Protein 7X5A (pdb70)

Solvent-accessible surface area: 47357 Å² total; per-residue (Å²): 46,16,0,39,0,107,11,60,0,20,37,77,83,83,48,70,1,5,0,9,6,78,2,16,0,24,34,0,19,2,2,80,38,0,17,180,128,23,54,84,80,49,89,92,11,59,2,30,0,30,24,20,11,101,97,99,29,17,62,4,7,0,0,26,75,33,83,13,5,47,0,0,68,39,0,36,166,23,85,31,7,25,23,148,51,0,12,31,1,6,32,48,12,104,6,58,70,3,17,142,9,3,125,57,87,47,34,81,48,3,60,177,9,108,66,10,37,121,72,21,0,27,46,4,8,15,24,2,95,34,170,70,30,65,169,145,50,42,8,0,34,0,108,9,59,0,18,44,73,96,74,49,57,1,5,0,12,4,76,0,14,0,22,42,0,14,1,2,77,31,2,18,188,153,28,54,68,82,51,82,99,11,57,2,25,0,33,20,22,10,100,108,89,28,18,48,4,3,0,0,27,71,56,95,21,4,60,8,0,68,44,0,36,164,24,115,28,12,28,21,130,36,0,11,28,0,7,30,44,34,99,10,69,57,1,18,145,13,1,80,71,69,55,28,75,22,1,55,163,8,107,74,9,30,132,57,18,0,63,66,1,15,11,29,1,97,75,98,39,144,108,181,44,9,0,34,0,112,10,61,1,21,35,69,96,88,43,68,1,1,0,11,4,72,3,15,0,21,35,0,14,2,2,79,20,1,13,177,141,21,50,73,77,49,77,98,18,54,0,24,0,34,21,19,11,106,109,102,25,20,51,3,7,0,0,28,58,54,100,12,2,42,0,0,64,23,0,36,134,15,107,23,10,28,22,132,46,0,12,29,3,7,32,42,35,86,7,86,40,0,9,142,8,2,110,64,81,54,42,48,50,0,64,154,7,107,70,10,37,137,70,20,0,24,41,4,5,9,21,1,98,138,104,25,163,78,126,46,11,0,32,0,105,12,50,0,20,36,77,80,82,52,54,2,5,0,19,5,74,1,14,0,24,44,0,12,2,2,65,22,0,12,174,108,22,63,84,74,45,86,100,11,56,1,30,0,33,21,20,11,108,82,93,25,17,49,4,9,0,0,31,69,47,90,3,5,37,1,0,56,26,0,35,131,18,76,31,13,28,22,150,32,0,14,30,0,6,35,44,21,76,5,76,70,2,19,140,8,0,56,77,94,42,33,68,38,2,44,154,8,109,72,10,35,124,63,24,0,47,60,2,13,19,15,2,69,80,116,20,154,86,75,186,44,12,0,37,0,109,10,58,0,21,34,81,81,85,49,55,2,6,0,12,6,69,2,13,0,25,44,0,42,1,1,84,24,0,19,198,119,19,48,79,82,50,92,94,19,52,1,26,0,31,22,20,11,116,88,95,21,15,51,4,11,0,0,28,54,48,110,3,5,28,5,0,62,34,1,32,178,30,96,42,16,23,32,178,28,0,12,30,0,6,32,41,19,83,2,85,71,3,19,117,0,0,78,58,95,44,42,85,34,3,42,169,12,109,75,12,32,144,67,30,0,67,48,2,9,28,24,3,77,84,105,25,170,62,165,45,8,0,35,0,110,11,59,0,19,39,71,105,64,54,66,1,5,0,10,4,72,2,14,0,22,35,0,16,2,3,90,21,0,27,188,134,21,47,80,85,50,89,93,20,51,1,26,0,35,22,20,11,107,88,98,24,19,53,4,4,0,0,30,45,57,80,10,5,35,9,0,71,37,0,34,146,23,116,35,10,30,25,133,33,0,13,33,0,7,36,40,32,83,5,71,82,2,20,155,18,2,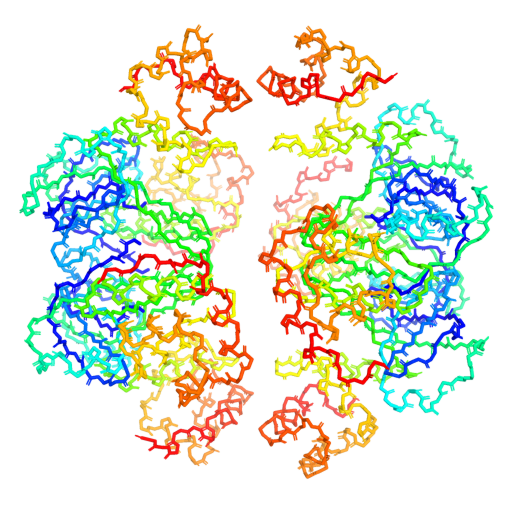91,56,72,58,44,76,26,0,44,173,9,110,76,10,33,153,137,22,0,50,69,2,0,10,21,5,76,93,140,67,154,88,125,41,14,0,31,0,109,13,49,0,19,33,76,82,82,46,62,1,2,0,17,6,74,2,13,0,23,37,0,39,1,2,61,42,0,19,169,159,18,47,75,81,47,84,97,20,52,1,24,0,33,23,19,12,90,84,100,26,19,52,3,7,0,0,24,77,60,80,19,6,57,3,0,76,41,1,36,133,25,71,55,12,27,16,130,33,0,13,33,0,6,32,46,15,96,7,67,84,6,10,117,1,3,97,65,87,38,36,69,42,6,62,169,10,110,71,8,36,159,80,23,0,57,70,3,4,12,8,4,71,91,120,15,158,79,132,43,11,0,34,0,109,12,52,0,21,37,75,91,80,50,53,2,7,0,11,5,79,1,15,0,22,43,0,38,1,2,79,19,2,20,174,134,23,48,75,78,47,85,100,20,50,2,28,0,31,22,25,13,114,85,81,18,19,54,4,13,0,0,23,73,56,106,8,3,44,3,0,57,36,0,37,132,14,106,62,16,29,41,167,26,0,17,30,1,6,35,41,24,79,13,73,63,4,12,148,11,1,113,77,79,40,55,69,38,3,42,165,7,110,74,11,36,144,96,35,0,60,30,4,9,24,25,2,77,66,101,19,179,93,148

Nearest PDB structures (foldseek):
  7x7q-assembly1_B  TM=9.804E-01  e=1.282E-24  Pseudomonas aeruginosa PAO1
  7x7q-assembly1_D  TM=9.799E-01  e=8.910E-24  Pseudomonas aeruginosa PAO1
  7x7q-assembly1_H  TM=9.785E-01  e=3.527E-23  Pseudomonas aeruginosa PAO1
  1d8l-assembly1_A  TM=9.593E-01  e=1.462E-18  Escherichia coli
  1hjp-assembly1_A  TM=9.570E-01  e=2.733E-18  Escherichia coli

Secondary structure (DSSP, 8-state):
-EEEEEEEEEEEETTEEEEEETTEEEEEE--HHHHTT---TTSEEEE--EEEE-SS-EEEE--SSHHHHHHHHHHHTSSS--HHHHHHHHHHS-HHHHHHHHHHT-HHHHHHSTT--HHHHHHHHHHHHTTT-SS--/-EEEEEEEEEEEETTEEEEEETTEEEEEE--HHHHHT---TTSEEEE--EEEE-SS-EEEE--SSHHHHHHHHHHHTSSS--HHHHHHHHHHS-HHHHHHHHHHT-SHHHHTSTT--HHHHHHHHHHHSSTTS--/-EEEEEEEEEEEETTEEEEEETTEEEEEE--HHHHTT---TTSEEEE--EEEE-SS-EEEE--SSHHHHHHHHHHHTSSS--HHHHHHHHHHS-HHHHHHHHHHT-HHHHHHSTT--SHHHHHHHHHHTTSS---/-EEEEEEEEEEEETTEEEEEETTEEEEEE--HHHHTT--STTSEEEE--EEEE-SS-EEEE--SSHHHHHHHHHHHHSTT--HHHHHHHHHHS-HHHHHHHHHHT-SHHHHTSTT--HHHHHHHHHHHHHH-----/-EEEEEEEEEEEETTEEEEEETTEEEEEE--HHHHTT---TTSEEEE--EEEE-SS-EEEE--SSHHHHHHHHHHHTSSS--HHHHHHHHHHS-HHHHHHHHHHT-HHHHHHSTT--SHHHHHHHHHHHHHSS--/-EEEEEEEEEEEETTEEEEEETTEEEEEE--HHHHTT---TTSEEEE--EEEEETTEEEEE--SSHHHHHHHHHHHTSSS--HHHHHHHHHHS-HHHHHHHHHHT--HHHHHSTT--HHHHHHHHHHTSS-SPP-/-EEEEEEEEEEEETTEEEEEETTEEEEEE--HHHHHT---TTSEEEE--EEEE-SS-EEEE--SSHHHHHHHHHHHTSSS--HHHHHHHHHHS-HHHHHHHHHHT-HHHHHHSTT--HHHHHHHHHHHTTTSS--/-EEEEEEEEEEEETTEEEEEETTEEEEEE--HHHHTT---TTSEEEE--EEEEETTEEEEE--SSHHHHHHHHHHHTSSS--HHHHHHHHHHS-HHHHHHHHHHT-SHHHHTSTT--HHHHHHHHHHHHHH-S--

Sequence (1083 aa):
MIGRLRGTLAEKQPPHLILDVNGVGYEVEVPMTTLYRLPSVGEPVTLHTHLVVREDAHLLYGFAEKRERELFRELIRLNGVGPKLALALMSGLEVDELVRCVQAQDTSTLVKIPGVGKKTAERLLVELKDRFKAWENMIGRLRGTLAEKQPPHLILDVNGVGYEVEVPMTTLYRLPSVGEPVTLHTHLVVREDAHLLYGFAEKRERELFRELIRLNGVGPKLALALMSGLEVDELVRCVQAQDTSTLVKIPGVGKKTAERLLVELKDRFKAWMIGRLRGTLAEKQPPHLILDVNGVGYEVEVPMTTLYRLPSVGEPVTLHTHLVVREDAHLLYGFAEKRERELFRELIRLNGVGPKLALALMSGLEVDELVRCVQAQDTSTLVKIPGVGKKTAERLLVELKDRFKAWMIGRLRGTLAEKQPPHLILDVNGVGYEVEVPMTTLYRLPSVGEPVTLHTHLVVREDAHLLYGFAEKRERELFRELIRLNGVGPKLALALMSGLEVDELVRCVQAQDTSTLVKIPGVGKKTAERLLVELKDRFKAWEMIGRLRGTLAEKQPPHLILDVNGVGYEVEVPMTTLYRLPSVGEPVTLHTHLVVREDAHLLYGFAEKRERELFRELIRLNGVGPKLALALMSGLEVDELVRCVQAQDTSTLVKIPGVGKKTAERLLVELKDRFKAWMIGRLRGTLAEKQPPHLILDVNGVGYEVEVPMTTLYRLPSVGEPVTLHTHLVVREDAHLLYGFAEKRERELFRELIRLNGVGPKLALALMSGLEVDELVRCVQAQDTSTLVKIPGVGKKTAERLLVELKDRFKAWMIGRLRGTLAEKQPPHLILDVNGVGYEVEVPMTTLYRLPSVGEPVTLHTHLVVREDAHLLYGFAEKRERELFRELIRLNGVGPKLALALMSGLEVDELVRCVQAQDTSTLVKIPGVGKKTAERLLVELKDRFKAWMIGRLRGTLAEKQPPHLILDVNGVGYEVEVPMTTLYRLPSVGEPVTLHTHLVVREDAHLLYGFAEKRERELFRELIRLNGVGPKLALALMSGLEVDELVRCVQAQDTSTLVKIPGVGKKTAERLLVELKDRFKAW

Organism: Pseudomonas aeruginosa (strain ATCC 15692 / DSM 22644 / CIP 104116 / JCM 14847 / LMG 12228 / 1C / PRS 101 / PAO1) (NCBI:txid208964)

Radius of gyration: 32.68 Å; Cα contacts (8 Å, |Δi|>4): 2064; chains: 8; bounding box: 80×72×72 Å

Structure (mmCIF, N/CA/C/O backbone):
data_7X5A
#
_entry.id   7X5A
#
_cell.length_a   1.00
_cell.length_b   1.00
_cell.length_c   1.00
_cell.angle_alpha   90.00
_cell.angle_beta   90.00
_cell.angle_gamma   90.00
#
_symmetry.space_group_name_H-M   'P 1'
#
loop_
_entity.id
_entity.type
_entity.pdbx_description
1 polymer 'DNA (26-MER)'
2 polymer 'DNA (26-MER)'
3 polymer 'DNA (26-MER)'
4 polymer 'DNA (26-MER)'
5 polymer 'Holliday junction ATP-dependent DNA helicase RuvA'
#
loop_
_atom_site.group_PDB
_atom_site.id
_atom_site.type_symbol
_atom_site.label_atom_id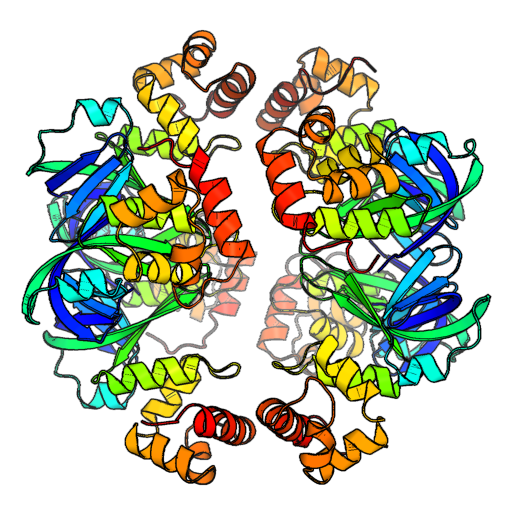
_atom_site.label_alt_id
_atom_site.label_comp_id
_atom_site.label_asym_id
_atom_site.label_entity_id
_atom_site.label_seq_id
_atom_site.pdbx_PDB_ins_code
_atom_site.Cartn_x
_atom_site.Cartn_y
_atom_site.Cartn_z
_atom_site.occupancy
_atom_site.B_iso_or_equiv
_atom_site.auth_seq_id
_atom_site.auth_comp_id
_atom_site.auth_asym_id
_atom_site.auth_atom_id
_atom_site.pdbx_PDB_model_num
ATOM 2133 N N . MET E 5 1 ? 219.509 201.435 206.703 1.00 27.70 1 MET A N 1
ATOM 2134 C CA . MET E 5 1 ? 220.449 200.410 206.166 1.00 27.70 1 MET A CA 1
ATOM 2135 C C . MET E 5 1 ? 221.833 201.012 205.953 1.00 27.70 1 MET A C 1
ATOM 2136 O O . MET E 5 1 ? 222.814 200.548 206.529 1.00 27.70 1 MET A O 1
ATOM 2141 N N . ILE E 5 2 ? 221.905 202.046 205.121 1.00 27.11 2 ILE A N 1
ATOM 2142 C CA . ILE E 5 2 ? 223.155 202.750 204.857 1.00 27.11 2 ILE A CA 1
ATOM 2143 C C . ILE E 5 2 ? 223.237 203.934 205.809 1.00 27.11 2 ILE A C 1
ATOM 2144 O O . ILE E 5 2 ? 222.368 204.813 205.796 1.00 27.11 2 ILE A O 1
ATOM 2149 N N . GLY E 5 3 ? 224.281 203.960 206.635 1.00 26.42 3 GLY A N 1
ATOM 2150 C CA . GLY E 5 3 ? 224.424 204.996 207.639 1.00 26.42 3 GLY A CA 1
ATOM 2151 C C . GLY E 5 3 ? 225.666 205.845 207.476 1.00 26.42 3 GLY A C 1
ATOM 2152 O O . GLY E 5 3 ? 225.867 206.801 208.230 1.00 26.42 3 GLY A O 1
ATOM 2153 N N . ARG E 5 4 ? 226.510 205.514 206.502 1.00 25.76 4 ARG A N 1
ATOM 2154 C CA . ARG E 5 4 ? 227.729 206.276 206.275 1.00 25.76 4 ARG A CA 1
ATOM 2155 C C . ARG E 5 4 ? 228.336 205.857 204.946 1.00 25.76 4 ARG A C 1
ATOM 2156 O O . ARG E 5 4 ? 228.348 204.671 204.613 1.00 25.76 4 ARG A O 1
ATOM 2164 N N . LEU E 5 5 ? 228.833 206.838 204.197 1.00 25.25 5 LEU A N 1
ATOM 2165 C CA . LEU E 5 5 ? 229.536 206.605 202.943 1.00 25.25 5 LEU A CA 1
ATOM 2166 C C . LEU E 5 5 ? 230.916 207.238 203.029 1.00 25.25 5 LEU A C 1
ATOM 2167 O O . LEU E 5 5 ? 231.041 208.413 203.389 1.00 25.25 5 LEU A O 1
ATOM 2172 N N . ARG E 5 6 ? 231.945 206.462 202.698 1.00 25.31 6 ARG A N 1
ATOM 2173 C CA . ARG E 5 6 ? 233.332 206.922 202.732 1.00 25.31 6 ARG A CA 1
ATOM 2174 C C . ARG E 5 6 ? 233.953 206.632 201.370 1.00 25.31 6 ARG A C 1
ATOM 2175 O O . ARG E 5 6 ? 234.304 205.487 201.072 1.00 25.31 6 ARG A O 1
ATOM 2183 N N . GLY E 5 7 ? 234.084 207.662 200.551 1.00 28.44 7 GLY A N 1
ATOM 2184 C CA . GLY E 5 7 ? 234.659 207.534 199.224 1.00 28.44 7 GLY A CA 1
ATOM 2185 C C . GLY E 5 7 ? 235.303 208.832 198.804 1.00 28.44 7 GLY A C 1
ATOM 2186 O O . GLY E 5 7 ? 235.701 209.643 199.646 1.00 28.44 7 GLY A O 1
ATOM 2187 N N . THR E 5 8 ? 235.407 209.034 197.494 1.00 30.98 8 THR A N 1
ATOM 2188 C CA . THR E 5 8 ? 235.989 210.238 196.922 1.00 30.98 8 THR A CA 1
ATOM 2189 C C . THR E 5 8 ? 234.917 211.029 196.187 1.00 30.98 8 THR A C 1
ATOM 2190 O O . THR E 5 8 ? 234.101 210.459 195.456 1.00 30.98 8 THR A O 1
ATOM 2194 N N . LEU E 5 9 ? 234.922 212.344 196.386 1.00 33.58 9 LEU A N 1
ATOM 2195 C CA . LEU E 5 9 ? 233.958 213.213 195.725 1.00 33.58 9 LEU A CA 1
ATOM 2196 C C . LEU E 5 9 ? 234.229 213.229 194.225 1.00 33.58 9 LEU A C 1
ATOM 2197 O O . LEU E 5 9 ? 235.317 213.620 193.788 1.00 33.58 9 LEU A O 1
ATOM 2202 N N . ALA E 5 10 ? 233.244 212.803 193.436 1.00 32.32 10 ALA A N 1
ATOM 2203 C CA . ALA E 5 10 ? 233.388 212.714 191.988 1.00 32.32 10 ALA A CA 1
ATOM 2204 C C . ALA E 5 10 ? 232.785 213.903 191.254 1.00 32.32 10 ALA A C 1
ATOM 2205 O O . ALA E 5 10 ? 233.446 214.491 190.394 1.00 32.32 10 ALA A O 1
ATOM 2207 N N . GLU E 5 11 ? 231.544 214.268 191.568 1.00 34.33 11 GLU A N 1
ATOM 2208 C CA . GLU E 5 11 ? 230.903 215.434 190.978 1.00 34.33 11 GLU A CA 1
ATOM 2209 C C . GLU E 5 11 ? 230.259 216.262 192.079 1.00 34.33 11 GLU A C 1
ATOM 2210 O O . GLU E 5 11 ? 229.804 215.729 193.094 1.00 34.33 11 GLU A O 1
ATOM 2216 N N . LYS E 5 12 ? 230.229 217.577 191.865 1.00 37.68 12 LYS A N 1
ATOM 2217 C CA . LYS E 5 12 ? 229.695 218.539 192.830 1.00 37.68 12 LYS A CA 1
ATOM 2218 C C . LYS E 5 12 ? 228.642 219.377 192.110 1.00 37.68 12 LYS A C 1
ATOM 2219 O O . LYS E 5 12 ? 228.952 220.419 191.527 1.00 37.68 12 LYS A O 1
ATOM 2225 N N . GLN E 5 13 ? 227.393 218.912 192.148 1.00 40.48 13 GLN A N 1
ATOM 2226 C CA . GLN E 5 13 ? 226.257 219.602 191.540 1.00 40.48 13 GLN A CA 1
ATOM 2227 C C . GLN E 5 13 ? 225.255 219.892 192.650 1.00 40.48 13 GLN A C 1
ATOM 2228 O O . GLN E 5 13 ? 224.401 219.047 192.960 1.00 40.48 13 GLN A O 1
ATOM 2234 N N . PRO E 5 14 ? 225.315 221.067 193.273 1.00 39.26 14 PRO A N 1
ATOM 2235 C CA . PRO E 5 14 ? 224.459 221.315 194.428 1.00 39.26 14 PRO A CA 1
ATOM 2236 C C . PRO E 5 14 ? 222.998 221.263 194.032 1.00 39.26 14 PRO A C 1
ATOM 2237 O O . PRO E 5 14 ? 222.630 221.627 192.900 1.00 39.26 14 PRO A O 1
ATOM 2241 N N . PRO E 5 15 ? 222.117 220.811 194.941 1.00 36.56 15 PRO A N 1
ATOM 2242 C CA . PRO E 5 15 ? 222.425 220.357 196.301 1.00 36.56 15 PRO A CA 1
ATOM 2243 C C . PRO E 5 15 ? 222.848 218.891 196.363 1.00 36.56 15 PRO A C 1
ATOM 2244 O O . PRO E 5 15 ? 223.000 218.343 197.454 1.00 36.56 15 PRO A O 1
ATOM 2248 N N . HIS E 5 16 ? 223.039 218.271 195.203 1.00 33.28 16 HIS A N 1
ATOM 2249 C CA . HIS E 5 16 ? 223.336 216.851 195.111 1.00 33.28 16 HIS A CA 1
ATOM 2250 C C . HIS E 5 16 ? 224.838 216.617 194.988 1.00 33.28 16 HIS A C 1
ATOM 2251 O O . HIS E 5 16 ? 225.618 217.523 194.690 1.00 33.28 16 HIS A O 1
ATOM 2258 N N . LEU E 5 17 ? 225.233 215.368 195.223 1.00 32.70 17 LEU A N 1
ATOM 2259 C CA . LEU E 5 17 ? 226.624 214.951 195.140 1.00 32.70 17 LEU A CA 1
ATOM 2260 C C . LEU E 5 17 ? 226.691 213.567 194.515 1.00 32.70 17 LEU A C 1
ATOM 2261 O O . LEU E 5 17 ? 225.705 212.827 194.486 1.00 32.70 17 LEU A O 1
ATOM 2266 N N . ILE E 5 18 ? 227.873 213.224 194.015 1.00 29.10 18 ILE A N 1
ATOM 2267 C CA . ILE E 5 18 ? 228.181 211.876 193.554 1.00 29.10 18 ILE A CA 1
ATOM 2268 C C . ILE E 5 18 ? 229.395 211.415 194.345 1.00 29.10 18 ILE A C 1
ATOM 2269 O O . ILE E 5 18 ? 230.528 211.812 194.044 1.00 29.10 18 ILE A O 1
ATOM 2274 N N . LEU E 5 19 ? 229.163 210.581 195.354 1.00 27.58 19 LEU A N 1
ATOM 2275 C CA . LEU E 5 19 ? 230.218 210.102 196.243 1.00 27.58 19 LEU A CA 1
ATOM 2276 C C . LEU E 5 19 ? 230.667 208.739 195.729 1.00 27.58 19 LEU A C 1
ATOM 2277 O O . LEU E 5 19 ? 229.996 207.728 195.949 1.00 27.58 19 LEU A O 1
ATOM 2282 N N . ASP E 5 20 ? 231.807 208.715 195.044 1.00 28.56 20 ASP A N 1
ATOM 2283 C CA . ASP E 5 20 ? 232.297 207.494 194.411 1.00 28.56 20 ASP A CA 1
ATOM 2284 C C . ASP E 5 20 ? 232.851 206.553 195.474 1.00 28.56 20 ASP A C 1
ATOM 2285 O O . ASP E 5 20 ? 233.857 206.859 196.121 1.00 28.56 20 ASP A O 1
ATOM 2290 N N . VAL E 5 21 ? 232.198 205.405 195.651 1.00 26.34 21 VAL A N 1
ATOM 2291 C CA . VAL E 5 21 ? 232.633 204.406 196.620 1.00 26.34 21 VAL A CA 1
ATOM 2292 C C . VAL E 5 21 ? 233.057 203.144 195.881 1.00 26.34 21 VAL A C 1
ATOM 2293 O O . VAL E 5 21 ? 232.230 202.272 195.594 1.00 26.34 21 VAL A O 1
ATOM 2297 N N . ASN E 5 22 ? 234.349 203.038 195.576 1.00 29.84 22 ASN A N 1
ATOM 2298 C CA . ASN E 5 22 ? 234.904 201.856 194.917 1.00 29.84 22 ASN A CA 1
ATOM 2299 C C . ASN E 5 22 ? 234.163 201.545 193.618 1.00 29.84 22 ASN A C 1
ATOM 2300 O O . ASN E 5 22 ? 233.848 200.391 193.322 1.00 29.84 22 ASN A O 1
ATOM 2305 N N . GLY E 5 23 ? 233.881 202.584 192.837 1.00 26.74 23 GLY A N 1
ATOM 2306 C CA . GLY E 5 23 ? 233.250 202.409 191.544 1.00 26.74 23 GLY A CA 1
ATOM 2307 C C . GLY E 5 23 ? 231.788 202.801 191.526 1.00 26.74 23 GLY A C 1
ATOM 2308 O O . GLY E 5 23 ? 231.312 203.393 190.554 1.00 26.74 23 GLY A O 1
ATOM 2309 N N . VAL E 5 24 ? 231.065 202.478 192.593 1.00 25.73 24 VAL A N 1
ATOM 2310 C CA . VAL E 5 24 ? 229.644 202.796 192.677 1.00 25.73 24 VAL A CA 1
ATOM 2311 C C . VAL E 5 24 ? 229.493 204.233 193.157 1.00 25.73 24 VAL A C 1
ATOM 2312 O O . VAL E 5 24 ? 229.830 204.556 194.301 1.00 25.73 24 VAL A O 1
ATOM 2316 N N . GLY E 5 25 ? 228.986 205.099 192.281 1.00 25.91 25 GLY A N 1
ATOM 2317 C CA . GLY E 5 25 ? 228.728 206.480 192.640 1.00 25.91 25 GLY A CA 1
ATOM 2318 C C . GLY E 5 25 ? 227.329 206.625 193.202 1.00 25.91 25 GLY A C 1
ATOM 2319 O O . GLY E 5 25 ? 226.355 206.178 192.591 1.00 25.91 25 GLY A O 1
ATOM 2320 N N . TYR E 5 26 ? 227.234 207.251 194.370 1.00 25.87 26 TYR A N 1
ATOM 2321 C CA . TYR E 5 26 ? 225.971 207.398 195.080 1.00 25.87 26 TYR A CA 1
ATOM 2322 C C . TYR E 5 26 ? 225.472 208.830 194.953 1.00 25.87 26 TYR A C 1
ATOM 2323 O O . TYR E 5 26 ? 226.211 209.778 195.235 1.00 25.87 26 TYR A O 1
ATOM 2332 N N . GLU E 5 27 ? 224.218 208.981 194.534 1.00 29.99 27 GLU A N 1
ATOM 2333 C CA . GLU E 5 27 ? 223.583 210.292 194.458 1.00 29.99 27 GLU A CA 1
ATOM 2334 C C . GLU E 5 27 ? 223.133 210.688 195.858 1.00 29.99 27 GLU A C 1
ATOM 2335 O O . GLU E 5 27 ? 222.152 210.147 196.379 1.00 29.99 27 GLU A O 1
ATOM 2341 N N . VAL E 5 28 ? 223.845 211.631 196.468 1.00 29.96 28 VAL A N 1
ATOM 2342 C CA . VAL E 5 28 ? 223.600 212.051 197.841 1.00 29.96 28 VAL A CA 1
ATOM 2343 C C . VAL E 5 28 ? 223.243 213.530 197.834 1.00 29.96 28 VAL A C 1
ATOM 2344 O O . VAL E 5 28 ? 223.962 214.344 197.243 1.00 29.96 28 VAL A O 1
ATOM 2348 N N . GLU E 5 29 ? 222.137 213.872 198.486 1.00 35.46 29 GLU A N 1
ATOM 2349 C CA . GLU E 5 29 ? 221.701 215.254 198.630 1.00 35.46 29 GLU A CA 1
ATOM 2350 C C . GLU E 5 29 ? 222.174 215.785 199.975 1.00 35.46 29 GLU A C 1
ATOM 2351 O O . GLU E 5 29 ? 221.979 215.134 201.007 1.00 35.46 29 GLU A O 1
ATOM 2357 N N . VAL E 5 30 ? 222.787 216.964 199.963 1.00 35.49 30 VAL A N 1
ATOM 2358 C CA . VAL E 5 30 ? 223.406 217.523 201.162 1.00 35.49 30 VAL A CA 1
ATOM 2359 C C . VAL E 5 30 ? 222.863 218.925 201.417 1.00 35.49 30 VAL A C 1
ATOM 2360 O O . VAL E 5 30 ? 222.478 219.619 200.465 1.00 35.49 30 VAL A O 1
ATOM 2364 N N . PRO E 5 31 ? 222.809 219.384 202.666 1.00 39.45 31 PRO A N 1
ATOM 2365 C CA . PRO E 5 31 ? 222.455 220.784 202.923 1.00 39.45 31 PRO A CA 1
ATOM 2366 C C . PRO E 5 31 ? 223.577 221.719 202.496 1.00 39.45 31 PRO A C 1
ATOM 2367 O O . PRO E 5 31 ? 224.719 221.315 202.271 1.00 39.45 31 PRO A O 1
ATOM 2371 N N . MET E 5 32 ? 223.230 223.003 202.384 1.00 45.37 32 MET A N 1
ATOM 2372 C CA . MET E 5 32 ? 224.218 223.997 201.978 1.00 45.37 32 MET A CA 1
ATOM 2373 C C . MET E 5 32 ? 225.334 224.116 203.010 1.00 45.37 32 MET A C 1
ATOM 2374 O O . MET E 5 32 ? 226.491 224.371 202.655 1.00 45.37 32 MET A O 1
ATOM 2379 N N . THR E 5 33 ? 225.007 223.934 204.291 1.00 45.69 33 THR A N 1
ATOM 2380 C CA . THR E 5 33 ? 226.041 223.950 205.320 1.00 45.69 33 THR A CA 1
ATOM 2381 C C . THR E 5 33 ? 227.054 222.837 205.090 1.00 45.69 33 THR A C 1
ATOM 2382 O O . THR E 5 33 ? 228.265 223.051 205.223 1.00 45.69 33 THR A O 1
ATOM 2386 N N . THR E 5 34 ? 226.577 221.639 204.747 1.00 39.49 34 THR A N 1
ATOM 2387 C CA . THR E 5 34 ? 227.490 220.552 204.410 1.00 39.49 34 THR A CA 1
ATOM 2388 C C . THR E 5 34 ? 228.285 220.875 203.152 1.00 39.49 34 THR A C 1
ATOM 2389 O O . THR E 5 34 ? 229.487 220.594 203.081 1.00 39.49 34 THR A O 1
ATOM 2393 N N . LEU E 5 35 ? 227.634 221.471 202.150 1.00 39.67 35 LEU A N 1
ATOM 2394 C CA . LEU E 5 35 ? 228.332 221.818 200.916 1.00 39.67 35 LEU A CA 1
ATOM 2395 C C . LEU E 5 35 ? 229.473 222.790 201.175 1.00 39.67 35 LEU A C 1
ATOM 2396 O O . LEU E 5 35 ? 230.527 222.694 200.536 1.00 39.67 35 LEU A O 1
ATOM 2401 N N . TYR E 5 36 ? 229.286 223.730 202.102 1.00 47.13 36 TYR A N 1
ATOM 2402 C CA . TYR E 5 36 ? 230.321 224.713 202.389 1.00 47.13 36 TYR A CA 1
ATOM 2403 C C . TYR E 5 36 ? 231.561 224.097 203.023 1.00 47.13 36 TYR A C 1
ATOM 2404 O O . TYR E 5 36 ? 232.591 224.775 203.104 1.00 47.13 36 TYR A O 1
ATOM 2413 N N . ARG E 5 37 ? 231.494 222.841 203.466 1.00 44.28 37 ARG A N 1
ATOM 2414 C CA . ARG E 5 37 ? 232.616 222.187 204.123 1.00 44.28 37 ARG A CA 1
ATOM 2415 C C . ARG E 5 37 ? 233.256 221.087 203.289 1.00 44.28 37 ARG A C 1
ATOM 2416 O O . ARG E 5 37 ? 234.314 220.580 203.677 1.00 44.28 37 ARG A O 1
ATOM 2424 N N . LEU E 5 38 ? 232.655 220.701 202.166 1.00 36.88 38 LEU A N 1
ATOM 2425 C CA . LEU E 5 38 ? 233.217 219.628 201.365 1.00 36.88 38 LEU A CA 1
ATOM 2426 C C . LEU E 5 38 ? 234.531 220.075 200.723 1.00 36.88 38 LEU A C 1
ATOM 2427 O O . LEU E 5 38 ? 234.713 221.258 200.425 1.00 36.88 38 LEU A O 1
ATOM 2432 N N . PRO E 5 39 ? 235.464 219.154 200.502 1.00 37.28 39 PRO A N 1
ATOM 2433 C CA . PRO E 5 39 ? 236.696 219.494 199.785 1.00 37.28 39 PRO A CA 1
ATOM 2434 C C . PRO E 5 39 ? 236.437 219.585 198.284 1.00 37.28 39 PRO A C 1
ATOM 2435 O O . PRO E 5 39 ? 235.306 219.489 197.812 1.00 37.28 39 PRO A O 1
ATOM 2439 N N . SER E 5 40 ? 237.519 219.774 197.534 1.00 40.74 40 SER A N 1
ATOM 2440 C CA . SER E 5 40 ? 237.420 219.842 196.086 1.00 40.74 40 SER A CA 1
ATOM 2441 C C . SER E 5 40 ? 237.097 218.468 195.507 1.00 40.74 40 SER A C 1
ATOM 2442 O O . SER E 5 40 ? 237.282 217.430 196.149 1.00 40.74 40 SER A O 1
ATOM 2445 N N . VAL E 5 41 ? 236.601 218.473 194.267 1.00 37.25 41 VAL A N 1
ATOM 2446 C CA . VAL E 5 41 ? 236.239 217.226 193.605 1.00 37.25 41 VAL A CA 1
ATOM 2447 C C . VAL E 5 41 ? 237.470 216.342 193.482 1.00 37.25 41 VAL A C 1
ATOM 2448 O O . VAL E 5 41 ? 238.562 216.811 193.137 1.00 37.25 41 VAL A O 1
ATOM 2452 N N . GLY E 5 42 ? 237.297 215.053 193.767 1.00 36.76 42 GLY A N 1
ATOM 2453 C CA . GLY E 5 42 ? 238.375 214.090 193.721 1.00 36.76 42 GLY A CA 1
ATOM 2454 C C . GLY E 5 42 ? 238.998 213.778 195.065 1.00 36.76 42 GLY A C 1
ATOM 2455 O O . GLY E 5 42 ? 239.726 212.783 195.174 1.00 36.76 42 GLY A O 1
ATOM 2456 N N . GLU E 5 43 ? 238.737 214.595 196.089 1.00 37.25 43 GLU A N 1
ATOM 2457 C CA . GLU E 5 43 ? 239.289 214.362 197.413 1.00 37.25 43 GLU A CA 1
ATOM 2458 C C . GLU E 5 43 ? 238.387 213.427 198.213 1.00 37.25 43 GLU A C 1
ATOM 2459 O O . GLU E 5 43 ? 237.176 213.370 197.978 1.00 37.25 43 GLU A O 1
ATOM 2465 N N . PRO E 5 44 ? 238.944 212.681 199.166 1.00 32.69 44 PRO A N 1
ATOM 2466 C CA . PRO E 5 44 ? 238.108 211.786 199.975 1.00 32.69 44 PRO A CA 1
ATOM 2467 C C . PRO E 5 44 ? 237.133 212.564 200.845 1.00 32.69 44 PRO A C 1
ATOM 2468 O O . PRO E 5 44 ? 237.449 213.641 201.355 1.00 32.69 44 PRO A O 1
ATOM 2472 N N . VAL E 5 45 ? 235.934 212.004 201.010 1.00 30.89 45 VAL A N 1
ATOM 2473 C CA . VAL E 5 45 ? 234.907 212.585 201.862 1.00 30.89 45 VAL A CA 1
ATOM 2474 C C . VAL E 5 45 ? 234.226 211.468 202.640 1.00 30.89 45 VAL A C 1
ATOM 2475 O O . VAL E 5 45 ? 234.236 210.302 202.242 1.00 30.89 45 VAL A O 1
ATOM 2479 N N . THR E 5 46 ? 233.626 211.846 203.767 1.00 28.03 46 THR A N 1
ATOM 2480 C CA . THR E 5 46 ? 232.878 210.923 204.613 1.00 28.03 46 THR A CA 1
ATOM 2481 C C . THR E 5 46 ? 231.579 211.596 205.022 1.00 28.03 46 THR A C 1
ATOM 2482 O O . THR E 5 46 ? 231.598 212.605 205.735 1.00 28.03 46 THR A O 1
ATOM 2486 N N . LEU E 5 47 ? 230.457 211.040 204.575 1.00 28.79 47 LEU A N 1
ATOM 2487 C CA . LEU E 5 47 ? 229.136 211.578 204.860 1.00 28.79 47 LEU A CA 1
ATOM 2488 C C . LEU E 5 47 ? 228.344 210.573 205.681 1.00 28.79 47 LEU A C 1
ATOM 2489 O O . LEU E 5 47 ? 228.435 209.363 205.455 1.00 28.79 47 LEU A O 1
ATOM 2494 N N . HIS E 5 48 ? 227.568 211.082 206.635 1.00 29.77 48 HIS A N 1
ATOM 2495 C CA . HIS E 5 48 ? 226.697 210.258 207.471 1.00 29.77 48 HIS A CA 1
ATOM 2496 C C . HIS E 5 48 ? 225.315 210.285 206.829 1.00 29.77 48 HIS A C 1
ATOM 2497 O O . HIS E 5 48 ? 224.468 211.114 207.162 1.00 29.77 48 HIS A O 1
ATOM 2504 N N . THR E 5 49 ? 225.092 209.365 205.898 1.00 27.93 49 THR A N 1
ATOM 2505 C CA . THR E 5 49 ? 223.897 209.398 205.073 1.00 27.93 49 THR A CA 1
ATOM 2506 C C . THR E 5 49 ? 222.703 208.793 205.805 1.00 27.93 49 THR A C 1
ATOM 2507 O O . THR E 5 49 ? 222.841 207.993 206.733 1.00 27.93 49 THR A O 1
ATOM 2511 N N . HIS E 5 50 ? 221.512 209.200 205.368 1.00 32.84 50 HIS A N 1
ATOM 2512 C CA . HIS E 5 50 ? 220.253 208.633 205.834 1.00 32.84 50 HIS A CA 1
ATOM 2513 C C . HIS E 5 50 ? 219.445 208.229 204.612 1.00 32.84 50 HIS A C 1
ATOM 2514 O O . HIS E 5 50 ? 219.116 209.077 203.777 1.00 32.84 50 HIS A O 1
ATOM 2521 N N . LEU E 5 51 ? 219.128 206.942 204.508 1.00 31.34 51 LEU A N 1
ATOM 2522 C CA . LEU E 5 51 ? 218.453 206.402 203.335 1.00 31.34 51 LEU A CA 1
ATOM 2523 C C . LEU E 5 51 ? 216.945 206.500 203.531 1.00 31.34 51 LEU A C 1
ATOM 2524 O O . LEU E 5 51 ? 216.402 205.947 204.493 1.00 31.34 51 LEU A O 1
ATOM 2529 N N . VAL E 5 52 ? 216.276 207.197 202.619 1.00 35.76 52 VAL A N 1
ATOM 2530 C CA . VAL E 5 52 ? 214.824 207.330 202.630 1.00 35.76 52 VAL A CA 1
ATOM 2531 C C . VAL E 5 52 ? 214.265 206.406 201.558 1.00 35.76 52 VAL A C 1
ATOM 2532 O O . VAL E 5 52 ? 214.508 206.611 200.363 1.00 35.76 52 VAL A O 1
ATOM 2536 N N . VAL E 5 53 ? 213.515 205.394 201.982 1.00 38.72 53 VAL A N 1
ATOM 2537 C CA . VAL E 5 53 ? 212.957 204.388 201.087 1.00 38.72 53 VAL A CA 1
ATOM 2538 C C . VAL E 5 53 ? 211.489 204.713 200.858 1.00 38.72 53 VAL A C 1
ATOM 2539 O O . VAL E 5 53 ? 210.740 204.944 201.815 1.00 38.72 53 VAL A O 1
ATOM 2543 N N . ARG E 5 54 ? 211.083 204.733 199.593 1.00 46.67 54 ARG A N 1
ATOM 2544 C CA . ARG E 5 54 ? 209.711 205.006 199.195 1.00 46.67 54 ARG A CA 1
ATOM 2545 C C . ARG E 5 54 ? 209.201 203.835 198.366 1.00 46.67 54 ARG A C 1
ATOM 2546 O O . ARG E 5 54 ? 209.899 202.837 198.164 1.00 46.67 54 ARG A O 1
ATOM 2554 N N . GLU E 5 55 ? 207.968 203.962 197.880 1.00 55.99 55 GLU A N 1
ATOM 2555 C CA . GLU E 5 55 ? 207.408 202.964 196.981 1.00 55.99 55 GLU A CA 1
ATOM 2556 C C . GLU E 5 55 ? 207.880 203.143 195.544 1.00 55.99 55 GLU A C 1
ATOM 2557 O O . GLU E 5 55 ? 207.650 202.252 194.719 1.00 55.99 55 GLU A O 1
ATOM 2563 N N . ASP E 5 56 ? 208.541 204.259 195.229 1.00 49.21 56 ASP A N 1
ATOM 2564 C CA . ASP E 5 56 ? 208.966 204.532 193.865 1.00 49.21 56 ASP A CA 1
ATOM 2565 C C . ASP E 5 56 ? 210.371 205.108 193.756 1.00 49.21 56 ASP A C 1
ATOM 2566 O O . ASP E 5 56 ? 210.769 205.490 192.651 1.00 49.21 56 ASP A O 1
ATOM 2571 N N . ALA E 5 57 ? 211.132 205.190 194.845 1.00 42.69 57 ALA A N 1
ATOM 2572 C CA . ALA E 5 57 ? 212.475 205.747 194.767 1.00 42.69 57 ALA A CA 1
ATOM 2573 C C . ALA E 5 57 ? 213.209 205.511 196.078 1.00 42.69 57 ALA A C 1
ATOM 2574 O O . ALA E 5 57 ? 212.604 205.502 197.152 1.00 42.69 57 ALA A O 1
ATOM 2576 N N . HIS E 5 58 ? 214.522 205.321 195.969 1.00 35.74 58 HIS A N 1
ATOM 2577 C CA . HIS E 5 58 ? 215.424 205.275 197.112 1.00 35.74 58 HIS A CA 1
ATOM 2578 C C . HIS E 5 58 ? 216.301 206.518 197.080 1.00 35.74 58 HIS A C 1
ATOM 2579 O O . HIS E 5 58 ? 216.906 206.826 196.048 1.00 35.74 58 HIS A O 1
ATOM 2586 N N . LEU E 5 59 ? 216.370 207.226 198.205 1.00 34.02 59 LEU A N 1
ATOM 2587 C CA . LEU E 5 59 ? 217.051 208.510 198.278 1.00 34.02 59 LEU A CA 1
ATOM 2588 C C . LEU E 5 59 ? 218.039 208.510 199.433 1.00 34.02 59 LEU A C 1
ATOM 2589 O O . LEU E 5 59 ? 217.776 207.924 200.487 1.00 34.02 59 LEU A O 1
ATOM 2594 N N . LEU E 5 60 ? 219.172 209.176 199.228 1.00 29.10 60 LEU A N 1
ATOM 2595 C CA . LEU E 5 60 ? 220.213 209.311 200.236 1.00 29.10 60 LEU A CA 1
ATOM 2596 C C . LEU E 5 60 ? 220.389 210.780 200.589 1.00 29.10 60 LEU A C 1
ATOM 2597 O O . LEU E 5 60 ? 220.338 211.648 199.713 1.00 29.10 60 LEU A O 1
ATOM 2602 N N . TYR E 5 61 ? 220.598 211.054 201.876 1.00 33.12 61 TYR A N 1
ATOM 2603 C CA . TYR E 5 61 ? 220.800 212.411 202.375 1.00 33.12 61 TYR A CA 1
ATOM 2604 C C . TYR E 5 61 ? 222.038 212.410 203.260 1.00 33.12 61 TYR A C 1
ATOM 2605 O O . TYR E 5 61 ? 222.016 211.847 204.359 1.00 33.12 61 TYR A O 1
ATOM 2614 N N . GLY E 5 62 ? 223.105 213.048 202.792 1.00 31.40 62 GLY A N 1
ATOM 2615 C CA . GLY E 5 62 ? 224.380 213.039 203.480 1.00 31.40 62 GLY A CA 1
ATOM 2616 C C . GLY E 5 62 ? 224.584 214.267 204.346 1.00 31.40 62 GLY A C 1
ATOM 2617 O O . GLY E 5 62 ? 224.104 215.354 204.034 1.00 31.40 62 GLY A O 1
ATOM 2618 N N . PHE E 5 63 ? 225.306 214.077 205.449 1.00 34.03 63 PHE A N 1
ATOM 2619 C CA . PHE E 5 63 ? 225.617 215.153 206.376 1.00 34.03 63 PHE A CA 1
ATOM 2620 C C . PHE E 5 63 ? 227.044 214.986 206.874 1.00 34.03 63 PHE A C 1
ATOM 2621 O O . PHE E 5 63 ? 227.551 213.868 206.991 1.00 34.03 63 PHE A O 1
ATOM 2629 N N . ALA E 5 64 ? 227.689 216.117 207.168 1.00 38.54 64 ALA A N 1
ATOM 2630 C CA . ALA E 5 64 ? 229.078 216.089 207.608 1.00 38.54 64 ALA A CA 1
ATOM 2631 C C . ALA E 5 64 ? 229.226 215.623 209.049 1.00 38.54 64 ALA A C 1
ATOM 2632 O O . ALA E 5 64 ? 230.325 215.222 209.445 1.00 38.54 64 ALA A O 1
ATOM 2634 N N . GLU E 5 65 ? 228.155 215.666 209.840 1.00 41.40 65 GLU A N 1
ATOM 2635 C CA . GLU E 5 65 ? 228.203 215.288 211.244 1.00 41.40 65 GLU A CA 1
ATOM 2636 C C . GLU E 5 65 ? 227.060 214.333 211.558 1.00 41.40 65 GLU A C 1
ATOM 2637 O O . GLU E 5 65 ? 225.983 214.410 210.962 1.00 41.40 65 GLU A O 1
ATOM 2643 N N . LYS E 5 66 ? 227.309 213.428 212.507 1.00 38.54 66 LYS A N 1
ATOM 2644 C CA . LYS E 5 66 ? 226.284 212.467 212.902 1.00 38.54 66 LYS A CA 1
ATOM 2645 C C . LYS E 5 66 ? 225.101 213.151 213.575 1.00 38.54 66 LYS A C 1
ATOM 2646 O O . LYS E 5 66 ? 223.951 212.742 213.372 1.00 38.54 66 LYS A O 1
ATOM 2652 N N . ARG E 5 67 ? 225.361 214.180 214.384 1.00 49.37 67 ARG A N 1
ATOM 2653 C CA . ARG E 5 67 ? 224.271 214.910 215.021 1.00 49.37 67 ARG A CA 1
ATOM 2654 C C . ARG E 5 67 ? 223.341 215.517 213.979 1.00 49.37 67 ARG A C 1
ATOM 2655 O O . ARG E 5 67 ? 222.120 215.555 214.170 1.00 49.37 67 ARG A O 1
ATOM 2663 N N . GLU E 5 68 ? 223.902 215.996 212.867 1.00 43.36 68 GLU A N 1
ATOM 2664 C CA . GLU E 5 68 ? 223.070 216.538 211.799 1.00 43.36 68 GLU A CA 1
ATOM 2665 C C . GLU E 5 68 ? 222.146 215.470 211.229 1.00 43.36 68 GLU A C 1
ATOM 2666 O O . GLU E 5 68 ? 220.964 215.730 210.982 1.00 43.36 68 GLU A O 1
ATOM 2672 N N . ARG E 5 69 ? 222.668 214.261 211.010 1.00 36.20 69 ARG A N 1
ATOM 2673 C CA . ARG E 5 69 ? 221.837 213.183 210.485 1.00 36.20 69 ARG A CA 1
ATOM 2674 C C . ARG E 5 69 ? 220.750 212.793 211.479 1.00 36.20 69 ARG A C 1
ATOM 2675 O O . ARG E 5 69 ? 219.604 212.536 211.088 1.00 36.20 69 ARG A O 1
ATOM 2683 N N . GLU E 5 70 ? 221.089 212.738 212.769 1.00 42.57 70 GLU A N 1
ATOM 2684 C CA . GLU E 5 70 ? 220.083 212.432 213.781 1.00 42.57 70 GLU A CA 1
ATOM 2685 C C . GLU E 5 70 ? 218.976 213.479 213.776 1.00 42.57 70 GLU A C 1
ATOM 2686 O O . GLU E 5 70 ? 217.784 213.146 213.811 1.00 42.57 70 GLU A O 1
ATOM 2692 N N . LEU E 5 71 ? 219.358 214.757 213.726 1.00 49.80 71 LEU A N 1
ATOM 2693 C CA . LEU E 5 71 ? 218.367 215.826 213.698 1.00 49.80 71 LEU A CA 1
ATOM 2694 C C . LEU E 5 71 ? 217.504 215.735 212.448 1.00 49.80 71 LEU A C 1
ATOM 2695 O O . LEU E 5 71 ? 216.290 215.954 212.507 1.00 49.80 71 LEU A O 1
ATOM 2700 N N . PHE E 5 72 ? 218.114 215.422 211.304 1.00 41.38 72 PHE A N 1
ATOM 2701 C CA . PHE E 5 72 ? 217.344 215.270 210.076 1.00 41.38 72 PHE A CA 1
ATOM 2702 C C . PHE E 5 72 ? 216.329 214.143 210.204 1.00 41.38 72 PHE A C 1
ATOM 2703 O O . PHE E 5 72 ? 215.183 214.278 209.761 1.00 41.38 72 PHE A O 1
ATOM 2711 N N . ARG E 5 73 ? 216.736 213.017 210.793 1.00 43.13 73 ARG A N 1
ATOM 2712 C CA . ARG E 5 73 ? 215.807 211.906 210.969 1.00 43.13 73 ARG A CA 1
ATOM 2713 C C . ARG E 5 73 ? 214.642 212.308 211.865 1.00 43.13 73 ARG A C 1
ATOM 2714 O O . ARG E 5 73 ? 213.474 212.066 211.534 1.00 43.13 73 ARG A O 1
ATOM 2722 N N . GLU E 5 74 ? 214.939 212.943 213.003 1.00 51.87 74 GLU A N 1
ATOM 2723 C CA . GLU E 5 74 ? 213.858 213.367 213.889 1.00 51.87 74 GLU A CA 1
ATOM 2724 C C . GLU E 5 74 ? 212.944 214.379 213.210 1.00 51.87 74 GLU A C 1
ATOM 2725 O O . GLU E 5 74 ? 211.730 214.366 213.441 1.00 51.87 74 GLU A O 1
ATOM 2731 N N . LEU E 5 75 ? 213.501 215.258 212.374 1.00 51.09 75 LEU A N 1
ATOM 2732 C CA . LEU E 5 75 ? 212.679 216.261 211.706 1.00 51.09 75 LEU A CA 1
ATOM 2733 C C . LEU E 5 75 ? 211.771 215.628 210.660 1.00 51.09 75 LEU A C 1
ATOM 2734 O O . LEU E 5 75 ? 210.581 215.951 210.589 1.00 51.09 75 LEU A O 1
ATOM 2739 N N . ILE E 5 76 ? 212.311 214.726 209.836 1.00 45.95 76 ILE A N 1
ATOM 2740 C CA . ILE E 5 76 ? 211.488 214.096 208.812 1.00 45.95 76 ILE A CA 1
ATOM 2741 C C . ILE E 5 76 ? 210.489 213.123 209.421 1.00 45.95 76 ILE A C 1
ATOM 2742 O O . ILE E 5 76 ? 209.488 212.787 208.777 1.00 45.95 76 ILE A O 1
ATOM 2747 N N . ARG E 5 77 ? 210.729 212.658 210.649 1.00 53.29 77 ARG A N 1
ATOM 2748 C CA . ARG E 5 77 ? 209.737 211.830 211.323 1.00 53.29 77 ARG A CA 1
ATOM 2749 C C . ARG E 5 77 ? 208.464 212.596 211.654 1.00 53.29 77 ARG A C 1
ATOM 2750 O O . ARG E 5 77 ? 207.456 211.969 211.995 1.00 53.29 77 ARG A O 1
ATOM 2758 N N . LEU E 5 78 ? 208.483 213.923 211.563 1.00 56.76 78 LEU A N 1
ATOM 2759 C CA . LEU E 5 78 ? 207.310 214.722 211.877 1.00 56.76 78 LEU A CA 1
ATOM 2760 C C . LEU E 5 78 ? 206.248 214.574 210.790 1.00 56.76 78 LEU A C 1
ATOM 2761 O O . LEU E 5 78 ? 206.528 214.186 209.652 1.00 56.76 78 LEU A O 1
ATOM 2766 N N . ASN E 5 79 ? 205.006 214.894 211.161 1.00 63.71 79 ASN A N 1
ATOM 2767 C CA . ASN E 5 79 ? 203.881 214.684 210.255 1.00 63.71 79 ASN A CA 1
ATOM 2768 C C . ASN E 5 79 ? 203.922 215.645 209.072 1.00 63.71 79 ASN A C 1
ATOM 2769 O O . ASN E 5 79 ? 203.676 215.240 207.930 1.00 63.71 79 ASN A O 1
ATOM 2774 N N . GLY E 5 80 ? 204.225 216.916 209.321 1.00 62.67 80 GLY A N 1
ATOM 2775 C CA . GLY E 5 80 ? 204.158 217.921 208.278 1.00 62.67 80 GLY A CA 1
ATOM 2776 C C . GLY E 5 80 ? 205.489 218.250 207.635 1.00 62.67 80 GLY A C 1
ATOM 2777 O O . GLY E 5 80 ? 205.539 219.004 206.659 1.00 62.67 80 GLY A O 1
ATOM 2778 N N . VAL E 5 81 ? 206.574 217.693 208.165 1.00 55.12 81 VAL A N 1
ATOM 2779 C CA . VAL E 5 81 ? 207.923 217.984 207.692 1.00 55.12 81 VAL A CA 1
ATOM 2780 C C . VAL E 5 81 ? 208.410 216.814 206.851 1.00 55.12 81 VAL A C 1
ATOM 2781 O O . VAL E 5 81 ? 208.341 215.656 207.282 1.00 55.12 81 VAL A O 1
ATOM 2785 N N . GLY E 5 82 ? 208.899 217.115 205.651 1.00 50.74 82 GLY A N 1
ATOM 2786 C CA . GLY E 5 82 ? 209.464 216.115 204.779 1.00 50.74 82 GLY A CA 1
ATOM 2787 C C . GLY E 5 82 ? 210.957 216.307 204.612 1.00 50.74 82 GLY A C 1
ATOM 2788 O O . GLY E 5 82 ? 211.562 217.196 205.219 1.00 50.74 82 GLY A O 1
ATOM 2789 N N . PRO E 5 83 ? 211.584 215.469 203.784 1.00 45.97 83 PRO A N 1
ATOM 2790 C CA . PRO E 5 83 ? 213.044 215.575 203.623 1.00 45.97 83 PRO A CA 1
ATOM 2791 C C . PRO E 5 83 ? 213.509 216.945 203.165 1.00 45.97 83 PRO A C 1
ATOM 2792 O O . PRO E 5 83 ? 214.528 217.444 203.658 1.00 45.97 83 PRO A O 1
ATOM 2796 N N . LYS E 5 84 ? 212.784 217.582 202.244 1.00 53.04 84 LYS A N 1
ATOM 2797 C CA . LYS E 5 84 ? 213.260 218.845 201.689 1.00 53.04 84 LYS A CA 1
ATOM 2798 C C . LYS E 5 84 ? 213.025 220.002 202.653 1.00 53.04 84 LYS A C 1
ATOM 2799 O O . LYS E 5 84 ? 213.857 220.912 202.749 1.00 53.04 84 LYS A O 1
ATOM 2805 N N . LEU E 5 85 ? 211.908 219.988 203.382 1.00 54.26 85 LEU A N 1
ATOM 2806 C CA . LEU E 5 85 ? 211.704 220.997 204.416 1.00 54.26 85 LEU A CA 1
ATOM 2807 C C . LEU E 5 85 ? 212.766 220.882 205.502 1.00 54.26 85 LEU A C 1
ATOM 2808 O O . LEU E 5 85 ? 213.299 221.894 205.973 1.00 54.26 85 LEU A O 1
ATOM 2813 N N . ALA E 5 86 ? 213.091 219.653 205.907 1.00 47.47 86 ALA A N 1
ATOM 2814 C CA . ALA E 5 86 ? 214.154 219.457 206.885 1.00 47.47 86 ALA A CA 1
ATOM 2815 C C . ALA E 5 86 ? 215.493 219.935 206.340 1.00 47.47 86 ALA A C 1
ATOM 2816 O O . ALA E 5 86 ? 216.282 220.552 207.064 1.00 47.47 86 ALA A O 1
ATOM 2818 N N . LEU E 5 87 ? 215.771 219.655 205.065 1.00 42.86 87 LEU A N 1
ATOM 2819 C CA . LEU E 5 87 ? 217.017 220.118 204.466 1.00 42.86 87 LEU A CA 1
ATOM 2820 C C . LEU E 5 87 ? 217.090 221.639 204.466 1.00 42.86 87 LEU A C 1
ATOM 2821 O O . LEU E 5 87 ? 218.143 222.217 204.753 1.00 42.86 87 LEU A O 1
ATOM 2826 N N . ALA E 5 88 ? 215.979 222.303 204.143 1.00 49.74 88 ALA A N 1
ATOM 2827 C CA . ALA E 5 88 ? 215.951 223.761 204.192 1.00 49.74 88 ALA A CA 1
ATOM 2828 C C . ALA E 5 88 ? 216.181 224.264 205.611 1.00 49.74 88 ALA A C 1
ATOM 2829 O O . ALA E 5 88 ? 216.901 225.248 205.821 1.00 49.74 88 ALA A O 1
ATOM 2831 N N . LEU E 5 89 ? 215.575 223.603 206.599 1.00 53.59 89 LEU A N 1
ATOM 2832 C CA . LEU E 5 89 ? 215.777 224.004 207.987 1.00 53.59 89 LEU A CA 1
ATOM 2833 C C . LEU E 5 89 ? 217.243 223.893 208.384 1.00 53.59 89 LEU A C 1
ATOM 2834 O O . LEU E 5 89 ? 217.793 224.799 209.021 1.00 53.59 89 LEU A O 1
ATOM 2839 N N . MET E 5 90 ? 217.892 222.787 208.016 1.00 45.93 90 MET A N 1
ATOM 2840 C CA . MET E 5 90 ? 219.289 222.596 208.392 1.00 45.93 90 MET A CA 1
ATOM 2841 C C . MET E 5 90 ? 220.219 223.507 207.601 1.00 45.93 90 MET A C 1
ATOM 2842 O O . MET E 5 90 ? 221.294 223.868 208.093 1.00 45.93 90 MET A O 1
ATOM 2847 N N . SER E 5 91 ? 219.835 223.883 206.380 1.00 47.14 91 SER A N 1
ATOM 2848 C CA . SER E 5 91 ? 220.658 224.800 205.600 1.00 47.14 91 SER A CA 1
ATOM 2849 C C . SER E 5 91 ? 220.548 226.223 206.131 1.00 47.14 91 SER A C 1
ATOM 2850 O O . SER E 5 91 ? 221.542 226.958 206.165 1.00 47.14 91 SER A O 1
ATOM 2853 N N . GLY E 5 92 ? 219.349 226.627 206.552 1.00 53.27 92 GLY A N 1
ATOM 2854 C CA . GLY E 5 92 ? 219.160 227.990 207.017 1.00 53.27 92 GLY A CA 1
ATOM 2855 C C . GLY E 5 92 ? 219.951 228.303 208.273 1.00 53.27 92 GLY A C 1
ATOM 2856 O O . GLY E 5 92 ? 220.519 229.391 208.403 1.00 53.27 92 GLY A O 1
ATOM 2857 N N . LEU E 5 93 ? 220.000 227.361 209.212 1.00 59.57 93 LEU A N 1
ATOM 2858 C CA . LEU E 5 93 ? 220.649 227.599 210.493 1.00 59.57 93 LEU A CA 1
ATOM 2859 C C . LEU E 5 93 ? 221.188 226.287 211.048 1.00 59.57 93 LEU A C 1
ATOM 2860 O O . LEU E 5 93 ? 220.778 225.198 210.639 1.00 59.57 93 LEU A O 1
ATOM 2865 N N . GLU E 5 94 ? 222.120 226.413 211.989 1.00 63.05 94 GLU A N 1
ATOM 2866 C CA . GLU E 5 94 ? 222.847 225.278 212.534 1.00 63.05 94 GLU A CA 1
ATOM 2867 C C . GLU E 5 94 ? 221.987 224.507 213.536 1.00 63.05 94 GLU A C 1
ATOM 2868 O O . GLU E 5 94 ? 220.917 224.953 213.958 1.00 63.05 94 GLU A O 1
ATOM 2874 N N . VAL E 5 95 ? 222.478 223.324 213.915 1.00 57.80 95 VAL A N 1
ATOM 2875 C CA . VAL E 5 95 ? 221.769 222.494 214.885 1.00 57.80 95 VAL A CA 1
ATOM 2876 C C . VAL E 5 95 ? 221.662 223.212 216.224 1.00 57.80 95 VAL A C 1
ATOM 2877 O O . VAL E 5 95 ? 220.602 223.213 216.863 1.00 57.80 95 VAL A O 1
ATOM 2881 N N . ASP E 5 96 ? 222.759 223.824 216.676 1.00 63.68 96 ASP A N 1
ATOM 2882 C CA . ASP E 5 96 ? 222.721 224.564 217.933 1.00 63.68 96 ASP A CA 1
ATOM 2883 C C . ASP E 5 96 ? 221.715 225.704 217.860 1.00 63.68 96 ASP A C 1
ATOM 2884 O O . ASP E 5 96 ? 220.941 225.925 218.799 1.00 63.68 96 ASP A O 1
ATOM 2889 N N . GLU E 5 97 ? 221.703 226.433 216.743 1.00 63.57 97 GLU A N 1
ATOM 2890 C CA . GLU E 5 97 ? 220.724 227.500 216.569 1.00 63.57 97 GLU A CA 1
ATOM 2891 C C . GLU E 5 97 ? 219.306 226.944 216.558 1.00 63.57 97 GLU A C 1
ATOM 2892 O O . GLU E 5 97 ? 218.391 227.550 217.126 1.00 63.57 97 GLU A O 1
ATOM 2898 N N . LEU E 5 98 ? 219.102 225.793 215.913 1.00 62.19 98 LEU A N 1
ATOM 2899 C CA . LEU E 5 98 ? 217.767 225.206 215.860 1.00 62.19 98 LEU A CA 1
ATOM 2900 C C . LEU E 5 98 ? 217.276 224.836 217.254 1.00 62.19 98 LEU A C 1
ATOM 2901 O O . LEU E 5 98 ? 216.128 225.121 217.614 1.00 62.19 98 LEU A O 1
ATOM 2906 N N . VAL E 5 99 ? 218.131 224.198 218.056 1.00 65.71 99 VAL A N 1
ATOM 2907 C CA . VAL E 5 99 ? 217.713 223.806 219.398 1.00 65.71 99 VAL A CA 1
ATOM 2908 C C . VAL E 5 99 ? 217.501 225.036 220.273 1.00 65.71 99 VAL A C 1
ATOM 2909 O O . VAL E 5 99 ? 216.588 225.070 221.106 1.00 65.71 99 VAL A O 1
ATOM 2913 N N . ARG E 5 100 ? 218.335 226.066 220.102 1.00 68.76 100 ARG A N 1
ATOM 2914 C CA . ARG E 5 100 ? 218.137 227.298 220.859 1.00 68.76 100 ARG A CA 1
ATOM 2915 C C . ARG E 5 100 ? 216.803 227.944 220.509 1.00 68.76 100 ARG A C 1
ATOM 2916 O O . ARG E 5 100 ? 216.095 228.446 221.390 1.00 68.76 100 ARG A O 1
ATOM 2924 N N . CYS E 5 101 ? 216.445 227.948 219.224 1.00 70.36 101 CYS A N 1
ATOM 2925 C CA . CYS E 5 101 ? 215.150 228.484 218.820 1.00 70.36 101 CYS A CA 1
ATOM 2926 C C . CYS E 5 101 ? 214.011 227.650 219.391 1.00 70.36 101 CYS A C 1
ATOM 2927 O O . CYS E 5 101 ? 212.997 228.194 219.844 1.00 70.36 101 CYS A O 1
ATOM 2930 N N . VAL E 5 102 ? 214.159 226.324 219.375 1.00 69.75 102 VAL A N 1
ATOM 2931 C CA . VAL E 5 102 ? 213.102 225.450 219.878 1.00 69.75 102 VAL A CA 1
ATOM 2932 C C . VAL E 5 102 ? 212.877 225.692 221.365 1.00 69.75 102 VAL A C 1
ATOM 2933 O O . VAL E 5 102 ? 211.737 225.829 221.825 1.00 69.75 102 VAL A O 1
ATOM 2937 N N . GLN E 5 103 ? 213.959 225.747 222.141 1.00 71.58 103 GLN A N 1
ATOM 2938 C CA . GLN E 5 103 ? 213.841 225.962 223.578 1.00 71.58 103 GLN A CA 1
ATOM 2939 C C . GLN E 5 103 ? 213.493 227.402 223.932 1.00 71.58 103 GLN A C 1
ATOM 2940 O O . GLN E 5 103 ? 213.060 227.655 225.062 1.00 71.58 103 GLN A O 1
ATOM 2946 N N . ALA E 5 104 ? 213.666 228.343 223.005 1.00 72.04 104 ALA A N 1
ATOM 2947 C CA . ALA E 5 104 ? 213.298 229.734 223.228 1.00 72.04 104 ALA A CA 1
ATOM 2948 C C . ALA E 5 104 ? 211.919 230.080 222.683 1.00 72.04 104 ALA A C 1
ATOM 2949 O O . ALA E 5 104 ? 211.370 231.123 223.052 1.00 72.04 104 ALA A O 1
ATOM 2951 N N . GLN E 5 105 ? 211.350 229.238 221.820 1.00 73.14 105 GLN A N 1
ATOM 2952 C CA . GLN E 5 105 ? 210.013 229.453 221.267 1.00 73.14 105 GLN A CA 1
ATOM 2953 C C . GLN E 5 105 ? 209.934 230.791 220.528 1.00 73.14 105 GLN A C 1
ATOM 2954 O O . GLN E 5 105 ? 209.153 231.680 220.871 1.00 73.14 105 GLN A O 1
ATOM 2960 N N . ASP E 5 106 ? 210.767 230.918 219.497 1.00 73.28 106 ASP A N 1
ATOM 2961 C CA . ASP E 5 106 ? 210.812 232.109 218.653 1.00 73.28 106 ASP A CA 1
ATOM 2962 C C . ASP E 5 106 ? 210.591 231.682 217.208 1.00 73.28 106 ASP A C 1
ATOM 2963 O O . ASP E 5 106 ? 211.481 231.091 216.588 1.00 73.28 106 ASP A O 1
ATOM 2968 N N . THR E 5 107 ? 209.407 231.981 216.674 1.00 72.21 107 THR A N 1
ATOM 2969 C CA . THR E 5 107 ? 209.083 231.643 215.295 1.00 72.21 107 THR A CA 1
ATOM 2970 C C . THR E 5 107 ? 209.670 232.626 214.291 1.00 72.21 107 THR A C 1
ATOM 2971 O O . THR E 5 107 ? 209.671 232.331 213.090 1.00 72.21 107 THR A O 1
ATOM 2975 N N . SER E 5 108 ? 210.163 233.780 214.746 1.00 72.38 108 SER A N 1
ATOM 2976 C CA . SER E 5 108 ? 210.710 234.766 213.819 1.00 72.38 108 SER A CA 1
ATOM 2977 C C . SER E 5 108 ? 211.914 234.210 213.071 1.00 72.38 108 SER A C 1
ATOM 2978 O O . SER E 5 108 ? 212.058 234.424 211.862 1.00 72.38 108 SER A O 1
ATOM 2981 N N . THR E 5 109 ? 212.799 233.502 213.776 1.00 68.78 109 THR A N 1
ATOM 2982 C CA . THR E 5 109 ? 213.958 232.912 213.115 1.00 68.78 109 THR A CA 1
ATOM 2983 C C . THR E 5 109 ? 213.540 231.821 212.137 1.00 68.78 109 THR A C 1
ATOM 2984 O O . THR E 5 109 ? 214.084 231.730 211.030 1.00 68.78 109 THR A O 1
ATOM 2988 N N . LEU E 5 110 ? 212.577 230.983 212.526 1.00 67.21 110 LEU A N 1
ATOM 2989 C CA . LEU E 5 110 ? 212.167 229.880 211.662 1.00 67.21 110 LEU A CA 1
ATOM 2990 C C . LEU E 5 110 ? 211.500 230.386 210.388 1.00 67.21 110 LEU A C 1
ATOM 2991 O O . LEU E 5 110 ? 211.783 229.885 209.294 1.00 67.21 110 LEU A O 1
ATOM 2996 N N . VAL E 5 111 ? 210.611 231.377 210.504 1.00 69.38 111 VAL A N 1
ATOM 2997 C CA . VAL E 5 111 ? 209.928 231.884 209.319 1.00 69.38 111 VAL A CA 1
ATOM 2998 C C . VAL E 5 111 ? 210.901 232.541 208.351 1.00 69.38 111 VAL A C 1
ATOM 2999 O O . VAL E 5 111 ? 210.603 232.648 207.156 1.00 69.38 111 VAL A O 1
ATOM 3003 N N . LYS E 5 112 ? 212.063 232.987 208.834 1.00 66.98 112 LYS A N 1
ATOM 3004 C CA . LYS E 5 112 ? 213.056 233.569 207.938 1.00 66.98 112 LYS A CA 1
ATOM 3005 C C . LYS E 5 112 ? 213.578 232.544 206.941 1.00 66.98 112 LYS A C 1
ATOM 3006 O O . LYS E 5 112 ? 213.963 232.908 205.824 1.00 66.98 112 LYS A O 1
ATOM 3012 N N . ILE E 5 113 ? 213.602 231.273 207.318 1.00 63.40 113 ILE A N 1
ATOM 3013 C CA . ILE E 5 113 ? 214.102 230.229 206.417 1.00 63.40 113 ILE A CA 1
ATOM 3014 C C . ILE E 5 113 ? 213.161 230.108 205.222 1.00 63.40 113 ILE A C 1
ATOM 3015 O O . ILE E 5 113 ? 211.933 230.065 205.410 1.00 63.40 113 ILE A O 1
ATOM 3020 N N . PRO E 5 114 ? 213.668 230.054 203.990 1.00 66.41 114 PRO A N 1
ATOM 3021 C CA . PRO E 5 114 ? 212.772 229.863 202.842 1.00 66.41 114 PRO A CA 1
ATOM 3022 C C . PRO E 5 114 ? 211.994 228.560 202.961 1.00 66.41 114 PRO A C 1
ATOM 3023 O O . PRO E 5 114 ? 212.524 227.538 203.402 1.00 66.41 114 PRO A O 1
ATOM 3027 N N . GLY E 5 115 ? 210.724 228.605 202.560 1.00 70.25 115 GLY A N 1
ATOM 3028 C CA . GLY E 5 115 ? 209.870 227.439 202.582 1.00 70.25 115 GLY A CA 1
ATOM 3029 C C . GLY E 5 115 ? 209.204 227.155 203.911 1.00 70.25 115 GLY A C 1
ATOM 3030 O O . GLY E 5 115 ? 208.420 226.202 203.999 1.00 70.25 115 GLY A O 1
ATOM 3031 N N . VAL E 5 116 ? 209.487 227.943 204.945 1.00 68.01 116 VAL A N 1
ATOM 3032 C CA . VAL E 5 116 ? 208.923 227.746 206.276 1.00 68.01 116 VAL A CA 1
ATOM 3033 C C . VAL E 5 116 ? 208.012 228.927 206.580 1.00 68.01 116 VAL A C 1
ATOM 3034 O O . VAL E 5 116 ? 208.451 230.083 206.550 1.00 68.01 116 VAL A O 1
ATOM 3038 N N . GLY E 5 117 ? 206.745 228.635 206.874 1.00 72.35 117 GLY A N 1
ATOM 3039 C CA . GLY E 5 117 ? 205.778 229.648 207.230 1.00 72.35 117 GLY A CA 1
ATOM 3040 C C . GLY E 5 117 ? 205.465 229.649 208.716 1.00 72.35 117 GLY A C 1
ATOM 3041 O O . GLY E 5 117 ? 206.123 228.997 209.528 1.00 72.35 117 GLY A O 1
ATOM 3042 N N . LYS E 5 118 ? 204.427 230.409 209.069 1.00 74.30 118 LYS A N 1
ATOM 3043 C CA . LYS E 5 118 ? 204.035 230.518 210.470 1.00 74.30 118 LYS A CA 1
ATOM 3044 C C . LYS E 5 118 ? 203.492 229.192 210.991 1.00 74.30 118 LYS A C 1
ATOM 3045 O O . LYS E 5 118 ? 203.864 228.743 212.081 1.00 74.30 118 LYS A O 1
ATOM 3051 N N . LYS E 5 119 ? 202.608 228.551 210.223 1.00 75.33 119 LYS A N 1
ATOM 3052 C CA . LYS E 5 119 ? 202.033 227.282 210.659 1.00 75.33 119 LYS A CA 1
ATOM 3053 C C . LYS E 5 119 ? 203.106 226.209 210.793 1.00 75.33 119 LYS A C 1
ATOM 3054 O O . LYS E 5 119 ? 203.113 225.441 211.764 1.00 75.33 119 LYS A O 1
ATOM 3060 N N . THR E 5 120 ? 204.019 226.136 209.822 1.00 71.85 120 THR A N 1
ATOM 3061 C CA . THR E 5 120 ? 205.097 225.157 209.897 1.00 71.85 120 THR A CA 1
ATOM 3062 C C . THR E 5 120 ? 205.980 225.412 211.110 1.00 71.85 120 THR A C 1
ATOM 3063 O O . THR E 5 120 ? 206.381 224.472 211.806 1.00 71.85 120 THR A O 1
ATOM 3067 N N . ALA E 5 121 ? 206.296 226.681 211.379 1.00 69.94 121 ALA A N 1
ATOM 3068 C CA . ALA E 5 121 ? 207.111 227.005 212.544 1.00 69.94 121 ALA A CA 1
ATOM 3069 C C . ALA E 5 121 ? 206.406 226.605 213.834 1.00 69.94 121 ALA A C 1
ATOM 3070 O O . ALA E 5 121 ? 207.031 226.045 214.741 1.00 69.94 121 ALA A O 1
ATOM 3072 N N . GLU E 5 122 ? 205.104 226.885 213.936 1.00 73.74 122 GLU A N 1
ATOM 3073 C CA . GLU E 5 122 ? 204.365 226.506 215.136 1.00 73.74 122 GLU A CA 1
ATOM 3074 C C . GLU E 5 122 ? 204.357 224.995 215.321 1.00 73.74 122 GLU A C 1
ATOM 3075 O O . GLU E 5 122 ? 204.558 224.496 216.436 1.00 73.74 122 GLU A O 1
ATOM 3081 N N . ARG E 5 123 ? 204.124 224.248 214.240 1.00 72.00 123 ARG A N 1
ATOM 3082 C CA . ARG E 5 123 ? 204.118 222.793 214.345 1.00 72.00 123 ARG A CA 1
ATOM 3083 C C . ARG E 5 123 ? 205.485 222.270 214.764 1.00 72.00 123 ARG A C 1
ATOM 3084 O O . ARG E 5 123 ? 205.584 221.371 215.608 1.00 72.00 123 ARG A O 1
ATOM 3092 N N . LEU E 5 124 ? 206.554 222.821 214.184 1.00 65.12 124 LEU A N 1
ATOM 3093 C CA . LEU E 5 124 ? 207.900 222.399 214.555 1.00 65.12 124 LEU A CA 1
ATOM 3094 C C . LEU E 5 124 ? 208.165 222.668 216.029 1.00 65.12 124 LEU A C 1
ATOM 3095 O O . LEU E 5 124 ? 208.657 221.796 216.757 1.00 65.12 124 LEU A O 1
ATOM 3100 N N . LEU E 5 125 ? 207.833 223.877 216.491 1.00 70.34 125 LEU A N 1
ATOM 3101 C CA . LEU E 5 125 ? 208.058 224.214 217.891 1.00 70.34 125 LEU A CA 1
ATOM 3102 C C . LEU E 5 125 ? 207.285 223.278 218.805 1.00 70.34 125 LEU A C 1
ATOM 3103 O O . LEU E 5 125 ? 207.831 222.780 219.792 1.00 70.34 125 LEU A O 1
ATOM 3108 N N . VAL E 5 126 ? 206.017 223.016 218.491 1.00 72.89 126 VAL A N 1
ATOM 3109 C CA . VAL E 5 126 ? 205.219 222.136 219.340 1.00 72.89 126 VAL A CA 1
ATOM 3110 C C . VAL E 5 126 ? 205.834 220.743 219.382 1.00 72.89 126 VAL A C 1
ATOM 3111 O O . VAL E 5 126 ? 206.067 220.177 220.458 1.00 72.89 126 VAL A O 1
ATOM 3115 N N . GLU E 5 127 ? 206.134 220.180 218.209 1.00 70.45 127 GLU A N 1
ATOM 3116 C CA . GLU E 5 127 ? 206.528 218.778 218.148 1.00 70.45 127 GLU A CA 1
ATOM 3117 C C . GLU E 5 127 ? 207.950 218.560 218.648 1.00 70.45 127 GLU A C 1
ATOM 3118 O O . GLU E 5 127 ? 208.323 217.421 218.955 1.00 70.45 127 GLU A O 1
ATOM 3124 N N . LEU E 5 128 ? 208.757 219.618 218.743 1.00 69.40 128 LEU A N 1
ATOM 3125 C CA . LEU E 5 128 ? 210.084 219.476 219.332 1.00 69.40 128 LEU A CA 1
ATOM 3126 C C . LEU E 5 128 ? 210.078 219.796 220.827 1.00 69.40 128 LEU A C 1
ATOM 3127 O O . LEU E 5 128 ? 210.704 219.086 221.623 1.00 69.40 128 LEU A O 1
ATOM 3132 N N . LYS E 5 129 ? 209.366 220.852 221.230 1.00 76.46 129 LYS A N 1
ATOM 3133 C CA . LYS E 5 129 ? 209.193 221.137 222.647 1.00 76.46 129 LYS A CA 1
ATOM 3134 C C . LYS E 5 129 ? 208.443 220.020 223.352 1.00 76.46 129 LYS A C 1
ATOM 3135 O O . LYS E 5 129 ? 208.483 219.943 224.585 1.00 76.46 129 LYS A O 1
ATOM 3141 N N . ASP E 5 130 ? 207.775 219.143 222.602 1.00 78.81 130 ASP A N 1
ATOM 3142 C CA . ASP E 5 130 ? 207.185 217.955 223.200 1.00 78.81 130 ASP A CA 1
ATOM 3143 C C . ASP E 5 130 ? 208.283 216.949 223.527 1.00 78.81 130 ASP A C 1
ATOM 3144 O O . ASP E 5 130 ? 208.264 215.811 223.045 1.00 78.81 130 ASP A O 1
ATOM 3149 N N . ARG E 5 131 ? 209.244 217.371 224.349 1.00 83.44 131 ARG A N 1
ATOM 3150 C CA . ARG E 5 131 ? 210.312 216.510 224.850 1.00 83.44 131 ARG A CA 1
ATOM 3151 C C . ARG E 5 131 ? 211.075 215.837 223.704 1.00 83.44 131 ARG A C 1
ATOM 3152 O O . ARG E 5 131 ? 211.050 214.616 223.540 1.00 83.44 131 ARG A O 1
ATOM 3160 N N . PHE E 5 132 ? 211.760 216.661 222.902 1.00 75.01 132 PHE A N 1
ATOM 3161 C CA . PHE E 5 132 ? 212.734 216.145 221.952 1.00 75.01 132 PHE A CA 1
ATOM 3162 C C . PHE E 5 132 ? 214.084 216.843 222.018 1.00 75.01 132 PHE A C 1
ATOM 3163 O O . PHE E 5 132 ? 215.047 216.325 221.442 1.00 75.01 132 PHE A O 1
ATOM 3171 N N . LYS E 5 133 ? 214.191 217.986 222.697 1.00 71.62 133 LYS A N 1
ATOM 3172 C CA . LYS E 5 133 ? 215.436 218.739 222.791 1.00 71.62 133 LYS A CA 1
ATOM 3173 C C . LYS E 5 133 ? 215.901 218.867 224.239 1.00 71.62 133 LYS A C 1
ATOM 3174 O O . LYS E 5 133 ? 216.572 219.836 224.602 1.00 71.62 133 LYS A O 1
ATOM 3180 N N . ALA E 5 134 ? 215.556 217.888 225.078 1.00 84.25 134 ALA A N 1
ATOM 3181 C CA . ALA E 5 134 ? 215.994 217.926 226.470 1.00 84.25 134 ALA A CA 1
ATOM 3182 C C . ALA E 5 134 ? 217.514 217.901 226.565 1.00 84.25 134 ALA A C 1
ATOM 3183 O O . ALA E 5 134 ? 218.105 218.623 227.376 1.00 84.25 134 ALA A O 1
ATOM 3185 N N . TRP E 5 135 ? 218.160 217.077 225.746 1.00 85.13 135 TRP A N 1
ATOM 3186 C CA . TRP E 5 135 ? 219.611 216.981 225.695 1.00 85.13 135 TRP A CA 1
ATOM 3187 C C . TRP E 5 135 ? 220.115 217.590 224.394 1.00 85.13 135 TRP A C 1
ATOM 3188 O O . TRP E 5 135 ? 219.590 217.296 223.315 1.00 85.13 135 TRP A O 1
ATOM 3199 N N . GLU E 5 136 ? 221.129 218.443 224.501 1.00 80.23 136 GLU A N 1
ATOM 3200 C CA . GLU E 5 136 ? 221.694 219.078 223.319 1.00 80.23 136 GLU A CA 1
ATOM 3201 C C . GLU E 5 136 ? 222.283 218.028 222.384 1.00 80.23 136 GLU A C 1
ATOM 3202 O O . GLU E 5 136 ? 222.925 217.070 222.823 1.00 80.23 136 GLU A O 1
ATOM 3208 N N . ASN E 5 137 ? 222.056 218.212 221.087 1.00 63.69 137 ASN A N 1
ATOM 3209 C CA . ASN E 5 137 ? 222.556 217.279 220.084 1.00 63.69 137 ASN A CA 1
ATOM 3210 C C . ASN E 5 137 ? 224.021 217.560 219.767 1.00 63.69 137 ASN A C 1
ATOM 3211 O O . ASN E 5 137 ? 224.831 216.639 219.665 1.00 63.69 137 ASN A O 1
ATOM 3216 N N . MET F 5 1 ? 218.515 194.386 188.206 1.00 29.47 1 MET B N 1
ATOM 3217 C CA . MET F 5 1 ? 219.604 195.367 188.480 1.00 29.47 1 MET B CA 1
ATOM 3218 C C . MET F 5 1 ? 220.941 194.655 188.646 1.00 29.47 1 MET B C 1
ATOM 3219 O O . MET F 5 1 ? 221.953 195.081 188.093 1.00 29.47 1 MET B O 1
ATOM 3224 N N . ILE F 5 2 ? 220.937 193.568 189.411 1.00 28.50 2 ILE B N 1
ATOM 3225 C CA . ILE F 5 2 ? 222.123 192.748 189.627 1.00 28.50 2 ILE B CA 1
ATOM 3226 C C . ILE F 5 2 ? 222.039 191.561 188.678 1.00 28.50 2 ILE B C 1
ATOM 3227 O O . ILE F 5 2 ? 221.124 190.736 188.784 1.00 28.50 2 ILE B O 1
ATOM 3232 N N . GLY F 5 3 ? 222.991 191.474 187.753 1.00 28.62 3 GLY B N 1
ATOM 3233 C CA . GLY F 5 3 ? 222.954 190.450 186.729 1.00 28.62 3 GLY B CA 1
ATOM 3234 C C . GLY F 5 3 ? 224.052 189.415 186.848 1.00 28.62 3 GLY B C 1
ATOM 3235 O O . GLY F 5 3 ? 224.067 188.436 186.098 1.00 28.62 3 GLY B O 1
ATOM 3236 N N . ARG F 5 4 ? 224.978 189.615 187.782 1.00 28.73 4 ARG B N 1
ATOM 3237 C CA . ARG F 5 4 ? 226.074 188.675 187.967 1.00 28.73 4 ARG B CA 1
ATOM 3238 C C . ARG F 5 4 ? 226.809 189.017 189.252 1.00 28.73 4 ARG B C 1
ATOM 3239 O O . ARG F 5 4 ? 226.973 190.193 189.582 1.00 28.73 4 ARG B O 1
ATOM 3247 N N . LEU F 5 5 ? 227.245 187.982 189.968 1.00 26.10 5 LEU B N 1
ATOM 3248 C CA . LEU F 5 5 ? 228.049 188.135 191.172 1.00 26.10 5 LEU B CA 1
ATOM 3249 C C . LEU F 5 5 ? 229.320 187.319 191.009 1.00 26.10 5 LEU B C 1
ATOM 3250 O O . LEU F 5 5 ? 229.262 186.142 190.642 1.00 26.10 5 LEU B O 1
ATOM 3255 N N . ARG F 5 6 ? 230.464 187.944 191.285 1.00 27.36 6 ARG B N 1
ATOM 3256 C CA . ARG F 5 6 ? 231.776 187.315 191.128 1.00 27.36 6 ARG B CA 1
ATOM 3257 C C . ARG F 5 6 ? 232.529 187.471 192.446 1.00 27.36 6 ARG B C 1
ATOM 3258 O O . ARG F 5 6 ? 233.198 188.482 192.675 1.00 27.36 6 ARG B O 1
ATOM 3266 N N . GLY F 5 7 ? 232.417 186.465 193.309 1.00 28.30 7 GLY B N 1
ATOM 3267 C CA . GLY F 5 7 ? 233.100 186.478 194.587 1.00 28.30 7 GLY B CA 1
ATOM 3268 C C . GLY F 5 7 ? 233.640 185.115 194.963 1.00 28.30 7 GLY B C 1
ATOM 3269 O O . GLY F 5 7 ? 233.892 184.280 194.089 1.00 28.30 7 GLY B O 1
ATOM 3270 N N . THR F 5 8 ? 233.822 184.877 196.258 1.00 30.27 8 THR B N 1
ATOM 3271 C CA . THR F 5 8 ? 234.318 183.607 196.767 1.00 30.27 8 THR B CA 1
ATOM 3272 C C . THR F 5 8 ? 233.239 182.930 197.599 1.00 30.27 8 THR B C 1
ATOM 3273 O O . THR F 5 8 ? 232.569 183.576 198.410 1.00 30.27 8 THR B O 1
ATOM 3277 N N . LEU F 5 9 ? 233.078 181.626 197.393 1.00 33.05 9 LEU B N 1
ATOM 3278 C CA . LEU F 5 9 ? 232.085 180.849 198.126 1.00 33.05 9 LEU B CA 1
ATOM 3279 C C . LEU F 5 9 ? 232.417 180.880 199.612 1.00 33.05 9 LEU B C 1
ATOM 3280 O O . LEU F 5 9 ? 233.427 180.314 200.043 1.00 33.05 9 LEU B O 1
ATOM 3285 N N . ALA F 5 10 ? 231.569 181.538 200.401 1.00 31.38 10 ALA B N 1
ATOM 3286 C CA . ALA F 5 10 ? 231.787 181.651 201.837 1.00 31.38 10 ALA B CA 1
ATOM 3287 C C . ALA F 5 10 ? 231.136 180.502 202.600 1.00 31.38 10 ALA B C 1
ATOM 3288 O O . ALA F 5 10 ? 231.814 179.780 203.336 1.00 31.38 10 ALA B O 1
ATOM 3290 N N . GLU F 5 11 ? 229.827 180.327 202.439 1.00 34.66 11 GLU B N 1
ATOM 3291 C CA . GLU F 5 11 ? 229.095 179.253 203.093 1.00 34.66 11 GLU B CA 1
ATOM 3292 C C . GLU F 5 11 ? 228.183 178.584 202.079 1.00 34.66 11 GLU B C 1
ATOM 3293 O O . GLU F 5 11 ? 227.505 179.261 201.302 1.00 34.66 11 GLU B O 1
ATOM 3299 N N . LYS F 5 12 ? 228.165 177.253 202.095 1.00 38.25 12 LYS B N 1
ATOM 3300 C CA . LYS F 5 12 ? 227.370 176.453 201.166 1.00 38.25 12 LYS B CA 1
ATOM 3301 C C . LYS F 5 12 ? 226.372 175.633 201.977 1.00 38.25 12 LYS B C 1
ATOM 3302 O O . LYS F 5 12 ? 226.665 174.512 202.399 1.00 38.25 12 LYS B O 1
ATOM 3308 N N . GLN F 5 13 ? 225.189 176.202 202.192 1.00 40.74 13 GLN B N 1
ATOM 3309 C CA . GLN F 5 13 ? 224.082 175.511 202.852 1.00 40.74 13 GLN B CA 1
ATOM 3310 C C . GLN F 5 13 ? 222.965 175.344 201.833 1.00 40.74 13 GLN B C 1
ATOM 3311 O O . GLN F 5 13 ? 222.197 176.293 201.592 1.00 40.74 13 GLN B O 1
ATOM 3317 N N . PRO F 5 14 ? 222.824 174.175 201.210 1.00 40.51 14 PRO B N 1
ATOM 3318 C CA . PRO F 5 14 ? 221.855 174.048 200.128 1.00 40.51 14 PRO B CA 1
ATOM 3319 C C . PRO F 5 14 ? 220.449 174.282 200.639 1.00 40.51 14 PRO B C 1
ATOM 3320 O O . PRO F 5 14 ? 220.128 173.957 201.798 1.00 40.51 14 PRO B O 1
ATOM 3324 N N . PRO F 5 15 ? 219.563 174.849 199.803 1.00 37.51 15 PRO B N 1
ATOM 3325 C CA . PRO F 5 15 ? 219.812 175.277 198.421 1.00 37.51 15 PRO B CA 1
ATOM 3326 C C . PRO F 5 15 ? 220.391 176.687 198.313 1.00 37.51 15 PRO B C 1
ATOM 3327 O O . PRO F 5 15 ? 220.384 177.263 197.227 1.00 37.51 15 PRO B O 1
ATOM 3331 N N . HIS F 5 16 ? 220.885 177.230 199.422 1.00 34.45 16 HIS B N 1
ATOM 3332 C CA . HIS F 5 16 ? 221.329 178.614 199.484 1.00 34.45 16 HIS B CA 1
ATOM 3333 C C . HIS F 5 16 ? 222.852 178.705 199.497 1.00 34.45 16 HIS B C 1
ATOM 3334 O O . HIS F 5 16 ? 223.563 177.740 199.784 1.00 34.45 16 HIS B O 1
ATOM 3341 N N . LEU F 5 17 ? 223.346 179.902 199.181 1.00 31.91 17 LEU B N 1
ATOM 3342 C CA . LEU F 5 17 ? 224.771 180.196 199.141 1.00 31.91 17 LEU B CA 1
ATOM 3343 C C . LEU F 5 17 ? 225.034 181.500 199.878 1.00 31.91 17 LEU B C 1
ATOM 3344 O O . LEU F 5 17 ? 224.110 182.217 200.267 1.00 31.91 17 LEU B O 1
ATOM 3349 N N . ILE F 5 18 ? 226.317 181.799 200.071 1.00 28.01 18 ILE B N 1
ATOM 3350 C CA . ILE F 5 18 ? 226.771 183.103 200.545 1.00 28.01 18 ILE B CA 1
ATOM 3351 C C . ILE F 5 18 ? 228.038 183.431 199.767 1.00 28.01 18 ILE B C 1
ATOM 3352 O O . ILE F 5 18 ? 229.079 182.799 199.981 1.00 28.01 18 ILE B O 1
ATOM 3357 N N . LEU F 5 19 ? 227.958 184.409 198.868 1.00 27.56 19 LEU B N 1
ATOM 3358 C CA . LEU F 5 19 ? 229.103 184.848 198.081 1.00 27.56 19 LEU B CA 1
ATOM 3359 C C . LEU F 5 19 ? 229.681 186.107 198.713 1.00 27.56 19 LEU B C 1
ATOM 3360 O O . LEU F 5 19 ? 229.006 187.139 198.779 1.00 27.56 19 LEU B O 1
ATOM 3365 N N . ASP F 5 20 ? 230.932 186.023 199.165 1.00 27.02 20 ASP B N 1
ATOM 3366 C CA . ASP F 5 20 ? 231.609 187.158 199.790 1.00 27.02 20 ASP B CA 1
ATOM 3367 C C . ASP F 5 20 ? 232.179 188.042 198.685 1.00 27.02 20 ASP B C 1
ATOM 3368 O O . ASP F 5 20 ? 233.351 187.961 198.310 1.00 27.02 20 ASP B O 1
ATOM 3373 N N . VAL F 5 21 ? 231.317 188.907 198.153 1.00 26.41 21 VAL B N 1
ATOM 3374 C CA . VAL F 5 21 ? 231.696 189.822 197.076 1.00 26.41 21 VAL B CA 1
ATOM 3375 C C . VAL F 5 21 ? 232.286 191.059 197.747 1.00 26.41 21 VAL B C 1
ATOM 3376 O O . VAL F 5 21 ? 231.587 192.024 198.056 1.00 26.41 21 VAL B O 1
ATOM 3380 N N . ASN F 5 22 ? 233.599 191.026 197.972 1.00 29.31 22 ASN B N 1
ATOM 3381 C CA . ASN F 5 22 ? 234.322 192.147 198.572 1.00 29.31 22 ASN B CA 1
ATOM 3382 C C . ASN F 5 22 ? 233.736 192.521 199.933 1.00 29.31 22 ASN B C 1
ATOM 3383 O O . ASN F 5 22 ? 233.595 193.698 200.270 1.00 29.31 22 ASN B O 1
ATOM 3388 N N . GLY F 5 23 ? 233.391 191.507 200.724 1.00 24.36 23 GLY B N 1
ATOM 3389 C CA . GLY F 5 23 ? 232.926 191.728 202.079 1.00 24.36 23 GLY B CA 1
ATOM 3390 C C . GLY F 5 23 ? 231.443 191.489 202.266 1.00 24.36 23 GLY B C 1
ATOM 3391 O O . GLY F 5 23 ? 231.026 190.923 203.281 1.00 24.36 23 GLY B O 1
ATOM 3392 N N . VAL F 5 24 ? 230.635 191.909 201.298 1.00 23.99 24 VAL B N 1
ATOM 3393 C CA . VAL F 5 24 ? 229.187 191.760 201.394 1.00 23.99 24 VAL B CA 1
ATOM 3394 C C . VAL F 5 24 ? 228.816 190.339 200.994 1.00 23.99 24 VAL B C 1
ATOM 3395 O O . VAL F 5 24 ? 229.087 189.908 199.868 1.00 23.99 24 VAL B O 1
ATOM 3399 N N . GLY F 5 25 ? 228.194 189.608 201.916 1.00 24.12 25 GLY B N 1
ATOM 3400 C CA . GLY F 5 25 ? 227.777 188.247 201.650 1.00 24.12 25 GLY B CA 1
ATOM 3401 C C . GLY F 5 25 ? 226.365 188.172 201.113 1.00 24.12 25 GLY B C 1
ATOM 3402 O O . GLY F 5 25 ? 225.400 188.368 201.857 1.00 24.12 25 GLY B O 1
ATOM 3403 N N . TYR F 5 26 ? 226.229 187.891 199.821 1.00 24.59 26 TYR B N 1
ATOM 3404 C CA . TYR F 5 26 ? 224.925 187.814 199.180 1.00 24.59 26 TYR B CA 1
ATOM 3405 C C . TYR F 5 26 ? 224.367 186.404 199.313 1.00 24.59 26 TYR B C 1
ATOM 3406 O O . TYR F 5 26 ? 225.014 185.433 198.910 1.00 24.59 26 TYR B O 1
ATOM 3415 N N . GLU F 5 27 ? 223.165 186.296 199.874 1.00 28.77 27 GLU B N 1
ATOM 3416 C CA . GLU F 5 27 ? 222.485 185.014 200.015 1.00 28.77 27 GLU B CA 1
ATOM 3417 C C . GLU F 5 27 ? 221.788 184.696 198.698 1.00 28.77 27 GLU B C 1
ATOM 3418 O O . GLU F 5 27 ? 220.819 185.363 198.322 1.00 28.77 27 GLU B O 1
ATOM 3424 N N . VAL F 5 28 ? 222.279 183.674 198.002 1.00 29.35 28 VAL B N 1
ATOM 3425 C CA . VAL F 5 28 ? 221.806 183.313 196.672 1.00 29.35 28 VAL B CA 1
ATOM 3426 C C . VAL F 5 28 ? 221.254 181.897 196.726 1.00 29.35 28 VAL B C 1
ATOM 3427 O O . VAL F 5 28 ? 221.912 180.988 197.245 1.00 29.35 28 VAL B O 1
ATOM 3431 N N . GLU F 5 29 ? 220.050 181.713 196.193 1.00 35.06 29 GLU B N 1
ATOM 3432 C CA . GLU F 5 29 ? 219.424 180.402 196.094 1.00 35.06 29 GLU B CA 1
ATOM 3433 C C . GLU F 5 29 ? 219.667 179.842 194.700 1.00 35.06 29 GLU B C 1
ATOM 3434 O O . GLU F 5 29 ? 219.478 180.546 193.703 1.00 35.06 29 GLU B O 1
ATOM 3440 N N . VAL F 5 30 ? 220.082 178.581 194.634 1.00 35.42 30 VAL B N 1
ATOM 3441 C CA . VAL F 5 30 ? 220.485 177.972 193.368 1.00 35.42 30 VAL B CA 1
ATOM 3442 C C . VAL F 5 30 ? 219.804 176.616 193.241 1.00 35.42 30 VAL B C 1
ATOM 3443 O O . VAL F 5 30 ? 219.409 176.005 194.247 1.00 35.42 30 VAL B O 1
ATOM 3447 N N . PRO F 5 31 ? 219.650 176.116 192.017 1.00 40.16 31 PRO B N 1
ATOM 3448 C CA . PRO F 5 31 ? 219.117 174.761 191.836 1.00 40.16 31 PRO B CA 1
ATOM 3449 C C . PRO F 5 31 ? 220.138 173.708 192.245 1.00 40.16 31 PRO B C 1
ATOM 3450 O O . PRO F 5 31 ? 221.317 173.987 192.466 1.00 40.16 31 PRO B O 1
ATOM 3454 N N . MET F 5 32 ? 219.656 172.468 192.346 1.00 45.64 32 MET B N 1
ATOM 3455 C CA . MET F 5 32 ? 220.540 171.360 192.691 1.00 45.64 32 MET B CA 1
ATOM 3456 C C . MET F 5 32 ? 221.615 171.164 191.629 1.00 45.64 32 MET B C 1
ATOM 3457 O O . MET F 5 32 ? 222.769 170.851 191.951 1.00 45.64 32 MET B O 1
ATOM 3462 N N . THR F 5 33 ? 221.254 171.342 190.356 1.00 46.79 33 THR B N 1
ATOM 3463 C CA . THR F 5 33 ? 222.229 171.182 189.283 1.00 46.79 33 THR B CA 1
ATOM 3464 C C . THR F 5 33 ? 223.377 172.171 189.435 1.00 46.79 33 THR B C 1
ATOM 3465 O O . THR F 5 33 ? 224.545 171.812 189.248 1.00 46.79 33 THR B O 1
ATOM 3469 N N . THR F 5 34 ? 223.064 173.423 189.773 1.00 40.08 34 THR B N 1
ATOM 3470 C CA . THR F 5 34 ? 224.116 174.407 190.000 1.00 40.08 34 THR B CA 1
ATOM 3471 C C . THR F 5 34 ? 224.997 174.007 191.176 1.00 40.08 34 THR B C 1
ATOM 3472 O O . THR F 5 34 ? 226.225 174.131 191.109 1.00 40.08 34 THR B O 1
ATOM 3476 N N . LEU F 5 35 ? 224.390 173.514 192.259 1.00 40.58 35 LEU B N 1
ATOM 3477 C CA . LEU F 5 35 ? 225.169 173.103 193.422 1.00 40.58 35 LEU B CA 1
ATOM 3478 C C . LEU F 5 35 ? 226.129 171.975 193.074 1.00 40.58 35 LEU B C 1
ATOM 3479 O O . LEU F 5 35 ? 227.279 171.965 193.529 1.00 40.58 35 LEU B O 1
ATOM 3484 N N . TYR F 5 36 ? 225.678 171.014 192.267 1.00 46.59 36 TYR B N 1
ATOM 3485 C CA . TYR F 5 36 ? 226.515 169.866 191.942 1.00 46.59 36 TYR B CA 1
ATOM 3486 C C . TYR F 5 36 ? 227.771 170.246 191.169 1.00 46.59 36 TYR B C 1
ATOM 3487 O O . TYR F 5 36 ? 228.696 169.431 191.092 1.00 46.59 36 TYR B O 1
ATOM 3496 N N . ARG F 5 37 ? 227.829 171.450 190.600 1.00 46.15 37 ARG B N 1
ATOM 3497 C CA . ARG F 5 37 ? 228.997 171.914 189.865 1.00 46.15 37 ARG B CA 1
ATOM 3498 C C . ARG F 5 37 ? 229.793 172.971 190.618 1.00 46.15 37 ARG B C 1
ATOM 3499 O O . ARG F 5 37 ? 230.797 173.461 190.091 1.00 46.15 37 ARG B O 1
ATOM 3507 N N . LEU F 5 38 ? 229.377 173.336 191.830 1.00 37.54 38 LEU B N 1
ATOM 3508 C CA . LEU F 5 38 ? 230.063 174.381 192.570 1.00 37.54 38 LEU B CA 1
ATOM 3509 C C . LEU F 5 38 ? 231.387 173.869 193.137 1.00 37.54 38 LEU B C 1
ATOM 3510 O O . LEU F 5 38 ? 231.525 172.678 193.427 1.00 37.54 38 LEU B O 1
ATOM 3515 N N . PRO F 5 39 ? 232.381 174.752 193.308 1.00 36.50 39 PRO B N 1
ATOM 3516 C CA . PRO F 5 39 ? 233.620 174.334 193.977 1.00 36.50 39 PRO B CA 1
ATOM 3517 C C . PRO F 5 39 ? 233.441 174.208 195.481 1.00 36.50 39 PRO B C 1
ATOM 3518 O O . PRO F 5 39 ? 232.325 174.339 195.995 1.00 36.50 39 PRO B O 1
ATOM 3522 N N . SER F 5 40 ? 234.533 173.952 196.194 1.00 38.60 40 SER B N 1
ATOM 3523 C CA . SER F 5 40 ? 234.490 173.892 197.645 1.00 38.60 40 SER B CA 1
ATOM 3524 C C . SER F 5 40 ? 234.426 175.301 198.231 1.00 38.60 40 SER B C 1
ATOM 3525 O O . SER F 5 40 ? 234.654 176.303 197.548 1.00 38.60 40 SER B O 1
ATOM 3528 N N . VAL F 5 41 ? 234.106 175.369 199.523 1.00 35.96 41 VAL B N 1
ATOM 3529 C CA . VAL F 5 41 ? 234.007 176.654 200.204 1.00 35.96 41 VAL B CA 1
ATOM 3530 C C . VAL F 5 41 ? 235.366 177.338 200.189 1.00 35.96 41 VAL B C 1
ATOM 3531 O O . VAL F 5 41 ? 236.401 176.708 200.444 1.00 35.96 41 VAL B O 1
ATOM 3535 N N . GLY F 5 42 ? 235.370 178.635 199.888 1.00 36.24 42 GLY B N 1
ATOM 3536 C CA . GLY F 5 42 ? 236.583 179.420 199.839 1.00 36.24 42 GLY B CA 1
ATOM 3537 C C . GLY F 5 42 ? 237.148 179.634 198.451 1.00 36.24 42 GLY B C 1
ATOM 3538 O O . GLY F 5 42 ? 238.119 180.387 198.309 1.00 36.24 42 GLY B O 1
ATOM 3539 N N . GLU F 5 43 ? 236.569 178.991 197.417 1.00 37.22 43 GLU B N 1
ATOM 3540 C CA . GLU F 5 43 ? 237.070 179.160 196.062 1.00 37.22 43 GLU B CA 1
ATOM 3541 C C . GLU F 5 43 ? 236.220 180.171 195.297 1.00 37.22 43 GLU B C 1
ATOM 3542 O O . GLU F 5 43 ? 235.021 180.308 195.559 1.00 37.22 43 GLU B O 1
ATOM 3548 N N . PRO F 5 44 ? 236.812 180.892 194.344 1.00 32.86 44 PRO B N 1
ATOM 3549 C CA . PRO F 5 44 ? 236.032 181.870 193.577 1.00 32.86 44 PRO B CA 1
ATOM 3550 C C . PRO F 5 44 ? 234.956 181.200 192.738 1.00 32.86 44 PRO B C 1
ATOM 3551 O O . PRO F 5 44 ? 235.154 180.111 192.194 1.00 32.86 44 PRO B O 1
ATOM 3555 N N . VAL F 5 45 ? 233.806 181.867 192.637 1.00 31.05 45 VAL B N 1
ATOM 3556 C CA . VAL F 5 45 ? 232.697 181.402 191.817 1.00 31.05 45 VAL B CA 1
ATOM 3557 C C . VAL F 5 45 ? 232.061 182.601 191.129 1.00 31.05 45 VAL B C 1
ATOM 3558 O O . VAL F 5 45 ? 232.130 183.734 191.609 1.00 31.05 45 VAL B O 1
ATOM 3562 N N . THR F 5 46 ? 231.433 182.333 189.986 1.00 30.18 46 THR B N 1
ATOM 3563 C CA . THR F 5 46 ? 230.713 183.345 189.223 1.00 30.18 46 THR B CA 1
ATOM 3564 C C . THR F 5 46 ? 229.300 182.842 188.976 1.00 30.18 46 THR B C 1
ATOM 3565 O O . THR F 5 46 ? 229.115 181.760 188.408 1.00 30.18 46 THR B O 1
ATOM 3569 N N . LEU F 5 47 ? 228.311 183.623 189.398 1.00 29.95 47 LEU B N 1
ATOM 3570 C CA . LEU F 5 47 ? 226.907 183.280 189.237 1.00 29.95 47 LEU B CA 1
ATOM 3571 C C . LEU F 5 47 ? 226.206 184.369 188.439 1.00 29.95 47 LEU B C 1
ATOM 3572 O O . LEU F 5 47 ? 226.444 185.560 188.656 1.00 29.95 47 LEU B O 1
ATOM 3577 N N . HIS F 5 48 ? 225.343 183.953 187.517 1.00 31.17 48 HIS B N 1
ATOM 3578 C CA . HIS F 5 48 ? 224.519 184.871 186.733 1.00 31.17 48 HIS B CA 1
ATOM 3579 C C . HIS F 5 48 ? 223.180 184.981 187.453 1.00 31.17 48 HIS B C 1
ATOM 3580 O O . HIS F 5 48 ? 222.243 184.230 187.184 1.00 31.17 48 HIS B O 1
ATOM 3587 N N . THR F 5 49 ? 223.097 185.931 188.378 1.00 28.34 49 THR B N 1
ATOM 3588 C CA . THR F 5 49 ? 221.969 186.002 189.290 1.00 28.34 49 THR B CA 1
ATOM 3589 C C . THR F 5 49 ? 220.803 186.771 188.675 1.00 28.34 49 THR B C 1
ATOM 3590 O O . THR F 5 49 ? 220.962 187.565 187.744 1.00 28.34 49 THR B O 1
ATOM 3594 N N . HIS F 5 50 ? 219.614 186.513 189.215 1.00 32.01 50 HIS B N 1
ATOM 3595 C CA . HIS F 5 50 ? 218.401 187.240 188.870 1.00 32.01 50 HIS B CA 1
ATOM 3596 C C . HIS F 5 50 ? 217.755 187.720 190.160 1.00 32.01 50 HIS B C 1
ATOM 3597 O O . HIS F 5 50 ? 217.524 186.923 191.074 1.00 32.01 50 HIS B O 1
ATOM 3604 N N . LEU F 5 51 ? 217.463 189.015 190.232 1.00 31.19 51 LEU B N 1
ATOM 3605 C CA . LEU F 5 51 ? 216.955 189.640 191.447 1.00 31.19 51 LEU B CA 1
ATOM 3606 C C . LEU F 5 51 ? 215.436 189.725 191.370 1.00 31.19 51 LEU B C 1
ATOM 3607 O O . LEU F 5 51 ? 214.890 190.327 190.440 1.00 31.19 51 LEU B O 1
ATOM 3612 N N . VAL F 5 52 ? 214.763 189.126 192.348 1.00 35.18 52 VAL B N 1
ATOM 3613 C CA . VAL F 5 52 ? 213.309 189.160 192.455 1.00 35.18 52 VAL B CA 1
ATOM 3614 C C . VAL F 5 52 ? 212.954 190.121 193.580 1.00 35.18 52 VAL B C 1
ATOM 3615 O O . VAL F 5 52 ? 213.351 189.912 194.733 1.00 35.18 52 VAL B O 1
ATOM 3619 N N . VAL F 5 53 ? 212.207 191.169 193.248 1.00 38.77 53 VAL B N 1
ATOM 3620 C CA . VAL F 5 53 ? 211.851 192.224 194.190 1.00 38.77 53 VAL B CA 1
ATOM 3621 C C . VAL F 5 53 ? 210.358 192.131 194.464 1.00 38.77 53 VAL B C 1
ATOM 3622 O O . VAL F 5 53 ? 209.545 192.148 193.531 1.00 38.77 53 VAL B O 1
ATOM 3626 N N . ARG F 5 54 ? 209.999 192.029 195.737 1.00 43.99 54 ARG B N 1
ATOM 3627 C CA . ARG F 5 54 ? 208.615 192.031 196.187 1.00 43.99 54 ARG B CA 1
ATOM 3628 C C . ARG F 5 54 ? 208.395 193.214 197.123 1.00 43.99 54 ARG B C 1
ATOM 3629 O O . ARG F 5 54 ? 209.292 194.028 197.357 1.00 43.99 54 ARG B O 1
ATOM 3637 N N . GLU F 5 55 ? 207.181 193.305 197.664 1.00 50.87 55 GLU B N 1
ATOM 3638 C CA . GLU F 5 55 ? 206.853 194.370 198.601 1.00 50.87 55 GLU B CA 1
ATOM 3639 C C . GLU F 5 55 ? 207.447 194.147 199.986 1.00 50.87 55 GLU B C 1
ATOM 3640 O O . GLU F 5 55 ? 207.429 195.075 200.802 1.00 50.87 55 GLU B O 1
ATOM 3646 N N . ASP F 5 56 ? 207.967 192.949 200.273 1.00 47.84 56 ASP B N 1
ATOM 3647 C CA . ASP F 5 56 ? 208.486 192.660 201.604 1.00 47.84 56 ASP B CA 1
ATOM 3648 C C . ASP F 5 56 ? 209.773 191.842 201.589 1.00 47.84 56 ASP B C 1
ATOM 3649 O O . ASP F 5 56 ? 210.155 191.311 202.639 1.00 47.84 56 ASP B O 1
ATOM 3654 N N . ALA F 5 57 ? 210.454 191.716 200.452 1.00 41.52 57 ALA B N 1
ATOM 3655 C CA . ALA F 5 57 ? 211.687 190.943 200.418 1.00 41.52 57 ALA B CA 1
ATOM 3656 C C . ALA F 5 57 ? 212.389 191.139 199.083 1.00 41.52 57 ALA B C 1
ATOM 3657 O O . ALA F 5 57 ? 211.745 191.306 198.044 1.00 41.52 57 ALA B O 1
ATOM 3659 N N . HIS F 5 58 ? 213.719 191.116 199.132 1.00 37.04 58 HIS B N 1
ATOM 3660 C CA . HIS F 5 58 ? 214.565 191.060 197.947 1.00 37.04 58 HIS B CA 1
ATOM 3661 C C . HIS F 5 58 ? 215.262 189.708 197.921 1.00 37.04 58 HIS B C 1
ATOM 3662 O O . HIS F 5 58 ? 215.892 189.313 198.908 1.00 37.04 58 HIS B O 1
ATOM 3669 N N . LEU F 5 59 ? 215.150 189.004 196.799 1.00 33.64 59 LEU B N 1
ATOM 3670 C CA . LEU F 5 59 ? 215.680 187.656 196.666 1.00 33.64 59 LEU B CA 1
ATOM 3671 C C . LEU F 5 59 ? 216.618 187.576 195.471 1.00 33.64 59 LEU B C 1
ATOM 3672 O O . LEU F 5 59 ? 216.401 188.224 194.443 1.00 33.64 59 LEU B O 1
ATOM 3677 N N . LEU F 5 60 ? 217.666 186.769 195.618 1.00 28.68 60 LEU B N 1
ATOM 3678 C CA . LEU F 5 60 ? 218.661 186.552 194.577 1.00 28.68 60 LEU B CA 1
ATOM 3679 C C . LEU F 5 60 ? 218.662 185.081 194.194 1.00 28.68 60 LEU B C 1
ATOM 3680 O O . LEU F 5 60 ? 218.665 184.209 195.069 1.00 28.68 60 LEU B O 1
ATOM 3685 N N . TYR F 5 61 ? 218.659 184.809 192.891 1.00 32.19 61 TYR B N 1
ATOM 3686 C CA . TYR F 5 61 ? 218.679 183.446 192.366 1.00 32.19 61 TYR B CA 1
ATOM 3687 C C . TYR F 5 61 ? 219.835 183.335 191.384 1.00 32.19 61 TYR B C 1
ATOM 3688 O O . TYR F 5 61 ? 219.819 183.976 190.329 1.00 32.19 61 TYR B O 1
ATOM 3697 N N . GLY F 5 62 ? 220.829 182.515 191.723 1.00 31.60 62 GLY B N 1
ATOM 3698 C CA . GLY F 5 62 ? 222.024 182.380 190.923 1.00 31.60 62 GLY B CA 1
ATOM 3699 C C . GLY F 5 62 ? 222.014 181.133 190.060 1.00 31.60 62 GLY B C 1
ATOM 3700 O O . GLY F 5 62 ? 221.347 180.147 190.361 1.00 31.60 62 GLY B O 1
ATOM 3701 N N . PHE F 5 63 ? 222.771 181.194 188.966 1.00 34.59 63 PHE B N 1
ATOM 3702 C CA . PHE F 5 63 ? 222.885 180.082 188.036 1.00 34.59 63 PHE B CA 1
ATOM 3703 C C . PHE F 5 63 ? 224.296 180.041 187.472 1.00 34.59 63 PHE B C 1
ATOM 3704 O O . PHE F 5 63 ? 224.978 181.065 187.386 1.00 34.59 63 PHE B O 1
ATOM 3712 N N . ALA F 5 64 ? 224.729 178.838 187.093 1.00 39.37 64 ALA B N 1
ATOM 3713 C CA . ALA F 5 64 ? 226.075 178.675 186.553 1.00 39.37 64 ALA B CA 1
ATOM 3714 C C . ALA F 5 64 ? 226.201 179.308 185.173 1.00 39.37 64 ALA B C 1
ATOM 3715 O O . ALA F 5 64 ? 227.248 179.875 184.840 1.00 39.37 64 ALA B O 1
ATOM 3717 N N . GLU F 5 65 ? 225.151 179.224 184.359 1.00 42.88 65 GLU B N 1
ATOM 3718 C CA . GLU F 5 65 ? 225.175 179.711 182.989 1.00 42.88 65 GLU B CA 1
ATOM 3719 C C . GLU F 5 65 ? 224.091 180.762 182.783 1.00 42.88 65 GLU B C 1
ATOM 3720 O O . GLU F 5 65 ? 223.080 180.795 183.489 1.00 42.88 65 GLU B O 1
ATOM 3726 N N . LYS F 5 66 ? 224.321 181.629 181.793 1.00 42.05 66 LYS B N 1
ATOM 3727 C CA . LYS F 5 66 ? 223.373 182.701 181.508 1.00 42.05 66 LYS B CA 1
ATOM 3728 C C . LYS F 5 66 ? 222.081 182.169 180.901 1.00 42.05 66 LYS B C 1
ATOM 3729 O O . LYS F 5 66 ? 221.003 182.716 181.165 1.00 42.05 66 LYS B O 1
ATOM 3735 N N . ARG F 5 67 ? 222.165 181.117 180.084 1.00 49.53 67 ARG B N 1
ATOM 3736 C CA . ARG F 5 67 ? 220.957 180.538 179.507 1.00 49.53 67 ARG B CA 1
ATOM 3737 C C . ARG F 5 67 ? 220.023 180.034 180.597 1.00 49.53 67 ARG B C 1
ATOM 3738 O O . ARG F 5 67 ? 218.796 180.140 180.476 1.00 49.53 67 ARG B O 1
ATOM 3746 N N . GLU F 5 68 ? 220.586 179.480 181.672 1.00 45.01 68 GLU B N 1
ATOM 3747 C CA . GLU F 5 68 ? 219.765 179.047 182.796 1.00 45.01 68 GLU B CA 1
ATOM 3748 C C . GLU F 5 68 ? 219.035 180.227 183.424 1.00 45.01 68 GLU B C 1
ATOM 3749 O O . GLU F 5 68 ? 217.853 180.124 183.768 1.00 45.01 68 GLU B O 1
ATOM 3755 N N . ARG F 5 69 ? 219.724 181.359 183.580 1.00 37.08 69 ARG B N 1
ATOM 3756 C CA . ARG F 5 69 ? 219.081 182.547 184.132 1.00 37.08 69 ARG B CA 1
ATOM 3757 C C . ARG F 5 69 ? 217.961 183.039 183.223 1.00 37.08 69 ARG B C 1
ATOM 3758 O O . ARG F 5 69 ? 216.883 183.417 183.699 1.00 37.08 69 ARG B O 1
ATOM 3766 N N . GLU F 5 70 ? 218.201 183.049 181.910 1.00 42.58 70 GLU B N 1
ATOM 3767 C CA . GLU F 5 70 ? 217.158 183.464 180.979 1.00 42.58 70 GLU B CA 1
ATOM 3768 C C . GLU F 5 70 ? 215.944 182.549 181.077 1.00 42.58 70 GLU B C 1
ATOM 3769 O O . GLU F 5 70 ? 214.800 183.021 181.132 1.00 42.58 70 GLU B O 1
ATOM 3775 N N . LEU F 5 71 ? 216.177 181.234 181.107 1.00 48.43 71 LEU B N 1
ATOM 3776 C CA . LEU F 5 71 ? 215.072 180.291 181.223 1.00 48.43 71 LEU B CA 1
ATOM 3777 C C . LEU F 5 71 ? 214.315 180.498 182.526 1.00 48.43 71 LEU B C 1
ATOM 3778 O O . LEU F 5 71 ? 213.083 180.430 182.551 1.00 48.43 71 LEU B O 1
ATOM 3783 N N . PHE F 5 72 ? 215.035 180.745 183.622 1.00 40.44 72 PHE B N 1
ATOM 3784 C CA . PHE F 5 72 ? 214.374 181.001 184.896 1.00 40.44 72 PHE B CA 1
ATOM 3785 C C . PHE F 5 72 ? 213.496 182.241 184.816 1.00 40.44 72 PHE B C 1
ATOM 3786 O O . PHE F 5 72 ? 212.375 182.253 185.338 1.00 40.44 72 PHE B O 1
ATOM 3794 N N . ARG F 5 73 ? 213.996 183.303 184.180 1.00 43.01 73 ARG B N 1
ATOM 3795 C CA . ARG F 5 73 ? 213.205 184.524 184.063 1.00 43.01 73 ARG B CA 1
ATOM 3796 C C . ARG F 5 73 ? 211.933 184.275 183.261 1.00 43.01 73 ARG B C 1
ATOM 3797 O O . ARG F 5 73 ? 210.835 184.665 183.680 1.00 43.01 73 ARG B O 1
ATOM 3805 N N . GLU F 5 74 ? 212.055 183.609 182.108 1.00 50.03 74 GLU B N 1
ATOM 3806 C CA . GLU F 5 74 ? 210.855 183.318 181.326 1.00 50.03 74 GLU B CA 1
ATOM 3807 C C . GLU F 5 74 ? 209.900 182.402 182.081 1.00 50.03 74 GLU B C 1
ATOM 3808 O O . GLU F 5 74 ? 208.679 182.552 181.961 1.00 50.03 74 GLU B O 1
ATOM 3814 N N . LEU F 5 75 ? 210.427 181.456 182.859 1.00 49.86 75 LEU B N 1
ATOM 3815 C CA . LEU F 5 75 ? 209.564 180.549 183.608 1.00 49.86 75 LEU B CA 1
ATOM 3816 C C . LEU F 5 75 ? 208.778 181.300 184.674 1.00 49.86 75 LEU B C 1
ATOM 3817 O O . LEU F 5 75 ? 207.554 181.157 184.771 1.00 49.86 75 LEU B O 1
ATOM 3822 N N . ILE F 5 76 ? 209.463 182.112 185.483 1.00 45.20 76 ILE B N 1
ATOM 3823 C CA . ILE F 5 76 ? 208.775 182.866 186.526 1.00 45.20 76 ILE B CA 1
ATOM 3824 C C . ILE F 5 76 ? 207.882 183.955 185.958 1.00 45.20 76 ILE B C 1
ATOM 3825 O O . ILE F 5 76 ? 206.991 184.440 186.664 1.00 45.20 76 ILE B O 1
ATOM 3830 N N . ARG F 5 77 ? 208.094 184.355 184.702 1.00 55.48 77 ARG B N 1
ATOM 3831 C CA . ARG F 5 77 ? 207.188 185.309 184.076 1.00 55.48 77 ARG B CA 1
ATOM 3832 C C . ARG F 5 77 ? 205.786 184.739 183.899 1.00 55.48 77 ARG B C 1
ATOM 3833 O O . ARG F 5 77 ? 204.837 185.508 183.718 1.00 55.48 77 ARG B O 1
ATOM 3841 N N . LEU F 5 78 ? 205.634 183.418 183.951 1.00 58.60 78 LEU B N 1
ATOM 3842 C CA . LEU F 5 78 ? 204.331 182.801 183.763 1.00 58.60 78 LEU B CA 1
ATOM 3843 C C . LEU F 5 78 ? 203.421 183.088 184.956 1.00 58.60 78 LEU B C 1
ATOM 3844 O O . LEU F 5 78 ? 203.870 183.452 186.046 1.00 58.60 78 LEU B O 1
ATOM 3849 N N . ASN F 5 79 ? 202.117 182.918 184.731 1.00 69.38 79 ASN B N 1
ATOM 3850 C CA . ASN F 5 79 ? 201.112 183.268 185.726 1.00 69.38 79 ASN B CA 1
ATOM 3851 C C . ASN F 5 79 ? 200.944 182.215 186.813 1.00 69.38 79 ASN B C 1
ATOM 3852 O O . ASN F 5 79 ? 200.343 182.515 187.850 1.00 69.38 79 ASN B O 1
ATOM 3857 N N . GLY F 5 80 ? 201.450 181.001 186.608 1.00 64.97 80 GLY B N 1
ATOM 3858 C CA . GLY F 5 80 ? 201.307 179.946 187.594 1.00 64.97 80 GLY B CA 1
ATOM 3859 C C . GLY F 5 80 ? 202.629 179.422 188.114 1.00 64.97 80 GLY B C 1
ATOM 3860 O O . GLY F 5 80 ? 202.655 178.503 188.938 1.00 64.97 80 GLY B O 1
ATOM 3861 N N . VAL F 5 81 ? 203.733 179.996 187.644 1.00 55.59 81 VAL B N 1
ATOM 3862 C CA . VAL F 5 81 ? 205.077 179.546 187.989 1.00 55.59 81 VAL B CA 1
ATOM 3863 C C . VAL F 5 81 ? 205.748 180.618 188.834 1.00 55.59 81 VAL B C 1
ATOM 3864 O O . VAL F 5 81 ? 205.764 181.796 188.457 1.00 55.59 81 VAL B O 1
ATOM 3868 N N . GLY F 5 82 ? 206.299 180.208 189.974 1.00 51.84 82 GLY B N 1
ATOM 3869 C CA . GLY F 5 82 ? 207.040 181.099 190.833 1.00 51.84 82 GLY B CA 1
ATOM 3870 C C . GLY F 5 82 ? 208.492 180.681 190.941 1.00 51.84 82 GLY B C 1
ATOM 3871 O O . GLY F 5 82 ? 208.924 179.696 190.336 1.00 51.84 82 GLY B O 1
ATOM 3872 N N . PRO F 5 83 ? 209.280 181.432 191.714 1.00 44.68 83 PRO B N 1
ATOM 3873 C CA . PRO F 5 83 ? 210.707 181.088 191.835 1.00 44.68 83 PRO B CA 1
ATOM 3874 C C . PRO F 5 83 ? 210.952 179.684 192.362 1.00 44.68 83 PRO B C 1
ATOM 3875 O O . PRO F 5 83 ? 211.873 179.007 191.891 1.00 44.68 83 PRO B O 1
ATOM 3879 N N . LYS F 5 84 ? 210.148 179.219 193.320 1.00 51.41 84 LYS B N 1
ATOM 3880 C CA . LYS F 5 84 ? 210.347 177.878 193.862 1.00 51.41 84 LYS B CA 1
ATOM 3881 C C . LYS F 5 84 ? 210.024 176.812 192.822 1.00 51.41 84 LYS B C 1
ATOM 3882 O O . LYS F 5 84 ? 210.782 175.852 192.643 1.00 51.41 84 LYS B O 1
ATOM 3888 N N . LEU F 5 85 ? 208.897 176.966 192.126 1.00 55.07 85 LEU B N 1
ATOM 3889 C CA . LEU F 5 85 ? 208.515 175.986 191.116 1.00 55.07 85 LEU B CA 1
ATOM 3890 C C . LEU F 5 85 ? 209.496 175.995 189.950 1.00 55.07 85 LEU B C 1
ATOM 3891 O O . LEU F 5 85 ? 209.855 174.936 189.421 1.00 55.07 85 LEU B O 1
ATOM 3896 N N . ALA F 5 86 ? 209.949 177.183 189.540 1.00 48.19 86 ALA B N 1
ATOM 3897 C CA . ALA F 5 86 ? 210.952 177.265 188.484 1.00 48.19 86 ALA B CA 1
ATOM 3898 C C . ALA F 5 86 ? 212.256 176.605 188.913 1.00 48.19 86 ALA B C 1
ATOM 3899 O O . ALA F 5 86 ? 212.886 175.888 188.126 1.00 48.19 86 ALA B O 1
ATOM 3901 N N . LEU F 5 87 ? 212.681 176.838 190.156 1.00 42.69 87 LEU B N 1
ATOM 3902 C CA . LEU F 5 87 ? 213.899 176.203 190.647 1.00 42.69 87 LEU B CA 1
ATOM 3903 C C . LEU F 5 87 ? 213.752 174.689 190.668 1.00 42.69 87 LEU B C 1
ATOM 3904 O O . LEU F 5 87 ? 214.693 173.963 190.335 1.00 42.69 87 LEU B O 1
ATOM 3909 N N . ALA F 5 88 ? 212.578 174.193 191.064 1.00 50.59 88 ALA B N 1
ATOM 3910 C CA . ALA F 5 88 ? 212.335 172.755 191.015 1.00 50.59 88 ALA B CA 1
ATOM 3911 C C . ALA F 5 88 ? 212.427 172.235 189.587 1.00 50.59 88 ALA B C 1
ATOM 3912 O O . ALA F 5 88 ? 213.008 171.171 189.340 1.00 50.59 88 ALA B O 1
ATOM 3914 N N . LEU F 5 89 ? 211.858 172.973 188.632 1.00 55.31 89 LEU B N 1
ATOM 3915 C CA . LEU F 5 89 ? 211.916 172.552 187.236 1.00 55.31 89 LEU B CA 1
ATOM 3916 C C . LEU F 5 89 ? 213.356 172.462 186.751 1.00 55.31 89 LEU B C 1
ATOM 3917 O O . LEU F 5 89 ? 213.745 171.490 186.094 1.00 55.31 89 LEU B O 1
ATOM 3922 N N . MET F 5 90 ? 214.166 173.475 187.064 1.00 47.38 90 MET B N 1
ATOM 3923 C CA . MET F 5 90 ? 215.549 173.479 186.599 1.00 47.38 90 MET B CA 1
ATOM 3924 C C . MET F 5 90 ? 216.424 172.493 187.363 1.00 47.38 90 MET B C 1
ATOM 3925 O O . MET F 5 90 ? 217.460 172.072 186.840 1.00 47.38 90 MET B O 1
ATOM 3930 N N . SER F 5 91 ? 216.041 172.124 188.586 1.00 48.33 91 SER B N 1
ATOM 3931 C CA . SER F 5 91 ? 216.768 171.079 189.297 1.00 48.33 91 SER B CA 1
ATOM 3932 C C . SER F 5 91 ? 216.448 169.705 188.723 1.00 48.33 91 SER B C 1
ATOM 3933 O O . SER F 5 91 ? 217.344 168.872 188.551 1.00 48.33 91 SER B O 1
ATOM 3936 N N . GLY F 5 92 ? 215.173 169.453 188.420 1.00 55.92 92 GLY B N 1
ATOM 3937 C CA . GLY F 5 92 ? 214.802 168.169 187.849 1.00 55.92 92 GLY B CA 1
ATOM 3938 C C . GLY F 5 92 ? 215.373 167.958 186.461 1.00 55.92 92 GLY B C 1
ATOM 3939 O O . GLY F 5 92 ? 215.839 166.863 186.132 1.00 55.92 92 GLY B O 1
ATOM 3940 N N . LEU F 5 93 ? 215.347 168.997 185.629 1.00 61.14 93 LEU B N 1
ATOM 3941 C CA . LEU F 5 93 ? 215.814 168.913 184.254 1.00 61.14 93 LEU B CA 1
ATOM 3942 C C . LEU F 5 93 ? 216.699 170.108 183.935 1.00 61.14 93 LEU B C 1
ATOM 3943 O O . LEU F 5 93 ? 216.555 171.183 184.522 1.00 61.14 93 LEU B O 1
ATOM 3948 N N . GLU F 5 94 ? 217.618 169.908 182.994 1.00 62.85 94 GLU B N 1
ATOM 3949 C CA . GLU F 5 94 ? 218.430 170.999 182.486 1.00 62.85 94 GLU B CA 1
ATOM 3950 C C . GLU F 5 94 ? 217.687 171.706 181.353 1.00 62.85 94 GLU B C 1
ATOM 3951 O O . GLU F 5 94 ? 216.553 171.363 181.007 1.00 62.85 94 GLU B O 1
ATOM 3957 N N . VAL F 5 95 ? 218.334 172.712 180.764 1.00 57.99 95 VAL B N 1
ATOM 3958 C CA . VAL F 5 95 ? 217.674 173.517 179.738 1.00 57.99 95 VAL B CA 1
ATOM 3959 C C . VAL F 5 95 ? 217.321 172.662 178.528 1.00 57.99 95 VAL B C 1
ATOM 3960 O O . VAL F 5 95 ? 216.209 172.749 177.991 1.00 57.99 95 VAL B O 1
ATOM 3964 N N . ASP F 5 96 ? 218.258 171.824 178.078 1.00 64.76 96 ASP B N 1
ATOM 3965 C CA . ASP F 5 96 ? 218.046 171.066 176.848 1.00 64.76 96 ASP B CA 1
ATOM 3966 C C . ASP F 5 96 ? 216.861 170.116 176.980 1.00 64.76 96 ASP B C 1
ATOM 3967 O O . ASP F 5 96 ? 215.992 170.063 176.102 1.00 64.76 96 ASP B O 1
ATOM 3972 N N . GLU F 5 97 ? 216.811 169.352 178.072 1.00 66.98 97 GLU B N 1
ATOM 3973 C CA . GLU F 5 97 ? 215.706 168.418 178.262 1.00 66.98 97 GLU B CA 1
ATOM 3974 C C . GLU F 5 97 ? 214.380 169.154 178.394 1.00 66.98 97 GLU B C 1
ATOM 3975 O O . GLU F 5 97 ? 213.364 168.719 177.843 1.00 66.98 97 GLU B O 1
ATOM 3981 N N . LEU F 5 98 ? 214.368 170.272 179.123 1.00 63.09 98 LEU B N 1
ATOM 3982 C CA . LEU F 5 98 ? 213.129 171.023 179.295 1.00 63.09 98 LEU B CA 1
ATOM 3983 C C . LEU F 5 98 ? 212.610 171.533 177.956 1.00 63.09 98 LEU B C 1
ATOM 3984 O O . LEU F 5 98 ? 211.417 171.408 177.650 1.00 63.09 98 LEU B O 1
ATOM 3989 N N . VAL F 5 99 ? 213.496 172.099 177.134 1.00 67.49 99 VAL B N 1
ATOM 3990 C CA . VAL F 5 99 ? 213.048 172.626 175.849 1.00 67.49 99 VAL B CA 1
ATOM 3991 C C . VAL F 5 99 ? 212.624 171.494 174.922 1.00 67.49 99 VAL B C 1
ATOM 3992 O O . VAL F 5 99 ? 211.647 171.631 174.177 1.00 67.49 99 VAL B O 1
ATOM 3996 N N . ARG F 5 100 ? 213.332 170.361 174.948 1.00 71.99 100 ARG B N 1
ATOM 3997 C CA . ARG F 5 100 ? 212.929 169.237 174.109 1.00 71.99 100 ARG B CA 1
ATOM 3998 C C . ARG F 5 100 ? 211.554 168.722 174.514 1.00 71.99 100 ARG B C 1
ATOM 3999 O O . ARG F 5 100 ? 210.725 168.400 173.655 1.00 71.99 100 ARG B O 1
ATOM 4007 N N . CYS F 5 101 ? 211.294 168.636 175.820 1.00 72.64 101 CYS B N 1
ATOM 4008 C CA . CYS F 5 101 ? 209.976 168.217 176.283 1.00 72.64 101 CYS B CA 1
ATOM 4009 C C . CYS F 5 101 ? 208.907 169.220 175.872 1.00 72.64 101 CYS B C 1
ATOM 4010 O O . CYS F 5 101 ? 207.798 168.831 175.488 1.00 72.64 101 CYS B O 1
ATOM 4013 N N . VAL F 5 102 ? 209.219 170.516 175.946 1.00 71.57 102 VAL B N 1
ATOM 4014 C CA . VAL F 5 102 ? 208.252 171.529 175.534 1.00 71.57 102 VAL B CA 1
ATOM 4015 C C . VAL F 5 102 ? 207.920 171.375 174.056 1.00 71.57 102 VAL B C 1
ATOM 4016 O O . VAL F 5 102 ? 206.749 171.422 173.659 1.00 71.57 102 VAL B O 1
ATOM 4020 N N . GLN F 5 103 ? 208.942 171.191 173.215 1.00 74.07 103 GLN B N 1
ATOM 4021 C CA . GLN F 5 103 ? 208.691 170.976 171.793 1.00 74.07 103 GLN B CA 1
ATOM 4022 C C . GLN F 5 103 ? 207.928 169.678 171.560 1.00 74.07 103 GLN B C 1
ATOM 4023 O O . GLN F 5 103 ? 207.019 169.628 170.724 1.00 74.07 103 GLN B O 1
ATOM 4029 N N . ALA F 5 104 ? 208.283 168.619 172.287 1.00 74.38 104 ALA B N 1
ATOM 4030 C CA . ALA F 5 104 ? 207.602 167.338 172.152 1.00 74.38 104 ALA B CA 1
ATOM 4031 C C . ALA F 5 104 ? 206.245 167.312 172.842 1.00 74.38 104 ALA B C 1
ATOM 4032 O O . ALA F 5 104 ? 205.508 166.334 172.681 1.00 74.38 104 ALA B O 1
ATOM 4034 N N . GLN F 5 105 ? 205.899 168.353 173.600 1.00 74.02 105 GLN B N 1
ATOM 4035 C CA . GLN F 5 105 ? 204.620 168.418 174.305 1.00 74.02 105 GLN B CA 1
ATOM 4036 C C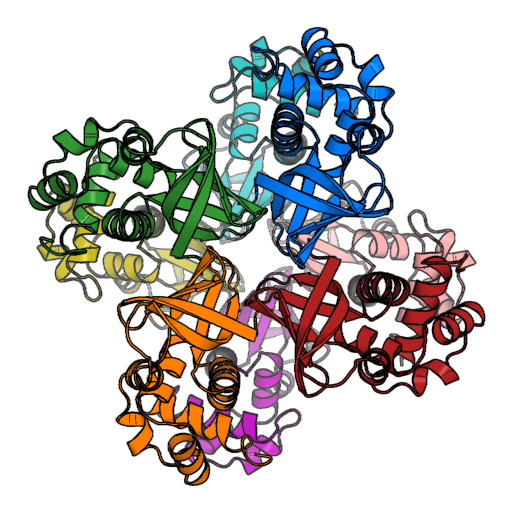 . GLN F 5 105 ? 204.452 167.217 175.235 1.00 74.02 105 GLN B C 1
ATOM 4037 O O . GLN F 5 105 ? 203.405 166.566 175.269 1.00 74.02 105 GLN B O 1
ATOM 4043 N N . ASP F 5 106 ? 205.502 166.927 175.998 1.00 75.38 106 ASP B N 1
ATOM 4044 C CA . ASP F 5 106 ? 205.497 165.816 176.938 1.00 75.38 106 ASP B CA 1
ATOM 4045 C C . ASP F 5 106 ? 204.989 166.290 178.294 1.00 75.38 106 ASP B C 1
ATOM 4046 O O . ASP F 5 106 ? 205.389 167.354 178.777 1.00 75.38 106 ASP B O 1
ATOM 4051 N N . THR F 5 107 ? 204.109 165.498 178.901 1.00 74.66 107 THR B N 1
ATOM 4052 C CA . THR F 5 107 ? 203.514 165.814 180.194 1.00 74.66 107 THR B CA 1
ATOM 4053 C C . THR F 5 107 ? 204.015 164.922 181.318 1.00 74.66 107 THR B C 1
ATOM 4054 O O . THR F 5 107 ? 204.315 165.421 182.407 1.00 74.66 107 THR B O 1
ATOM 4058 N N . SER F 5 108 ? 204.122 163.613 181.079 1.00 74.95 108 SER B N 1
ATOM 4059 C CA . SER F 5 108 ? 204.545 162.700 182.135 1.00 74.95 108 SER B CA 1
ATOM 4060 C C . SER F 5 108 ? 205.926 163.059 182.663 1.00 74.95 108 SER B C 1
ATOM 4061 O O . SER F 5 108 ? 206.186 162.918 183.863 1.00 74.95 108 SER B O 1
ATOM 4064 N N . THR F 5 109 ? 206.822 163.525 181.790 1.00 72.59 109 THR B N 1
ATOM 4065 C CA . THR F 5 109 ? 208.146 163.932 182.245 1.00 72.59 109 THR B CA 1
ATOM 4066 C C . THR F 5 109 ? 208.067 165.100 183.219 1.00 72.59 109 THR B C 1
ATOM 4067 O O . THR F 5 109 ? 208.797 165.124 184.216 1.00 72.59 109 THR B O 1
ATOM 4071 N N . LEU F 5 110 ? 207.195 166.073 182.950 1.00 69.66 110 LEU B N 1
ATOM 4072 C CA . LEU F 5 110 ? 207.033 167.201 183.860 1.00 69.66 110 LEU B CA 1
ATOM 4073 C C . LEU F 5 110 ? 206.341 166.795 185.154 1.00 69.66 110 LEU B C 1
ATOM 4074 O O . LEU F 5 110 ? 206.648 167.351 186.214 1.00 69.66 110 LEU B O 1
ATOM 4079 N N . VAL F 5 111 ? 205.412 165.838 185.094 1.00 71.91 111 VAL B N 1
ATOM 4080 C CA . VAL F 5 111 ? 204.727 165.414 186.313 1.00 71.91 111 VAL B CA 1
ATOM 4081 C C . VAL F 5 111 ? 205.703 164.763 187.286 1.00 71.91 111 VAL B C 1
ATOM 4082 O O . VAL F 5 111 ? 205.571 164.923 188.505 1.00 71.91 111 VAL B O 1
ATOM 4086 N N . LYS F 5 112 ? 206.692 164.023 186.778 1.00 71.51 112 LYS B N 1
ATOM 4087 C CA . LYS F 5 112 ? 207.653 163.372 187.662 1.00 71.51 112 LYS B CA 1
ATOM 4088 C C . LYS F 5 112 ? 208.444 164.372 188.494 1.00 71.51 112 LYS B C 1
ATOM 4089 O O . LYS F 5 112 ? 208.959 164.007 189.556 1.00 71.51 112 LYS B O 1
ATOM 4095 N N . ILE F 5 113 ? 208.554 165.615 188.043 1.00 64.52 113 ILE B N 1
ATOM 4096 C CA . ILE F 5 113 ? 209.284 166.626 188.816 1.00 64.52 113 ILE B CA 1
ATOM 4097 C C . ILE F 5 113 ? 208.505 166.932 190.091 1.00 64.52 113 ILE B C 1
ATOM 4098 O O . ILE F 5 113 ? 207.301 167.235 190.017 1.00 64.52 113 ILE B O 1
ATOM 4103 N N . PRO F 5 114 ? 209.124 166.869 191.271 1.00 66.74 114 PRO B N 1
ATOM 4104 C CA . PRO F 5 114 ? 208.374 167.158 192.500 1.00 66.74 114 PRO B CA 1
ATOM 4105 C C . PRO F 5 114 ? 207.816 168.573 192.486 1.00 66.74 114 PRO B C 1
ATOM 4106 O O . PRO F 5 114 ? 208.464 169.514 192.025 1.00 66.74 114 PRO B O 1
ATOM 4110 N N . GLY F 5 115 ? 206.596 168.715 193.003 1.00 70.11 115 GLY B N 1
ATOM 4111 C CA . GLY F 5 115 ? 205.914 169.989 193.029 1.00 70.11 115 GLY B CA 1
ATOM 4112 C C . GLY F 5 115 ? 205.178 170.345 191.755 1.00 70.11 115 GLY B C 1
ATOM 4113 O O . GLY F 5 115 ? 204.519 171.391 191.713 1.00 70.11 115 GLY B O 1
ATOM 4114 N N . VAL F 5 116 ? 205.266 169.513 190.720 1.00 68.35 116 VAL B N 1
ATOM 4115 C CA . VAL F 5 116 ? 204.633 169.767 189.430 1.00 68.35 116 VAL B CA 1
ATOM 4116 C C . VAL F 5 116 ? 203.644 168.640 189.165 1.00 68.35 116 VAL B C 1
ATOM 4117 O O . VAL F 5 116 ? 204.009 167.459 189.221 1.00 68.35 116 VAL B O 1
ATOM 4121 N N . GLY F 5 117 ? 202.392 169.003 188.882 1.00 73.02 117 GLY B N 1
ATOM 4122 C CA . GLY F 5 117 ? 201.348 168.052 188.605 1.00 73.02 117 GLY B CA 1
ATOM 4123 C C . GLY F 5 117 ? 200.807 168.164 187.194 1.00 73.02 117 GLY B C 1
ATOM 4124 O O . GLY F 5 117 ? 201.440 168.729 186.293 1.00 73.02 117 GLY B O 1
ATOM 4125 N N . LYS F 5 118 ? 199.604 167.620 187.002 1.00 77.40 118 LYS B N 1
ATOM 4126 C CA . LYS F 5 118 ? 199.007 167.588 185.670 1.00 77.40 118 LYS B CA 1
ATOM 4127 C C . LYS F 5 118 ? 198.689 168.994 185.174 1.00 77.40 118 LYS B C 1
ATOM 4128 O O . LYS F 5 118 ? 199.071 169.372 184.060 1.00 77.40 118 LYS B O 1
ATOM 4134 N N . LYS F 5 119 ? 197.989 169.788 185.989 1.00 75.98 119 LYS B N 1
ATOM 4135 C CA . LYS F 5 119 ? 197.643 171.143 185.570 1.00 75.98 119 LYS B CA 1
ATOM 4136 C C . LYS F 5 119 ? 198.886 172.003 185.390 1.00 75.98 119 LYS B C 1
ATOM 4137 O O . LYS F 5 119 ? 198.962 172.802 184.450 1.00 75.98 119 LYS B O 1
ATOM 4143 N N . THR F 5 120 ? 199.863 171.871 186.287 1.00 71.39 120 THR B N 1
ATOM 4144 C CA . THR F 5 120 ? 201.098 172.632 186.135 1.00 71.39 120 THR B CA 1
ATOM 4145 C C . THR F 5 120 ? 201.801 172.275 184.831 1.00 71.39 120 THR B C 1
ATOM 4146 O O . THR F 5 120 ? 202.261 173.161 184.100 1.00 71.39 120 THR B O 1
ATOM 4150 N N . ALA F 5 121 ? 201.882 170.981 184.515 1.00 71.44 121 ALA B N 1
ATOM 4151 C CA . ALA F 5 121 ? 202.517 170.559 183.272 1.00 71.44 121 ALA B CA 1
ATOM 4152 C C . ALA F 5 121 ? 201.770 171.109 182.064 1.00 71.44 121 ALA B C 1
ATOM 4153 O O . ALA F 5 121 ? 202.383 171.599 181.108 1.00 71.44 121 ALA B O 1
ATOM 4155 N N . GLU F 5 122 ? 200.438 171.033 182.089 1.00 74.73 122 GLU B N 1
ATOM 4156 C CA . GLU F 5 122 ? 199.652 171.537 180.967 1.00 74.73 122 GLU B CA 1
ATOM 4157 C C . GLU F 5 122 ? 199.846 173.038 180.793 1.00 74.73 122 GLU B C 1
ATOM 4158 O O . GLU F 5 122 ? 199.968 173.532 179.665 1.00 74.73 122 GLU B O 1
ATOM 4164 N N . ARG F 5 123 ? 199.875 173.781 181.902 1.00 72.88 123 ARG B N 1
ATOM 4165 C CA . ARG F 5 123 ? 200.092 175.221 181.830 1.00 72.88 123 ARG B CA 1
ATOM 4166 C C . ARG F 5 123 ? 201.469 175.543 181.263 1.00 72.88 123 ARG B C 1
ATOM 4167 O O . ARG F 5 123 ? 201.603 176.433 180.415 1.00 72.88 123 ARG B O 1
ATOM 4175 N N . LEU F 5 124 ? 202.504 174.825 181.708 1.00 68.00 124 LEU B N 1
ATOM 4176 C CA . LEU F 5 124 ? 203.834 175.038 181.143 1.00 68.00 124 LEU B CA 1
ATOM 4177 C C . LEU F 5 124 ? 203.840 174.771 179.645 1.00 68.00 124 LEU B C 1
ATOM 4178 O O . LEU F 5 124 ? 204.391 175.558 178.867 1.00 68.00 124 LEU B O 1
ATOM 4183 N N . LEU F 5 125 ? 203.237 173.661 179.220 1.00 71.70 125 LEU B N 1
ATOM 4184 C CA . LEU F 5 125 ? 203.251 173.324 177.801 1.00 71.70 125 LEU B CA 1
ATOM 4185 C C . LEU F 5 125 ? 202.531 174.384 176.978 1.00 71.70 125 LEU B C 1
ATOM 4186 O O . LEU F 5 125 ? 203.037 174.834 175.943 1.00 71.70 125 LEU B O 1
ATOM 4191 N N . VAL F 5 126 ? 201.351 174.814 177.432 1.00 73.78 126 VAL B N 1
ATOM 4192 C CA . VAL F 5 126 ? 200.591 175.785 176.652 1.00 73.78 126 VAL B CA 1
ATOM 4193 C C . VAL F 5 126 ? 201.298 177.136 176.629 1.00 73.78 126 VAL B C 1
ATOM 4194 O O . VAL F 5 126 ? 201.283 177.829 175.605 1.00 73.78 126 VAL B O 1
ATOM 4198 N N . GLU F 5 127 ? 201.925 177.538 177.736 1.00 71.34 127 GLU B N 1
ATOM 4199 C CA . GLU F 5 127 ? 202.605 178.824 177.799 1.00 71.34 127 GLU B CA 1
ATOM 4200 C C . GLU F 5 127 ? 203.960 178.826 177.104 1.00 71.34 127 GLU B C 1
ATOM 4201 O O . GLU F 5 127 ? 204.455 179.905 176.760 1.00 71.34 127 GLU B O 1
ATOM 4207 N N . LEU F 5 128 ? 204.571 177.660 176.887 1.00 69.68 128 LEU B N 1
ATOM 4208 C CA . LEU F 5 128 ? 205.890 177.588 176.277 1.00 69.68 128 LEU B CA 1
ATOM 4209 C C . LEU F 5 128 ? 205.879 177.022 174.864 1.00 69.68 128 LEU B C 1
ATOM 4210 O O . LEU F 5 128 ? 206.941 176.966 174.234 1.00 69.68 128 LEU B O 1
ATOM 4215 N N . LYS F 5 129 ? 204.722 176.600 174.349 1.00 75.53 129 LYS B N 1
ATOM 4216 C CA . LYS F 5 129 ? 204.670 176.122 172.972 1.00 75.53 129 LYS B CA 1
ATOM 4217 C C . LYS F 5 129 ? 205.126 177.201 171.996 1.00 75.53 129 LYS B C 1
ATOM 4218 O O . LYS F 5 129 ? 205.912 176.929 171.081 1.00 75.53 129 LYS B O 1
ATOM 4224 N N . ASP F 5 130 ? 204.645 178.434 172.176 1.00 76.86 130 ASP B N 1
ATOM 4225 C CA . ASP F 5 130 ? 205.030 179.511 171.271 1.00 76.86 130 ASP B CA 1
ATOM 4226 C C . ASP F 5 130 ? 206.478 179.938 171.479 1.00 76.86 130 ASP B C 1
ATOM 4227 O O . ASP F 5 130 ? 207.147 180.337 170.519 1.00 76.86 130 ASP B O 1
ATOM 4232 N N . ARG F 5 131 ? 206.974 179.874 172.712 1.00 72.65 131 ARG B N 1
ATOM 4233 C CA . ARG F 5 131 ? 208.334 180.295 173.005 1.00 72.65 131 ARG B CA 1
ATOM 4234 C C . ARG F 5 131 ? 209.325 179.206 172.596 1.00 72.65 131 ARG B C 1
ATOM 4235 O O . ARG F 5 131 ? 208.953 178.079 172.258 1.00 72.65 131 ARG B O 1
ATOM 4243 N N . PHE F 5 132 ? 210.610 179.558 172.621 1.00 71.81 132 PHE B N 1
ATOM 4244 C CA . PHE F 5 132 ? 211.741 178.700 172.280 1.00 71.81 132 PHE B CA 1
ATOM 4245 C C . PHE F 5 132 ? 211.875 178.469 170.781 1.00 71.81 132 PHE B C 1
ATOM 4246 O O . PHE F 5 132 ? 212.844 177.827 170.355 1.00 71.81 132 PHE B O 1
ATOM 4254 N N . LYS F 5 133 ? 210.944 178.963 169.962 1.00 78.57 133 LYS B N 1
ATOM 4255 C CA . LYS F 5 133 ? 211.087 178.815 168.517 1.00 78.57 133 LYS B CA 1
ATOM 4256 C C . LYS F 5 133 ? 212.308 179.569 168.007 1.00 78.57 133 LYS B C 1
ATOM 4257 O O . LYS F 5 133 ? 213.067 179.048 167.181 1.00 78.57 133 LYS B O 1
ATOM 4263 N N . ALA F 5 134 ? 212.515 180.798 168.486 1.00 77.10 134 ALA B N 1
ATOM 4264 C CA . ALA F 5 134 ? 213.680 181.566 168.062 1.00 77.10 134 ALA B CA 1
ATOM 4265 C C . ALA F 5 134 ? 214.974 180.905 168.521 1.00 77.10 134 ALA B C 1
ATOM 4266 O O . ALA F 5 134 ? 215.931 180.798 167.745 1.00 77.10 134 ALA B O 1
ATOM 4268 N N . TRP F 5 135 ? 215.019 180.453 169.770 1.00 72.71 135 TRP B N 1
ATOM 4269 C CA . TRP F 5 135 ? 216.209 179.814 170.321 1.00 72.71 135 TRP B CA 1
ATOM 4270 C C . TRP F 5 135 ? 217.437 180.701 170.147 1.00 72.71 135 TRP B C 1
ATOM 4271 O O . TRP F 5 135 ? 218.511 180.401 170.670 1.00 72.71 135 TRP B O 1
ATOM 4282 N N . MET G 5 1 ? 218.535 188.464 200.870 1.00 28.61 1 MET C N 1
ATOM 4283 C CA . MET G 5 1 ? 219.519 188.906 199.841 1.00 28.61 1 MET C CA 1
ATOM 4284 C C . MET G 5 1 ? 220.911 189.033 200.450 1.00 28.61 1 MET C C 1
ATOM 4285 O O . MET G 5 1 ? 221.871 188.450 199.949 1.00 28.61 1 MET C O 1
ATOM 4290 N N . ILE G 5 2 ? 221.011 189.799 201.531 1.00 27.58 2 ILE C N 1
ATOM 4291 C CA . ILE G 5 2 ? 222.261 189.983 202.259 1.00 27.58 2 ILE C CA 1
ATOM 4292 C C . ILE G 5 2 ? 222.247 189.033 203.448 1.00 27.58 2 ILE C C 1
ATOM 4293 O O . ILE G 5 2 ? 221.332 189.079 204.278 1.00 27.58 2 ILE C O 1
ATOM 4298 N N . GLY G 5 3 ? 223.259 188.172 203.531 1.00 26.95 3 GLY C N 1
ATOM 4299 C CA . GLY G 5 3 ? 223.297 187.150 204.558 1.00 26.95 3 GLY C CA 1
ATOM 4300 C C . GLY G 5 3 ? 224.507 187.228 205.464 1.00 26.95 3 GLY C C 1
ATOM 4301 O O . GLY G 5 3 ? 224.591 186.492 206.451 1.00 26.95 3 GLY C O 1
ATOM 4302 N N . ARG G 5 4 ? 225.452 188.109 205.148 1.00 26.08 4 ARG C N 1
ATOM 4303 C CA . ARG G 5 4 ? 226.654 188.242 205.957 1.00 26.08 4 ARG C CA 1
ATOM 4304 C C . ARG G 5 4 ? 227.381 189.519 205.565 1.00 26.08 4 ARG C C 1
ATOM 4305 O O . ARG G 5 4 ? 227.411 189.885 204.389 1.00 26.08 4 ARG C O 1
ATOM 4313 N N . LEU G 5 5 ? 227.962 190.187 206.559 1.00 24.73 5 LEU C N 1
ATOM 4314 C CA . LEU G 5 5 ? 228.760 191.388 206.347 1.00 24.73 5 LEU C CA 1
ATOM 4315 C C . LEU G 5 5 ? 230.113 191.185 207.008 1.00 24.73 5 LEU C C 1
ATOM 4316 O O . LEU G 5 5 ? 230.181 190.890 208.205 1.00 24.73 5 LEU C O 1
ATOM 4321 N N . ARG G 5 6 ? 231.183 191.345 206.235 1.00 25.58 6 ARG C N 1
ATOM 4322 C CA . ARG G 5 6 ? 232.552 191.185 206.720 1.00 25.58 6 ARG C CA 1
ATOM 4323 C C . ARG G 5 6 ? 233.287 192.498 206.472 1.00 25.58 6 ARG C C 1
ATOM 4324 O O . ARG G 5 6 ? 233.820 192.730 205.385 1.00 25.58 6 ARG C O 1
ATOM 4332 N N . GLY G 5 7 ? 233.313 193.356 207.488 1.00 27.41 7 GLY C N 1
ATOM 4333 C CA . GLY G 5 7 ? 233.996 194.630 207.388 1.00 27.41 7 GLY C CA 1
ATOM 4334 C C . GLY G 5 7 ? 234.705 195.003 208.672 1.00 27.41 7 GLY C C 1
ATOM 4335 O O . GLY G 5 7 ? 235.133 194.126 209.428 1.00 27.41 7 GLY C O 1
ATOM 4336 N N . THR G 5 8 ? 234.837 196.301 208.928 1.00 29.97 8 THR C N 1
ATOM 4337 C CA . THR G 5 8 ? 235.461 196.812 210.139 1.00 29.97 8 THR C CA 1
ATOM 4338 C C . THR G 5 8 ? 234.452 197.648 210.912 1.00 29.97 8 THR C C 1
ATOM 4339 O O . THR G 5 8 ? 233.699 198.429 210.323 1.00 29.97 8 THR C O 1
ATOM 4343 N N . LEU G 5 9 ? 234.442 197.480 212.231 1.00 32.55 9 LEU C N 1
ATOM 4344 C CA . LEU G 5 9 ? 233.513 198.210 213.087 1.00 32.55 9 LEU C CA 1
ATOM 4345 C C . LEU G 5 9 ? 233.863 199.692 213.057 1.00 32.55 9 LEU C C 1
ATOM 4346 O O . LEU G 5 9 ? 234.906 200.102 213.576 1.00 32.55 9 LEU C O 1
ATOM 4351 N N . ALA G 5 10 ? 232.992 200.500 212.449 1.00 30.79 10 ALA C N 1
ATOM 4352 C CA . ALA G 5 10 ? 233.271 201.925 212.312 1.00 30.79 10 ALA C CA 1
ATOM 4353 C C . ALA G 5 10 ? 232.953 202.687 213.592 1.00 30.79 10 ALA C C 1
ATOM 4354 O O . ALA G 5 10 ? 233.775 203.480 214.065 1.00 30.79 10 ALA C O 1
ATOM 4356 N N . GLU G 5 11 ? 231.771 202.468 214.161 1.00 35.24 11 GLU C N 1
ATOM 4357 C CA . GLU G 5 11 ? 231.395 203.113 215.411 1.00 35.24 11 GLU C CA 1
ATOM 4358 C C . GLU G 5 11 ? 230.401 202.220 216.135 1.00 35.24 11 GLU C C 1
ATOM 4359 O O . GLU G 5 11 ? 229.785 201.333 215.538 1.00 35.24 11 GLU C O 1
ATOM 4365 N N . LYS G 5 12 ? 230.252 202.470 217.435 1.00 38.37 12 LYS C N 1
ATOM 4366 C CA . LYS G 5 12 ? 229.468 201.605 218.316 1.00 38.37 12 LYS C CA 1
ATOM 4367 C C . LYS G 5 12 ? 228.495 202.477 219.104 1.00 38.37 12 LYS C C 1
ATOM 4368 O O . LYS G 5 12 ? 228.876 203.102 220.098 1.00 38.37 12 LYS C O 1
ATOM 4374 N N . GLN G 5 13 ? 227.245 202.520 218.653 1.00 40.48 13 GLN C N 1
ATOM 4375 C CA . GLN G 5 13 ? 226.163 203.192 219.374 1.00 40.48 13 GLN C CA 1
ATOM 4376 C C . GLN G 5 13 ? 225.052 202.182 219.619 1.00 40.48 13 GLN C C 1
ATOM 4377 O O . GLN G 5 13 ? 224.173 202.004 218.757 1.00 40.48 13 GLN C O 1
ATOM 4383 N N . PRO G 5 14 ? 225.041 201.499 220.761 1.00 39.61 14 PRO C N 1
ATOM 4384 C CA . PRO G 5 14 ? 224.059 200.432 220.977 1.00 39.61 14 PRO C CA 1
ATOM 4385 C C . PRO G 5 14 ? 222.641 200.953 220.836 1.00 39.61 14 PRO C C 1
ATOM 4386 O O . PRO G 5 14 ? 222.356 202.102 221.206 1.00 39.61 14 PRO C O 1
ATOM 4390 N N . PRO G 5 15 ? 221.713 200.140 220.303 1.00 37.22 15 PRO C N 1
ATOM 4391 C CA . PRO G 5 15 ? 221.912 198.774 219.809 1.00 37.22 15 PRO C CA 1
ATOM 4392 C C . PRO G 5 15 ? 222.312 198.718 218.335 1.00 37.22 15 PRO C C 1
ATOM 4393 O O . PRO G 5 15 ? 222.095 197.696 217.686 1.00 37.22 15 PRO C O 1
ATOM 4397 N N . HIS G 5 16 ? 222.896 199.798 217.822 1.00 33.19 16 HIS C N 1
ATOM 4398 C CA . HIS G 5 16 ? 223.204 199.928 216.406 1.00 33.19 16 HIS C CA 1
ATOM 4399 C C . HIS G 5 16 ? 224.709 200.002 216.190 1.00 33.19 16 HIS C C 1
ATOM 4400 O O . HIS G 5 16 ? 225.458 200.459 217.057 1.00 33.19 16 HIS C O 1
ATOM 4407 N N . LEU G 5 17 ? 225.139 199.547 215.014 1.00 32.85 17 LEU C N 1
ATOM 4408 C CA . LEU G 5 17 ? 226.540 199.579 214.620 1.00 32.85 17 LEU C CA 1
ATOM 4409 C C . LEU G 5 17 ? 226.645 200.074 213.186 1.00 32.85 17 LEU C C 1
ATOM 4410 O O . LEU G 5 17 ? 225.703 199.963 212.399 1.00 32.85 17 LEU C O 1
ATOM 4415 N N . ILE G 5 18 ? 227.809 200.625 212.856 1.00 28.42 18 ILE C N 1
ATOM 4416 C CA . ILE G 5 18 ? 228.179 200.936 211.480 1.00 28.42 18 ILE C CA 1
ATOM 4417 C C . ILE G 5 18 ? 229.304 199.988 211.094 1.00 28.42 18 ILE C C 1
ATOM 4418 O O . ILE G 5 18 ? 230.389 200.027 211.687 1.00 28.42 18 ILE C O 1
ATOM 4423 N N . LEU G 5 19 ? 229.048 199.138 210.107 1.00 27.34 19 LEU C N 1
ATOM 4424 C CA . LEU G 5 19 ? 230.011 198.145 209.643 1.00 27.34 19 LEU C CA 1
ATOM 4425 C C . LEU G 5 19 ? 230.552 198.621 208.300 1.00 27.34 19 LEU C C 1
ATOM 4426 O O . LEU G 5 19 ? 229.896 198.467 207.266 1.00 27.34 19 LEU C O 1
ATOM 4431 N N . ASP G 5 20 ? 231.751 199.199 208.319 1.00 26.21 20 ASP C N 1
ATOM 4432 C CA . ASP G 5 20 ? 232.349 199.753 207.112 1.00 26.21 20 ASP C CA 1
ATOM 4433 C C . ASP G 5 20 ? 232.848 198.642 206.198 1.00 26.21 20 ASP C C 1
ATOM 4434 O O . ASP G 5 20 ? 233.979 198.168 206.346 1.00 26.21 20 ASP C O 1
ATOM 4439 N N . VAL G 5 21 ? 232.013 198.223 205.253 1.00 25.67 21 VAL C N 1
ATOM 4440 C CA . VAL G 5 21 ? 232.367 197.176 204.298 1.00 25.67 21 VAL C CA 1
ATOM 4441 C C . VAL G 5 21 ? 232.849 197.889 203.039 1.00 25.67 21 VAL C C 1
ATOM 4442 O O . VAL G 5 21 ? 232.077 198.176 202.124 1.00 25.67 21 VAL C O 1
ATOM 4446 N N . ASN G 5 22 ? 234.150 198.173 202.992 1.00 30.36 22 ASN C N 1
ATOM 4447 C CA . ASN G 5 22 ? 234.780 198.811 201.838 1.00 30.36 22 ASN C CA 1
ATOM 4448 C C . ASN G 5 22 ? 234.078 200.125 201.488 1.00 30.36 22 ASN C C 1
ATOM 4449 O O . ASN G 5 22 ? 233.532 200.303 200.397 1.00 30.36 22 ASN C O 1
ATOM 4454 N N . GLY G 5 23 ? 234.104 201.044 202.435 1.00 24.66 23 GLY C N 1
ATOM 4455 C CA . GLY G 5 23 ? 233.527 202.371 202.240 1.00 24.66 23 GLY C CA 1
ATOM 4456 C C . GLY G 5 23 ? 232.083 202.518 202.666 1.00 24.66 23 GLY C C 1
ATOM 4457 O O . GLY G 5 23 ? 231.733 203.476 203.353 1.00 24.66 23 GLY C O 1
ATOM 4458 N N . VAL G 5 24 ? 231.234 201.577 202.267 1.00 24.59 24 VAL C N 1
ATOM 4459 C CA . VAL G 5 24 ? 229.813 201.640 202.593 1.00 24.59 24 VAL C CA 1
ATOM 4460 C C . VAL G 5 24 ? 229.618 201.160 204.025 1.00 24.59 24 VAL C C 1
ATOM 4461 O O . VAL G 5 24 ? 229.951 200.019 204.360 1.00 24.59 24 VAL C O 1
ATOM 4465 N N . GLY G 5 25 ? 229.075 202.033 204.873 1.00 24.08 25 GLY C N 1
ATOM 4466 C CA . GLY G 5 25 ? 228.783 201.695 206.246 1.00 24.08 25 GLY C CA 1
ATOM 4467 C C . GLY G 5 25 ? 227.334 201.282 206.394 1.00 24.08 25 GLY C C 1
ATOM 4468 O O . GLY G 5 25 ? 226.425 202.021 206.011 1.00 24.08 25 GLY C O 1
ATOM 4469 N N . TYR G 5 26 ? 227.124 200.094 206.952 1.00 24.46 26 TYR C N 1
ATOM 4470 C CA . TYR G 5 26 ? 225.796 199.515 207.089 1.00 24.46 26 TYR C CA 1
ATOM 4471 C C . TYR G 5 26 ? 225.307 199.673 208.521 1.00 24.46 26 TYR C C 1
ATOM 4472 O O . TYR G 5 26 ? 226.039 199.373 209.469 1.00 24.46 26 TYR C O 1
ATOM 4481 N N . GLU G 5 27 ? 224.070 200.140 208.672 1.00 28.35 27 GLU C N 1
ATOM 4482 C CA . GLU G 5 27 ? 223.439 200.284 209.982 1.00 28.35 27 GLU C CA 1
ATOM 4483 C C . GLU G 5 27 ? 222.798 198.951 210.343 1.00 28.35 27 GLU C C 1
ATOM 4484 O O . GLU G 5 27 ? 221.764 198.575 209.788 1.00 28.35 27 GLU C O 1
ATOM 4490 N N . VAL G 5 28 ? 223.415 198.234 211.279 1.00 29.18 28 VAL C N 1
ATOM 4491 C CA . VAL G 5 28 ? 222.941 196.929 211.722 1.00 29.18 28 VAL C CA 1
ATOM 4492 C C . VAL G 5 28 ? 222.545 197.031 213.187 1.00 29.18 28 VAL C C 1
ATOM 4493 O O . VAL G 5 28 ? 223.311 197.537 214.014 1.00 29.18 28 VAL C O 1
ATOM 4497 N N . GLU G 5 29 ? 221.344 196.556 213.504 1.00 36.15 29 GLU C N 1
ATOM 4498 C CA . GLU G 5 29 ? 220.867 196.482 214.877 1.00 36.15 29 GLU C CA 1
ATOM 4499 C C . GLU G 5 29 ? 221.132 195.082 215.410 1.00 36.15 29 GLU C C 1
ATOM 4500 O O . GLU G 5 29 ? 220.737 194.091 214.786 1.00 36.15 29 GLU C O 1
ATOM 4506 N N . VAL G 5 30 ? 221.796 195.003 216.559 1.00 35.91 30 VAL C N 1
ATOM 4507 C CA . VAL G 5 30 ? 222.278 193.729 217.083 1.00 35.91 30 VAL C CA 1
ATOM 4508 C C . VAL G 5 30 ? 221.759 193.523 218.502 1.00 35.91 30 VAL C C 1
ATOM 4509 O O . VAL G 5 30 ? 221.492 194.505 219.210 1.00 35.91 30 VAL C O 1
ATOM 4513 N N . PRO G 5 31 ? 221.597 192.283 218.960 1.00 40.42 31 PRO C N 1
ATOM 4514 C CA . PRO G 5 31 ? 221.203 192.060 220.355 1.00 40.42 31 PRO C CA 1
ATOM 4515 C C . PRO G 5 31 ? 222.330 192.402 221.317 1.00 40.42 31 PRO C C 1
ATOM 4516 O O . PRO G 5 31 ? 223.503 192.489 220.947 1.00 40.42 31 PRO C O 1
ATOM 4520 N N . MET G 5 32 ? 221.950 192.597 222.583 1.00 48.26 32 MET C N 1
ATOM 4521 C CA . MET G 5 32 ? 222.936 192.926 223.607 1.00 48.26 32 MET C CA 1
ATOM 4522 C C . MET G 5 32 ? 223.978 191.825 223.754 1.00 48.26 32 MET C C 1
ATOM 4523 O O . MET G 5 32 ? 225.147 192.109 224.044 1.00 48.26 32 MET C O 1
ATOM 4528 N N . THR G 5 33 ? 223.579 190.565 223.562 1.00 47.99 33 THR C N 1
ATOM 4529 C CA . THR G 5 33 ? 224.546 189.474 223.621 1.00 47.99 33 THR C CA 1
ATOM 4530 C C . THR G 5 33 ? 225.608 189.632 222.542 1.00 47.99 33 THR C C 1
ATOM 4531 O O . THR G 5 33 ? 226.798 189.409 222.794 1.00 47.99 33 THR C O 1
ATOM 4535 N N . THR G 5 34 ? 225.198 190.015 221.331 1.00 39.99 34 THR C N 1
ATOM 4536 C CA . THR G 5 34 ? 226.169 190.280 220.276 1.00 39.99 34 THR C CA 1
ATOM 4537 C C . THR G 5 34 ? 227.059 191.462 220.637 1.00 39.99 34 THR C C 1
ATOM 4538 O O . THR G 5 34 ? 228.275 191.417 220.420 1.00 39.99 34 THR C O 1
ATOM 4542 N N . LEU G 5 35 ? 226.475 192.520 221.205 1.00 40.36 35 LEU C N 1
ATOM 4543 C CA . LEU G 5 35 ? 227.265 193.691 221.575 1.00 40.36 35 LEU C CA 1
ATOM 4544 C C . LEU G 5 35 ? 228.344 193.329 222.584 1.00 40.36 35 LEU C C 1
ATOM 4545 O O . LEU G 5 35 ? 229.482 193.800 222.485 1.00 40.36 35 LEU C O 1
ATOM 4550 N N . TYR G 5 36 ? 228.005 192.493 223.565 1.00 47.78 36 TYR C N 1
ATOM 4551 C CA . TYR G 5 36 ? 228.972 192.087 224.579 1.00 47.78 36 TYR C CA 1
ATOM 4552 C C . TYR G 5 36 ? 230.099 191.230 224.016 1.00 47.78 36 TYR C C 1
ATOM 4553 O O . TYR G 5 36 ? 231.001 190.858 224.776 1.00 47.78 36 TYR C O 1
ATOM 4562 N N . ARG G 5 37 ? 230.077 190.911 222.719 1.00 44.68 37 ARG C N 1
ATOM 4563 C CA . ARG G 5 37 ? 231.115 190.109 222.091 1.00 44.68 37 ARG C CA 1
ATOM 4564 C C . ARG G 5 37 ? 231.895 190.845 221.011 1.00 44.68 37 ARG C C 1
ATOM 4565 O O . ARG G 5 37 ? 232.965 190.367 220.619 1.00 44.68 37 ARG C O 1
ATOM 4573 N N . LEU G 5 38 ? 231.404 191.981 220.522 1.00 36.86 38 LEU C N 1
ATOM 4574 C CA . LEU G 5 38 ? 232.066 192.658 219.421 1.00 36.86 38 LEU C CA 1
ATOM 4575 C C . LEU G 5 38 ? 233.429 193.193 219.861 1.00 36.86 38 LEU C C 1
ATOM 4576 O O . LEU G 5 38 ? 233.631 193.510 221.036 1.00 36.86 38 LEU C O 1
ATOM 4581 N N . PRO G 5 39 ? 234.390 193.305 218.931 1.00 36.60 39 PRO C N 1
ATOM 4582 C CA . PRO G 5 39 ? 235.685 193.897 219.292 1.00 36.60 39 PRO C CA 1
ATOM 4583 C C . PRO G 5 39 ? 235.594 195.404 219.462 1.00 36.60 39 PRO C C 1
ATOM 4584 O O . PRO G 5 39 ? 234.504 195.980 219.385 1.00 36.60 39 PRO C O 1
ATOM 4588 N N . SER G 5 40 ? 236.731 196.051 219.696 1.00 37.90 40 SER C N 1
ATOM 4589 C CA . SER G 5 40 ? 236.756 197.499 219.804 1.00 37.90 40 SER C CA 1
ATOM 4590 C C . SER G 5 40 ? 236.557 198.138 218.433 1.00 37.90 40 SER C C 1
ATOM 4591 O O . SER G 5 40 ? 236.713 197.499 217.389 1.00 37.90 40 SER C O 1
ATOM 4594 N N . VAL G 5 41 ? 236.203 199.422 218.446 1.00 36.57 41 VAL C N 1
ATOM 4595 C CA . VAL G 5 41 ? 235.962 200.146 217.205 1.00 36.57 41 VAL C CA 1
ATOM 4596 C C . VAL G 5 41 ? 237.249 200.203 216.395 1.00 36.57 41 VAL C C 1
ATOM 4597 O O . VAL G 5 41 ? 238.323 200.519 216.924 1.00 36.57 41 VAL C O 1
ATOM 4601 N N . GLY G 5 42 ? 237.146 199.895 215.104 1.00 35.80 42 GLY C N 1
ATOM 4602 C CA . GLY G 5 42 ? 238.286 199.896 214.213 1.00 35.80 42 GLY C CA 1
ATOM 4603 C C . GLY G 5 42 ? 238.874 198.533 213.923 1.00 35.80 42 GLY C C 1
ATOM 4604 O O . GLY G 5 42 ? 239.878 198.454 213.205 1.00 35.80 42 GLY C O 1
ATOM 4605 N N . GLU G 5 43 ? 238.285 197.458 214.454 1.00 37.62 43 GLU C N 1
ATOM 4606 C CA . GLU G 5 43 ? 238.774 196.109 214.228 1.00 37.62 43 GLU C CA 1
ATOM 4607 C C . GLU G 5 43 ? 237.787 195.319 213.373 1.00 37.62 43 GLU C C 1
ATOM 4608 O O . GLU G 5 43 ? 236.581 195.587 213.401 1.00 37.62 43 GLU C O 1
ATOM 4614 N N . PRO G 5 44 ? 238.261 194.342 212.602 1.00 34.22 44 PRO C N 1
ATOM 4615 C CA . PRO G 5 44 ? 237.347 193.578 211.747 1.00 34.22 44 PRO C CA 1
ATOM 4616 C C . PRO G 5 44 ? 236.338 192.790 212.567 1.00 34.22 44 PRO C C 1
ATOM 4617 O O . PRO G 5 44 ? 236.628 192.317 213.668 1.00 34.22 44 PRO C O 1
ATOM 4621 N N . VAL G 5 45 ? 235.137 192.653 212.013 1.00 30.44 45 VAL C N 1
ATOM 4622 C CA . VAL G 5 45 ? 234.072 191.882 212.645 1.00 30.44 45 VAL C CA 1
ATOM 4623 C C . VAL G 5 45 ? 233.159 191.345 211.554 1.00 30.44 45 VAL C C 1
ATOM 4624 O O . VAL G 5 45 ? 232.867 192.036 210.575 1.00 30.44 45 VAL C O 1
ATOM 4628 N N . THR G 5 46 ? 232.712 190.105 211.727 1.00 27.86 46 THR C N 1
ATOM 4629 C CA . THR G 5 46 ? 231.816 189.444 210.789 1.00 27.86 46 THR C CA 1
ATOM 4630 C C . THR G 5 46 ? 230.468 189.218 211.459 1.00 27.86 46 THR C C 1
ATOM 4631 O O . THR G 5 46 ? 230.402 188.644 212.551 1.00 27.86 46 THR C O 1
ATOM 4635 N N . LEU G 5 47 ? 229.402 189.669 210.805 1.00 29.31 47 LEU C N 1
ATOM 4636 C CA . LEU G 5 47 ? 228.044 189.522 211.306 1.00 29.31 47 LEU C CA 1
ATOM 4637 C C . LEU G 5 47 ? 227.192 188.806 210.270 1.00 29.31 47 LEU C C 1
ATOM 4638 O O . LEU G 5 47 ? 227.296 189.080 209.071 1.00 29.31 47 LEU C O 1
ATOM 4643 N N . HIS G 5 48 ? 226.351 187.888 210.740 1.00 30.93 48 HIS C N 1
ATOM 4644 C CA . HIS G 5 48 ? 225.403 187.173 209.888 1.00 30.93 48 HIS C CA 1
ATOM 4645 C C . HIS G 5 48 ? 224.086 187.937 209.955 1.00 30.93 48 HIS C C 1
ATOM 4646 O O . HIS G 5 48 ? 223.270 187.731 210.853 1.00 30.93 48 HIS C O 1
ATOM 4653 N N . THR G 5 49 ? 223.884 188.828 208.992 1.00 27.80 49 THR C N 1
ATOM 4654 C CA . THR G 5 49 ? 222.776 189.768 209.031 1.00 27.80 49 THR C CA 1
ATOM 4655 C C . THR G 5 49 ? 221.548 189.209 208.323 1.00 27.80 49 THR C C 1
ATOM 4656 O O . THR G 5 49 ? 221.649 188.376 207.419 1.00 27.80 49 THR C O 1
ATOM 4660 N N . HIS G 5 50 ? 220.381 189.679 208.755 1.00 31.18 50 HIS C N 1
ATOM 4661 C CA . HIS G 5 50 ? 219.107 189.377 208.116 1.00 31.18 50 HIS C CA 1
ATOM 4662 C C . HIS G 5 50 ? 218.492 190.688 207.654 1.00 31.18 50 HIS C C 1
ATOM 4663 O O . HIS G 5 50 ? 218.315 191.610 208.457 1.00 31.18 50 HIS C O 1
ATOM 4670 N N . LEU G 5 51 ? 218.166 190.771 206.368 1.00 30.34 51 LEU C N 1
ATOM 4671 C CA . LEU G 5 51 ? 217.657 192.000 205.775 1.00 30.34 51 LEU C CA 1
ATOM 4672 C C . LEU G 5 51 ? 216.135 192.006 205.850 1.00 30.34 51 LEU C C 1
ATOM 4673 O O . LEU G 5 51 ? 215.475 191.151 205.248 1.00 30.34 51 LEU C O 1
ATOM 4678 N N . VAL G 5 52 ? 215.584 192.968 206.582 1.00 33.80 52 VAL C N 1
ATOM 4679 C CA . VAL G 5 52 ? 214.142 193.153 206.695 1.00 33.80 52 VAL C CA 1
ATOM 4680 C C . VAL G 5 52 ? 213.743 194.272 205.745 1.00 33.80 52 VAL C C 1
ATOM 4681 O O . VAL G 5 52 ? 214.260 195.392 205.841 1.00 33.80 52 VAL C O 1
ATOM 4685 N N . VAL G 5 53 ? 212.826 193.975 204.831 1.00 37.38 53 VAL C N 1
ATOM 4686 C CA . VAL G 5 53 ? 212.392 194.914 203.803 1.00 37.38 53 VAL C CA 1
ATOM 4687 C C . VAL G 5 53 ? 210.926 195.239 204.048 1.00 37.38 53 VAL C C 1
ATOM 4688 O O . VAL G 5 53 ? 210.086 194.335 204.129 1.00 37.38 53 VAL C O 1
ATOM 4692 N N . ARG G 5 54 ? 210.623 196.525 204.166 1.00 42.31 54 ARG C N 1
ATOM 4693 C CA . ARG G 5 54 ? 209.264 197.025 204.301 1.00 42.31 54 ARG C CA 1
ATOM 4694 C C . ARG G 5 54 ? 208.952 197.945 203.125 1.00 42.31 54 ARG C C 1
ATOM 4695 O O . ARG G 5 54 ? 209.781 198.162 202.238 1.00 42.31 54 ARG C O 1
ATOM 4703 N N . GLU G 5 55 ? 207.738 198.492 203.125 1.00 53.80 55 GLU C N 1
ATOM 4704 C CA . GLU G 5 55 ? 207.328 199.421 202.082 1.00 53.80 55 GLU C CA 1
ATOM 4705 C C . GLU G 5 55 ? 207.927 200.809 202.261 1.00 53.80 55 GLU C C 1
ATOM 4706 O O . GLU G 5 55 ? 207.851 201.621 201.333 1.00 53.80 55 GLU C O 1
ATOM 4712 N N . ASP G 5 56 ? 208.528 201.100 203.419 1.00 47.26 56 ASP C N 1
ATOM 4713 C CA . ASP G 5 56 ? 209.054 202.429 203.700 1.00 47.26 56 ASP C CA 1
ATOM 4714 C C . ASP G 5 56 ? 210.408 202.402 204.400 1.00 47.26 56 ASP C C 1
ATOM 4715 O O . ASP G 5 56 ? 210.847 203.442 204.904 1.00 47.26 56 ASP C O 1
ATOM 4720 N N . ALA G 5 57 ? 211.083 201.255 204.452 1.00 39.78 57 ALA C N 1
ATOM 4721 C CA . ALA G 5 57 ? 212.378 201.191 205.113 1.00 39.78 57 ALA C CA 1
ATOM 4722 C C . ALA G 5 57 ? 213.041 199.854 204.821 1.00 39.78 57 ALA C C 1
ATOM 4723 O O . ALA G 5 57 ? 212.368 198.836 204.643 1.00 39.78 57 ALA C O 1
ATOM 4725 N N . HIS G 5 58 ? 214.372 199.876 204.776 1.00 34.36 58 HIS C N 1
ATOM 4726 C CA . HIS G 5 58 ? 215.195 198.678 204.667 1.00 34.36 58 HIS C CA 1
ATOM 4727 C C . HIS G 5 58 ? 216.077 198.605 205.903 1.00 34.36 58 HIS C C 1
ATOM 4728 O O . HIS G 5 58 ? 216.865 199.521 206.159 1.00 34.36 58 HIS C O 1
ATOM 4735 N N . LEU G 5 59 ? 215.948 197.522 206.664 1.00 32.80 59 LEU C N 1
ATOM 4736 C CA . LEU G 5 59 ? 216.624 197.375 207.944 1.00 32.80 59 LEU C CA 1
ATOM 4737 C C . LEU G 5 59 ? 217.480 196.117 207.944 1.00 32.80 59 LEU C C 1
ATOM 4738 O O . LEU G 5 59 ? 217.112 195.103 207.345 1.00 32.80 59 LEU C O 1
ATOM 4743 N N . LEU G 5 60 ? 218.622 196.194 208.622 1.00 28.57 60 LEU C N 1
ATOM 4744 C CA . LEU G 5 60 ? 219.548 195.080 208.758 1.00 28.57 60 LEU C CA 1
ATOM 4745 C C . LEU G 5 60 ? 219.672 194.706 210.227 1.00 28.57 60 LEU C C 1
ATOM 4746 O O . LEU G 5 60 ? 219.738 195.582 211.095 1.00 28.57 60 LEU C O 1
ATOM 4751 N N . TYR G 5 61 ? 219.705 193.403 210.501 1.00 32.51 61 TYR C N 1
ATOM 4752 C CA . TYR G 5 61 ? 219.822 192.884 211.861 1.00 32.51 61 TYR C CA 1
ATOM 4753 C C . TYR G 5 61 ? 220.964 191.879 211.888 1.00 32.51 61 TYR C C 1
ATOM 4754 O O . TYR G 5 61 ? 220.841 190.781 211.338 1.00 32.51 61 TYR C O 1
ATOM 4763 N N . GLY G 5 62 ? 222.066 192.250 212.532 1.00 32.15 62 GLY C N 1
ATOM 4764 C CA . GLY G 5 62 ? 223.262 191.431 212.560 1.00 32.15 62 GLY C CA 1
ATOM 4765 C C . GLY G 5 62 ? 223.352 190.575 213.809 1.00 32.15 62 GLY C C 1
ATOM 4766 O O . GLY G 5 62 ? 222.829 190.927 214.863 1.00 32.15 62 GLY C O 1
ATOM 4767 N N . PHE G 5 63 ? 224.024 189.433 213.673 1.00 35.20 63 PHE C N 1
ATOM 4768 C CA . PHE G 5 63 ? 224.237 188.515 214.781 1.00 35.20 63 PHE C CA 1
ATOM 4769 C C . PHE G 5 63 ? 225.633 187.921 214.678 1.00 35.20 63 PHE C C 1
ATOM 4770 O O . PHE G 5 63 ? 226.211 187.839 213.591 1.00 35.20 63 PHE C O 1
ATOM 4778 N N . ALA G 5 64 ? 226.171 187.508 215.825 1.00 38.43 64 ALA C N 1
ATOM 4779 C CA . ALA G 5 64 ? 227.518 186.954 215.868 1.00 38.43 64 ALA C CA 1
ATOM 4780 C C . ALA G 5 64 ? 227.582 185.513 215.379 1.00 38.43 64 ALA C C 1
ATOM 4781 O O . ALA G 5 64 ? 228.675 185.032 215.063 1.00 38.43 64 ALA C O 1
ATOM 4783 N N . GLU G 5 65 ? 226.449 184.818 215.310 1.00 41.30 65 GLU C N 1
ATOM 4784 C CA . GLU G 5 65 ? 226.410 183.424 214.898 1.00 41.30 65 GLU C CA 1
ATOM 4785 C C . GLU G 5 65 ? 225.260 183.209 213.924 1.00 41.30 65 GLU C C 1
ATOM 4786 O O . GLU G 5 65 ? 224.282 183.959 213.907 1.00 41.30 65 GLU C O 1
ATOM 4792 N N . LYS G 5 66 ? 225.393 182.164 213.104 1.00 40.13 66 LYS C N 1
ATOM 4793 C CA . LYS G 5 66 ? 224.359 181.864 212.119 1.00 40.13 66 LYS C CA 1
ATOM 4794 C C . LYS G 5 66 ? 223.098 181.324 212.782 1.00 40.13 66 LYS C C 1
ATOM 4795 O O . LYS G 5 66 ? 221.982 181.633 212.348 1.00 40.13 66 LYS C O 1
ATOM 4801 N N . ARG G 5 67 ? 223.253 180.508 213.827 1.00 47.67 67 ARG C N 1
ATOM 4802 C CA . ARG G 5 67 ? 222.082 179.981 214.519 1.00 47.67 67 ARG C CA 1
ATOM 4803 C C . ARG G 5 67 ? 221.238 181.103 215.105 1.00 47.67 67 ARG C C 1
ATOM 4804 O O . ARG G 5 67 ? 220.006 181.008 215.124 1.00 47.67 67 ARG C O 1
ATOM 4812 N N . GLU G 5 68 ? 221.878 182.171 215.583 1.00 43.55 68 GLU C N 1
ATOM 4813 C CA . GLU G 5 68 ? 221.128 183.320 216.077 1.00 43.55 68 GLU C CA 1
ATOM 4814 C C . GLU G 5 68 ? 220.302 183.955 214.966 1.00 43.55 68 GLU C C 1
ATOM 4815 O O . GLU G 5 68 ? 219.141 184.319 215.178 1.00 43.55 68 GLU C O 1
ATOM 4821 N N . ARG G 5 69 ? 220.883 184.095 213.772 1.00 37.18 69 ARG C N 1
ATOM 4822 C CA . ARG G 5 69 ? 220.134 184.648 212.647 1.00 37.18 69 ARG C CA 1
ATOM 4823 C C . ARG G 5 69 ? 218.962 183.751 212.269 1.00 37.18 69 ARG C C 1
ATOM 4824 O O . ARG G 5 69 ? 217.862 184.241 211.981 1.00 37.18 69 ARG C O 1
ATOM 4832 N N . GLU G 5 70 ? 219.180 182.435 212.255 1.00 43.89 70 GLU C N 1
ATOM 4833 C CA . GLU G 5 70 ? 218.096 181.511 211.940 1.00 43.89 70 GLU C CA 1
ATOM 4834 C C . GLU G 5 70 ? 216.972 181.628 212.961 1.00 43.89 70 GLU C C 1
ATOM 4835 O O . GLU G 5 70 ? 215.789 181.678 212.602 1.00 43.89 70 GLU C O 1
ATOM 4841 N N . LEU G 5 71 ? 217.327 181.682 214.247 1.00 48.75 71 LEU C N 1
ATOM 4842 C CA . LEU G 5 71 ? 216.316 181.824 215.288 1.00 48.75 71 LEU C CA 1
ATOM 4843 C C . LEU G 5 71 ? 215.572 183.144 215.150 1.00 48.75 71 LEU C C 1
ATOM 4844 O O . LEU G 5 71 ? 214.357 183.203 215.360 1.00 48.75 71 LEU C O 1
ATOM 4849 N N . PHE G 5 72 ? 216.285 184.219 214.810 1.00 40.42 72 PHE C N 1
ATOM 4850 C CA . PHE G 5 72 ? 215.628 185.506 214.614 1.00 40.42 72 PHE C CA 1
ATOM 4851 C C . PHE G 5 72 ? 214.627 185.440 213.471 1.00 40.42 72 PHE C C 1
ATOM 4852 O O . PHE G 5 72 ? 213.514 185.967 213.579 1.00 40.42 72 PHE C O 1
ATOM 4860 N N . ARG G 5 73 ? 215.010 184.805 212.361 1.00 44.09 73 ARG C N 1
ATOM 4861 C CA . ARG G 5 73 ? 214.084 184.680 211.240 1.00 44.09 73 ARG C CA 1
ATOM 4862 C C . ARG G 5 73 ? 212.859 183.864 211.637 1.00 44.09 73 ARG C C 1
ATOM 4863 O O . ARG G 5 73 ? 211.722 184.235 211.314 1.00 44.09 73 ARG C O 1
ATOM 4871 N N . GLU G 5 74 ? 213.070 182.757 212.356 1.00 51.55 74 GLU C N 1
ATOM 4872 C CA . GLU G 5 74 ? 211.940 181.965 212.832 1.00 51.55 74 GLU C CA 1
ATOM 4873 C C . GLU G 5 74 ? 211.022 182.801 213.714 1.00 51.55 74 GLU C C 1
ATOM 4874 O O . GLU G 5 74 ? 209.795 182.756 213.568 1.00 51.55 74 GLU C O 1
ATOM 4880 N N . LEU G 5 75 ? 211.601 183.571 214.636 1.00 50.03 75 LEU C N 1
ATOM 4881 C CA . LEU G 5 75 ? 210.798 184.356 215.565 1.00 50.03 75 LEU C CA 1
ATOM 4882 C C . LEU G 5 75 ? 209.994 185.426 214.839 1.00 50.03 75 LEU C C 1
ATOM 4883 O O . LEU G 5 75 ? 208.814 185.633 215.142 1.00 50.03 75 LEU C O 1
ATOM 4888 N N . ILE G 5 76 ? 210.612 186.120 213.878 1.00 44.87 76 ILE C N 1
ATOM 4889 C CA . ILE G 5 76 ? 209.907 187.197 213.185 1.00 44.87 76 ILE C CA 1
ATOM 4890 C C . ILE G 5 76 ? 208.914 186.683 212.158 1.00 44.87 76 ILE C C 1
ATOM 4891 O O . ILE G 5 76 ? 207.999 187.424 211.778 1.00 44.87 76 ILE C O 1
ATOM 4896 N N . ARG G 5 77 ? 209.057 185.438 211.694 1.00 53.10 77 ARG C N 1
ATOM 4897 C CA . ARG G 5 77 ? 208.033 184.881 210.818 1.00 53.10 77 ARG C CA 1
ATOM 4898 C C . ARG G 5 77 ? 206.692 184.741 211.527 1.00 53.10 77 ARG C C 1
ATOM 4899 O O . ARG G 5 77 ? 205.663 184.603 210.858 1.00 53.10 77 ARG C O 1
ATOM 4907 N N . LEU G 5 78 ? 206.678 184.778 212.857 1.00 57.67 78 LEU C N 1
ATOM 4908 C CA . LEU G 5 78 ? 205.430 184.713 213.598 1.00 57.67 78 LEU C CA 1
ATOM 4909 C C . LEU G 5 78 ? 204.603 185.974 213.364 1.00 57.67 78 LEU C C 1
ATOM 4910 O O . LEU G 5 78 ? 205.130 187.061 213.112 1.00 57.67 78 LEU C O 1
ATOM 4915 N N . ASN G 5 79 ? 203.284 185.816 213.450 1.00 69.10 79 ASN C N 1
ATOM 4916 C CA . ASN G 5 79 ? 202.356 186.899 213.157 1.00 69.10 79 ASN C CA 1
ATOM 4917 C C . ASN G 5 79 ? 202.221 187.892 214.305 1.00 69.10 79 ASN C C 1
ATOM 4918 O O . ASN G 5 79 ? 201.754 189.014 214.083 1.00 69.10 79 ASN C O 1
ATOM 4923 N N . GLY G 5 80 ? 202.633 187.522 215.515 1.00 63.84 80 GLY C N 1
ATOM 4924 C CA . GLY G 5 80 ? 202.514 188.408 216.656 1.00 63.84 80 GLY C CA 1
ATOM 4925 C C . GLY G 5 80 ? 203.843 188.945 217.146 1.00 63.84 80 GLY C C 1
ATOM 4926 O O . GLY G 5 80 ? 203.885 189.745 218.085 1.00 63.84 80 GLY C O 1
ATOM 4927 N N . VAL G 5 81 ? 204.935 188.517 216.518 1.00 55.35 81 VAL C N 1
ATOM 4928 C CA . VAL G 5 81 ? 206.286 188.884 216.925 1.00 55.35 81 VAL C CA 1
ATOM 4929 C C . VAL G 5 81 ? 206.931 189.682 215.803 1.00 55.35 81 VAL C C 1
ATOM 4930 O O . VAL G 5 81 ? 206.899 189.266 214.638 1.00 55.35 81 VAL C O 1
ATOM 4934 N N . GLY G 5 82 ? 207.511 190.827 216.153 1.00 51.73 82 GLY C N 1
ATOM 4935 C CA . GLY G 5 82 ? 208.230 191.645 215.206 1.00 51.73 82 GLY C CA 1
ATOM 4936 C C . GLY G 5 82 ? 209.717 191.644 215.489 1.00 51.73 82 GLY C C 1
ATOM 4937 O O . GLY G 5 82 ? 210.197 190.970 216.405 1.00 51.73 82 GLY C O 1
ATOM 4938 N N . PRO G 5 83 ? 210.483 192.401 214.699 1.00 45.20 83 PRO C N 1
ATOM 4939 C CA . PRO G 5 83 ? 211.939 192.427 214.918 1.00 45.20 83 PRO C CA 1
ATOM 4940 C C . PRO G 5 83 ? 212.333 192.876 216.314 1.00 45.20 83 PRO C C 1
ATOM 4941 O O . PRO G 5 83 ? 213.289 192.337 216.885 1.00 45.20 83 PRO C O 1
ATOM 4945 N N . LYS G 5 84 ? 211.620 193.847 216.887 1.00 49.78 84 LYS C N 1
ATOM 4946 C CA . LYS G 5 84 ? 211.984 194.340 218.212 1.00 49.78 84 LYS C CA 1
ATOM 4947 C C . LYS G 5 84 ? 211.737 193.286 219.284 1.00 49.78 84 LYS C C 1
ATOM 4948 O O . LYS G 5 84 ? 212.570 193.095 220.177 1.00 49.78 84 LYS C O 1
ATOM 4954 N N . LEU G 5 85 ? 210.597 192.595 219.217 1.00 53.93 85 LEU C N 1
ATOM 4955 C CA . LEU G 5 85 ? 210.318 191.549 220.196 1.00 53.93 85 LEU C CA 1
ATOM 4956 C C . LEU G 5 85 ? 211.320 190.409 220.082 1.00 53.93 85 LEU C C 1
ATOM 4957 O O . LEU G 5 85 ? 211.785 189.877 221.097 1.00 53.93 85 LEU C O 1
ATOM 4962 N N . ALA G 5 86 ? 211.662 190.013 218.854 1.00 46.48 86 ALA C N 1
ATOM 4963 C CA . ALA G 5 86 ? 212.655 188.960 218.670 1.00 46.48 86 ALA C CA 1
ATOM 4964 C C . ALA G 5 86 ? 214.015 189.390 219.203 1.00 46.48 86 ALA C C 1
ATOM 4965 O O . ALA G 5 86 ? 214.724 188.596 219.834 1.00 46.48 86 ALA C O 1
ATOM 4967 N N . LEU G 5 87 ? 214.400 190.643 218.954 1.00 43.30 87 LEU C N 1
ATOM 4968 C CA . LEU G 5 87 ? 215.668 191.142 219.474 1.00 43.30 87 LEU C CA 1
ATOM 4969 C C . LEU G 5 87 ? 215.673 191.143 220.996 1.00 43.30 87 LEU C C 1
ATOM 4970 O O . LEU G 5 87 ? 216.678 190.785 221.619 1.00 43.30 87 LEU C O 1
ATOM 4975 N N . ALA G 5 88 ? 214.562 191.549 221.613 1.00 51.06 88 ALA C N 1
ATOM 4976 C CA . ALA G 5 88 ? 214.476 191.518 223.070 1.00 51.06 88 ALA C CA 1
ATOM 4977 C C . ALA G 5 88 ? 214.576 190.092 223.596 1.00 51.06 88 ALA C C 1
ATOM 4978 O O . ALA G 5 88 ? 215.270 189.833 224.588 1.00 51.06 88 ALA C O 1
ATOM 4980 N N . LEU G 5 89 ? 213.893 189.152 222.940 1.00 53.55 89 LEU C N 1
ATOM 4981 C CA . LEU G 5 89 ? 213.959 187.755 223.357 1.00 53.55 89 LEU C CA 1
ATOM 4982 C C . LEU G 5 89 ? 215.385 187.230 223.277 1.00 53.55 89 LEU C C 1
ATOM 4983 O O . LEU G 5 89 ? 215.862 186.547 224.191 1.00 53.55 89 LEU C O 1
ATOM 4988 N N . MET G 5 90 ? 216.085 187.543 222.185 1.00 45.12 90 MET C N 1
ATOM 4989 C CA . MET G 5 90 ? 217.439 187.039 222.001 1.00 45.12 90 MET C CA 1
ATOM 4990 C C . MET G 5 90 ? 218.446 187.746 222.899 1.00 45.12 90 MET C C 1
ATOM 4991 O O . MET G 5 90 ? 219.481 187.159 223.230 1.00 45.12 90 MET C O 1
ATOM 4996 N N . SER G 5 91 ? 218.170 188.989 223.295 1.00 47.82 91 SER C N 1
ATOM 4997 C CA . SER G 5 91 ? 219.032 189.674 224.248 1.00 47.82 91 SER C CA 1
ATOM 4998 C C . SER G 5 91 ? 218.843 189.138 225.660 1.00 47.82 91 SER C C 1
ATOM 4999 O O . SER G 5 91 ? 219.825 188.976 226.394 1.00 47.82 91 SER C O 1
ATOM 5002 N N . GLY G 5 92 ? 217.603 188.861 226.053 1.00 55.51 92 GLY C N 1
ATOM 5003 C CA . GLY G 5 92 ? 217.330 188.319 227.369 1.00 55.51 92 GLY C CA 1
ATOM 5004 C C . GLY G 5 92 ? 217.860 186.913 227.557 1.00 55.51 92 GLY C C 1
ATOM 5005 O O . GLY G 5 92 ? 218.385 186.580 228.623 1.00 55.51 92 GLY C O 1
ATOM 5006 N N . LEU G 5 93 ? 217.728 186.076 226.528 1.00 58.52 93 LEU C N 1
ATOM 5007 C CA . LEU G 5 93 ? 218.160 184.688 226.588 1.00 58.52 93 LEU C CA 1
ATOM 5008 C C . LEU G 5 93 ? 218.966 184.337 225.347 1.00 58.52 93 LEU C C 1
ATOM 5009 O O . LEU G 5 93 ? 218.737 184.878 224.262 1.00 58.52 93 LEU C O 1
ATOM 5014 N N . GLU G 5 94 ? 219.911 183.418 225.520 1.00 58.71 94 GLU C N 1
ATOM 5015 C CA . GLU G 5 94 ? 220.633 182.847 224.397 1.00 58.71 94 GLU C CA 1
ATOM 5016 C C . GLU G 5 94 ? 219.786 181.766 223.729 1.00 58.71 94 GLU C C 1
ATOM 5017 O O . GLU G 5 94 ? 218.687 181.430 224.177 1.00 58.71 94 GLU C O 1
ATOM 5023 N N . VAL G 5 95 ? 220.313 181.217 222.634 1.00 56.31 95 VAL C N 1
ATOM 5024 C CA . VAL G 5 95 ? 219.555 180.239 221.859 1.00 56.31 95 VAL C CA 1
ATOM 5025 C C . VAL G 5 95 ? 219.311 178.974 222.675 1.00 56.31 95 VAL C C 1
ATOM 5026 O O . VAL G 5 95 ? 218.206 178.420 222.668 1.00 56.31 95 VAL C O 1
ATOM 5030 N N . ASP G 5 96 ? 220.335 178.495 223.385 1.00 63.05 96 ASP C N 1
ATOM 5031 C CA . ASP G 5 96 ? 220.232 177.195 224.045 1.00 63.05 96 ASP C CA 1
ATOM 5032 C C . ASP G 5 96 ? 219.144 177.194 225.114 1.00 63.05 96 ASP C C 1
ATOM 5033 O O . ASP G 5 96 ? 218.249 176.339 225.108 1.00 63.05 96 ASP C O 1
ATOM 5038 N N . GLU G 5 97 ? 219.196 178.153 226.041 1.00 63.48 97 GLU C N 1
ATOM 5039 C CA . GLU G 5 97 ? 218.202 178.172 227.107 1.00 63.48 97 GLU C CA 1
ATOM 5040 C C . GLU G 5 97 ? 216.843 178.658 226.622 1.00 63.48 97 GLU C C 1
ATOM 5041 O O . GLU G 5 97 ? 215.828 178.278 227.207 1.00 63.48 97 GLU C O 1
ATOM 5047 N N . LEU G 5 98 ? 216.790 179.461 225.558 1.00 60.73 98 LEU C N 1
ATOM 5048 C CA . LEU G 5 98 ? 215.498 179.771 224.952 1.00 60.73 98 LEU C CA 1
ATOM 5049 C C . LEU G 5 98 ? 214.845 178.508 224.402 1.00 60.73 98 LEU C C 1
ATOM 5050 O O . LEU G 5 98 ? 213.640 178.290 224.582 1.00 60.73 98 LEU C O 1
ATOM 5055 N N . VAL G 5 99 ? 215.630 177.660 223.733 1.00 66.54 99 VAL C N 1
ATOM 5056 C CA . VAL G 5 99 ? 215.109 176.392 223.232 1.00 66.54 99 VAL C CA 1
ATOM 5057 C C . VAL G 5 99 ? 214.663 175.512 224.390 1.00 66.54 99 VAL C C 1
ATOM 5058 O O . VAL G 5 99 ? 213.600 174.881 224.339 1.00 66.54 99 VAL C O 1
ATOM 5062 N N . ARG G 5 100 ? 215.471 175.451 225.449 1.00 67.71 100 ARG C N 1
ATOM 5063 C CA . ARG G 5 100 ? 215.093 174.662 226.617 1.00 67.71 100 ARG C CA 1
ATOM 5064 C C . ARG G 5 100 ? 213.776 175.158 227.203 1.00 67.71 100 ARG C C 1
ATOM 5065 O O . ARG G 5 100 ? 212.902 174.358 227.556 1.00 67.71 100 ARG C O 1
ATOM 5073 N N . CYS G 5 101 ? 213.617 176.479 227.312 1.00 69.32 101 CYS C N 1
ATOM 5074 C CA . CYS G 5 101 ? 212.390 177.044 227.860 1.00 69.32 101 CYS C CA 1
ATOM 5075 C C . CYS G 5 101 ? 211.188 176.717 226.985 1.00 69.32 101 CYS C C 1
ATOM 5076 O O . CYS G 5 101 ? 210.125 176.342 227.494 1.00 69.32 101 CYS C O 1
ATOM 5079 N N . VAL G 5 102 ? 211.332 176.857 225.666 1.00 68.46 102 VAL C N 1
ATOM 5080 C CA . VAL G 5 102 ? 210.214 176.563 224.772 1.00 68.46 102 VAL C CA 1
ATOM 5081 C C . VAL G 5 102 ? 209.833 175.092 224.866 1.00 68.46 102 VAL C C 1
ATOM 5082 O O . VAL G 5 102 ? 208.647 174.744 224.910 1.00 68.46 102 VAL C O 1
ATOM 5086 N N . GLN G 5 103 ? 210.829 174.204 224.896 1.00 72.49 103 GLN C N 1
ATOM 5087 C CA . GLN G 5 103 ? 210.558 172.780 225.043 1.00 72.49 103 GLN C CA 1
ATOM 5088 C C . GLN G 5 103 ? 210.017 172.422 226.420 1.00 72.49 103 GLN C C 1
ATOM 5089 O O . GLN G 5 103 ? 209.373 171.377 226.560 1.00 72.49 103 GLN C O 1
ATOM 5095 N N . ALA G 5 104 ? 210.260 173.254 227.434 1.00 71.16 104 ALA C N 1
ATOM 5096 C CA . ALA G 5 104 ? 209.781 172.998 228.785 1.00 71.16 104 ALA C CA 1
ATOM 5097 C C . ALA G 5 104 ? 208.449 173.670 229.089 1.00 71.16 104 ALA C C 1
ATOM 5098 O O . ALA G 5 104 ? 207.905 173.459 230.179 1.00 71.16 104 ALA C O 1
ATOM 5100 N N . GLN G 5 105 ? 207.909 174.461 228.163 1.00 71.52 105 GLN C N 1
ATOM 5101 C CA . GLN G 5 105 ? 206.634 175.148 228.364 1.00 71.52 105 GLN C CA 1
ATOM 5102 C C . GLN G 5 105 ? 206.645 175.947 229.666 1.00 71.52 105 GLN C C 1
ATOM 5103 O O . GLN G 5 105 ? 205.731 175.859 230.489 1.00 71.52 105 GLN C O 1
ATOM 5109 N N . ASP G 5 106 ? 207.697 176.739 229.846 1.00 71.53 106 ASP C N 1
ATOM 5110 C CA . ASP G 5 106 ? 207.904 177.530 231.058 1.00 71.53 106 ASP C CA 1
ATOM 5111 C C . ASP G 5 106 ? 207.779 179.007 230.687 1.00 71.53 106 ASP C C 1
ATOM 5112 O O . ASP G 5 106 ? 208.758 179.654 230.313 1.00 71.53 106 ASP C O 1
ATOM 5117 N N . THR G 5 107 ? 206.559 179.538 230.796 1.00 69.13 107 THR C N 1
ATOM 5118 C CA . THR G 5 107 ? 206.328 180.949 230.506 1.00 69.13 107 THR C CA 1
ATOM 5119 C C . THR G 5 107 ? 207.013 181.867 231.509 1.00 69.13 107 THR C C 1
ATOM 5120 O O . THR G 5 107 ? 207.234 183.046 231.204 1.00 69.13 107 THR C O 1
ATOM 5124 N N . SER G 5 108 ? 207.347 181.356 232.696 1.00 69.79 108 SER C N 1
ATOM 5125 C CA . SER G 5 108 ? 207.914 182.210 233.734 1.00 69.79 108 SER C CA 1
ATOM 5126 C C . SER G 5 108 ? 209.192 182.883 233.253 1.00 69.79 108 SER C C 1
ATOM 5127 O O . SER G 5 108 ? 209.346 184.102 233.386 1.00 69.79 108 SER C O 1
ATOM 5130 N N . THR G 5 109 ? 210.109 182.111 232.666 1.00 67.79 109 THR C N 1
ATOM 5131 C CA . THR G 5 109 ? 211.358 182.692 232.186 1.00 67.79 109 THR C CA 1
ATOM 5132 C C . THR G 5 109 ? 211.113 183.707 231.077 1.00 67.79 109 THR C C 1
ATOM 5133 O O . THR G 5 109 ? 211.782 184.745 231.033 1.00 67.79 109 THR C O 1
ATOM 5137 N N . LEU G 5 110 ? 210.168 183.429 230.175 1.00 65.25 110 LEU C N 1
ATOM 5138 C CA . LEU G 5 110 ? 209.886 184.371 229.098 1.00 65.25 110 LEU C CA 1
ATOM 5139 C C . LEU G 5 110 ? 209.340 185.688 229.632 1.00 65.25 110 LEU C C 1
ATOM 5140 O O . LEU G 5 110 ? 209.643 186.751 229.078 1.00 65.25 110 LEU C O 1
ATOM 5145 N N . VAL G 5 111 ? 208.534 185.646 230.696 1.00 67.74 111 VAL C N 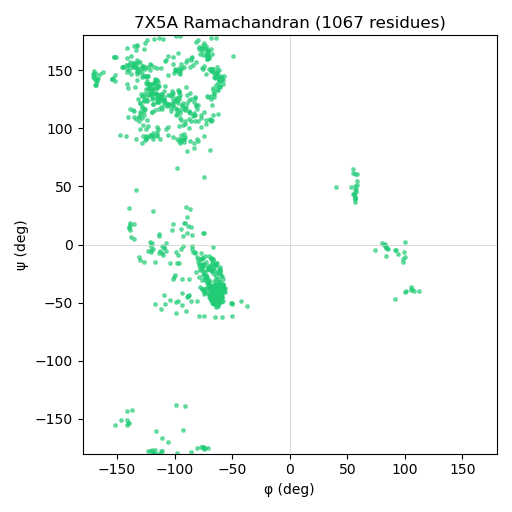1
ATOM 5146 C CA . VAL G 5 111 ? 207.939 186.881 231.200 1.00 67.74 111 VAL C CA 1
ATOM 5147 C C . VAL G 5 111 ? 209.006 187.838 231.723 1.00 67.74 111 VAL C C 1
ATOM 5148 O O . VAL G 5 111 ? 208.874 189.059 231.572 1.00 67.74 111 VAL C O 1
ATOM 5152 N N . LYS G 5 112 ? 210.072 187.321 232.339 1.00 67.58 112 LYS C N 1
ATOM 5153 C CA . LYS G 5 112 ? 211.106 188.201 232.877 1.00 67.58 112 LYS C CA 1
ATOM 5154 C C . LYS G 5 112 ? 211.768 189.048 231.799 1.00 67.58 112 LYS C C 1
ATOM 5155 O O . LYS G 5 112 ? 212.353 190.089 232.119 1.00 67.58 112 LYS C O 1
ATOM 5161 N N . ILE G 5 113 ? 211.696 188.635 230.538 1.00 61.78 113 ILE C N 1
ATOM 5162 C CA . ILE G 5 113 ? 212.319 189.378 229.446 1.00 61.78 113 ILE C CA 1
ATOM 5163 C C . ILE G 5 113 ? 211.570 190.692 229.259 1.00 61.78 113 ILE C C 1
ATOM 5164 O O . ILE G 5 113 ? 210.344 190.678 229.076 1.00 61.78 113 ILE C O 1
ATOM 5169 N N . PRO G 5 114 ? 212.243 191.844 229.296 1.00 63.57 114 PRO C N 1
ATOM 5170 C CA . PRO G 5 114 ? 211.529 193.109 229.086 1.00 63.57 114 PRO C CA 1
ATOM 5171 C C . PRO G 5 114 ? 210.885 193.155 227.710 1.00 63.57 114 PRO C C 1
ATOM 5172 O O . PRO G 5 114 ? 211.450 192.683 226.721 1.00 63.57 114 PRO C O 1
ATOM 5176 N N . GLY G 5 115 ? 209.687 193.733 227.653 1.00 65.58 115 GLY C N 1
ATOM 5177 C CA . GLY G 5 115 ? 208.913 193.785 226.437 1.00 65.58 115 GLY C CA 1
ATOM 5178 C C . GLY G 5 115 ? 208.097 192.542 226.159 1.00 65.58 115 GLY C C 1
ATOM 5179 O O . GLY G 5 115 ? 207.256 192.560 225.253 1.00 65.58 115 GLY C O 1
ATOM 5180 N N . VAL G 5 116 ? 208.315 191.470 226.914 1.00 64.64 116 VAL C N 1
ATOM 5181 C CA . VAL G 5 116 ? 207.591 190.215 226.749 1.00 64.64 116 VAL C CA 1
ATOM 5182 C C . VAL G 5 116 ? 206.671 190.055 227.947 1.00 64.64 116 VAL C C 1
ATOM 5183 O O . VAL G 5 116 ? 207.133 190.012 229.094 1.00 64.64 116 VAL C O 1
ATOM 5187 N N . GLY G 5 117 ? 205.373 189.969 227.682 1.00 70.72 117 GLY C N 1
ATOM 5188 C CA . GLY G 5 117 ? 204.404 189.793 228.741 1.00 70.72 117 GLY C CA 1
ATOM 5189 C C . GLY G 5 117 ? 203.983 188.348 228.873 1.00 70.72 117 GLY C C 1
ATOM 5190 O O . GLY G 5 117 ? 204.817 187.442 228.795 1.00 70.72 117 GLY C O 1
ATOM 5191 N N . LYS G 5 118 ? 202.686 188.118 229.073 1.00 72.82 118 LYS C N 1
ATOM 5192 C CA . LYS G 5 118 ? 202.144 186.769 229.197 1.00 72.82 118 LYS C CA 1
ATOM 5193 C C . LYS G 5 118 ? 201.527 186.303 227.882 1.00 72.82 118 LYS C C 1
ATOM 5194 O O . LYS G 5 118 ? 201.989 185.322 227.289 1.00 72.82 118 LYS C O 1
ATOM 5200 N N . LYS G 5 119 ? 200.535 187.043 227.376 1.00 73.62 119 LYS C N 1
ATOM 5201 C CA . LYS G 5 119 ? 199.812 186.614 226.181 1.00 73.62 119 LYS C CA 1
ATOM 5202 C C . LYS G 5 119 ? 200.781 186.263 225.062 1.00 73.62 119 LYS C C 1
ATOM 5203 O O . LYS G 5 119 ? 200.697 185.184 224.458 1.00 73.62 119 LYS C O 1
ATOM 5209 N N . THR G 5 120 ? 201.722 187.164 224.790 1.00 69.93 120 THR C N 1
ATOM 5210 C CA . THR G 5 120 ? 202.749 186.868 223.806 1.00 69.93 120 THR C CA 1
ATOM 5211 C C . THR G 5 120 ? 203.586 185.673 224.236 1.00 69.93 120 THR C C 1
ATOM 5212 O O . THR G 5 120 ? 204.087 184.938 223.385 1.00 69.93 120 THR C O 1
ATOM 5216 N N . ALA G 5 121 ? 203.736 185.449 225.544 1.00 67.99 121 ALA C N 1
ATOM 5217 C CA . ALA G 5 121 ? 204.540 184.322 226.007 1.00 67.99 121 ALA C CA 1
ATOM 5218 C C . ALA G 5 121 ? 203.931 182.991 225.579 1.00 67.99 121 ALA C C 1
ATOM 5219 O O . ALA G 5 121 ? 204.602 182.165 224.942 1.00 67.99 121 ALA C O 1
ATOM 5221 N N . GLU G 5 122 ? 202.649 182.762 225.897 1.00 70.87 122 GLU C N 1
ATOM 5222 C CA . GLU G 5 122 ? 202.059 181.489 225.480 1.00 70.87 122 GLU C CA 1
ATOM 5223 C C . GLU G 5 122 ? 201.800 181.448 223.978 1.00 70.87 122 GLU C C 1
ATOM 5224 O O . GLU G 5 122 ? 201.795 180.360 223.392 1.00 70.87 122 GLU C O 1
ATOM 5230 N N . ARG G 5 123 ? 201.597 182.597 223.327 1.00 70.41 123 ARG C N 1
ATOM 5231 C CA . ARG G 5 123 ? 201.545 182.581 221.868 1.00 70.41 123 ARG C CA 1
ATOM 5232 C C . ARG G 5 123 ? 202.860 182.080 221.281 1.00 70.41 123 ARG C C 1
ATOM 5233 O O . ARG G 5 123 ? 202.865 181.248 220.364 1.00 70.41 123 ARG C O 1
ATOM 5241 N N . LEU G 5 124 ? 203.987 182.570 221.806 1.00 63.61 124 LEU C N 1
ATOM 5242 C CA . LEU G 5 124 ? 205.294 182.111 221.351 1.00 63.61 124 LEU C CA 1
ATOM 5243 C C . LEU G 5 124 ? 205.476 180.626 221.622 1.00 63.61 124 LEU C C 1
ATOM 5244 O O . LEU G 5 124 ? 205.976 179.887 220.767 1.00 63.61 124 LEU C O 1
ATOM 5249 N N . LEU G 5 125 ? 205.082 180.171 222.813 1.00 67.94 125 LEU C N 1
ATOM 5250 C CA . LEU G 5 125 ? 205.212 178.751 223.128 1.00 67.94 125 LEU C CA 1
ATOM 5251 C C . LEU G 5 125 ? 204.401 177.897 222.160 1.00 67.94 125 LEU C C 1
ATOM 5252 O O . LEU G 5 125 ? 204.892 176.881 221.652 1.00 67.94 125 LEU C O 1
ATOM 5257 N N . VAL G 5 126 ? 203.160 178.300 221.884 1.00 71.40 126 VAL C N 1
ATOM 5258 C CA . VAL G 5 126 ? 202.308 177.532 220.981 1.00 71.40 126 VAL C CA 1
ATOM 5259 C C . VAL G 5 126 ? 202.907 177.503 219.582 1.00 71.40 126 VAL C C 1
ATOM 5260 O O . VAL G 5 126 ? 202.955 176.454 218.929 1.00 71.40 126 VAL C O 1
ATOM 5264 N N . GLU G 5 127 ? 203.372 178.655 219.098 1.00 69.59 127 GLU C N 1
ATOM 5265 C CA . GLU G 5 127 ? 203.879 178.733 217.735 1.00 69.59 127 GLU C CA 1
ATOM 5266 C C . GLU G 5 127 ? 205.274 178.139 217.586 1.00 69.59 127 GLU C C 1
ATOM 5267 O O . GLU G 5 127 ? 205.720 177.929 216.453 1.00 69.59 127 GLU C O 1
ATOM 5273 N N . LEU G 5 128 ? 205.970 177.863 218.690 1.00 67.36 128 LEU C N 1
ATOM 5274 C CA . LEU G 5 128 ? 207.291 177.248 218.635 1.00 67.36 128 LEU C CA 1
ATOM 5275 C C . LEU G 5 128 ? 207.323 175.838 219.214 1.00 67.36 128 LEU C C 1
ATOM 5276 O O . LEU G 5 128 ? 208.410 175.269 219.355 1.00 67.36 128 LEU C O 1
ATOM 5281 N N . LYS G 5 129 ? 206.170 175.260 219.565 1.00 73.39 129 LYS C N 1
ATOM 5282 C CA . LYS G 5 129 ? 206.165 173.867 220.008 1.00 73.39 129 LYS C CA 1
ATOM 5283 C C . LYS G 5 129 ? 206.912 172.964 219.032 1.00 73.39 129 LYS C C 1
ATOM 5284 O O . LYS G 5 129 ? 207.787 172.187 219.432 1.00 73.39 129 LYS C O 1
ATOM 5290 N N . ASP G 5 130 ? 206.584 173.053 217.745 1.00 75.66 130 ASP C N 1
ATOM 5291 C CA . ASP G 5 130 ? 207.102 172.136 216.731 1.00 75.66 130 ASP C CA 1
ATOM 5292 C C . ASP G 5 130 ? 207.592 172.904 215.511 1.00 75.66 130 ASP C C 1
ATOM 5293 O O . ASP G 5 130 ? 207.286 172.566 214.365 1.00 75.66 130 ASP C O 1
ATOM 5298 N N . ARG G 5 131 ? 208.373 173.956 215.746 1.00 72.43 131 ARG C N 1
ATOM 5299 C CA . ARG G 5 131 ? 208.953 174.755 214.673 1.00 72.43 131 ARG C CA 1
ATOM 5300 C C . ARG G 5 131 ? 210.414 174.422 214.409 1.00 72.43 131 ARG C C 1
ATOM 5301 O O . ARG G 5 131 ? 210.881 174.560 213.274 1.00 72.43 131 ARG C O 1
ATOM 5309 N N . PHE G 5 132 ? 211.148 173.987 215.430 1.00 73.65 132 PHE C N 1
ATOM 5310 C CA . PHE G 5 132 ? 212.572 173.706 215.326 1.00 73.65 132 PHE C CA 1
ATOM 5311 C C . PHE G 5 132 ? 212.902 172.459 216.140 1.00 73.65 132 PHE C C 1
ATOM 5312 O O . PHE G 5 132 ? 212.083 171.962 216.920 1.00 73.65 132 PHE C O 1
ATOM 5320 N N . LYS G 5 133 ? 214.118 171.952 215.953 1.00 76.73 133 LYS C N 1
ATOM 5321 C CA . LYS G 5 133 ? 214.564 170.712 216.564 1.00 76.73 133 LYS C CA 1
ATOM 5322 C C . LYS G 5 133 ? 215.372 171.012 217.827 1.00 76.73 133 LYS C C 1
ATOM 5323 O O . LYS G 5 133 ? 215.564 172.169 218.212 1.00 76.73 133 LYS C O 1
ATOM 5329 N N . ALA G 5 134 ? 215.857 169.955 218.483 1.00 77.14 134 ALA C N 1
ATOM 5330 C CA . ALA G 5 134 ? 216.627 170.135 219.709 1.00 77.14 134 ALA C CA 1
ATOM 5331 C C . ALA G 5 134 ? 217.878 170.971 219.473 1.00 77.14 134 ALA C C 1
ATOM 5332 O O . ALA G 5 134 ? 218.361 171.634 220.398 1.00 77.14 134 ALA C O 1
ATOM 5334 N N . TRP G 5 135 ? 218.415 170.954 218.257 1.00 69.99 135 TRP C N 1
ATOM 5335 C CA . TRP G 5 135 ? 219.606 171.729 217.925 1.00 69.99 135 TRP C CA 1
ATOM 5336 C C . TRP G 5 135 ? 220.766 171.360 218.844 1.00 69.99 135 TRP C C 1
ATOM 5337 O O . TRP G 5 135 ? 221.065 172.074 219.801 1.00 69.99 135 TRP C O 1
ATOM 5348 N N . MET H 5 1 ? 219.474 207.194 193.902 1.00 30.69 1 MET D N 1
ATOM 5349 C CA . MET H 5 1 ? 220.497 206.753 194.892 1.00 30.69 1 MET D CA 1
ATOM 5350 C C . MET H 5 1 ? 221.807 206.409 194.193 1.00 30.69 1 MET D C 1
ATOM 5351 O O . MET H 5 1 ? 222.886 206.670 194.720 1.00 30.69 1 MET D O 1
ATOM 5356 N N . ILE H 5 2 ? 221.703 205.820 193.005 1.00 29.60 2 ILE D N 1
ATOM 5357 C CA . ILE H 5 2 ? 222.857 205.463 192.188 1.00 29.60 2 ILE D CA 1
ATOM 5358 C C . ILE H 5 2 ? 222.877 206.401 190.991 1.00 29.60 2 ILE D C 1
ATOM 5359 O O . ILE H 5 2 ? 221.900 206.474 190.235 1.00 29.60 2 ILE D O 1
ATOM 5364 N N . GLY H 5 3 ? 223.985 207.118 190.818 1.00 29.17 3 GLY D N 1
ATOM 5365 C CA . GLY H 5 3 ? 224.089 208.103 189.761 1.00 29.17 3 GLY D CA 1
ATOM 5366 C C . GLY H 5 3 ? 225.253 207.876 188.821 1.00 29.17 3 GLY D C 1
ATOM 5367 O O . GLY H 5 3 ? 225.392 208.586 187.820 1.00 29.17 3 GLY D O 1
ATOM 5368 N N . ARG H 5 4 ? 226.100 206.897 189.125 1.00 28.64 4 ARG D N 1
ATOM 5369 C CA . ARG H 5 4 ? 227.241 206.602 188.272 1.00 28.64 4 ARG D CA 1
ATOM 5370 C C . ARG H 5 4 ? 227.764 205.214 188.605 1.00 28.64 4 ARG D C 1
ATOM 5371 O O . ARG H 5 4 ? 227.681 204.764 189.750 1.00 28.64 4 ARG D O 1
ATOM 5379 N N . LEU H 5 5 ? 228.303 204.545 187.589 1.00 27.83 5 LEU D N 1
ATOM 5380 C CA . LEU H 5 5 ? 228.911 203.226 187.748 1.00 27.83 5 LEU D CA 1
ATOM 5381 C C . LEU H 5 5 ? 230.213 203.216 186.962 1.00 27.83 5 LEU D C 1
ATOM 5382 O O . LEU H 5 5 ? 230.197 203.336 185.733 1.00 27.83 5 LEU D O 1
ATOM 5387 N N . ARG H 5 6 ? 231.331 203.074 187.665 1.00 27.71 6 ARG D N 1
ATOM 5388 C CA . ARG H 5 6 ? 232.657 203.017 187.057 1.00 27.71 6 ARG D CA 1
ATOM 5389 C C . ARG H 5 6 ? 233.225 201.628 187.325 1.00 27.71 6 ARG D C 1
ATOM 5390 O O . ARG H 5 6 ? 233.717 201.349 188.421 1.00 27.71 6 ARG D O 1
ATOM 5398 N N . GLY H 5 7 ? 233.157 200.765 186.325 1.00 29.77 7 GLY D N 1
ATOM 5399 C CA . GLY H 5 7 ? 233.635 199.399 186.445 1.00 29.77 7 GLY D CA 1
ATOM 5400 C C . GLY H 5 7 ? 234.190 198.910 185.129 1.00 29.77 7 GLY D C 1
ATOM 5401 O O . GLY H 5 7 ? 234.689 199.698 184.320 1.00 29.77 7 GLY D O 1
ATOM 5402 N N . THR H 5 8 ? 234.102 197.601 184.914 1.00 33.40 8 THR D N 1
ATOM 5403 C CA . THR H 5 8 ? 234.603 196.956 183.709 1.00 33.40 8 THR D CA 1
ATOM 5404 C C . THR H 5 8 ? 233.443 196.295 182.981 1.00 33.40 8 THR D C 1
ATOM 5405 O O . THR H 5 8 ? 232.614 195.625 183.606 1.00 33.40 8 THR D O 1
ATOM 5409 N N . LEU H 5 9 ? 233.385 196.485 181.666 1.00 33.81 9 LEU D N 1
ATOM 5410 C CA . LEU H 5 9 ? 232.333 195.885 180.853 1.00 33.81 9 LEU D CA 1
ATOM 5411 C C . LEU H 5 9 ? 232.538 194.377 180.806 1.00 33.81 9 LEU D C 1
ATOM 5412 O O . LEU H 5 9 ? 233.454 193.888 180.137 1.00 33.81 9 LEU D O 1
ATOM 5417 N N . ALA H 5 10 ? 231.689 193.635 181.515 1.00 33.37 10 ALA D N 1
ATOM 5418 C CA . ALA H 5 10 ? 231.817 192.185 181.595 1.00 33.37 10 ALA D CA 1
ATOM 5419 C C . ALA H 5 10 ? 231.070 191.484 180.465 1.00 33.37 10 ALA D C 1
ATOM 5420 O O . ALA H 5 10 ? 231.599 190.551 179.855 1.00 33.37 10 ALA D O 1
ATOM 5422 N N . GLU H 5 11 ? 229.844 191.916 180.183 1.00 37.28 11 GLU D N 1
ATOM 5423 C CA . GLU H 5 11 ? 229.047 191.348 179.107 1.00 37.28 11 GLU D CA 1
ATOM 5424 C C . GLU H 5 11 ? 228.408 192.479 178.317 1.00 37.28 11 GLU D C 1
ATOM 5425 O O . GLU H 5 11 ? 228.188 193.577 178.833 1.00 37.28 11 GLU D O 1
ATOM 5431 N N . LYS H 5 12 ? 228.111 192.198 177.049 1.00 40.26 12 LYS D N 1
ATOM 5432 C CA . LYS H 5 12 ? 227.528 193.205 176.161 1.00 40.26 12 LYS D CA 1
ATOM 5433 C C . LYS H 5 12 ? 226.603 192.483 175.180 1.00 40.26 12 LYS D C 1
ATOM 5434 O O . LYS H 5 12 ? 227.044 191.996 174.136 1.00 40.26 12 LYS D O 1
ATOM 5440 N N . GLN H 5 13 ? 225.321 192.420 175.532 1.00 42.69 13 GLN D N 1
ATOM 5441 C CA . GLN H 5 13 ? 224.280 191.955 174.621 1.00 42.69 13 GLN D CA 1
ATOM 5442 C C . GLN H 5 13 ? 223.229 193.057 174.576 1.00 42.69 13 GLN D C 1
ATOM 5443 O O . GLN H 5 13 ? 222.618 193.367 175.620 1.00 42.69 13 GLN D O 1
ATOM 5449 N N . PRO H 5 14 ? 222.999 193.696 173.430 1.00 42.67 14 PRO D N 1
ATOM 5450 C CA . PRO H 5 14 ? 222.106 194.849 173.416 1.00 42.67 14 PRO D CA 1
ATOM 5451 C C . PRO H 5 14 ? 220.708 194.453 173.845 1.00 42.67 14 PRO D C 1
ATOM 5452 O O . PRO H 5 14 ? 220.277 193.304 173.634 1.00 42.67 14 PRO D O 1
ATOM 5456 N N . PRO H 5 15 ? 219.953 195.380 174.459 1.00 38.72 15 PRO D N 1
ATOM 5457 C CA . PRO H 5 15 ? 220.351 196.744 174.825 1.00 38.72 15 PRO D CA 1
ATOM 5458 C C . PRO H 5 15 ? 220.976 196.840 176.216 1.00 38.72 15 PRO D C 1
ATOM 5459 O O . PRO H 5 15 ? 221.191 197.947 176.709 1.00 38.72 15 PRO D O 1
ATOM 5463 N N . HIS H 5 16 ? 221.263 195.700 176.834 1.00 35.61 16 HIS D N 1
ATOM 5464 C CA . HIS H 5 16 ? 221.732 195.649 178.210 1.00 35.61 16 HIS D CA 1
ATOM 5465 C C . HIS H 5 16 ? 223.242 195.447 178.272 1.00 35.61 16 HIS D C 1
ATOM 5466 O O . HIS H 5 16 ? 223.880 195.018 177.309 1.00 35.61 16 HIS D O 1
ATOM 5473 N N . LEU H 5 17 ? 223.805 195.764 179.437 1.00 34.00 17 LEU D N 1
ATOM 5474 C CA . LEU H 5 17 ? 225.219 195.567 179.717 1.00 34.00 17 LEU D CA 1
ATOM 5475 C C . LEU H 5 17 ? 225.363 194.943 181.096 1.00 34.00 17 LEU D C 1
ATOM 5476 O O . LEU H 5 17 ? 224.398 194.833 181.856 1.00 34.00 17 LEU D O 1
ATOM 5481 N N . ILE H 5 18 ? 226.586 194.527 181.415 1.00 30.67 18 ILE D N 1
ATOM 5482 C CA . ILE H 5 18 ? 226.943 194.050 182.746 1.00 30.67 18 ILE D CA 1
ATOM 5483 C C . ILE H 5 18 ? 228.256 194.724 183.121 1.00 30.67 18 ILE D C 1
ATOM 5484 O O . ILE H 5 18 ? 229.309 194.389 182.566 1.00 30.67 18 ILE D O 1
ATOM 5489 N N . LEU H 5 19 ? 228.198 195.671 184.055 1.00 30.01 19 LEU D N 1
ATOM 5490 C CA . LEU H 5 19 ? 229.380 196.374 184.540 1.00 30.01 19 LEU D CA 1
ATOM 5491 C C . LEU H 5 19 ? 229.861 195.685 185.812 1.00 30.01 19 LEU D C 1
ATOM 5492 O O . LEU H 5 19 ? 229.175 195.715 186.838 1.00 30.01 19 LEU D O 1
ATOM 5497 N N . ASP H 5 20 ? 231.038 195.071 185.743 1.00 28.69 20 ASP D N 1
ATOM 5498 C CA . ASP H 5 20 ? 231.625 194.387 186.894 1.00 28.69 20 ASP D CA 1
ATOM 5499 C C . ASP H 5 20 ? 232.270 195.434 187.791 1.00 28.69 20 ASP D C 1
ATOM 5500 O O . ASP H 5 20 ? 233.450 195.760 187.658 1.00 28.69 20 ASP D O 1
ATOM 5505 N N . VAL H 5 21 ? 231.482 195.969 188.721 1.00 27.00 21 VAL D N 1
ATOM 5506 C CA . VAL H 5 21 ? 231.964 196.978 189.666 1.00 27.00 21 VAL D CA 1
ATOM 5507 C C . VAL H 5 21 ? 232.413 196.222 190.913 1.00 27.00 21 VAL D C 1
ATOM 5508 O O . VAL H 5 21 ? 231.639 195.986 191.841 1.00 27.00 21 VAL D O 1
ATOM 5512 N N . ASN H 5 22 ? 233.690 195.844 190.934 1.00 30.00 22 ASN D N 1
ATOM 5513 C CA . ASN H 5 22 ? 234.288 195.154 192.077 1.00 30.00 22 ASN D CA 1
ATOM 5514 C C . ASN H 5 22 ? 233.538 193.862 192.400 1.00 30.00 22 ASN D C 1
ATOM 5515 O O . ASN H 5 22 ? 233.236 193.569 193.558 1.00 30.00 22 ASN D O 1
ATOM 5520 N N . GLY H 5 23 ? 233.235 193.082 191.367 1.00 25.94 23 GLY D N 1
ATOM 5521 C CA . GLY H 5 23 ? 232.617 191.785 191.558 1.00 25.94 23 GLY D CA 1
ATOM 5522 C C . GLY H 5 23 ? 231.125 191.778 191.302 1.00 25.94 23 GLY D C 1
ATOM 5523 O O . GLY H 5 23 ? 230.597 190.827 190.719 1.00 25.94 23 GLY D O 1
ATOM 5524 N N . VAL H 5 24 ? 230.434 192.829 191.730 1.00 25.10 24 VAL D N 1
ATOM 5525 C CA . VAL H 5 24 ? 228.990 192.919 191.542 1.00 25.10 24 VAL D CA 1
ATOM 5526 C C . VAL H 5 24 ? 228.717 193.390 190.120 1.00 25.10 24 VAL D C 1
ATOM 5527 O O . VAL H 5 24 ? 229.087 194.507 189.743 1.00 25.10 24 VAL D O 1
ATOM 5531 N N . GLY H 5 25 ? 228.069 192.539 189.330 1.00 26.30 25 GLY D N 1
ATOM 5532 C CA . GLY H 5 25 ? 227.749 192.875 187.958 1.00 26.30 25 GLY D CA 1
ATOM 5533 C C . GLY H 5 25 ? 226.389 193.525 187.829 1.00 26.30 25 GLY D C 1
ATOM 5534 O O . GLY H 5 25 ? 225.360 192.847 187.904 1.00 26.30 25 GLY D O 1
ATOM 5535 N N . TYR H 5 26 ? 226.370 194.840 187.636 1.00 25.95 26 TYR D N 1
ATOM 5536 C CA . TYR H 5 26 ? 225.118 195.570 187.503 1.00 25.95 26 TYR D CA 1
ATOM 5537 C C . TYR H 5 26 ? 224.611 195.468 186.072 1.00 25.95 26 TYR D C 1
ATOM 5538 O O . TYR H 5 26 ? 225.338 195.777 185.124 1.00 25.95 26 TYR D O 1
ATOM 5547 N N . GLU H 5 27 ? 223.362 195.039 185.918 1.00 30.60 27 GLU D N 1
ATOM 5548 C CA . GLU H 5 27 ? 222.741 194.913 184.604 1.00 30.60 27 GLU D CA 1
ATOM 5549 C C . GLU H 5 27 ? 222.110 196.254 184.250 1.00 30.60 27 GLU D C 1
ATOM 5550 O O . GLU H 5 27 ? 221.161 196.695 184.906 1.00 30.60 27 GLU D O 1
ATOM 5556 N N . VAL H 5 28 ? 222.636 196.899 183.212 1.00 31.01 28 VAL D N 1
ATOM 5557 C CA . VAL H 5 28 ? 222.284 198.268 182.859 1.00 31.01 28 VAL D CA 1
ATOM 5558 C C . VAL H 5 28 ? 221.771 198.283 181.427 1.00 31.01 28 VAL D C 1
ATOM 5559 O O . VAL H 5 28 ? 222.384 197.682 180.538 1.00 31.01 28 VAL D O 1
ATOM 5563 N N . GLU H 5 29 ? 220.652 198.968 181.208 1.00 36.59 29 GLU D N 1
ATOM 5564 C CA . GLU H 5 29 ? 220.082 199.145 179.879 1.00 36.59 29 GLU D CA 1
ATOM 5565 C C . GLU H 5 29 ? 220.535 200.485 179.315 1.00 36.59 29 GLU D C 1
ATOM 5566 O O . GLU H 5 29 ? 220.437 201.512 179.993 1.00 36.59 29 GLU D O 1
ATOM 5572 N N . VAL H 5 30 ? 221.020 200.471 178.078 1.00 37.36 30 VAL D N 1
ATOM 5573 C CA . VAL H 5 30 ? 221.592 201.665 177.461 1.00 37.36 30 VAL D CA 1
ATOM 5574 C C . VAL H 5 30 ? 220.931 201.910 176.108 1.00 37.36 30 VAL D C 1
ATOM 5575 O O . VAL H 5 30 ? 220.440 200.959 175.482 1.00 37.36 30 VAL D O 1
ATOM 5579 N N . PRO H 5 31 ? 220.890 203.148 175.619 1.00 41.73 31 PRO D N 1
ATOM 5580 C CA . PRO H 5 31 ? 220.371 203.391 174.268 1.00 41.73 31 PRO D CA 1
ATOM 5581 C C . PRO H 5 31 ? 221.369 202.952 173.206 1.00 41.73 31 PRO D C 1
ATOM 5582 O O . PRO H 5 31 ? 222.505 202.568 173.489 1.00 41.73 31 PRO D O 1
ATOM 5586 N N . MET H 5 32 ? 220.917 203.017 171.952 1.00 48.75 32 MET D N 1
ATOM 5587 C CA . MET H 5 32 ? 221.785 202.655 170.835 1.00 48.75 32 MET D CA 1
ATOM 5588 C C . MET H 5 32 ? 222.987 203.587 170.754 1.00 48.75 32 MET D C 1
ATOM 5589 O O . MET H 5 32 ? 224.110 203.148 170.470 1.00 48.75 32 MET D O 1
ATOM 5594 N N . THR H 5 33 ? 222.769 204.882 170.994 1.00 48.56 33 THR D N 1
ATOM 5595 C CA . THR H 5 33 ? 223.861 205.846 170.913 1.00 48.56 33 THR D CA 1
ATOM 5596 C C . THR H 5 33 ? 224.956 205.517 171.918 1.00 48.56 33 THR D C 1
ATOM 5597 O O . THR H 5 33 ? 226.147 205.578 171.593 1.00 48.56 33 THR D O 1
ATOM 5601 N N . THR H 5 34 ? 224.572 205.167 173.146 1.00 41.68 34 THR D N 1
ATOM 5602 C CA . THR H 5 34 ? 225.563 204.762 174.137 1.00 41.68 34 THR D CA 1
ATOM 5603 C C . THR H 5 34 ? 226.290 203.498 173.699 1.00 41.68 34 THR D C 1
ATOM 5604 O O . THR H 5 34 ? 227.512 203.396 173.848 1.00 41.68 34 THR D O 1
ATOM 5608 N N . LEU H 5 35 ? 225.557 202.526 173.147 1.00 42.34 35 LEU D N 1
ATOM 5609 C CA . LEU H 5 35 ? 226.189 201.287 172.708 1.00 42.34 35 LEU D CA 1
ATOM 5610 C C . LEU H 5 35 ? 227.212 201.541 171.611 1.00 42.34 35 LEU D C 1
ATOM 5611 O O . LEU H 5 35 ? 228.235 200.851 171.545 1.00 42.34 35 LEU D O 1
ATOM 5616 N N . TYR H 5 36 ? 226.960 202.520 170.747 1.00 50.37 36 TYR D N 1
ATOM 5617 C CA . TYR H 5 36 ? 227.899 202.861 169.687 1.00 50.37 36 TYR D CA 1
ATOM 5618 C C . TYR H 5 36 ? 229.117 203.623 170.198 1.00 50.37 36 TYR D C 1
ATOM 5619 O O . TYR H 5 36 ? 229.898 204.130 169.384 1.00 50.37 36 TYR D O 1
ATOM 5628 N N . ARG H 5 37 ? 229.298 203.714 171.516 1.00 46.63 37 ARG D N 1
ATOM 5629 C CA . ARG H 5 37 ? 230.443 204.396 172.106 1.00 46.63 37 ARG D CA 1
ATOM 5630 C C . ARG H 5 37 ? 231.218 203.552 173.106 1.00 46.63 37 ARG D C 1
ATOM 5631 O O . ARG H 5 37 ? 232.349 203.924 173.442 1.00 46.63 37 ARG D O 1
ATOM 5639 N N . LEU H 5 38 ? 230.664 202.445 173.593 1.00 39.38 38 LEU D N 1
ATOM 5640 C CA . LEU H 5 38 ? 231.361 201.641 174.582 1.00 39.38 38 LEU D CA 1
ATOM 5641 C C . LEU H 5 38 ? 232.526 200.890 173.936 1.00 39.38 38 LEU D C 1
ATOM 5642 O O . LEU H 5 38 ? 232.451 200.495 172.770 1.00 39.38 38 LEU D O 1
ATOM 5647 N N . PRO H 5 39 ? 233.621 200.677 174.677 1.00 39.50 39 PRO D N 1
ATOM 5648 C CA . PRO H 5 39 ? 234.706 199.839 174.146 1.00 39.50 39 PRO D CA 1
ATOM 5649 C C . PRO H 5 39 ? 234.322 198.370 174.090 1.00 39.50 39 PRO D C 1
ATOM 5650 O O . PRO H 5 39 ? 233.178 198.008 174.379 1.00 39.50 39 PRO D O 1
ATOM 5654 N N . SER H 5 40 ? 235.272 197.516 173.718 1.00 41.05 40 SER D N 1
ATOM 5655 C CA . SER H 5 40 ? 235.022 196.085 173.699 1.00 41.05 40 SER D CA 1
ATOM 5656 C C . SER H 5 40 ? 234.908 195.551 175.127 1.00 41.05 40 SER D C 1
ATOM 5657 O O . SER H 5 40 ? 235.264 196.217 176.104 1.00 41.05 40 SER D O 1
ATOM 5660 N N . VAL H 5 41 ? 234.398 194.323 175.239 1.00 37.58 41 VAL D N 1
ATOM 5661 C CA . VAL H 5 41 ? 234.213 193.714 176.549 1.00 37.58 41 VAL D CA 1
ATOM 5662 C C . VAL H 5 41 ? 235.555 193.613 177.262 1.00 37.58 41 VAL D C 1
ATOM 5663 O O . VAL H 5 41 ? 236.600 193.386 176.638 1.00 37.58 41 VAL D O 1
ATOM 5667 N N . GLY H 5 42 ? 235.527 193.782 178.582 1.00 37.79 42 GLY D N 1
ATOM 5668 C CA . GLY H 5 42 ? 236.722 193.721 179.393 1.00 37.79 42 GLY D CA 1
ATOM 5669 C C . GLY H 5 42 ? 237.422 195.045 179.611 1.00 37.79 42 GLY D C 1
ATOM 5670 O O . GLY H 5 42 ? 238.396 195.091 180.373 1.00 37.79 42 GLY D O 1
ATOM 5671 N N . GLU H 5 43 ? 236.963 196.121 178.973 1.00 39.09 43 GLU D N 1
ATOM 5672 C CA . GLU H 5 43 ? 237.591 197.423 179.145 1.00 39.09 43 GLU D CA 1
ATOM 5673 C C . GLU H 5 43 ? 236.805 198.272 180.136 1.00 39.09 43 GLU D C 1
ATOM 5674 O O . GLU H 5 43 ? 235.581 198.133 180.237 1.00 39.09 43 GLU D O 1
ATOM 5680 N N . PRO H 5 44 ? 237.467 199.155 180.882 1.00 33.80 44 PRO D N 1
ATOM 5681 C CA . PRO H 5 44 ? 236.738 199.990 181.845 1.00 33.80 44 PRO D CA 1
ATOM 5682 C C . PRO H 5 44 ? 235.764 200.928 181.150 1.00 33.80 44 PRO D C 1
ATOM 5683 O O . PRO H 5 44 ? 236.034 201.443 180.063 1.00 33.80 44 PRO D O 1
ATOM 5687 N N . VAL H 5 45 ? 234.616 201.146 181.796 1.00 31.46 45 VAL D N 1
ATOM 5688 C CA . VAL H 5 45 ? 233.600 202.067 181.305 1.00 31.46 45 VAL D CA 1
ATOM 5689 C C . VAL H 5 45 ? 233.057 202.868 182.480 1.00 31.46 45 VAL D C 1
ATOM 5690 O O . VAL H 5 45 ? 233.219 202.499 183.645 1.00 31.46 45 VAL D O 1
ATOM 5694 N N . THR H 5 46 ? 232.406 203.984 182.156 1.00 30.26 46 THR D N 1
ATOM 5695 C CA . THR H 5 46 ? 231.773 204.840 183.153 1.00 30.26 46 THR D CA 1
ATOM 5696 C C . THR H 5 46 ? 230.435 205.301 182.602 1.00 30.26 46 THR D C 1
ATOM 5697 O O . THR H 5 46 ? 230.390 206.008 181.591 1.00 30.26 46 THR D O 1
ATOM 5701 N N . LEU H 5 47 ? 229.352 204.904 183.264 1.00 31.70 47 LEU D N 1
ATOM 5702 C CA . LEU H 5 47 ? 228.000 205.249 182.853 1.00 31.70 47 LEU D CA 1
ATOM 5703 C C . LEU H 5 47 ? 227.335 206.085 183.934 1.00 31.70 47 LEU D C 1
ATOM 5704 O O . LEU H 5 47 ? 227.483 205.806 185.127 1.00 31.70 47 LEU D O 1
ATOM 5709 N N . HIS H 5 48 ? 226.602 207.111 183.510 1.00 32.61 48 HIS D N 1
ATOM 5710 C CA . HIS H 5 48 ? 225.822 207.954 184.415 1.00 32.61 48 HIS D CA 1
ATOM 5711 C C . HIS H 5 48 ? 224.425 207.349 184.483 1.00 32.61 48 HIS D C 1
ATOM 5712 O O . HIS H 5 48 ? 223.542 207.680 183.692 1.00 32.61 48 HIS D O 1
ATOM 5719 N N . THR H 5 49 ? 224.230 206.452 185.444 1.00 30.39 49 THR D N 1
ATOM 5720 C CA . THR H 5 49 ? 223.024 205.645 185.488 1.00 30.39 49 THR D CA 1
ATOM 5721 C C . THR H 5 49 ? 221.893 206.376 186.205 1.00 30.39 49 THR D C 1
ATOM 5722 O O . THR H 5 49 ? 222.105 207.328 186.959 1.00 30.39 49 THR D O 1
ATOM 5726 N N . HIS H 5 50 ? 220.673 205.910 185.948 1.00 33.97 50 HIS D N 1
ATOM 5727 C CA . HIS H 5 50 ? 219.476 206.379 186.636 1.00 33.97 50 HIS D CA 1
ATOM 5728 C C . HIS H 5 50 ? 218.711 205.161 187.128 1.00 33.97 50 HIS D C 1
ATOM 5729 O O . HIS H 5 50 ? 218.336 204.298 186.328 1.00 33.97 50 HIS D O 1
ATOM 5736 N N . LEU H 5 51 ? 218.480 205.092 188.436 1.00 32.25 51 LEU D N 1
ATOM 5737 C CA . LEU H 5 51 ? 217.837 203.938 189.050 1.00 32.25 51 LEU D CA 1
ATOM 5738 C C . LEU H 5 51 ? 216.331 204.163 189.093 1.00 32.25 51 LEU D C 1
ATOM 5739 O O . LEU H 5 51 ? 215.855 205.096 189.750 1.00 32.25 51 LEU D O 1
ATOM 5744 N N . VAL H 5 52 ? 215.587 203.308 188.399 1.00 36.32 52 VAL D N 1
ATOM 5745 C CA . VAL H 5 52 ? 214.130 203.352 188.385 1.00 36.32 52 VAL D CA 1
ATOM 5746 C C . VAL H 5 52 ? 213.624 202.270 189.328 1.00 36.32 52 VAL D C 1
ATOM 5747 O O . VAL H 5 52 ? 213.920 201.084 189.140 1.00 36.32 52 VAL D O 1
ATOM 5751 N N . VAL H 5 53 ? 212.861 202.674 190.338 1.00 39.05 53 VAL D N 1
ATOM 5752 C CA . VAL H 5 53 ? 212.364 201.771 191.370 1.00 39.05 53 VAL D CA 1
ATOM 5753 C C . VAL H 5 53 ? 210.853 201.678 191.230 1.00 39.05 53 VAL D C 1
ATOM 5754 O O . VAL H 5 53 ? 210.156 202.701 191.239 1.00 39.05 53 VAL D O 1
ATOM 5758 N N . ARG H 5 54 ? 210.349 200.458 191.099 1.00 43.30 54 ARG D N 1
ATOM 5759 C CA . ARG H 5 54 ? 208.922 200.177 191.057 1.00 43.30 54 ARG D CA 1
ATOM 5760 C C . ARG H 5 54 ? 208.546 199.305 192.250 1.00 43.30 54 ARG D C 1
ATOM 5761 O O . ARG H 5 54 ? 209.375 198.982 193.103 1.00 43.30 54 ARG D O 1
ATOM 5769 N N . GLU H 5 55 ? 207.269 198.922 192.300 1.00 53.54 55 GLU D N 1
ATOM 5770 C CA . GLU H 5 55 ? 206.793 198.062 193.375 1.00 53.54 55 GLU D CA 1
ATOM 5771 C C . GLU H 5 55 ? 207.327 196.641 193.254 1.00 53.54 55 GLU D C 1
ATOM 5772 O O . GLU H 5 55 ? 207.315 195.904 194.246 1.00 53.54 55 GLU D O 1
ATOM 5778 N N . ASP H 5 56 ? 207.813 196.246 192.073 1.00 48.89 56 ASP D N 1
ATOM 5779 C CA . ASP H 5 56 ? 208.234 194.867 191.859 1.00 48.89 56 ASP D CA 1
ATOM 5780 C C . ASP H 5 56 ? 209.529 194.742 191.064 1.00 48.89 56 ASP D C 1
ATOM 5781 O O . ASP H 5 56 ? 209.816 193.651 190.555 1.00 48.89 56 ASP D O 1
ATOM 5786 N N . ALA H 5 57 ? 210.322 195.804 190.934 1.00 41.85 57 ALA D N 1
ATOM 5787 C CA . ALA H 5 57 ? 211.566 195.703 190.184 1.00 41.85 57 ALA D CA 1
ATOM 5788 C C . ALA H 5 57 ? 212.415 196.943 190.420 1.00 41.85 57 ALA D C 1
ATOM 5789 O O . ALA H 5 57 ? 211.893 198.047 190.596 1.00 41.85 57 ALA D O 1
ATOM 5791 N N . HIS H 5 58 ? 213.731 196.740 190.423 1.00 36.12 58 HIS D N 1
ATOM 5792 C CA . HIS H 5 58 ? 214.711 197.819 190.425 1.00 36.12 58 HIS D CA 1
ATOM 5793 C C . HIS H 5 58 ? 215.464 197.766 189.104 1.00 36.12 58 HIS D C 1
ATOM 5794 O O . HIS H 5 58 ? 216.055 196.735 188.768 1.00 36.12 58 HIS D O 1
ATOM 5801 N N . LEU H 5 59 ? 215.445 198.871 188.364 1.00 34.14 59 LEU D N 1
ATOM 5802 C CA . LEU H 5 59 ? 216.034 198.932 187.035 1.00 34.14 59 LEU D CA 1
ATOM 5803 C C . LEU H 5 59 ? 217.058 200.054 186.962 1.00 34.14 59 LEU D C 1
ATOM 5804 O O . LEU H 5 59 ? 216.894 201.109 187.581 1.00 34.14 59 LEU D O 1
ATOM 5809 N N . LEU H 5 60 ? 218.117 199.814 186.194 1.00 30.34 60 LEU D N 1
ATOM 5810 C CA . LEU H 5 60 ? 219.180 200.783 185.972 1.00 30.34 60 LEU D CA 1
ATOM 5811 C C . LEU H 5 60 ? 219.245 201.131 184.493 1.00 30.34 60 LEU D C 1
ATOM 5812 O O . LEU H 5 60 ? 219.123 200.252 183.634 1.00 30.34 60 LEU D O 1
ATOM 5817 N N . TYR H 5 61 ? 219.437 202.416 184.200 1.00 34.72 61 TYR D N 1
ATOM 5818 C CA . TYR H 5 61 ? 219.545 202.909 182.831 1.00 34.72 61 TYR D CA 1
ATOM 5819 C C . TYR H 5 61 ? 220.798 203.767 182.736 1.00 34.72 61 TYR D C 1
ATOM 5820 O O . TYR H 5 61 ? 220.863 204.842 183.340 1.00 34.72 61 TYR D O 1
ATOM 5829 N N . GLY H 5 62 ? 221.783 203.300 181.976 1.00 32.82 62 GLY D N 1
ATOM 5830 C CA . GLY H 5 62 ? 223.071 203.956 181.884 1.00 32.82 62 GLY D CA 1
ATOM 5831 C C . GLY H 5 62 ? 223.209 204.796 180.628 1.00 32.82 62 GLY D C 1
ATOM 5832 O O . GLY H 5 62 ? 222.649 204.477 179.583 1.00 32.82 62 GLY D O 1
ATOM 5833 N N . PHE H 5 63 ? 223.969 205.882 180.748 1.00 35.90 63 PHE D N 1
ATOM 5834 C CA . PHE H 5 63 ? 224.225 206.783 179.636 1.00 35.90 63 PHE D CA 1
ATOM 5835 C C . PHE H 5 63 ? 225.682 207.218 179.673 1.00 35.90 63 PHE D C 1
ATOM 5836 O O . PHE H 5 63 ? 226.296 207.291 180.740 1.00 35.90 63 PHE D O 1
ATOM 5844 N N . ALA H 5 64 ? 226.231 207.504 178.492 1.00 39.29 64 ALA D N 1
ATOM 5845 C CA . ALA H 5 64 ? 227.633 207.888 178.398 1.00 39.29 64 ALA D CA 1
ATOM 5846 C C . ALA H 5 64 ? 227.881 209.315 178.868 1.00 39.29 64 ALA D C 1
ATOM 5847 O O . ALA H 5 64 ? 229.028 209.661 179.170 1.00 39.29 64 ALA D O 1
ATOM 5849 N N . GLU H 5 65 ? 226.843 210.145 178.939 1.00 41.89 65 GLU D N 1
ATOM 5850 C CA . GLU H 5 65 ? 226.978 211.537 179.340 1.00 41.89 65 GLU D CA 1
ATOM 5851 C C . GLU H 5 65 ? 225.909 211.883 180.365 1.00 41.89 65 GLU D C 1
ATOM 5852 O O . GLU H 5 65 ? 224.830 211.285 180.388 1.00 41.89 65 GLU D O 1
ATOM 5858 N N . LYS H 5 66 ? 226.222 212.861 181.218 1.00 41.73 66 LYS D N 1
ATOM 5859 C CA . LYS H 5 66 ? 225.263 213.298 182.226 1.00 41.73 66 LYS D CA 1
ATOM 5860 C C . LYS H 5 66 ? 224.094 214.045 181.597 1.00 41.73 66 LYS D C 1
ATOM 5861 O O . LYS H 5 66 ? 222.975 213.997 182.120 1.00 41.73 66 LYS D O 1
ATOM 5867 N N . ARG H 5 67 ? 224.333 214.741 180.484 1.00 52.33 67 ARG D N 1
ATOM 5868 C CA . ARG H 5 67 ? 223.245 215.408 179.777 1.00 52.33 67 ARG D CA 1
ATOM 5869 C C . ARG H 5 67 ? 222.185 214.404 179.345 1.00 52.33 67 ARG D C 1
ATOM 5870 O O . ARG H 5 67 ? 220.981 214.660 179.476 1.00 52.33 67 ARG D O 1
ATOM 5878 N N . GLU H 5 68 ? 222.618 213.251 178.832 1.00 44.61 68 GLU D N 1
ATOM 5879 C CA . GLU H 5 68 ? 221.676 212.212 178.436 1.00 44.61 68 GLU D CA 1
ATOM 5880 C C . GLU H 5 68 ? 220.869 211.718 179.628 1.00 44.61 68 GLU D C 1
ATOM 5881 O O . GLU H 5 68 ? 219.657 211.505 179.519 1.00 44.61 68 GLU D O 1
ATOM 5887 N N . ARG H 5 69 ? 221.523 211.521 180.774 1.00 39.51 69 ARG D N 1
ATOM 5888 C CA . ARG H 5 69 ? 220.810 211.051 181.958 1.00 39.51 69 ARG D CA 1
ATOM 5889 C C . ARG H 5 69 ? 219.785 212.073 182.429 1.00 39.51 69 ARG D C 1
ATOM 5890 O O . ARG H 5 69 ? 218.662 211.710 182.802 1.00 39.51 69 ARG D O 1
ATOM 5898 N N . GLU H 5 70 ? 220.153 213.356 182.432 1.00 47.02 70 GLU D N 1
ATOM 5899 C CA . GLU H 5 70 ? 219.202 214.391 182.826 1.00 47.02 70 GLU D CA 1
ATOM 5900 C C . GLU H 5 70 ? 218.015 214.433 181.873 1.00 47.02 70 GLU D C 1
ATOM 5901 O O . GLU H 5 70 ? 216.860 214.536 182.307 1.00 47.02 70 GLU D O 1
ATOM 5907 N N . LEU H 5 71 ? 218.280 214.351 180.566 1.00 50.84 71 LEU D N 1
ATOM 5908 C CA . LEU H 5 71 ? 217.189 214.344 179.599 1.00 50.84 71 LEU D CA 1
ATOM 5909 C C . LEU H 5 71 ? 216.288 213.134 179.805 1.00 50.84 71 LEU D C 1
ATOM 5910 O O . LEU H 5 71 ? 215.062 213.241 179.708 1.00 50.84 71 LEU D O 1
ATOM 5915 N N . PHE H 5 72 ? 216.880 211.972 180.087 1.00 43.06 72 PHE D N 1
ATOM 5916 C CA . PHE H 5 72 ? 216.083 210.776 180.338 1.00 43.06 72 PHE D CA 1
ATOM 5917 C C . PHE H 5 72 ? 215.204 210.950 181.567 1.00 43.06 72 PHE D C 1
ATOM 5918 O O . PHE H 5 72 ? 214.033 210.552 181.563 1.00 43.06 72 PHE D O 1
ATOM 5926 N N . ARG H 5 73 ? 215.756 211.524 182.638 1.00 47.10 73 ARG D N 1
ATOM 5927 C CA . ARG H 5 73 ? 214.960 211.736 183.841 1.00 47.10 73 ARG D CA 1
ATOM 5928 C C . ARG H 5 73 ? 213.798 212.681 183.565 1.00 47.10 73 ARG D C 1
ATOM 5929 O O . ARG H 5 73 ? 212.661 212.415 183.973 1.00 47.10 73 ARG D O 1
ATOM 5937 N N . GLU H 5 74 ? 214.059 213.781 182.855 1.00 54.45 74 GLU D N 1
ATOM 5938 C CA . GLU H 5 74 ? 212.978 214.707 182.528 1.00 54.45 74 GLU D CA 1
ATOM 5939 C C . GLU H 5 74 ? 211.929 214.037 181.649 1.00 54.45 74 GLU D C 1
ATOM 5940 O O . GLU H 5 74 ? 210.726 214.259 181.827 1.00 54.45 74 GLU D O 1
ATOM 5946 N N . LEU H 5 75 ? 212.363 213.213 180.693 1.00 51.89 75 LEU D N 1
ATOM 5947 C CA . LEU H 5 75 ? 211.421 212.557 179.794 1.00 51.89 75 LEU D CA 1
ATOM 5948 C C . LEU H 5 75 ? 210.531 211.578 180.547 1.00 51.89 75 LEU D C 1
ATOM 5949 O O . LEU H 5 75 ? 209.303 211.609 180.410 1.00 51.89 75 LEU D O 1
ATOM 5954 N N . ILE H 5 76 ? 211.131 210.697 181.354 1.00 47.70 76 ILE D N 1
ATOM 5955 C CA . ILE H 5 76 ? 210.331 209.727 182.093 1.00 47.70 76 ILE D CA 1
ATOM 5956 C C . ILE H 5 76 ? 209.480 210.406 183.155 1.00 47.70 76 ILE D C 1
ATOM 5957 O O . ILE H 5 76 ? 208.455 209.852 183.568 1.00 47.70 76 ILE D O 1
ATOM 5962 N N . ARG H 5 77 ? 209.876 211.597 183.611 1.00 57.89 77 ARG D N 1
ATOM 5963 C CA . ARG H 5 77 ? 209.027 212.350 184.525 1.00 57.89 77 ARG D CA 1
ATOM 5964 C C . ARG H 5 77 ? 207.676 212.675 183.907 1.00 57.89 77 ARG D C 1
ATOM 5965 O O . ARG H 5 77 ? 206.715 212.932 184.640 1.00 57.89 77 ARG D O 1
ATOM 5973 N N . LEU H 5 78 ? 207.579 212.669 182.580 1.00 58.64 78 LEU D N 1
ATOM 5974 C CA . LEU H 5 78 ? 206.313 212.935 181.919 1.00 58.64 78 LEU D CA 1
ATOM 5975 C C . LEU H 5 78 ? 205.317 211.814 182.201 1.00 58.64 78 LEU D C 1
ATOM 5976 O O . LEU H 5 78 ? 205.679 210.646 182.371 1.00 58.64 78 LEU D O 1
ATOM 5981 N N . ASN H 5 79 ? 204.040 212.191 182.248 1.00 67.28 79 ASN D N 1
ATOM 5982 C CA . ASN H 5 79 ? 202.993 211.237 182.600 1.00 67.28 79 ASN D CA 1
ATOM 5983 C C . ASN H 5 79 ? 202.876 210.123 181.566 1.00 67.28 79 ASN D C 1
ATOM 5984 O O . ASN H 5 79 ? 202.738 208.949 181.926 1.00 67.28 79 ASN D O 1
ATOM 5989 N N . GLY H 5 80 ? 202.923 210.468 180.283 1.00 60.63 80 GLY D N 1
ATOM 5990 C CA . GLY H 5 80 ? 202.738 209.510 179.215 1.00 60.63 80 GLY D CA 1
ATOM 5991 C C . GLY H 5 80 ? 203.999 208.877 178.676 1.00 60.63 80 GLY D C 1
ATOM 5992 O O . GLY H 5 80 ? 203.930 208.155 177.676 1.00 60.63 80 GLY D O 1
ATOM 5993 N N . VAL H 5 81 ? 205.149 209.118 179.300 1.00 55.55 81 VAL D N 1
ATOM 5994 C CA . VAL H 5 81 ? 206.434 208.620 178.825 1.00 55.55 81 VAL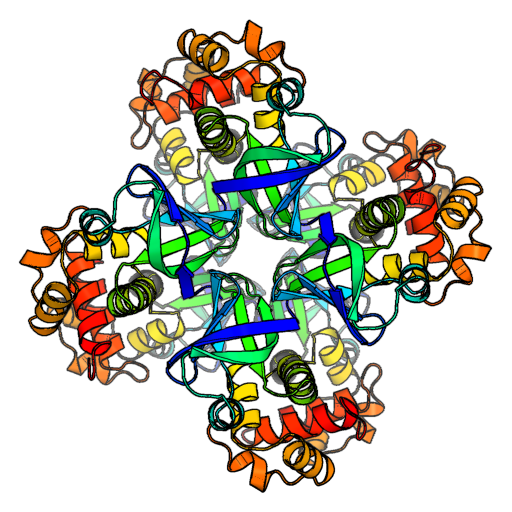 D CA 1
ATOM 5995 C C . VAL H 5 81 ? 207.040 207.737 179.905 1.00 55.55 81 VAL D C 1
ATOM 5996 O O . VAL H 5 81 ? 207.080 208.120 181.081 1.00 55.55 81 VAL D O 1
ATOM 6000 N N . GLY H 5 82 ? 207.504 206.555 179.507 1.00 52.26 82 GLY D N 1
ATOM 6001 C CA . GLY H 5 82 ? 208.186 205.655 180.404 1.00 52.26 82 GLY D CA 1
ATOM 6002 C C . GLY H 5 82 ? 209.601 205.381 179.938 1.00 52.26 82 GLY D C 1
ATOM 6003 O O . GLY H 5 82 ? 210.062 205.924 178.930 1.00 52.26 82 GLY D O 1
ATOM 6004 N N . PRO H 5 83 ? 210.324 204.531 180.671 1.00 46.72 83 PRO D N 1
ATOM 6005 C CA . PRO H 5 83 ? 211.729 204.281 180.307 1.00 46.72 83 PRO D CA 1
ATOM 6006 C C . PRO H 5 83 ? 211.913 203.767 178.890 1.00 46.72 83 PRO D C 1
ATOM 6007 O O . PRO H 5 83 ? 212.865 204.173 178.213 1.00 46.72 83 PRO D O 1
ATOM 6011 N N . LYS H 5 84 ? 211.029 202.890 178.413 1.00 53.11 84 LYS D N 1
ATOM 6012 C CA . LYS H 5 84 ? 211.193 202.338 177.071 1.00 53.11 84 LYS D CA 1
ATOM 6013 C C . LYS H 5 84 ? 211.013 203.414 176.007 1.00 53.11 84 LYS D C 1
ATOM 6014 O O . LYS H 5 84 ? 211.804 203.507 175.061 1.00 53.11 84 LYS D O 1
ATOM 6020 N N . LEU H 5 85 ? 209.974 204.239 176.146 1.00 55.05 85 LEU D N 1
ATOM 6021 C CA . LEU H 5 85 ? 209.740 205.298 175.170 1.00 55.05 85 LEU D CA 1
ATOM 6022 C C . LEU H 5 85 ? 210.862 206.328 175.197 1.00 55.05 85 LEU D C 1
ATOM 6023 O O . LEU H 5 85 ? 211.297 206.808 174.144 1.00 55.05 85 LEU D O 1
ATOM 6028 N N . ALA H 5 86 ? 211.341 206.684 176.391 1.00 48.13 86 ALA D N 1
ATOM 6029 C CA . ALA H 5 86 ? 212.448 207.629 176.487 1.00 48.13 86 ALA D CA 1
ATOM 6030 C C . ALA H 5 86 ? 213.712 207.059 175.857 1.00 48.13 86 ALA D C 1
ATOM 6031 O O . ALA H 5 86 ? 214.455 207.777 175.176 1.00 48.13 86 ALA D O 1
ATOM 6033 N N . LEU H 5 87 ? 213.979 205.771 176.079 1.00 45.27 87 LEU D N 1
ATOM 6034 C CA . LEU H 5 87 ? 215.142 205.142 175.463 1.00 45.27 87 LEU D CA 1
ATOM 6035 C C . LEU H 5 87 ? 215.016 205.126 173.946 1.00 45.27 87 LEU D C 1
ATOM 6036 O O . LEU H 5 87 ? 216.000 205.354 173.236 1.00 45.27 87 LEU D O 1
ATOM 6041 N N . ALA H 5 88 ? 213.815 204.855 173.430 1.00 52.17 88 ALA D N 1
ATOM 6042 C CA . ALA H 5 88 ? 213.610 204.910 171.986 1.00 52.17 88 ALA D CA 1
ATOM 6043 C C . ALA H 5 88 ? 213.850 206.317 171.455 1.00 52.17 88 ALA D C 1
ATOM 6044 O O . ALA H 5 88 ? 214.488 206.497 170.410 1.00 52.17 88 ALA D O 1
ATOM 6046 N N . LEU H 5 89 ? 213.350 207.329 172.166 1.00 54.28 89 LEU D N 1
ATOM 6047 C CA . LEU H 5 89 ? 213.566 208.712 171.753 1.00 54.28 89 LEU D CA 1
ATOM 6048 C C . LEU H 5 89 ? 215.052 209.039 171.703 1.00 54.28 89 LEU D C 1
ATOM 6049 O O . LEU H 5 89 ? 215.538 209.642 170.739 1.00 54.28 89 LEU D O 1
ATOM 6054 N N . MET H 5 90 ? 215.790 208.644 172.741 1.00 46.86 90 MET D N 1
ATOM 6055 C CA . MET H 5 90 ? 217.207 208.973 172.822 1.00 46.86 90 MET D CA 1
ATOM 6056 C C . MET H 5 90 ? 218.044 208.169 171.836 1.00 46.86 90 MET D C 1
ATOM 6057 O O . MET H 5 90 ? 219.107 208.638 171.417 1.00 46.86 90 MET D O 1
ATOM 6062 N N . SER H 5 91 ? 217.595 206.969 171.465 1.00 49.62 91 SER D N 1
ATOM 6063 C CA . SER H 5 91 ? 218.288 206.199 170.440 1.00 49.62 91 SER D CA 1
ATOM 6064 C C . SER H 5 91 ? 218.038 206.774 169.053 1.00 49.62 91 SER D C 1
ATOM 6065 O O . SER H 5 91 ? 218.955 206.832 168.226 1.00 49.62 91 SER D O 1
ATOM 6068 N N . GLY H 5 92 ? 216.803 207.198 168.780 1.00 55.83 92 GLY D N 1
ATOM 6069 C CA . GLY H 5 92 ? 216.501 207.765 167.476 1.00 55.83 92 GLY D CA 1
ATOM 6070 C C . GLY H 5 92 ? 217.181 209.100 167.240 1.00 55.83 92 GLY D C 1
ATOM 6071 O O . GLY H 5 92 ? 217.650 209.379 166.133 1.00 55.83 92 GLY D O 1
ATOM 6072 N N . LEU H 5 93 ? 217.246 209.941 168.270 1.00 60.80 93 LEU D N 1
ATOM 6073 C CA . LEU H 5 93 ? 217.782 211.288 168.149 1.00 60.80 93 LEU D CA 1
ATOM 6074 C C . LEU H 5 93 ? 218.753 211.569 169.285 1.00 60.80 93 LEU D C 1
ATOM 6075 O O . LEU H 5 93 ? 218.633 211.014 170.380 1.00 60.80 93 LEU D O 1
ATOM 6080 N N . GLU H 5 94 ? 219.718 212.443 169.012 1.00 62.65 94 GLU D N 1
ATOM 6081 C CA . GLU H 5 94 ? 220.626 212.914 170.042 1.00 62.65 94 GLU D CA 1
ATOM 6082 C C . GLU H 5 94 ? 219.965 214.026 170.854 1.00 62.65 94 GLU D C 1
ATOM 6083 O O . GLU H 5 94 ? 218.858 214.481 170.554 1.00 62.65 94 GLU D O 1
ATOM 6089 N N . VAL H 5 95 ? 220.662 214.465 171.904 1.00 58.41 95 VAL D N 1
ATOM 6090 C CA . VAL H 5 95 ? 220.101 215.486 172.785 1.00 58.41 95 VAL D CA 1
ATOM 6091 C C . VAL H 5 95 ? 219.873 216.784 172.022 1.00 58.41 95 VAL D C 1
ATOM 6092 O O . VAL H 5 95 ? 218.821 217.420 172.151 1.00 58.41 95 VAL D O 1
ATOM 6096 N N . ASP H 5 96 ? 220.853 217.200 171.218 1.00 64.35 96 ASP D N 1
ATOM 6097 C CA . ASP H 5 96 ? 220.723 218.453 170.479 1.00 64.35 96 ASP D CA 1
ATOM 6098 C C . ASP H 5 96 ? 219.582 218.383 169.471 1.00 64.35 96 ASP D C 1
ATOM 6099 O O . ASP H 5 96 ? 218.802 219.335 169.332 1.00 64.35 96 ASP D O 1
ATOM 6104 N N . GLU H 5 97 ? 219.478 217.267 168.745 1.00 65.68 97 GLU D N 1
ATOM 6105 C CA . GLU H 5 97 ? 218.412 217.127 167.759 1.00 65.68 97 GLU D CA 1
ATOM 6106 C C . GLU H 5 97 ? 217.042 217.162 168.423 1.00 65.68 97 GLU D C 1
ATOM 6107 O O . GLU H 5 97 ? 216.132 217.855 167.952 1.00 65.68 97 GLU D O 1
ATOM 6113 N N . LEU H 5 98 ? 216.881 216.433 169.529 1.00 63.25 98 LEU D N 1
ATOM 6114 C CA . LEU H 5 98 ? 215.611 216.446 170.245 1.00 63.25 98 LEU D CA 1
ATOM 6115 C C . LEU H 5 98 ? 215.292 217.842 170.762 1.00 63.25 98 LEU D C 1
ATOM 6116 O O . LEU H 5 98 ? 214.142 218.293 170.692 1.00 63.25 98 LEU D O 1
ATOM 6121 N N . VAL H 5 99 ? 216.300 218.544 171.281 1.00 66.90 99 VAL D N 1
ATOM 6122 C CA . VAL H 5 99 ? 216.072 219.884 171.812 1.00 66.90 99 VAL D CA 1
ATOM 6123 C C . VAL H 5 99 ? 215.590 220.813 170.706 1.00 66.90 99 VAL D C 1
ATOM 6124 O O . VAL H 5 99 ? 214.578 221.508 170.854 1.00 66.90 99 VAL D O 1
ATOM 6128 N N . ARG H 5 100 ? 216.297 220.830 169.572 1.00 68.52 100 ARG D N 1
ATOM 6129 C CA . ARG H 5 100 ? 215.898 221.729 168.494 1.00 68.52 100 ARG D CA 1
ATOM 6130 C C . ARG H 5 100 ? 214.545 221.339 167.915 1.00 68.52 100 ARG D C 1
ATOM 6131 O O . ARG H 5 100 ? 213.793 222.210 167.465 1.00 68.52 100 ARG D O 1
ATOM 6139 N N . CYS H 5 101 ? 214.214 220.045 167.916 1.00 68.59 101 CYS D N 1
ATOM 6140 C CA . CYS H 5 101 ? 212.872 219.636 167.518 1.00 68.59 101 CYS D CA 1
ATOM 6141 C C . CYS H 5 101 ? 211.826 220.202 168.467 1.00 68.59 101 CYS D C 1
ATOM 6142 O O . CYS H 5 101 ? 210.765 220.663 168.030 1.00 68.59 101 CYS D O 1
ATOM 6145 N N . VAL H 5 102 ? 212.106 220.174 169.771 1.00 69.09 102 VAL D N 1
ATOM 6146 C CA . VAL H 5 102 ? 211.154 220.699 170.748 1.00 69.09 102 VAL D CA 1
ATOM 6147 C C . VAL H 5 102 ? 210.968 222.199 170.555 1.00 69.09 102 VAL D C 1
ATOM 6148 O O . VAL H 5 102 ? 209.839 222.703 170.523 1.00 69.09 102 VAL D O 1
ATOM 6152 N N . GLN H 5 103 ? 212.073 222.938 170.427 1.00 71.84 103 GLN D N 1
ATOM 6153 C CA . GLN H 5 103 ? 211.967 224.386 170.268 1.00 71.84 103 GLN D CA 1
ATOM 6154 C C . GLN H 5 103 ? 211.250 224.753 168.974 1.00 71.84 103 GLN D C 1
ATOM 6155 O O . GLN H 5 103 ? 210.423 225.672 168.957 1.00 71.84 103 GLN D O 1
ATOM 6161 N N . ALA H 5 104 ? 211.547 224.050 167.886 1.00 71.25 104 ALA D N 1
ATOM 6162 C CA . ALA H 5 104 ? 210.964 224.348 166.585 1.00 71.25 104 ALA D CA 1
ATOM 6163 C C . ALA H 5 104 ? 209.578 223.743 166.396 1.00 71.25 104 ALA D C 1
ATOM 6164 O O . ALA H 5 104 ? 208.930 224.028 165.384 1.00 71.25 104 ALA D O 1
ATOM 6166 N N . GLN H 5 105 ? 209.107 222.924 167.337 1.00 71.25 105 GLN D N 1
ATOM 6167 C CA . GLN H 5 105 ? 207.805 222.267 167.228 1.00 71.25 105 GLN D CA 1
ATOM 6168 C C . GLN H 5 105 ? 207.720 221.449 165.938 1.00 71.25 105 GLN D C 1
ATOM 6169 O O . GLN H 5 105 ? 206.877 221.685 165.070 1.00 71.25 105 GLN D O 1
ATOM 6175 N N . ASP H 5 106 ? 208.619 220.475 165.827 1.00 71.66 106 ASP D N 1
ATOM 6176 C CA . ASP H 5 106 ? 208.700 219.601 164.666 1.00 71.66 106 ASP D CA 1
ATOM 6177 C C . ASP H 5 106 ? 208.180 218.224 165.054 1.00 71.66 106 ASP D C 1
ATOM 6178 O O . ASP H 5 106 ? 208.705 217.596 165.980 1.00 71.66 106 ASP D O 1
ATOM 6183 N N . THR H 5 107 ? 207.154 217.759 164.343 1.00 71.37 107 THR D N 1
ATOM 6184 C CA . THR H 5 107 ? 206.563 216.449 164.580 1.00 71.37 107 THR D CA 1
ATOM 6185 C C . THR H 5 107 ? 207.027 215.390 163.594 1.00 71.37 107 THR D C 1
ATOM 6186 O O . THR H 5 107 ? 207.045 214.206 163.942 1.00 71.37 107 THR D O 1
ATOM 6190 N N . SER H 5 108 ? 207.400 215.787 162.376 1.00 71.32 108 SER D N 1
ATOM 6191 C CA . SER H 5 108 ? 207.874 214.817 161.396 1.00 71.32 108 SER D CA 1
ATOM 6192 C C . SER H 5 108 ? 209.151 214.137 161.871 1.00 71.32 108 SER D C 1
ATOM 6193 O O . SER H 5 108 ? 209.317 212.923 161.706 1.00 71.32 108 SER D O 1
ATOM 6196 N N . THR H 5 109 ? 210.067 214.903 162.463 1.00 68.58 109 THR D N 1
ATOM 6197 C CA . THR H 5 109 ? 211.316 214.349 162.966 1.00 68.58 109 THR D CA 1
ATOM 6198 C C . THR H 5 109 ? 211.116 213.436 164.169 1.00 68.58 109 THR D C 1
ATOM 6199 O O . THR H 5 109 ? 211.983 212.598 164.439 1.00 68.58 109 THR D O 1
ATOM 6203 N N . LEU H 5 110 ? 210.003 213.574 164.891 1.00 66.73 110 LEU D N 1
ATOM 6204 C CA . LEU H 5 110 ? 209.746 212.747 166.063 1.00 66.73 110 LEU D CA 1
ATOM 6205 C C . LEU H 5 110 ? 208.921 211.510 165.742 1.00 66.73 110 LEU D C 1
ATOM 6206 O O . LEU H 5 110 ? 209.071 210.485 166.417 1.00 66.73 110 LEU D O 1
ATOM 6211 N N . VAL H 5 111 ? 208.053 211.576 164.729 1.00 69.51 111 VAL D N 1
ATOM 6212 C CA . VAL H 5 111 ? 207.219 210.423 164.409 1.00 69.51 111 VAL D CA 1
ATOM 6213 C C . VAL H 5 111 ? 208.034 209.284 163.812 1.00 69.51 111 VAL D C 1
ATOM 6214 O O . VAL H 5 111 ? 207.701 208.113 164.030 1.00 69.51 111 VAL D O 1
ATOM 6218 N N . LYS H 5 112 ? 209.098 209.588 163.063 1.00 68.81 112 LYS D N 1
ATOM 6219 C CA . LYS H 5 112 ? 209.895 208.528 162.455 1.00 68.81 112 LYS D CA 1
ATOM 6220 C C . LYS H 5 112 ? 210.503 207.597 163.494 1.00 68.81 112 LYS D C 1
ATOM 6221 O O . LYS H 5 112 ? 210.843 206.457 163.161 1.00 68.81 112 LYS D O 1
ATOM 6227 N N . ILE H 5 113 ? 210.647 208.049 164.731 1.00 62.39 113 ILE D N 1
ATOM 6228 C CA . ILE H 5 113 ? 211.206 207.192 165.781 1.00 62.39 113 ILE D CA 1
ATOM 6229 C C . ILE H 5 113 ? 210.246 206.034 166.038 1.00 62.39 113 ILE D C 1
ATOM 6230 O O . ILE H 5 113 ? 209.051 206.273 166.288 1.00 62.39 113 ILE D O 1
ATOM 6235 N N . PRO H 5 114 ? 210.697 204.780 165.988 1.00 64.18 114 PRO D N 1
ATOM 6236 C CA . PRO H 5 114 ? 209.778 203.670 166.260 1.00 64.18 114 PRO D CA 1
ATOM 6237 C C . PRO H 5 114 ? 209.201 203.768 167.664 1.00 64.18 114 PRO D C 1
ATOM 6238 O O . PRO H 5 114 ? 209.892 204.131 168.618 1.00 64.18 114 PRO D O 1
ATOM 6242 N N . GLY H 5 115 ? 207.917 203.435 167.783 1.00 67.04 115 GLY D N 1
ATOM 6243 C CA . GLY H 5 115 ? 207.210 203.535 169.040 1.00 67.04 115 GLY D CA 1
ATOM 6244 C C . GLY H 5 115 ? 206.632 204.902 169.339 1.00 67.04 115 GLY D C 1
ATOM 6245 O O . GLY H 5 115 ? 205.949 205.056 170.360 1.00 67.04 115 GLY D O 1
ATOM 6246 N N . VAL H 5 116 ? 206.879 205.895 168.488 1.00 65.49 116 VAL D N 1
ATOM 6247 C CA . VAL H 5 116 ? 206.388 207.255 168.682 1.00 65.49 116 VAL D CA 1
ATOM 6248 C C . VAL H 5 116 ? 205.423 207.571 167.548 1.00 65.49 116 VAL D C 1
ATOM 6249 O O . VAL H 5 116 ? 205.792 207.485 166.370 1.00 65.49 116 VAL D O 1
ATOM 6253 N N . GLY H 5 117 ? 204.189 207.934 167.903 1.00 71.17 117 GLY D N 1
ATOM 6254 C CA . GLY H 5 117 ? 203.176 208.297 166.949 1.00 71.17 117 GLY D CA 1
ATOM 6255 C C . GLY H 5 117 ? 202.823 209.769 167.002 1.00 71.17 117 GLY D C 1
ATOM 6256 O O . GLY H 5 117 ? 203.524 210.589 167.609 1.00 71.17 117 GLY D O 1
ATOM 6257 N N . LYS H 5 118 ? 201.709 210.110 166.353 1.00 73.28 118 LYS D N 1
ATOM 6258 C CA . LYS H 5 118 ? 201.284 211.504 166.293 1.00 73.28 118 LYS D CA 1
ATOM 6259 C C . LYS H 5 118 ? 200.906 212.024 167.675 1.00 73.28 118 LYS D C 1
ATOM 6260 O O . LYS H 5 118 ? 201.379 213.083 168.103 1.00 73.28 118 LYS D O 1
ATOM 6266 N N . LYS H 5 119 ? 200.052 211.288 168.391 1.00 72.92 119 LYS D N 1
ATOM 6267 C CA . LYS H 5 119 ? 199.600 211.746 169.701 1.00 72.92 119 LYS D CA 1
ATOM 6268 C C . LYS H 5 119 ? 200.762 211.838 170.683 1.00 72.92 119 LYS D C 1
ATOM 6269 O O . LYS H 5 119 ? 200.870 212.811 171.442 1.00 72.92 119 LYS D O 1
ATOM 6275 N N . THR H 5 120 ? 201.637 210.831 170.687 1.00 68.87 120 THR D N 1
ATOM 6276 C CA . THR H 5 120 ? 202.790 210.862 171.580 1.00 68.87 120 THR D CA 1
ATOM 6277 C C . THR H 5 120 ? 203.693 212.045 171.262 1.00 68.87 120 THR D C 1
ATOM 6278 O O . THR H 5 120 ? 204.198 212.711 172.171 1.00 68.87 120 THR D O 1
ATOM 6282 N N . ALA H 5 121 ? 203.911 212.319 169.974 1.00 68.57 121 ALA D N 1
ATOM 6283 C CA . ALA H 5 121 ? 204.729 213.465 169.596 1.00 68.57 121 ALA D CA 1
ATOM 6284 C C . ALA H 5 121 ? 204.089 214.769 170.054 1.00 68.57 121 ALA D C 1
ATOM 6285 O O . ALA H 5 121 ? 204.782 215.674 170.532 1.00 68.57 121 ALA D O 1
ATOM 6287 N N . GLU H 5 122 ? 202.768 214.888 169.911 1.00 71.16 122 GLU D N 1
ATOM 6288 C CA . GLU H 5 122 ? 202.083 216.100 170.352 1.00 71.16 122 GLU D CA 1
ATOM 6289 C C . GLU H 5 122 ? 202.242 216.299 171.854 1.00 71.16 122 GLU D C 1
ATOM 6290 O O . GLU H 5 122 ? 202.541 217.408 172.321 1.00 71.16 122 GLU D O 1
ATOM 6296 N N . ARG H 5 123 ? 202.046 215.229 172.630 1.00 69.95 123 ARG D N 1
ATOM 6297 C CA . ARG H 5 123 ? 202.223 215.327 174.076 1.00 69.95 123 ARG D CA 1
ATOM 6298 C C . ARG H 5 123 ? 203.657 215.703 174.427 1.00 69.95 123 ARG D C 1
ATOM 6299 O O . ARG H 5 123 ? 203.893 216.552 175.297 1.00 69.95 123 ARG D O 1
ATOM 6307 N N . LEU H 5 124 ? 204.629 215.083 173.755 1.00 64.37 124 LEU D N 1
ATOM 6308 C CA . LEU H 5 124 ? 206.029 215.387 174.024 1.00 64.37 124 LEU D CA 1
ATOM 6309 C C . LEU H 5 124 ? 206.324 216.854 173.751 1.00 64.37 124 LEU D C 1
ATOM 6310 O O . LEU H 5 124 ? 206.983 217.527 174.551 1.00 64.37 124 LEU D O 1
ATOM 6315 N N . LEU H 5 125 ? 205.841 217.369 172.619 1.00 67.92 125 LEU D N 1
ATOM 6316 C CA . LEU H 5 125 ? 206.093 218.763 172.275 1.00 67.92 125 LEU D CA 1
ATOM 6317 C C . LEU H 5 125 ? 205.469 219.700 173.299 1.00 67.92 125 LEU D C 1
ATOM 6318 O O . LEU H 5 125 ? 206.127 220.622 173.796 1.00 67.92 125 LEU D O 1
ATOM 6323 N N . VAL H 5 126 ? 204.196 219.477 173.638 1.00 70.47 126 VAL D N 1
ATOM 6324 C CA . VAL H 5 126 ? 203.529 220.394 174.559 1.00 70.47 126 VAL D CA 1
ATOM 6325 C C . VAL H 5 126 ? 204.217 220.371 175.919 1.00 70.47 126 VAL D C 1
ATOM 6326 O O . VAL H 5 126 ? 204.401 221.418 176.550 1.00 70.47 126 VAL D O 1
ATOM 6330 N N . GLU H 5 127 ? 204.607 219.186 176.396 1.00 69.47 127 GLU D N 1
ATOM 6331 C CA . GLU H 5 127 ? 205.266 219.105 177.696 1.00 69.47 127 GLU D CA 1
ATOM 6332 C C . GLU H 5 127 ? 206.641 219.766 177.665 1.00 69.47 127 GLU D C 1
ATOM 6333 O O . GLU H 5 127 ? 206.954 220.610 178.514 1.00 69.47 127 GLU D O 1
ATOM 6339 N N . LEU H 5 128 ? 207.472 219.409 176.684 1.00 66.60 128 LEU D N 1
ATOM 6340 C CA . LEU H 5 128 ? 208.856 219.859 176.664 1.00 66.60 128 LEU D CA 1
ATOM 6341 C C . LEU H 5 128 ? 209.010 221.306 176.215 1.00 66.60 128 LEU D C 1
ATOM 6342 O O . LEU H 5 128 ? 210.097 221.870 176.377 1.00 66.60 128 LEU D O 1
ATOM 6347 N N . LYS H 5 129 ? 207.965 221.922 175.655 1.00 71.14 129 LYS D N 1
ATOM 6348 C CA . LYS H 5 129 ? 208.037 223.350 175.365 1.00 71.14 129 LYS D CA 1
ATOM 6349 C C . LYS H 5 129 ? 208.229 224.158 176.640 1.00 71.14 129 LYS D C 1
ATOM 6350 O O . LYS H 5 129 ? 209.019 225.110 176.668 1.00 71.14 129 LYS D O 1
ATOM 6356 N N . ASP H 5 130 ? 207.521 223.792 177.709 1.00 72.60 130 ASP D N 1
ATOM 6357 C CA . ASP H 5 130 ? 207.598 224.512 178.970 1.00 72.60 130 ASP D CA 1
ATOM 6358 C C . ASP H 5 130 ? 208.430 223.800 180.027 1.00 72.60 130 ASP D C 1
ATOM 6359 O O . ASP H 5 130 ? 208.808 224.436 181.017 1.00 72.60 130 ASP D O 1
ATOM 6364 N N . ARG H 5 131 ? 208.728 222.509 179.854 1.00 70.07 131 ARG D N 1
ATOM 6365 C CA . ARG H 5 131 ? 209.563 221.821 180.833 1.00 70.07 131 ARG D CA 1
ATOM 6366 C C . ARG H 5 131 ? 210.961 222.427 180.882 1.00 70.07 131 ARG D C 1
ATOM 6367 O O . ARG H 5 131 ? 211.509 222.661 181.965 1.00 70.07 131 ARG D O 1
ATOM 6375 N N . PHE H 5 132 ? 211.554 222.687 179.718 1.00 71.82 132 PHE D N 1
ATOM 6376 C CA . PHE H 5 132 ? 212.861 223.321 179.636 1.00 71.82 132 PHE D CA 1
ATOM 6377 C C . PHE H 5 132 ? 212.874 224.289 178.464 1.00 71.82 132 PHE D C 1
ATOM 6378 O O . PHE H 5 132 ? 212.350 223.982 177.390 1.00 71.82 132 PHE D O 1
ATOM 6386 N N . LYS H 5 133 ? 213.472 225.460 178.679 1.00 79.27 133 LYS D N 1
ATOM 6387 C CA . LYS H 5 133 ? 213.588 226.484 177.649 1.00 79.27 133 LYS D CA 1
ATOM 6388 C C . LYS H 5 133 ? 215.034 226.780 177.287 1.00 79.27 133 LYS D C 1
ATOM 6389 O O . LYS H 5 133 ? 215.386 226.768 176.101 1.00 79.27 133 LYS D O 1
ATOM 6395 N N . ALA H 5 134 ? 215.885 227.047 178.275 1.00 79.11 134 ALA D N 1
ATOM 6396 C CA . ALA H 5 134 ? 217.289 227.366 178.046 1.00 79.11 134 ALA D CA 1
ATOM 6397 C C . ALA H 5 134 ? 218.108 226.089 178.187 1.00 79.11 134 ALA D C 1
ATOM 6398 O O . ALA H 5 134 ? 218.278 225.571 179.296 1.00 79.11 134 ALA D O 1
ATOM 6400 N N . TRP H 5 135 ? 218.613 225.584 177.064 1.00 71.26 135 TRP D N 1
ATOM 6401 C CA . TRP H 5 135 ? 219.440 224.386 177.032 1.00 71.26 135 TRP D CA 1
ATOM 6402 C C . TRP H 5 135 ? 220.802 224.744 176.455 1.00 71.26 135 TRP D C 1
ATOM 6403 O O . TRP H 5 135 ? 220.884 225.350 175.382 1.00 71.26 135 TRP D O 1
ATOM 6414 N N . GLU H 5 136 ? 221.861 224.369 177.165 1.00 79.42 136 GLU D N 1
ATOM 6415 C CA . GLU H 5 136 ? 223.219 224.672 176.730 1.00 79.42 136 GLU D CA 1
ATOM 6416 C C . GLU H 5 136 ? 223.760 223.567 175.829 1.00 79.42 136 GLU D C 1
ATOM 6417 O O . GLU H 5 136 ? 224.392 223.840 174.808 1.00 79.42 136 GLU D O 1
ATOM 6423 N N . MET I 5 1 ? 178.279 190.919 196.846 1.00 30.07 1 MET E N 1
ATOM 6424 C CA . MET I 5 1 ? 177.322 191.428 197.869 1.00 30.07 1 MET E CA 1
ATOM 6425 C C . MET I 5 1 ? 175.942 191.636 197.258 1.00 30.07 1 MET E C 1
ATOM 6426 O O . MET I 5 1 ? 174.927 191.381 197.902 1.00 30.07 1 MET E O 1
ATOM 6431 N N . ILE I 5 2 ? 175.912 192.101 196.013 1.00 28.52 2 ILE E N 1
ATOM 6432 C CA . ILE I 5 2 ? 174.673 192.306 195.271 1.00 28.52 2 ILE E CA 1
ATOM 6433 C C . ILE I 5 2 ? 174.563 191.193 194.240 1.00 28.52 2 ILE E C 1
ATOM 6434 O O . ILE I 5 2 ? 175.443 191.039 193.385 1.00 28.52 2 ILE E O 1
ATOM 6439 N N . GLY I 5 3 ? 173.484 190.418 194.317 1.00 28.51 3 GLY E N 1
ATOM 6440 C CA . GLY I 5 3 ? 173.316 189.268 193.451 1.00 28.51 3 GLY E CA 1
ATOM 6441 C C . GLY I 5 3 ? 172.074 189.321 192.588 1.00 28.51 3 GLY E C 1
ATOM 6442 O O . GLY I 5 3 ? 171.831 188.409 191.793 1.00 28.51 3 GLY E O 1
ATOM 6443 N N . ARG I 5 4 ? 171.276 190.377 192.730 1.00 28.17 4 ARG E N 1
ATOM 6444 C CA . ARG I 5 4 ? 170.063 190.511 191.937 1.00 28.17 4 ARG E CA 1
ATOM 6445 C C . ARG I 5 4 ? 169.510 191.916 192.107 1.00 28.17 4 ARG E C 1
ATOM 6446 O O . ARG I 5 4 ? 169.574 192.483 193.200 1.00 28.17 4 ARG E O 1
ATOM 6454 N N . LEU I 5 5 ? 168.971 192.466 191.022 1.00 26.33 5 LEU E N 1
ATOM 6455 C CA . LEU I 5 5 ? 168.305 193.760 191.037 1.00 26.33 5 LEU E CA 1
ATOM 6456 C C . LEU I 5 5 ? 166.940 193.607 190.386 1.00 26.33 5 LEU E C 1
ATOM 6457 O O . LEU I 5 5 ? 166.835 193.068 189.281 1.00 26.33 5 LEU E O 1
ATOM 6462 N N . ARG I 5 6 ? 165.900 194.080 191.071 1.00 26.68 6 ARG E N 1
ATOM 6463 C CA . ARG I 5 6 ? 164.518 193.972 190.603 1.00 26.68 6 ARG E CA 1
ATOM 6464 C C . ARG I 5 6 ? 163.922 195.376 190.587 1.00 26.68 6 ARG E C 1
ATOM 6465 O O . ARG I 5 6 ? 163.377 195.841 191.592 1.00 26.68 6 ARG E O 1
ATOM 6473 N N . GLY I 5 7 ? 164.031 196.049 189.445 1.00 29.28 7 GLY E N 1
ATOM 6474 C CA . GLY I 5 7 ? 163.476 197.379 189.293 1.00 29.28 7 GLY E CA 1
ATOM 6475 C C . GLY I 5 7 ? 162.830 197.580 187.939 1.00 29.28 7 GLY E C 1
ATOM 6476 O O . GLY I 5 7 ? 162.377 196.617 187.313 1.00 29.28 7 GLY E O 1
ATOM 6477 N N . THR I 5 8 ? 162.781 198.825 187.477 1.00 32.46 8 THR E N 1
ATOM 6478 C CA . THR I 5 8 ? 162.229 199.166 186.175 1.00 32.46 8 THR E CA 1
ATOM 6479 C C . THR I 5 8 ? 163.333 199.712 185.282 1.00 32.46 8 THR E C 1
ATOM 6480 O O . THR I 5 8 ? 164.191 200.475 185.736 1.00 32.46 8 THR E O 1
ATOM 6484 N N . LEU I 5 9 ? 163.307 199.317 184.012 1.00 34.30 9 LEU E N 1
ATOM 6485 C CA . LEU I 5 9 ? 164.307 199.773 183.054 1.00 34.30 9 LEU E CA 1
ATOM 6486 C C . LEU I 5 9 ? 164.103 201.258 182.786 1.00 34.30 9 LEU E C 1
ATOM 6487 O O . LEU I 5 9 ? 163.135 201.651 182.127 1.00 34.30 9 LEU E O 1
ATOM 6492 N N . ALA I 5 10 ? 165.011 202.088 183.297 1.00 33.26 10 ALA E N 1
ATOM 6493 C CA . ALA I 5 10 ? 164.907 203.531 183.128 1.00 33.26 10 ALA E CA 1
ATOM 6494 C C . ALA I 5 10 ? 165.568 204.010 181.843 1.00 33.26 10 ALA E C 1
ATOM 6495 O O . ALA I 5 10 ? 165.005 204.852 181.135 1.00 33.26 10 ALA E O 1
ATOM 6497 N N . GLU I 5 11 ? 166.753 203.493 181.528 1.00 36.50 11 GLU E N 1
ATOM 6498 C CA . GLU I 5 11 ? 167.460 203.852 180.310 1.00 36.50 11 GLU E CA 1
ATOM 6499 C C . GLU I 5 11 ? 168.062 202.598 179.697 1.00 36.50 11 GLU E C 1
ATOM 6500 O O . GLU I 5 11 ? 168.468 201.675 180.407 1.00 36.50 11 GLU E O 1
ATOM 6506 N N . LYS I 5 12 ? 168.117 202.576 178.366 1.00 39.07 12 LYS E N 1
ATOM 6507 C CA . LYS I 5 12 ? 168.678 201.457 177.608 1.00 39.07 12 LYS E CA 1
ATOM 6508 C C . LYS I 5 12 ? 169.694 202.031 176.626 1.00 39.07 12 LYS E C 1
ATOM 6509 O O . LYS I 5 12 ? 169.364 202.334 175.477 1.00 39.07 12 LYS E O 1
ATOM 6515 N N . GLN I 5 13 ? 170.932 202.181 177.088 1.00 41.09 13 GLN E N 1
ATOM 6516 C CA . GLN I 5 13 ? 172.039 202.657 176.260 1.00 41.09 13 GLN E CA 1
ATOM 6517 C C . GLN I 5 13 ? 173.051 201.526 176.152 1.00 41.09 13 GLN E C 1
ATOM 6518 O O . GLN I 5 13 ? 173.891 201.356 177.053 1.00 41.09 13 GLN E O 1
ATOM 6524 N N . PRO I 5 14 ? 173.020 200.730 175.086 1.00 40.29 14 PRO E N 1
ATOM 6525 C CA . PRO I 5 14 ? 173.891 199.553 175.016 1.00 40.29 14 PRO E CA 1
ATOM 6526 C C . PRO I 5 14 ? 175.353 199.948 175.120 1.00 40.29 14 PRO E C 1
ATOM 6527 O O . PRO I 5 14 ? 175.757 200.997 174.598 1.00 40.29 14 PRO E O 1
ATOM 6531 N N . PRO I 5 15 ? 176.187 199.133 175.789 1.00 38.04 15 PRO E N 1
ATOM 6532 C CA . PRO I 5 15 ? 175.848 197.872 176.457 1.00 38.04 15 PRO E CA 1
ATOM 6533 C C . PRO I 5 15 ? 175.409 198.055 177.908 1.00 38.04 15 PRO E C 1
ATOM 6534 O O . PRO I 5 15 ? 175.385 197.084 178.662 1.00 38.04 15 PRO E O 1
ATOM 6538 N N . HIS I 5 16 ? 175.063 199.282 178.288 1.00 35.41 16 HIS E N 1
ATOM 6539 C CA . HIS I 5 16 ? 174.765 199.624 179.669 1.00 35.41 16 HIS E CA 1
ATOM 6540 C C . HIS I 5 16 ? 173.272 199.858 179.859 1.00 35.41 16 HIS E C 1
ATOM 6541 O O . HIS I 5 16 ? 172.535 200.140 178.912 1.00 35.41 16 HIS E O 1
ATOM 6548 N N . LEU I 5 17 ? 172.838 199.737 181.112 1.00 34.70 17 LEU E N 1
ATOM 6549 C CA . LEU I 5 17 ? 171.450 199.929 181.502 1.00 34.70 17 LEU E CA 1
ATOM 6550 C C . LEU I 5 17 ? 171.397 200.825 182.732 1.00 34.70 17 LEU E C 1
ATOM 6551 O O . LEU I 5 17 ? 172.420 201.143 183.342 1.00 34.70 17 LEU E O 1
ATOM 6556 N N . ILE I 5 18 ? 170.184 201.236 183.091 1.00 30.53 18 ILE E N 1
ATOM 6557 C CA . ILE I 5 18 ? 169.923 201.956 184.333 1.00 30.53 18 ILE E CA 1
ATOM 6558 C C . ILE I 5 18 ? 168.680 201.335 184.953 1.00 30.53 18 ILE E C 1
ATOM 6559 O O . ILE I 5 18 ? 167.572 201.503 184.430 1.00 30.53 18 ILE E O 1
ATOM 6564 N N . LEU I 5 19 ? 168.860 200.616 186.058 1.00 30.26 19 LEU E N 1
ATOM 6565 C CA . LEU I 5 19 ? 167.753 199.979 186.764 1.00 30.26 19 LEU E CA 1
ATOM 6566 C C . LEU I 5 19 ? 167.342 200.877 187.924 1.00 30.26 19 LEU E C 1
ATOM 6567 O O . LEU I 5 19 ? 168.098 201.043 188.887 1.00 30.26 19 LEU E O 1
ATOM 6572 N N . ASP I 5 20 ? 166.145 201.452 187.837 1.00 28.64 20 ASP E N 1
ATOM 6573 C CA . ASP I 5 20 ? 165.637 202.350 188.873 1.00 28.64 20 ASP E CA 1
ATOM 6574 C C . ASP I 5 20 ? 165.037 201.498 189.983 1.00 28.64 20 ASP E C 1
ATOM 6575 O O . ASP I 5 20 ? 163.840 201.209 189.999 1.00 28.64 20 ASP E O 1
ATOM 6580 N N . VAL I 5 21 ? 165.884 201.087 190.924 1.00 26.68 21 VAL E N 1
ATOM 6581 C CA . VAL I 5 21 ? 165.455 200.259 192.053 1.00 26.68 21 VAL E CA 1
ATOM 6582 C C . VAL I 5 21 ? 165.092 201.220 193.181 1.00 26.68 21 VAL E C 1
ATOM 6583 O O . VAL I 5 21 ? 165.914 201.559 194.032 1.00 26.68 21 VAL E O 1
ATOM 6587 N N . ASN I 5 22 ? 163.834 201.660 193.186 1.00 29.33 22 ASN E N 1
ATOM 6588 C CA . ASN I 5 22 ? 163.311 202.540 194.231 1.00 29.33 22 ASN E CA 1
ATOM 6589 C C . ASN I 5 22 ? 164.123 203.832 194.322 1.00 29.33 22 ASN E C 1
ATOM 6590 O O . ASN I 5 22 ? 164.577 204.237 195.394 1.00 29.33 22 ASN E O 1
ATOM 6595 N N . GLY I 5 23 ? 164.305 204.482 193.176 1.00 25.24 23 GLY E N 1
ATOM 6596 C CA . GLY I 5 23 ? 164.959 205.775 193.135 1.00 25.24 23 GLY E CA 1
ATOM 6597 C C . GLY I 5 23 ? 166.414 205.708 192.722 1.00 25.24 23 GLY E C 1
ATOM 6598 O O . GLY I 5 23 ? 166.882 206.548 191.949 1.00 25.24 23 GLY E O 1
ATOM 6599 N N . VAL I 5 24 ? 167.139 204.715 193.226 1.00 25.72 24 VAL E N 1
ATOM 6600 C CA . VAL I 5 24 ? 168.557 204.570 192.913 1.00 25.72 24 VAL E CA 1
ATOM 6601 C C . VAL I 5 24 ? 168.688 203.880 191.562 1.00 25.72 24 VAL E C 1
ATOM 6602 O O . VAL I 5 24 ? 168.241 202.742 191.387 1.00 25.72 24 VAL E O 1
ATOM 6606 N N . GLY I 5 25 ? 169.304 204.569 190.605 1.00 27.21 25 GLY E N 1
ATOM 6607 C CA . GLY I 5 25 ? 169.505 204.015 189.282 1.00 27.21 25 GLY E CA 1
ATOM 6608 C C . GLY I 5 25 ? 170.844 203.323 189.151 1.00 27.21 25 GLY E C 1
ATOM 6609 O O . GLY I 5 25 ? 171.879 203.980 189.011 1.00 27.21 25 GLY E O 1
ATOM 6610 N N . TYR I 5 26 ? 170.838 201.994 189.194 1.00 26.22 26 TYR E N 1
ATOM 6611 C CA . TYR I 5 26 ? 172.072 201.228 189.115 1.00 26.22 26 TYR E CA 1
ATOM 6612 C C . TYR I 5 26 ? 172.496 201.073 187.661 1.00 26.22 26 TYR E C 1
ATOM 6613 O O . TYR I 5 26 ? 171.714 200.614 186.823 1.00 26.22 26 TYR E O 1
ATOM 6622 N N . GLU I 5 27 ? 173.735 201.454 187.365 1.00 30.19 27 GLU E N 1
ATOM 6623 C CA . GLU I 5 27 ? 174.278 201.359 186.014 1.00 30.19 27 GLU E CA 1
ATOM 6624 C C . GLU I 5 27 ? 174.872 199.967 185.835 1.00 30.19 27 GLU E C 1
ATOM 6625 O O . GLU I 5 27 ? 175.863 199.619 186.485 1.00 30.19 27 GLU E O 1
ATOM 6631 N N . VAL I 5 28 ? 174.267 199.175 184.954 1.00 31.17 28 VAL E N 1
ATOM 6632 C CA . VAL I 5 28 ? 174.602 197.767 184.782 1.00 31.17 28 VAL E CA 1
ATOM 6633 C C . VAL I 5 28 ? 175.007 197.537 183.333 1.00 31.17 28 VAL E C 1
ATOM 6634 O O . VAL I 5 28 ? 174.339 198.024 182.413 1.00 31.17 28 VAL E O 1
ATOM 6638 N N . GLU I 5 29 ? 176.095 196.799 183.134 1.00 35.98 29 GLU E N 1
ATOM 6639 C CA . GLU I 5 29 ? 176.555 196.399 181.811 1.00 35.98 29 GLU E CA 1
ATOM 6640 C C . GLU I 5 29 ? 176.172 194.946 181.577 1.00 35.98 29 GLU E C 1
ATOM 6641 O O . GLU I 5 29 ? 176.461 194.083 182.412 1.00 35.98 29 GLU E O 1
ATOM 6647 N N . VAL I 5 30 ? 175.532 194.678 180.443 1.00 37.03 30 VAL E N 1
ATOM 6648 C CA . VAL I 5 30 ? 174.997 193.347 180.162 1.00 37.03 30 VAL E CA 1
ATOM 6649 C C . VAL I 5 30 ? 175.466 192.917 178.779 1.00 37.03 30 VAL E C 1
ATOM 6650 O O . VAL I 5 30 ? 175.809 193.757 177.933 1.00 37.03 30 VAL E O 1
ATOM 6654 N N . PRO I 5 31 ? 175.494 191.611 178.516 1.00 41.76 31 PRO E N 1
ATOM 6655 C CA . PRO I 5 31 ? 175.869 191.136 177.179 1.00 41.76 31 PRO E CA 1
ATOM 6656 C C . PRO I 5 31 ? 174.812 191.496 176.145 1.00 41.76 31 PRO E C 1
ATOM 6657 O O . PRO I 5 31 ? 173.701 191.924 176.461 1.00 41.76 31 PRO E O 1
ATOM 6661 N N . MET I 5 32 ? 175.185 191.313 174.875 1.00 48.05 32 MET E N 1
ATOM 6662 C CA . MET I 5 32 ? 174.249 191.575 173.786 1.00 48.05 32 MET E CA 1
ATOM 6663 C C . MET I 5 32 ? 173.027 190.671 173.886 1.00 48.05 32 MET E C 1
ATOM 6664 O O . MET I 5 32 ? 171.896 191.108 173.636 1.00 48.05 32 MET E O 1
ATOM 6669 N N . THR I 5 33 ? 173.237 189.403 174.247 1.00 48.44 33 THR E N 1
ATOM 6670 C CA . THR I 5 33 ? 172.116 188.480 174.379 1.00 48.44 33 THR E CA 1
ATOM 6671 C C . THR I 5 33 ? 171.119 188.980 175.414 1.00 48.44 33 THR E C 1
ATOM 6672 O O . THR I 5 33 ? 169.903 188.921 175.196 1.00 48.44 33 THR E O 1
ATOM 6676 N N . THR I 5 34 ? 171.613 189.479 176.549 1.00 41.48 34 THR E N 1
ATOM 6677 C CA . THR I 5 34 ? 170.714 190.025 177.559 1.00 41.48 34 THR E CA 1
ATOM 6678 C C . THR I 5 34 ? 169.941 191.221 177.017 1.00 41.48 34 THR E C 1
ATOM 6679 O O . THR I 5 34 ? 168.726 191.320 177.217 1.00 41.48 34 THR E O 1
ATOM 6683 N N . LEU I 5 35 ? 170.622 192.132 176.314 1.00 41.87 35 LEU E N 1
ATOM 6684 C CA . LEU I 5 35 ? 169.923 193.262 175.708 1.00 41.87 35 LEU E CA 1
ATOM 6685 C C . LEU I 5 35 ? 168.830 192.799 174.759 1.00 41.87 35 LEU E C 1
ATOM 6686 O O . LEU I 5 35 ? 167.779 193.443 174.662 1.00 41.87 35 LEU E O 1
ATOM 6691 N N . TYR I 5 36 ? 169.054 191.692 174.052 1.00 50.53 36 TYR E N 1
ATOM 6692 C CA . TYR I 5 36 ? 168.052 191.207 173.114 1.00 50.53 36 TYR E CA 1
ATOM 6693 C C . TYR I 5 36 ? 166.819 190.645 173.809 1.00 50.53 36 TYR E C 1
ATOM 6694 O O . TYR I 5 36 ? 165.821 190.373 173.133 1.00 50.53 36 TYR E O 1
ATOM 6703 N N . ARG I 5 37 ? 166.858 190.473 175.132 1.00 45.38 37 ARG E N 1
ATOM 6704 C CA . ARG I 5 37 ? 165.730 189.938 175.881 1.00 45.38 37 ARG E CA 1
ATOM 6705 C C . ARG I 5 37 ? 165.093 190.937 176.836 1.00 45.38 37 ARG E C 1
ATOM 6706 O O . ARG I 5 37 ? 164.048 190.621 177.418 1.00 45.38 37 ARG E O 1
ATOM 6714 N N . LEU I 5 38 ? 165.675 192.119 177.018 1.00 39.05 38 LEU E N 1
ATOM 6715 C CA . LEU I 5 38 ? 165.112 193.082 177.950 1.00 39.05 38 LEU E CA 1
ATOM 6716 C C . LEU I 5 38 ? 163.795 193.642 177.412 1.00 39.05 38 LEU E C 1
ATOM 6717 O O . LEU I 5 38 ? 163.596 193.721 176.196 1.00 39.05 38 LEU E O 1
ATOM 6722 N N . PRO I 5 39 ? 162.874 194.041 178.299 1.00 38.76 39 PRO E N 1
ATOM 6723 C CA . PRO I 5 39 ? 161.653 194.708 177.828 1.00 38.76 39 PRO E CA 1
ATOM 6724 C C . PRO I 5 39 ? 161.923 196.138 177.390 1.00 38.76 39 PRO E C 1
ATOM 6725 O O . PRO I 5 39 ? 163.076 196.581 177.372 1.00 38.76 39 PRO E O 1
ATOM 6729 N N . SER I 5 40 ? 160.870 196.867 177.033 1.00 41.50 40 SER E N 1
ATOM 6730 C CA . SER I 5 40 ? 161.023 198.262 176.658 1.00 41.50 40 SER E CA 1
ATOM 6731 C C . SER I 5 40 ? 161.319 199.112 177.893 1.00 41.50 40 SER E C 1
ATOM 6732 O O . SER I 5 40 ? 161.102 198.701 179.036 1.00 41.50 40 SER E O 1
ATOM 6735 N N . VAL I 5 41 ? 161.828 200.319 177.648 1.00 38.21 41 VAL E N 1
ATOM 6736 C CA . VAL I 5 41 ? 162.172 201.221 178.740 1.00 38.21 41 VAL E CA 1
ATOM 6737 C C . VAL I 5 41 ? 160.914 201.565 179.523 1.00 38.21 41 VAL E C 1
ATOM 6738 O O . VAL I 5 41 ? 159.873 201.904 178.943 1.00 38.21 41 VAL E O 1
ATOM 6742 N N . GLY I 5 42 ? 161.004 201.481 180.849 1.00 37.97 42 GLY E N 1
ATOM 6743 C CA . GLY I 5 42 ? 159.887 201.749 181.727 1.00 37.97 42 GLY E CA 1
ATOM 6744 C C . GLY I 5 42 ? 159.183 200.515 182.250 1.00 37.97 42 GLY E C 1
ATOM 6745 O O . GLY I 5 42 ? 158.353 200.636 183.158 1.00 37.97 42 GLY E O 1
ATOM 6746 N N . GLU I 5 43 ? 159.486 199.337 181.707 1.00 40.47 43 GLU E N 1
ATOM 6747 C CA . GLU I 5 43 ? 158.849 198.107 182.159 1.00 40.47 43 GLU E CA 1
ATOM 6748 C C . GLU I 5 43 ? 159.719 197.410 183.203 1.00 40.47 43 GLU E C 1
ATOM 6749 O O . GLU I 5 43 ? 160.947 197.531 183.165 1.00 40.47 43 GLU E O 1
ATOM 6755 N N . PRO I 5 44 ? 159.120 196.678 184.142 1.00 36.28 44 PRO E N 1
ATOM 6756 C CA . PRO I 5 44 ? 159.925 195.974 185.145 1.00 36.28 44 PRO E CA 1
ATOM 6757 C C . PRO I 5 44 ? 160.814 194.917 184.508 1.00 36.28 44 PRO E C 1
ATOM 6758 O O . PRO I 5 44 ? 160.448 194.277 183.520 1.00 36.28 44 PRO E O 1
ATOM 6762 N N . VAL I 5 45 ? 161.996 194.738 185.090 1.00 33.22 45 VAL E N 1
ATOM 6763 C CA . VAL I 5 45 ? 162.947 193.734 184.624 1.00 33.22 45 VAL E CA 1
ATOM 6764 C C . VAL I 5 45 ? 163.829 193.327 185.795 1.00 33.22 45 VAL E C 1
ATOM 6765 O O . VAL I 5 45 ? 164.194 194.158 186.631 1.00 33.22 45 VAL E O 1
ATOM 6769 N N . THR I 5 46 ? 164.170 192.043 185.849 1.00 30.01 46 THR E N 1
ATOM 6770 C CA . THR I 5 46 ? 165.005 191.485 186.904 1.00 30.01 46 THR E CA 1
ATOM 6771 C C . THR I 5 46 ? 166.304 190.970 186.302 1.00 30.01 46 THR E C 1
ATOM 6772 O O . THR I 5 46 ? 166.283 190.214 185.325 1.00 30.01 46 THR E O 1
ATOM 6776 N N . LEU I 5 47 ? 167.427 191.377 186.887 1.00 31.14 47 LEU E N 1
ATOM 6777 C CA . LEU I 5 47 ? 168.746 190.947 186.453 1.00 31.14 47 LEU E CA 1
ATOM 6778 C C . LEU I 5 47 ? 169.488 190.312 187.619 1.00 31.14 47 LEU E C 1
ATOM 6779 O O . LEU I 5 47 ? 169.347 190.733 188.770 1.00 31.14 47 LEU E O 1
ATOM 6784 N N . HIS I 5 48 ? 170.282 189.290 187.310 1.00 31.55 48 HIS E N 1
ATOM 6785 C CA . HIS I 5 48 ? 171.129 188.619 188.294 1.00 31.55 48 HIS E CA 1
ATOM 6786 C C . HIS I 5 48 ? 172.524 189.220 188.159 1.00 31.55 48 HIS E C 1
ATOM 6787 O O . HIS I 5 48 ? 173.354 188.747 187.384 1.00 31.55 48 HIS E O 1
ATOM 6794 N N . THR I 5 49 ? 172.776 190.275 188.926 1.00 28.56 49 THR E N 1
ATOM 6795 C CA . THR I 5 49 ? 173.991 191.053 188.761 1.00 28.56 49 THR E CA 1
ATOM 6796 C C . THR I 5 49 ? 175.157 190.425 189.518 1.00 28.56 49 THR E C 1
ATOM 6797 O O . THR I 5 49 ? 174.984 189.699 190.500 1.00 28.56 49 THR E O 1
ATOM 6801 N N . HIS I 5 50 ? 176.363 190.715 189.033 1.00 32.64 50 HIS E N 1
ATOM 6802 C CA . HIS I 5 50 ? 177.603 190.341 189.700 1.00 32.64 50 HIS E CA 1
ATOM 6803 C C . HIS I 5 50 ? 178.418 191.607 189.912 1.00 32.64 50 HIS E C 1
ATOM 6804 O O . HIS I 5 50 ? 178.707 192.327 188.951 1.00 32.64 50 HIS E O 1
ATOM 6811 N N . LEU I 5 51 ? 178.787 191.874 191.160 1.00 32.66 51 LEU E N 1
ATOM 6812 C CA . LEU I 5 51 ? 179.481 193.104 191.516 1.00 32.66 51 LEU E CA 1
ATOM 6813 C C . LEU I 5 51 ? 180.985 192.868 191.470 1.00 32.66 51 LEU E C 1
ATOM 6814 O O . LEU I 5 51 ? 181.505 191.999 192.179 1.00 32.66 51 LEU E O 1
ATOM 6819 N N . VAL I 5 52 ? 181.678 193.642 190.641 1.00 36.55 52 VAL E N 1
ATOM 6820 C CA . VAL I 5 52 ? 183.131 193.590 190.532 1.00 36.55 52 VAL E CA 1
ATOM 6821 C C . VAL I 5 52 ? 183.690 194.815 191.240 1.00 36.55 52 VAL E C 1
ATOM 6822 O O . VAL I 5 52 ? 183.376 195.953 190.870 1.00 36.55 52 VAL E O 1
ATOM 6826 N N . VAL I 5 53 ? 184.518 194.586 192.254 1.00 40.81 53 VAL E N 1
ATOM 6827 C CA . VAL I 5 53 ? 185.065 195.648 193.090 1.00 40.81 53 VAL E CA 1
ATOM 6828 C C . VAL I 5 53 ? 186.565 195.727 192.852 1.00 40.81 53 VAL E C 1
ATOM 6829 O O . VAL I 5 53 ? 187.277 194.725 192.988 1.00 40.81 53 VAL E O 1
ATOM 6833 N N . ARG I 5 54 ? 187.039 196.914 192.497 1.00 49.50 54 ARG E N 1
ATOM 6834 C CA . ARG I 5 54 ? 188.455 197.199 192.329 1.00 49.50 54 ARG E CA 1
ATOM 6835 C C . ARG I 5 54 ? 188.850 198.329 193.274 1.00 49.50 54 ARG E C 1
ATOM 6836 O O . ARG I 5 54 ? 188.038 198.828 194.057 1.00 49.50 54 ARG E O 1
ATOM 6844 N N . GLU I 5 55 ? 190.117 198.733 193.197 1.00 59.50 55 GLU E N 1
ATOM 6845 C CA . GLU I 5 55 ? 190.608 199.810 194.045 1.00 59.50 55 GLU E CA 1
ATOM 6846 C C . GLU I 5 55 ? 190.084 201.176 193.624 1.00 59.50 55 GLU E C 1
ATOM 6847 O O . GLU I 5 55 ? 190.181 202.127 194.406 1.00 59.50 55 GLU E O 1
ATOM 6853 N N . ASP I 5 56 ? 189.534 201.298 192.411 1.00 52.54 56 ASP E N 1
ATOM 6854 C CA . ASP I 5 56 ? 189.077 202.593 191.922 1.00 52.54 56 ASP E CA 1
ATOM 6855 C C . ASP I 5 56 ? 187.752 202.529 191.170 1.00 52.54 56 ASP E C 1
ATOM 6856 O O . ASP I 5 56 ? 187.444 203.464 190.419 1.00 52.54 56 ASP E O 1
ATOM 6861 N N . ALA I 5 57 ? 186.958 201.473 191.336 1.00 45.34 57 ALA E N 1
ATOM 6862 C CA . ALA I 5 57 ? 185.684 201.388 190.638 1.00 45.34 57 ALA E CA 1
ATOM 6863 C C . ALA I 5 57 ? 184.877 200.221 191.184 1.00 45.34 57 ALA E C 1
ATOM 6864 O O . ALA I 5 57 ? 185.430 199.180 191.547 1.00 45.34 57 ALA E O 1
ATOM 6866 N N . HIS I 5 58 ? 183.560 200.415 191.239 1.00 37.81 58 HIS E N 1
ATOM 6867 C CA . HIS I 5 58 ? 182.602 199.362 191.561 1.00 37.81 58 HIS E CA 1
ATOM 6868 C C . HIS I 5 58 ? 181.708 199.177 190.342 1.00 37.81 58 HIS E C 1
ATOM 6869 O O . HIS I 5 58 ? 180.968 200.092 189.968 1.00 37.81 58 HIS E O 1
ATOM 6876 N N . LEU I 5 59 ? 181.773 197.999 189.727 1.00 35.25 59 LEU E N 1
ATOM 6877 C CA . LEU I 5 59 ? 181.082 197.725 188.476 1.00 35.25 59 LEU E CA 1
ATOM 6878 C C . LEU I 5 59 ? 180.047 196.628 188.679 1.00 35.25 59 LEU E C 1
ATOM 6879 O O . LEU I 5 59 ? 180.276 195.675 189.430 1.00 35.25 59 LEU E O 1
ATOM 6884 N N . LEU I 5 60 ? 178.910 196.770 188.002 1.00 29.64 60 LEU E N 1
ATOM 6885 C CA . LEU I 5 60 ? 177.816 195.811 188.066 1.00 29.64 60 LEU E CA 1
ATOM 6886 C C . LEU I 5 60 ? 177.630 195.181 186.695 1.00 29.64 60 LEU E C 1
ATOM 6887 O O . LEU I 5 60 ? 177.626 195.887 185.681 1.00 29.64 60 LEU E O 1
ATOM 6892 N N . TYR I 5 61 ? 177.477 193.859 186.665 1.00 33.21 61 TYR E N 1
ATOM 6893 C CA . TYR I 5 61 ? 177.270 193.114 185.426 1.00 33.21 61 TYR E CA 1
ATOM 6894 C C . TYR I 5 61 ? 176.015 192.267 185.580 1.00 33.21 61 TYR E C 1
ATOM 6895 O O . TYR I 5 61 ? 176.004 191.307 186.356 1.00 33.21 61 TYR E O 1
ATOM 6904 N N . GLY I 5 62 ? 174.970 192.613 184.836 1.00 31.97 62 GLY E N 1
ATOM 6905 C CA . GLY I 5 62 ? 173.687 191.947 184.938 1.00 31.97 62 GLY E CA 1
ATOM 6906 C C . GLY I 5 62 ? 173.485 190.908 183.852 1.00 31.97 62 GLY E C 1
ATOM 6907 O O . GLY I 5 62 ? 174.009 191.031 182.748 1.00 31.97 62 GLY E O 1
ATOM 6908 N N . PHE I 5 63 ? 172.715 189.873 184.183 1.00 34.97 63 PHE E N 1
ATOM 6909 C CA . PHE I 5 63 ? 172.419 188.796 183.252 1.00 34.97 63 PHE E CA 1
ATOM 6910 C C . PHE I 5 63 ? 170.971 188.366 183.425 1.00 34.97 63 PHE E C 1
ATOM 6911 O O . PHE I 5 63 ? 170.401 188.469 184.513 1.00 34.97 63 PHE E O 1
ATOM 6919 N N . ALA I 5 64 ? 170.380 187.879 182.332 1.00 38.83 64 ALA E N 1
ATOM 6920 C CA . ALA I 5 64 ? 168.981 187.471 182.369 1.00 38.83 64 ALA E CA 1
ATOM 6921 C C . ALA I 5 64 ? 168.786 186.186 183.162 1.00 38.83 64 ALA E C 1
ATOM 6922 O O . ALA I 5 64 ? 167.724 185.988 183.762 1.00 38.83 64 ALA E O 1
ATOM 6924 N N . GLU I 5 65 ? 169.786 185.308 183.178 1.00 42.81 65 GLU E N 1
ATOM 6925 C CA . GLU I 5 65 ? 169.691 184.018 183.843 1.00 42.81 65 GLU E CA 1
ATOM 6926 C C . GLU I 5 65 ? 170.779 183.888 184.900 1.00 42.81 65 GLU E C 1
ATOM 6927 O O . GLU I 5 65 ? 171.865 184.461 184.774 1.00 42.81 65 GLU E O 1
ATOM 6933 N N . LYS I 5 66 ? 170.471 183.122 185.948 1.00 40.91 66 LYS E N 1
ATOM 6934 C CA . LYS I 5 66 ? 171.439 182.901 187.018 1.00 40.91 66 LYS E CA 1
ATOM 6935 C C . LYS I 5 66 ? 172.644 182.115 186.518 1.00 40.91 66 LYS E C 1
ATOM 6936 O O . LYS I 5 66 ? 173.785 182.404 186.901 1.00 40.91 66 LYS E O 1
ATOM 6942 N N . ARG I 5 67 ? 172.411 181.113 185.666 1.00 48.16 67 ARG E N 1
ATOM 6943 C CA . ARG I 5 67 ? 173.516 180.323 185.134 1.00 48.16 67 ARG E CA 1
ATOM 6944 C C . ARG I 5 67 ? 174.487 181.197 184.352 1.00 48.16 67 ARG E C 1
ATOM 6945 O O . ARG I 5 67 ? 175.701 180.969 184.380 1.00 48.16 67 ARG E O 1
ATOM 6953 N N . GLU I 5 68 ? 173.970 182.201 183.640 1.00 43.99 68 GLU E N 1
ATOM 6954 C CA . GLU I 5 68 ? 174.847 183.129 182.936 1.00 43.99 68 GLU E CA 1
ATOM 6955 C C . GLU I 5 68 ? 175.752 183.869 183.910 1.00 43.99 68 GLU E C 1
ATOM 6956 O O . GLU I 5 68 ? 176.949 184.038 183.651 1.00 43.99 68 GLU E O 1
ATOM 6962 N N . ARG I 5 69 ? 175.200 184.321 185.037 1.00 37.80 69 ARG E N 1
ATOM 6963 C CA . ARG I 5 69 ? 176.015 185.008 186.033 1.00 37.80 69 ARG E CA 1
ATOM 6964 C C . ARG I 5 69 ? 177.063 184.073 186.624 1.00 37.80 69 ARG E C 1
ATOM 6965 O O . ARG I 5 69 ? 178.213 184.475 186.838 1.00 37.80 69 ARG E O 1
ATOM 6973 N N . GLU I 5 70 ? 176.684 182.823 186.899 1.00 44.13 70 GLU E N 1
ATOM 6974 C CA . GLU I 5 70 ? 177.652 181.860 187.417 1.00 44.13 70 GLU E CA 1
ATOM 6975 C C . GLU I 5 70 ? 178.790 181.653 186.426 1.00 44.13 70 GLU E C 1
ATOM 6976 O O . GLU I 5 70 ? 179.970 181.665 186.801 1.00 44.13 70 GLU E O 1
ATOM 6982 N N . LEU I 5 71 ? 178.449 181.465 185.149 1.00 49.80 71 LEU E N 1
ATOM 6983 C CA . LEU I 5 71 ? 179.472 181.267 184.129 1.00 49.80 71 LEU E CA 1
ATOM 6984 C C . LEU I 5 71 ? 180.370 182.489 184.014 1.00 49.80 71 LEU E C 1
ATOM 6985 O O . LEU I 5 71 ? 181.588 182.359 183.856 1.00 49.80 71 LEU E O 1
ATOM 6990 N N . PHE I 5 72 ? 179.787 183.687 184.082 1.00 42.22 72 PHE E N 1
ATOM 6991 C CA . PHE I 5 72 ? 180.593 184.901 184.037 1.00 42.22 72 PHE E CA 1
ATOM 6992 C C . PHE I 5 72 ? 181.564 184.954 185.208 1.00 42.22 72 PHE E C 1
ATOM 6993 O O . PHE I 5 72 ? 182.734 185.318 185.039 1.00 42.22 72 PHE E O 1
ATOM 7001 N N . ARG I 5 73 ? 181.095 184.599 186.406 1.00 45.29 73 ARG E N 1
ATOM 7002 C CA . ARG I 5 73 ? 181.977 184.605 187.568 1.00 45.29 73 ARG E CA 1
ATOM 7003 C C . ARG I 5 73 ? 183.136 183.636 187.375 1.00 45.29 73 ARG E C 1
ATOM 7004 O O . ARG I 5 73 ? 184.302 183.997 187.578 1.00 45.29 73 ARG E O 1
ATOM 7012 N N . GLU I 5 74 ? 182.839 182.400 186.963 1.00 54.48 74 GLU E N 1
ATOM 7013 C CA . GLU I 5 74 ? 183.917 181.435 186.756 1.00 54.48 74 GLU E CA 1
ATOM 7014 C C . GLU I 5 74 ? 184.881 181.915 185.678 1.00 54.48 74 GLU E C 1
ATOM 7015 O O . GLU I 5 74 ? 186.100 181.755 185.811 1.00 54.48 74 GLU E O 1
ATOM 7021 N N . LEU I 5 75 ? 184.357 182.504 184.603 1.00 52.92 75 LEU E N 1
ATOM 7022 C CA . LEU I 5 75 ? 185.217 182.983 183.528 1.00 52.92 75 LEU E CA 1
ATOM 7023 C C . LEU I 5 75 ? 186.151 184.082 184.014 1.00 52.92 75 LEU E C 1
ATOM 7024 O O . LEU I 5 75 ? 187.341 184.083 183.680 1.00 52.92 75 LEU E O 1
ATOM 7029 N N . ILE I 5 76 ? 185.638 185.027 184.805 1.00 47.70 76 ILE E N 1
ATOM 7030 C CA . ILE I 5 76 ? 186.477 186.140 185.239 1.00 47.70 76 ILE E CA 1
ATOM 7031 C C . ILE I 5 76 ? 187.417 185.748 186.372 1.00 47.70 76 ILE E C 1
ATOM 7032 O O . ILE I 5 76 ? 188.439 186.417 186.572 1.00 47.70 76 ILE E O 1
ATOM 7037 N N . ARG I 5 77 ? 187.110 184.687 187.121 1.00 56.68 77 ARG E N 1
ATOM 7038 C CA . ARG I 5 77 ? 188.041 184.228 188.146 1.00 56.68 77 ARG E CA 1
ATOM 7039 C C . ARG I 5 77 ? 189.315 183.637 187.559 1.00 56.68 77 ARG E C 1
ATOM 7040 O O . ARG I 5 77 ? 190.270 183.406 188.308 1.00 56.68 77 ARG E O 1
ATOM 7048 N N . LEU I 5 78 ? 189.357 183.389 186.252 1.00 60.32 78 LEU E N 1
ATOM 7049 C CA . LEU I 5 78 ? 190.558 182.869 185.619 1.00 60.32 78 LEU E CA 1
ATOM 7050 C C . LEU I 5 78 ? 191.660 183.929 185.641 1.00 60.32 78 LEU E C 1
ATOM 7051 O O . LEU I 5 78 ? 191.473 185.057 186.105 1.00 60.32 78 LEU E O 1
ATOM 7056 N N . ASN I 5 79 ? 192.833 183.555 185.126 1.00 68.46 79 ASN E N 1
ATOM 7057 C CA . ASN I 5 79 ? 193.999 184.430 185.209 1.00 68.46 79 ASN E CA 1
ATOM 7058 C C . ASN I 5 79 ? 193.947 185.535 184.159 1.00 68.46 79 ASN E C 1
ATOM 7059 O O . ASN I 5 79 ? 193.915 186.724 184.494 1.00 68.46 79 ASN E O 1
ATOM 7064 N N . GLY I 5 80 ? 193.940 185.161 182.884 1.00 64.06 80 GLY E N 1
ATOM 7065 C CA . GLY I 5 80 ? 193.976 186.110 181.793 1.00 64.06 80 GLY E CA 1
ATOM 7066 C C . GLY I 5 80 ? 192.629 186.498 181.225 1.00 64.06 80 GLY E C 1
ATOM 7067 O O . GLY I 5 80 ? 192.578 187.097 180.146 1.00 64.06 80 GLY E O 1
ATOM 7068 N N . VAL I 5 81 ? 191.536 186.180 181.914 1.00 56.99 81 VAL E N 1
ATOM 7069 C CA . VAL I 5 81 ? 190.186 186.473 181.449 1.00 56.99 81 VAL E CA 1
ATOM 7070 C C . VAL I 5 81 ? 189.620 187.595 182.306 1.00 56.99 81 VAL E C 1
ATOM 7071 O O . VAL I 5 81 ? 189.779 187.589 183.532 1.00 56.99 81 VAL E O 1
ATOM 7075 N N . GLY I 5 82 ? 188.965 188.555 181.659 1.00 52.87 82 GLY E N 1
ATOM 7076 C CA . GLY I 5 82 ? 188.433 189.708 182.341 1.00 52.87 82 GLY E CA 1
ATOM 7077 C C . GLY I 5 82 ? 186.954 189.907 182.086 1.00 52.87 82 GLY E C 1
ATOM 7078 O O . GLY I 5 82 ? 186.340 189.202 181.278 1.00 52.87 82 GLY E O 1
ATOM 7079 N N . PRO I 5 83 ? 186.347 190.875 182.778 1.00 47.12 83 PRO E N 1
ATOM 7080 C CA . PRO I 5 83 ? 184.927 191.158 182.520 1.00 47.12 83 PRO E CA 1
ATOM 7081 C C . PRO I 5 83 ? 184.645 191.532 181.077 1.00 47.12 83 PRO E C 1
ATOM 7082 O O . PRO I 5 83 ? 183.594 191.164 180.545 1.00 47.12 83 PRO E O 1
ATOM 7086 N N . LYS I 5 84 ? 185.558 192.251 180.422 1.00 53.61 84 LYS E N 1
ATOM 7087 C CA . LYS I 5 84 ? 185.358 192.588 179.016 1.00 53.61 84 LYS E CA 1
ATOM 7088 C C . LYS I 5 84 ? 185.406 191.339 178.142 1.00 53.61 84 LYS E C 1
ATOM 7089 O O . LYS I 5 84 ? 184.509 191.106 177.322 1.00 53.61 84 LYS E O 1
ATOM 7095 N N . LEU I 5 85 ? 186.447 190.521 178.308 1.00 54.84 85 LEU E N 1
ATOM 7096 C CA . LEU I 5 85 ? 186.556 189.296 177.524 1.00 54.84 85 LEU E CA 1
ATOM 7097 C C . LEU I 5 85 ? 185.430 188.327 177.863 1.00 54.84 85 LEU E C 1
ATOM 7098 O O . LEU I 5 85 ? 184.878 187.667 176.975 1.00 54.84 85 LEU E O 1
ATOM 7103 N N . ALA I 5 86 ? 185.080 188.223 179.147 1.00 49.31 86 ALA E N 1
ATOM 7104 C CA . ALA I 5 86 ? 183.984 187.346 179.541 1.00 49.31 86 ALA E CA 1
ATOM 7105 C C . ALA I 5 86 ? 182.667 187.803 178.928 1.00 49.31 86 ALA E C 1
ATOM 7106 O O . ALA I 5 86 ? 181.871 186.980 178.464 1.00 49.31 86 ALA E O 1
ATOM 7108 N N . LEU I 5 87 ? 182.415 189.114 178.922 1.00 44.87 87 LEU E N 1
ATOM 7109 C CA . LEU I 5 87 ? 181.198 189.631 178.307 1.00 44.87 87 LEU E CA 1
ATOM 7110 C C . LEU I 5 87 ? 181.194 189.382 176.806 1.00 44.87 87 LEU E C 1
ATOM 7111 O O . LEU I 5 87 ? 180.147 189.071 176.226 1.00 44.87 87 LEU E O 1
ATOM 7116 N N . ALA I 5 88 ? 182.350 189.528 176.155 1.00 53.46 88 ALA E N 1
ATOM 7117 C CA . ALA I 5 88 ? 182.431 189.218 174.732 1.00 53.46 88 ALA E CA 1
ATOM 7118 C C . ALA I 5 88 ? 182.104 187.753 174.476 1.00 53.46 88 ALA E C 1
ATOM 7119 O O . ALA I 5 88 ? 181.365 187.427 173.539 1.00 53.46 88 ALA E O 1
ATOM 7121 N N . LEU I 5 89 ? 182.642 186.855 175.304 1.00 55.33 89 LEU E N 1
ATOM 7122 C CA . LEU I 5 89 ? 182.333 185.436 175.157 1.00 55.33 89 LEU E CA 1
ATOM 7123 C C . LEU I 5 89 ? 180.846 185.172 175.359 1.00 55.33 89 LEU E C 1
ATOM 7124 O O . LEU I 5 89 ? 180.228 184.431 174.587 1.00 55.33 89 LEU E O 1
ATOM 7129 N N . MET I 5 90 ? 180.254 185.773 176.394 1.00 50.07 90 MET E N 1
ATOM 7130 C CA . MET I 5 90 ? 178.833 185.570 176.657 1.00 50.07 90 MET E CA 1
ATOM 7131 C C . MET I 5 90 ? 177.973 186.077 175.508 1.00 50.07 90 MET E C 1
ATOM 7132 O O . MET I 5 90 ? 177.011 185.408 175.115 1.00 50.07 90 MET E O 1
ATOM 7137 N N . SER I 5 91 ? 178.293 187.252 174.965 1.00 50.63 91 SER E N 1
ATOM 7138 C CA . SER I 5 91 ? 177.527 187.778 173.841 1.00 50.63 91 SER E CA 1
ATOM 7139 C C . SER I 5 91 ? 177.682 186.898 172.608 1.00 50.63 91 SER E C 1
ATOM 7140 O O . SER I 5 91 ? 176.700 186.615 171.912 1.00 50.63 91 SER E O 1
ATOM 7143 N N . GLY I 5 92 ? 178.908 186.457 172.321 1.00 57.18 92 GLY E N 1
ATOM 7144 C CA . GLY I 5 92 ? 179.133 185.652 171.132 1.00 57.18 92 GLY E CA 1
ATOM 7145 C C . GLY I 5 92 ? 178.473 184.287 171.204 1.00 57.18 92 GLY E C 1
ATOM 7146 O O . GLY I 5 92 ? 177.875 183.827 170.228 1.00 57.18 92 GLY E O 1
ATOM 7147 N N . LEU I 5 93 ? 178.571 183.623 172.355 1.00 62.67 93 LEU E N 1
ATOM 7148 C CA . LEU I 5 93 ? 178.109 182.251 172.510 1.00 62.67 93 LEU E CA 1
ATOM 7149 C C . LEU I 5 93 ? 177.175 182.139 173.704 1.00 62.67 93 LEU E C 1
ATOM 7150 O O . LEU I 5 93 ? 177.359 182.821 174.716 1.00 62.67 93 LEU E O 1
ATOM 7155 N N . GLU I 5 94 ? 176.177 181.269 173.579 1.00 63.77 94 GLU E N 1
ATOM 7156 C CA . GLU I 5 94 ? 175.303 180.959 174.698 1.00 63.77 94 GLU E CA 1
ATOM 7157 C C . GLU I 5 94 ? 176.027 180.050 175.690 1.00 63.77 94 GLU E C 1
ATOM 7158 O O . GLU I 5 94 ? 177.107 179.518 175.419 1.00 63.77 94 GLU E O 1
ATOM 7164 N N . VAL I 5 95 ? 175.415 179.875 176.861 1.00 57.72 95 VAL E N 1
ATOM 7165 C CA . VAL I 5 95 ? 176.025 179.046 177.898 1.00 57.72 95 VAL E CA 1
ATOM 7166 C C . VAL I 5 95 ? 176.191 177.615 177.399 1.00 57.72 95 VAL E C 1
ATOM 7167 O O . VAL I 5 95 ? 177.261 177.009 177.535 1.00 57.72 95 VAL E O 1
ATOM 7171 N N . ASP I 5 96 ? 175.133 177.057 176.806 1.00 65.49 96 ASP E N 1
ATOM 7172 C CA . ASP I 5 96 ? 175.202 175.682 176.321 1.00 65.49 96 ASP E CA 1
ATOM 7173 C C . ASP I 5 96 ? 176.220 175.540 175.196 1.00 65.49 96 ASP E C 1
ATOM 7174 O O . ASP I 5 96 ? 176.990 174.573 175.168 1.00 65.49 96 ASP E O 1
ATOM 7179 N N . GLU I 5 97 ? 176.238 176.490 174.258 1.00 66.47 97 GLU E N 1
ATOM 7180 C CA . GLU I 5 97 ? 177.206 176.425 173.167 1.00 66.47 97 GLU E CA 1
ATOM 7181 C C . GLU I 5 97 ? 178.630 176.546 173.690 1.00 66.47 97 GLU E C 1
ATOM 7182 O O . GLU I 5 97 ? 179.531 175.836 173.230 1.00 66.47 97 GLU E O 1
ATOM 7188 N N . LEU I 5 98 ? 178.855 177.444 174.651 1.00 63.66 98 LEU E N 1
ATOM 7189 C CA . LEU I 5 98 ? 180.189 177.589 175.223 1.00 63.66 98 LEU E CA 1
ATOM 7190 C C . LEU I 5 98 ? 180.624 176.311 175.927 1.00 63.66 98 LEU E C 1
ATOM 7191 O O . LEU I 5 98 ? 181.773 175.877 175.788 1.00 63.66 98 LEU E O 1
ATOM 7196 N N . VAL I 5 99 ? 179.718 175.689 176.685 1.00 69.61 99 VAL E N 1
ATOM 7197 C CA . VAL I 5 99 ? 180.057 174.446 177.373 1.00 69.61 99 VAL E CA 1
ATOM 7198 C C . VAL I 5 99 ? 180.372 173.349 176.364 1.00 69.61 99 VAL E C 1
ATOM 7199 O O . VAL I 5 99 ? 181.335 172.589 176.530 1.00 69.61 99 VAL E O 1
ATOM 7203 N N . ARG I 5 100 ? 179.563 173.240 175.308 1.00 71.35 100 ARG E N 1
ATOM 7204 C CA . ARG I 5 100 ? 179.815 172.227 174.288 1.00 71.35 100 ARG E CA 1
ATOM 7205 C C . ARG I 5 100 ? 181.165 172.451 173.621 1.00 71.35 100 ARG E C 1
ATOM 7206 O O . ARG I 5 100 ? 181.919 171.498 173.392 1.00 71.35 100 ARG E O 1
ATOM 7214 N N . CYS I 5 101 ? 181.488 173.706 173.300 1.00 71.35 101 CYS E N 1
ATOM 7215 C CA . CYS I 5 101 ? 182.786 174.005 172.707 1.00 71.35 101 CYS E CA 1
ATOM 7216 C C . CYS I 5 101 ? 183.916 173.644 173.660 1.00 71.35 101 CYS E C 1
ATOM 7217 O O . CYS I 5 101 ? 184.956 173.127 173.236 1.00 71.35 101 CYS E O 1
ATOM 7220 N N . VAL I 5 102 ? 183.732 173.913 174.954 1.00 71.51 102 VAL E N 1
ATOM 7221 C CA . VAL I 5 102 ? 184.757 173.569 175.934 1.00 71.51 102 VAL E CA 1
ATOM 7222 C C . VAL I 5 102 ? 184.978 172.062 175.957 1.00 71.51 102 VAL E C 1
ATOM 7223 O O . VAL I 5 102 ? 186.117 171.581 175.950 1.00 71.51 102 VAL E O 1
ATOM 7227 N N . GLN I 5 103 ? 183.887 171.294 175.985 1.00 73.46 103 GLN E N 1
ATOM 7228 C CA . GLN I 5 103 ? 184.010 169.840 176.013 1.00 73.46 103 GLN E CA 1
ATOM 7229 C C . GLN I 5 103 ? 184.580 169.304 174.705 1.00 73.46 103 GLN E C 1
ATOM 7230 O O . GLN I 5 103 ? 185.403 168.381 174.712 1.00 73.46 103 GLN E O 1
ATOM 7236 N N . ALA I 5 104 ? 184.158 169.867 173.574 1.00 73.93 104 ALA E N 1
ATOM 7237 C CA . ALA I 5 104 ? 184.556 169.375 172.262 1.00 73.93 104 ALA E CA 1
ATOM 7238 C C . ALA I 5 104 ? 185.891 169.935 171.787 1.00 73.93 104 ALA E C 1
ATOM 7239 O O . ALA I 5 104 ? 186.365 169.536 170.719 1.00 73.93 104 ALA E O 1
ATOM 7241 N N . GLN I 5 105 ? 186.507 170.842 172.545 1.00 73.41 105 GLN E N 1
ATOM 7242 C CA . GLN I 5 105 ? 187.791 171.433 172.165 1.00 73.41 105 GLN E CA 1
ATOM 7243 C C . GLN I 5 105 ? 187.706 172.094 170.792 1.00 73.41 105 GLN E C 1
ATOM 7244 O O . GLN I 5 105 ? 188.651 172.053 170.002 1.00 73.41 105 GLN E O 1
ATOM 7250 N N . ASP I 5 106 ? 186.562 172.712 170.503 1.00 73.47 106 ASP E N 1
ATOM 7251 C CA . ASP I 5 106 ? 186.335 173.370 169.217 1.00 73.47 106 ASP E CA 1
ATOM 7252 C C . ASP I 5 106 ? 186.808 174.814 169.334 1.00 73.47 106 ASP E C 1
ATOM 7253 O O . ASP I 5 106 ? 186.016 175.739 169.522 1.00 73.47 106 ASP E O 1
ATOM 7258 N N . THR I 5 107 ? 188.124 175.009 169.218 1.00 72.75 107 THR E N 1
ATOM 7259 C CA . THR I 5 107 ? 188.694 176.349 169.300 1.00 72.75 107 THR E CA 1
ATOM 7260 C C . THR I 5 107 ? 188.280 177.228 168.128 1.00 72.75 107 THR E C 1
ATOM 7261 O O . THR I 5 107 ? 188.358 178.458 168.233 1.00 72.75 107 THR E O 1
ATOM 7265 N N . SER I 5 108 ? 187.841 176.630 167.019 1.00 74.07 108 SER E N 1
ATOM 7266 C CA . SER I 5 108 ? 187.457 177.423 165.856 1.00 74.07 108 SER E CA 1
ATOM 7267 C C . SER I 5 108 ? 186.297 178.355 166.182 1.00 74.07 108 SER E C 1
ATOM 7268 O O . SER I 5 108 ? 186.301 179.525 165.781 1.00 74.07 108 SER E O 1
ATOM 7271 N N . THR I 5 109 ? 185.292 177.855 166.903 1.00 69.59 109 THR E N 1
ATOM 7272 C CA . THR I 5 109 ? 184.156 178.698 167.260 1.00 69.59 109 THR E CA 1
ATOM 7273 C C . THR I 5 109 ? 184.586 179.836 168.178 1.00 69.59 109 THR E C 1
ATOM 7274 O O . THR I 5 109 ? 184.133 180.976 168.016 1.00 69.59 109 THR E O 1
ATOM 7278 N N . LEU I 5 110 ? 185.455 179.548 169.149 1.00 68.04 110 LEU E N 1
ATOM 7279 C CA . LEU I 5 110 ? 185.908 180.590 170.064 1.00 68.04 110 LEU E CA 1
ATOM 7280 C C . LEU I 5 110 ? 186.698 181.666 169.331 1.00 68.04 110 LEU E C 1
ATOM 7281 O O . LEU I 5 110 ? 186.532 182.860 169.606 1.00 68.04 110 LEU E O 1
ATOM 7286 N N . VAL I 5 111 ? 187.565 181.267 168.396 1.00 72.32 111 VAL E N 1
ATOM 7287 C CA . VAL I 5 111 ? 188.343 182.254 167.651 1.00 72.32 111 VAL E CA 1
ATOM 7288 C C . VAL I 5 111 ? 187.426 183.180 166.866 1.00 72.32 111 VAL E C 1
ATOM 7289 O O . VAL I 5 111 ? 187.751 184.354 166.653 1.00 72.32 111 VAL E O 1
ATOM 7293 N N . LYS I 5 112 ? 186.272 182.677 166.424 1.00 69.40 112 LYS E N 1
ATOM 7294 C CA . LYS I 5 112 ? 185.327 183.513 165.694 1.00 69.40 112 LYS E CA 1
ATOM 7295 C C . LYS I 5 112 ? 184.823 184.678 166.536 1.00 69.40 112 LYS E C 1
ATOM 7296 O O . LYS I 5 112 ? 184.390 185.691 165.976 1.00 69.40 112 LYS E O 1
ATOM 7302 N N . ILE I 5 113 ? 184.870 184.560 167.856 1.00 65.50 113 ILE E N 1
ATOM 7303 C CA . ILE I 5 113 ? 184.399 185.644 168.725 1.00 65.50 113 ILE E CA 1
ATOM 7304 C C . ILE I 5 113 ? 185.387 186.805 168.656 1.00 65.50 113 ILE E C 1
ATOM 7305 O O . ILE I 5 113 ? 186.598 186.592 168.844 1.00 65.50 113 ILE E O 1
ATOM 7310 N N . PRO I 5 114 ? 184.939 188.033 168.390 1.00 65.88 114 PRO E N 1
ATOM 7311 C CA . PRO I 5 114 ? 185.884 189.155 168.342 1.00 65.88 114 PRO E CA 1
ATOM 7312 C C . PRO I 5 114 ? 186.577 189.352 169.682 1.00 65.88 114 PRO E C 1
ATOM 7313 O O . PRO I 5 114 ? 185.984 189.156 170.745 1.00 65.88 114 PRO E O 1
ATOM 7317 N N . GLY I 5 115 ? 187.848 189.744 169.621 1.00 65.92 115 GLY E N 1
ATOM 7318 C CA . GLY I 5 115 ? 188.651 189.933 170.807 1.00 65.92 115 GLY E CA 1
ATOM 7319 C C . GLY I 5 115 ? 189.288 188.673 171.350 1.00 65.92 115 GLY E C 1
ATOM 7320 O O . GLY I 5 115 ? 190.024 188.749 172.342 1.00 65.92 115 GLY E O 1
ATOM 7321 N N . VAL I 5 116 ? 189.033 187.521 170.734 1.00 68.40 116 VAL E N 1
ATOM 7322 C CA . VAL I 5 116 ? 189.576 186.241 171.172 1.00 68.40 116 VAL E CA 1
ATOM 7323 C C . VAL I 5 116 ? 190.612 185.791 170.152 1.00 68.40 116 VAL E C 1
ATOM 7324 O O . VAL I 5 116 ? 190.305 185.664 168.960 1.00 68.40 116 VAL E O 1
ATOM 7328 N N . GLY I 5 117 ? 191.834 185.553 170.618 1.00 74.20 117 GLY E N 1
ATOM 7329 C CA . GLY I 5 117 ? 192.889 185.055 169.758 1.00 74.20 117 GLY E CA 1
ATOM 7330 C C . GLY I 5 117 ? 192.946 183.542 169.743 1.00 74.20 117 GLY E C 1
ATOM 7331 O O . GLY I 5 117 ? 191.906 182.878 169.705 1.00 74.20 117 GLY E O 1
ATOM 7332 N N . LYS I 5 118 ? 194.155 182.986 169.774 1.00 77.16 118 LYS E N 1
ATOM 7333 C CA . LYS I 5 118 ? 194.362 181.543 169.776 1.00 77.16 118 LYS E CA 1
ATOM 7334 C C . LYS I 5 118 ? 194.856 181.028 171.119 1.00 77.16 118 LYS E C 1
ATOM 7335 O O . LYS I 5 118 ? 194.281 180.085 171.674 1.00 77.16 118 LYS E O 1
ATOM 7341 N N . LYS I 5 119 ? 195.919 181.630 171.660 1.00 77.09 119 LYS E N 1
ATOM 7342 C CA . LYS I 5 119 ? 196.429 181.198 172.956 1.00 77.09 119 LYS E CA 1
ATOM 7343 C C . LYS I 5 119 ? 195.386 181.390 174.049 1.00 77.09 119 LYS E C 1
ATOM 7344 O O . LYS I 5 119 ? 195.215 180.522 174.913 1.00 77.09 119 LYS E O 1
ATOM 7350 N N . THR I 5 120 ? 194.688 182.527 174.035 1.00 72.84 120 THR E N 1
ATOM 7351 C CA . THR I 5 120 ? 193.664 182.769 175.046 1.00 72.84 120 THR E CA 1
ATOM 7352 C C . THR I 5 120 ? 192.526 181.764 174.923 1.00 72.84 120 THR E C 1
ATOM 7353 O O . THR I 5 120 ? 191.977 181.311 175.933 1.00 72.84 120 THR E O 1
ATOM 7357 N N . ALA I 5 121 ? 192.147 181.412 173.692 1.00 72.67 121 ALA E N 1
ATOM 7358 C CA . ALA I 5 121 ? 191.106 180.408 173.500 1.00 72.67 121 ALA E CA 1
ATOM 7359 C C . ALA I 5 121 ? 191.547 179.053 174.040 1.00 72.67 121 ALA E C 1
ATOM 7360 O O . ALA I 5 121 ? 190.783 178.363 174.727 1.00 72.67 121 ALA E O 1
ATOM 7362 N N . GLU I 5 122 ? 192.787 178.656 173.743 1.00 74.43 122 GLU E N 1
ATOM 7363 C CA . GLU I 5 122 ? 193.285 177.376 174.236 1.00 74.43 122 GLU E CA 1
ATOM 7364 C C . GLU I 5 122 ? 193.347 177.364 175.758 1.00 74.43 122 GLU E C 1
ATOM 7365 O O . GLU I 5 122 ? 193.033 176.351 176.395 1.00 74.43 122 GLU E O 1
ATOM 7371 N N . ARG I 5 123 ? 193.757 178.482 176.359 1.00 72.74 123 ARG E N 1
ATOM 7372 C CA . ARG I 5 123 ? 193.700 178.595 177.811 1.00 72.74 123 ARG E CA 1
ATOM 7373 C C . ARG I 5 123 ? 192.273 178.403 178.308 1.00 72.74 123 ARG E C 1
ATOM 7374 O O . ARG I 5 123 ? 191.974 177.427 179.010 1.00 72.74 123 ARG E O 1
ATOM 7382 N N . LEU I 5 124 ? 191.361 179.289 177.898 1.00 66.96 124 LEU E N 1
ATOM 7383 C CA . LEU I 5 124 ? 189.955 179.128 178.252 1.00 66.96 124 LEU E CA 1
ATOM 7384 C C . LEU I 5 124 ? 189.571 177.657 178.240 1.00 66.96 124 LEU E C 1
ATOM 7385 O O . LEU I 5 124 ? 189.075 177.120 179.238 1.00 66.96 124 LEU E O 1
ATOM 7390 N N . LEU I 5 125 ? 189.847 176.977 177.126 1.00 71.71 125 LEU E N 1
ATOM 7391 C CA . LEU I 5 125 ? 189.587 175.545 177.038 1.00 71.71 125 LEU E CA 1
ATOM 7392 C C . LEU I 5 125 ? 190.179 174.795 178.227 1.00 71.71 125 LEU E C 1
ATOM 7393 O O . LEU I 5 125 ? 189.448 174.167 179.004 1.00 71.71 125 LEU E O 1
ATOM 7398 N N . VAL I 5 126 ? 191.506 174.850 178.380 1.00 72.79 126 VAL E N 1
ATOM 7399 C CA . VAL I 5 126 ? 192.189 173.915 179.273 1.00 72.79 126 VAL E CA 1
ATOM 7400 C C . VAL I 5 126 ? 191.779 174.150 180.723 1.00 72.79 126 VAL E C 1
ATOM 7401 O O . VAL I 5 126 ? 191.462 173.202 181.450 1.00 72.79 126 VAL E O 1
ATOM 7405 N N . GLU I 5 127 ? 191.778 175.408 181.174 1.00 72.60 127 GLU E N 1
ATOM 7406 C CA . GLU I 5 127 ? 191.294 175.651 182.533 1.00 72.60 127 GLU E CA 1
ATOM 7407 C C . GLU I 5 127 ? 189.828 175.257 182.696 1.00 72.60 127 GLU E C 1
ATOM 7408 O O . GLU I 5 127 ? 189.481 174.571 183.665 1.00 72.60 127 GLU E O 1
ATOM 7414 N N . LEU I 5 128 ? 188.952 175.645 181.762 1.00 69.97 128 LEU E N 1
ATOM 7415 C CA . LEU I 5 128 ? 187.532 175.369 181.952 1.00 69.97 128 LEU E CA 1
ATOM 7416 C C . LEU I 5 128 ? 187.258 173.873 182.063 1.00 69.97 128 LEU E C 1
ATOM 7417 O O . LEU I 5 128 ? 186.347 173.461 182.797 1.00 69.97 128 LEU E O 1
ATOM 7422 N N . LYS I 5 129 ? 188.052 173.042 181.371 1.00 74.08 129 LYS E N 1
ATOM 7423 C CA . LYS I 5 129 ? 187.771 171.605 181.365 1.00 74.08 129 LYS E CA 1
ATOM 7424 C C . LYS I 5 129 ? 187.581 171.068 182.776 1.00 74.08 129 LYS E C 1
ATOM 7425 O O . LYS I 5 129 ? 186.587 170.391 183.062 1.00 74.08 129 LYS E O 1
ATOM 7431 N N . ASP I 5 130 ? 188.523 171.356 183.674 1.00 76.30 130 ASP E N 1
ATOM 7432 C CA . ASP I 5 130 ? 188.404 170.915 185.054 1.00 76.30 130 ASP E CA 1
ATOM 7433 C C . ASP I 5 130 ? 187.850 171.981 185.984 1.00 76.30 130 ASP E C 1
ATOM 7434 O O . ASP I 5 130 ? 187.558 171.667 187.143 1.00 76.30 130 ASP E O 1
ATOM 7439 N N . ARG I 5 131 ? 187.698 173.225 185.522 1.00 72.06 131 ARG E N 1
ATOM 7440 C CA . ARG I 5 131 ? 186.994 174.210 186.332 1.00 72.06 131 ARG E CA 1
ATOM 7441 C C . ARG I 5 131 ? 185.533 173.815 186.485 1.00 72.06 131 ARG E C 1
ATOM 7442 O O . ARG I 5 131 ? 184.947 173.962 187.563 1.00 72.06 131 ARG E O 1
ATOM 7450 N N . PHE I 5 132 ? 184.926 173.313 185.411 1.00 76.55 132 PHE E N 1
ATOM 7451 C CA . PHE I 5 132 ? 183.605 172.698 185.486 1.00 76.55 132 PHE E CA 1
ATOM 7452 C C . PHE I 5 132 ? 183.672 171.319 184.842 1.00 76.55 132 PHE E C 1
ATOM 7453 O O . PHE I 5 132 ? 184.152 171.178 183.712 1.00 76.55 132 PHE E O 1
ATOM 7461 N N . LYS I 5 133 ? 183.206 170.306 185.571 1.00 85.53 133 LYS E N 1
ATOM 7462 C CA . LYS I 5 133 ? 183.198 168.927 185.080 1.00 85.53 133 LYS E CA 1
ATOM 7463 C C . LYS I 5 133 ? 181.817 168.572 184.527 1.00 85.53 133 LYS E C 1
ATOM 7464 O O . LYS I 5 133 ? 181.099 167.718 185.046 1.00 85.53 133 LYS E O 1
ATOM 7470 N N . ALA I 5 134 ? 181.455 169.253 183.440 1.00 84.16 134 ALA E N 1
ATOM 7471 C CA . ALA I 5 134 ? 180.148 169.089 182.810 1.00 84.16 134 ALA E CA 1
ATOM 7472 C C . ALA I 5 134 ? 179.029 169.375 183.813 1.00 84.16 134 ALA E C 1
ATOM 7473 O O . ALA I 5 134 ? 178.087 168.598 183.984 1.00 84.16 134 ALA E O 1
ATOM 7475 N N . TRP I 5 135 ? 179.156 170.517 184.482 1.00 79.26 135 TRP E N 1
ATOM 7476 C CA . TRP I 5 135 ? 178.185 170.943 185.485 1.00 79.26 135 TRP E CA 1
ATOM 7477 C C . TRP I 5 135 ? 178.041 169.893 186.581 1.00 79.26 135 TRP E C 1
ATOM 7478 O O . TRP I 5 135 ? 177.085 169.117 186.588 1.00 79.26 135 TRP E O 1
ATOM 7489 N N . MET J 5 1 ? 179.573 210.201 200.687 1.00 30.38 1 MET F N 1
ATOM 7490 C CA . MET J 5 1 ? 178.477 209.799 199.761 1.00 30.38 1 MET F CA 1
ATOM 7491 C C . MET J 5 1 ? 177.142 209.771 200.496 1.00 30.38 1 MET F C 1
ATOM 7492 O O . MET J 5 1 ? 176.132 210.247 199.982 1.00 30.38 1 MET F O 1
ATOM 7497 N N . ILE J 5 2 ? 177.144 209.207 201.700 1.00 29.18 2 ILE F N 1
ATOM 7498 C CA . ILE J 5 2 ? 175.956 209.167 202.545 1.00 29.18 2 ILE F CA 1
ATOM 7499 C C . ILE J 5 2 ? 176.067 210.315 203.541 1.00 29.18 2 ILE F C 1
ATOM 7500 O O . ILE J 5 2 ? 176.961 210.327 204.391 1.00 29.18 2 ILE F O 1
ATOM 7505 N N . GLY J 5 3 ? 175.158 211.281 203.435 1.00 28.65 3 GLY F N 1
ATOM 7506 C CA . GLY J 5 3 ? 175.207 212.460 204.276 1.00 28.65 3 GLY F CA 1
ATOM 7507 C C . GLY J 5 3 ? 174.083 212.537 205.287 1.00 28.65 3 GLY F C 1
ATOM 7508 O O . GLY J 5 3 ? 174.083 213.420 206.150 1.00 28.65 3 GLY F O 1
ATOM 7509 N N . ARG J 5 4 ? 173.117 211.627 205.195 1.00 28.95 4 ARG F N 1
ATOM 7510 C CA . ARG J 5 4 ? 171.985 211.637 206.109 1.00 28.95 4 ARG F CA 1
ATOM 7511 C C . ARG J 5 4 ? 171.208 210.340 205.952 1.00 28.95 4 ARG F C 1
ATOM 7512 O O . ARG J 5 4 ? 170.981 209.881 204.830 1.00 28.95 4 ARG F O 1
ATOM 7520 N N . LEU J 5 5 ? 170.808 209.758 207.080 1.00 26.60 5 LEU F N 1
ATOM 7521 C CA . LEU J 5 5 ? 169.959 208.574 207.108 1.00 26.60 5 LEU F CA 1
ATOM 7522 C C . LEU J 5 5 ? 168.688 208.905 207.875 1.00 26.60 5 LEU F C 1
ATOM 7523 O O . LEU J 5 5 ? 168.753 209.420 208.996 1.00 26.60 5 LEU F O 1
ATOM 7528 N N . ARG J 5 6 ? 167.538 208.606 207.272 1.00 26.38 6 ARG F N 1
ATOM 7529 C CA . ARG J 5 6 ? 166.228 208.891 207.861 1.00 26.38 6 ARG F CA 1
ATOM 7530 C C . ARG J 5 6 ? 165.441 207.585 207.902 1.00 26.38 6 ARG F C 1
ATOM 7531 O O . ARG J 5 6 ? 164.780 207.216 206.928 1.00 26.38 6 ARG F O 1
ATOM 7539 N N . GLY J 5 7 ? 165.515 206.887 209.033 1.00 29.43 7 GLY F N 1
ATOM 7540 C CA . GLY J 5 7 ? 164.793 205.643 209.208 1.00 29.43 7 GLY F CA 1
ATOM 7541 C C . GLY J 5 7 ? 164.203 205.509 210.595 1.00 29.43 7 GLY F C 1
ATOM 7542 O O . GLY J 5 7 ? 163.921 206.514 211.254 1.00 29.43 7 GLY F O 1
ATOM 7543 N N . THR J 5 8 ? 164.011 204.274 211.049 1.00 30.34 8 THR F N 1
ATOM 7544 C CA . THR J 5 8 ? 163.485 203.991 212.376 1.00 30.34 8 THR F CA 1
ATOM 7545 C C . THR J 5 8 ? 164.546 203.281 213.205 1.00 30.34 8 THR F C 1
ATOM 7546 O O . THR J 5 8 ? 165.220 202.368 212.719 1.00 30.34 8 THR F O 1
ATOM 7550 N N . LEU J 5 9 ? 164.688 203.705 214.458 1.00 34.44 9 LEU F N 1
ATOM 7551 C CA . LEU J 5 9 ? 165.679 203.121 215.355 1.00 34.44 9 LEU F CA 1
ATOM 7552 C C . LEU J 5 9 ? 165.283 201.685 215.677 1.00 34.44 9 LEU F C 1
ATOM 7553 O O . LEU J 5 9 ? 164.337 201.449 216.434 1.00 34.44 9 LEU F O 1
ATOM 7558 N N . ALA J 5 10 ? 166.004 200.723 215.102 1.00 31.80 10 ALA F N 1
ATOM 7559 C CA . ALA J 5 10 ? 165.693 199.313 215.296 1.00 31.80 10 ALA F CA 1
ATOM 7560 C C . ALA J 5 10 ? 166.339 198.753 216.559 1.00 31.80 10 ALA F C 1
ATOM 7561 O O . ALA J 5 10 ? 165.670 198.093 217.360 1.00 31.80 10 ALA F O 1
ATOM 7563 N N . GLU J 5 11 ? 167.633 198.998 216.746 1.00 35.18 11 GLU F N 1
ATOM 7564 C CA . GLU J 5 11 ? 168.351 198.496 217.909 1.00 35.18 11 GLU F CA 1
ATOM 7565 C C . GLU J 5 11 ? 169.309 199.569 218.399 1.00 35.18 11 GLU F C 1
ATOM 7566 O O . GLU J 5 11 ? 170.013 200.192 217.600 1.00 35.18 11 GLU F O 1
ATOM 7572 N N . LYS J 5 12 ? 169.331 199.777 219.713 1.00 39.85 12 LYS F N 1
ATOM 7573 C CA . LYS J 5 12 ? 170.176 200.785 220.349 1.00 39.85 12 LYS F CA 1
ATOM 7574 C C . LYS J 5 12 ? 171.133 200.072 221.299 1.00 39.85 12 LYS F C 1
ATOM 7575 O O . LYS J 5 12 ? 170.778 199.775 222.444 1.00 39.85 12 LYS F O 1
ATOM 7581 N N . GLN J 5 13 ? 172.346 199.799 220.819 1.00 42.44 13 GLN F N 1
ATOM 7582 C CA . GLN J 5 13 ? 173.414 199.199 221.617 1.00 42.44 13 GLN F CA 1
ATOM 7583 C C . GLN J 5 13 ? 174.567 200.193 221.638 1.00 42.44 13 GLN F C 1
ATOM 7584 O O . GLN J 5 13 ? 175.417 200.189 220.734 1.00 42.44 13 GLN F O 1
ATOM 7590 N N . PRO J 5 14 ? 174.641 201.063 222.644 1.00 42.23 14 PRO F N 1
ATOM 7591 C CA . PRO J 5 14 ? 175.646 202.119 222.612 1.00 42.23 14 PRO F CA 1
ATOM 7592 C C . PRO J 5 14 ? 177.041 201.532 222.636 1.00 42.23 14 PRO F C 1
ATOM 7593 O O . PRO J 5 14 ? 177.272 200.458 223.223 1.00 42.23 14 PRO F O 1
ATOM 7597 N N . PRO J 5 15 ? 178.018 202.206 222.005 1.00 40.07 15 PRO F N 1
ATOM 7598 C CA . PRO J 5 15 ? 177.880 203.469 221.272 1.00 40.07 15 PRO F CA 1
ATOM 7599 C C . PRO J 5 15 ? 177.472 203.270 219.813 1.00 40.07 15 PRO F C 1
ATOM 7600 O O . PRO J 5 15 ? 177.833 204.081 218.962 1.00 40.07 15 PRO F O 1
ATOM 7604 N N . HIS J 5 16 ? 176.722 202.206 219.535 1.00 36.57 16 HIS F N 1
ATOM 7605 C CA . HIS J 5 16 ? 176.350 201.839 218.178 1.00 36.57 16 HIS F CA 1
ATOM 7606 C C . HIS J 5 16 ? 174.835 201.833 218.023 1.00 36.57 16 HIS F C 1
ATOM 7607 O O . HIS J 5 16 ? 174.086 201.650 218.986 1.00 36.57 16 HIS F O 1
ATOM 7614 N N . LEU J 5 17 ? 174.398 202.033 216.783 1.00 35.09 17 LEU F N 1
ATOM 7615 C CA . LEU J 5 17 ? 172.990 202.039 216.423 1.00 35.09 17 LEU F CA 1
ATOM 7616 C C . LEU J 5 17 ? 172.781 201.182 215.184 1.00 35.09 17 LEU F C 1
ATOM 7617 O O . LEU J 5 17 ? 173.701 200.962 214.394 1.00 35.09 17 LEU F O 1
ATOM 7622 N N . ILE J 5 18 ? 171.555 200.696 215.024 1.00 30.16 18 ILE F N 1
ATOM 7623 C CA . ILE J 5 18 ? 171.113 200.052 213.794 1.00 30.16 18 ILE F CA 1
ATOM 7624 C C . ILE J 5 18 ? 169.861 200.787 213.343 1.00 30.16 18 ILE F C 1
ATOM 7625 O O . ILE J 5 18 ? 168.765 200.540 213.862 1.00 30.16 18 ILE F O 1
ATOM 7630 N N . LEU J 5 19 ? 170.022 201.693 212.384 1.00 28.74 19 LEU F N 1
ATOM 7631 C CA . LEU J 5 19 ? 168.936 202.528 211.888 1.00 28.74 19 LEU F CA 1
ATOM 7632 C C . LEU J 5 19 ? 168.332 201.848 210.665 1.00 28.74 19 LEU F C 1
ATOM 7633 O O . LEU J 5 19 ? 168.943 201.827 209.592 1.00 28.74 19 LEU F O 1
ATOM 7638 N N . ASP J 5 20 ? 167.134 201.293 210.829 1.00 27.06 20 ASP F N 1
ATOM 7639 C CA . ASP J 5 20 ? 166.477 200.526 209.772 1.00 27.06 20 ASP F CA 1
ATOM 7640 C C . ASP J 5 20 ? 165.908 201.494 208.744 1.00 27.06 20 ASP F C 1
ATOM 7641 O O . ASP J 5 20 ? 164.853 202.095 208.954 1.00 27.06 20 ASP F O 1
ATOM 7646 N N . VAL J 5 21 ? 166.609 201.646 207.625 1.00 26.28 21 VAL F N 1
ATOM 7647 C CA . VAL J 5 21 ? 166.182 202.529 206.542 1.00 26.28 21 VAL F CA 1
ATOM 7648 C C . VAL J 5 21 ? 165.570 201.633 205.470 1.00 26.28 21 VAL F C 1
ATOM 7649 O O . VAL J 5 21 ? 166.258 201.120 204.587 1.00 26.28 21 VAL F O 1
ATOM 7653 N N . ASN J 5 22 ? 164.252 201.451 205.545 1.00 29.23 22 ASN F N 1
ATOM 7654 C CA . ASN J 5 22 ? 163.508 200.674 204.553 1.00 29.23 22 ASN F CA 1
ATOM 7655 C C . ASN J 5 22 ? 164.069 199.258 204.418 1.00 29.23 22 ASN F C 1
ATOM 7656 O O . ASN J 5 22 ? 164.223 198.732 203.314 1.00 29.23 22 ASN F O 1
ATOM 7661 N N . GLY J 5 23 ? 164.377 198.635 205.553 1.00 24.56 23 GLY F N 1
ATOM 7662 C CA . GLY J 5 23 ? 164.816 197.253 205.559 1.00 24.56 23 GLY F CA 1
ATOM 7663 C C . GLY J 5 23 ? 166.302 197.083 205.795 1.00 24.56 23 GLY F C 1
ATOM 7664 O O . GLY J 5 23 ? 166.722 196.138 206.468 1.00 24.56 23 GLY F O 1
ATOM 7665 N N . VAL J 5 24 ? 167.108 197.987 205.249 1.00 25.56 24 VAL F N 1
ATOM 7666 C CA . VAL J 5 24 ? 168.558 197.919 205.385 1.00 25.56 24 VAL F CA 1
ATOM 7667 C C . VAL J 5 24 ? 168.938 198.614 206.687 1.00 25.56 24 VAL F C 1
ATOM 7668 O O . VAL J 5 24 ? 168.781 199.829 206.823 1.00 25.56 24 VAL F O 1
ATOM 7672 N N . GLY J 5 25 ? 169.440 197.839 207.647 1.00 25.47 25 GLY F N 1
ATOM 7673 C CA . GLY J 5 25 ? 169.899 198.391 208.907 1.00 25.47 25 GLY F CA 1
ATOM 7674 C C . GLY J 5 25 ? 171.344 198.830 208.793 1.00 25.47 25 GLY F C 1
ATOM 7675 O O . GLY J 5 25 ? 172.197 198.072 208.325 1.00 25.47 25 GLY F O 1
ATOM 7676 N N . TYR J 5 26 ? 171.615 200.057 209.226 1.00 25.86 26 TYR F N 1
ATOM 7677 C CA . TYR J 5 26 ? 172.931 200.667 209.099 1.00 25.86 26 TYR F CA 1
ATOM 7678 C C . TYR J 5 26 ? 173.573 200.762 210.476 1.00 25.86 26 TYR F C 1
ATOM 7679 O O . TYR J 5 26 ? 172.991 201.344 211.397 1.00 25.86 26 TYR F O 1
ATOM 7688 N N . GLU J 5 27 ? 174.771 200.197 210.611 1.00 30.46 27 GLU F N 1
ATOM 7689 C CA . GLU J 5 27 ? 175.525 200.278 211.856 1.00 30.46 27 GLU F CA 1
ATOM 7690 C C . GLU J 5 27 ? 176.152 201.662 211.951 1.00 30.46 27 GLU F C 1
ATOM 7691 O O . GLU J 5 27 ? 177.064 201.992 211.186 1.00 30.46 27 GLU F O 1
ATOM 7697 N N . VAL J 5 28 ? 175.667 202.471 212.888 1.00 31.70 28 VAL F N 1
ATOM 7698 C CA . VAL J 5 28 ? 176.082 203.861 213.033 1.00 31.70 28 VAL F CA 1
ATOM 7699 C C . VAL J 5 28 ? 176.642 204.054 214.434 1.00 31.70 28 VAL F C 1
ATOM 7700 O O . VAL J 5 28 ? 176.011 203.658 215.421 1.00 31.70 28 VAL F O 1
ATOM 7704 N N . GLU J 5 29 ? 177.823 204.660 214.518 1.00 38.39 29 GLU F N 1
ATOM 7705 C CA . GLU J 5 29 ? 178.435 205.031 215.788 1.00 38.39 29 GLU F CA 1
ATOM 7706 C C . GLU J 5 29 ? 178.158 206.505 216.046 1.00 38.39 29 GLU F C 1
ATOM 7707 O O . GLU J 5 29 ? 178.455 207.353 215.198 1.00 38.39 29 GLU F O 1
ATOM 7713 N N . VAL J 5 30 ? 177.596 206.808 217.211 1.00 38.47 30 VAL F N 1
ATOM 7714 C CA . VAL J 5 30 ? 177.208 208.176 217.543 1.00 38.47 30 VAL F CA 1
ATOM 7715 C C . VAL J 5 30 ? 177.801 208.553 218.896 1.00 38.47 30 VAL F C 1
ATOM 7716 O O . VAL J 5 30 ? 178.011 207.672 219.742 1.00 38.47 30 VAL F O 1
ATOM 7720 N N . PRO J 5 31 ? 178.089 209.828 219.151 1.00 43.09 31 PRO F N 1
ATOM 7721 C CA . PRO J 5 31 ? 178.594 210.217 220.471 1.00 43.09 31 PRO F CA 1
ATOM 7722 C C . PRO J 5 31 ? 177.509 210.131 221.534 1.00 43.09 31 PRO F C 1
ATOM 7723 O O . PRO J 5 31 ? 176.317 210.012 221.244 1.00 43.09 31 PRO F O 1
ATOM 7727 N N . MET J 5 32 ? 177.948 210.197 222.793 1.00 50.27 32 MET F N 1
ATOM 7728 C CA . MET J 5 32 ? 177.005 210.143 223.905 1.00 50.27 32 MET F CA 1
ATOM 7729 C C . MET J 5 32 ? 176.028 211.310 223.867 1.00 50.27 32 MET F C 1
ATOM 7730 O O . MET J 5 32 ? 174.861 211.155 224.250 1.00 50.27 32 MET F O 1
ATOM 7735 N N . THR J 5 33 ? 176.480 212.483 223.418 1.00 49.95 33 THR F N 1
ATOM 7736 C CA . THR J 5 33 ? 175.569 213.613 223.279 1.00 49.95 33 THR F CA 1
ATOM 7737 C C . THR J 5 33 ? 174.405 213.282 222.359 1.00 49.95 33 THR F C 1
ATOM 7738 O O . THR J 5 33 ? 173.312 213.831 222.536 1.00 49.95 33 THR F O 1
ATOM 7742 N N . THR J 5 34 ? 174.613 212.396 221.384 1.00 43.23 34 THR F N 1
ATOM 7743 C CA . THR J 5 34 ? 173.505 211.898 220.582 1.00 43.23 34 THR F CA 1
ATOM 7744 C C . THR J 5 34 ? 172.684 210.863 221.340 1.00 43.23 34 THR F C 1
ATOM 7745 O O . THR J 5 34 ? 171.454 210.854 221.226 1.00 43.23 34 THR F O 1
ATOM 7749 N N . LEU J 5 35 ? 173.336 210.002 222.128 1.00 44.89 35 LEU F N 1
ATOM 7750 C CA . LEU J 5 35 ? 172.597 209.017 222.912 1.00 44.89 35 LEU F CA 1
ATOM 7751 C C . LEU J 5 35 ? 171.577 209.691 223.817 1.00 44.89 35 LEU F C 1
ATOM 7752 O O . LEU J 5 35 ? 170.447 209.211 223.960 1.00 44.89 35 LEU F O 1
ATOM 7757 N N . TYR J 5 36 ? 171.957 210.804 224.436 1.00 52.55 36 TYR F N 1
ATOM 7758 C CA . TYR J 5 36 ? 171.038 211.512 225.326 1.00 52.55 36 TYR F CA 1
ATOM 7759 C C . TYR J 5 36 ? 169.957 212.284 224.574 1.00 52.55 36 TYR F C 1
ATOM 7760 O O . TYR J 5 36 ? 169.247 213.073 225.213 1.00 52.55 36 TYR F O 1
ATOM 7769 N N . ARG J 5 37 ? 169.807 212.092 223.260 1.00 48.85 37 ARG F N 1
ATOM 7770 C CA . ARG J 5 37 ? 168.751 212.742 222.497 1.00 48.85 37 ARG F CA 1
ATOM 7771 C C . ARG J 5 37 ? 167.967 211.794 221.601 1.00 48.85 37 ARG F C 1
ATOM 7772 O O . ARG J 5 37 ? 166.927 212.202 221.073 1.00 48.85 37 ARG F O 1
ATOM 7780 N N . LEU J 5 38 ? 168.420 210.558 221.412 1.00 39.92 38 LEU F N 1
ATOM 7781 C CA . LEU J 5 38 ? 167.720 209.637 220.533 1.00 39.92 38 LEU F CA 1
ATOM 7782 C C . LEU J 5 38 ? 166.373 209.240 221.137 1.00 39.92 38 LEU F C 1
ATOM 7783 O O . LEU J 5 38 ? 166.216 209.211 222.360 1.00 39.92 38 LEU F O 1
ATOM 7788 N N . PRO J 5 39 ? 165.376 208.926 220.296 1.00 38.64 39 PRO F N 1
ATOM 7789 C CA . PRO J 5 39 ? 164.101 208.431 220.833 1.00 38.64 39 PRO F CA 1
ATOM 7790 C C . PRO J 5 39 ? 164.200 206.987 221.294 1.00 38.64 39 PRO F C 1
ATOM 7791 O O . PRO J 5 39 ? 165.286 206.400 221.294 1.00 38.64 39 PRO F O 1
ATOM 7795 N N . SER J 5 40 ? 163.072 206.407 221.693 1.00 41.03 40 SER F N 1
ATOM 7796 C CA . SER J 5 40 ? 163.048 205.005 222.073 1.00 41.03 40 SER F CA 1
ATOM 7797 C C . SER J 5 40 ? 163.201 204.120 220.837 1.00 41.03 40 SER F C 1
ATOM 7798 O O . SER J 5 40 ? 163.076 204.568 219.694 1.00 41.03 40 SER F O 1
ATOM 7801 N N . VAL J 5 41 ? 163.478 202.840 221.082 1.00 38.58 41 VAL F N 1
ATOM 7802 C CA . VAL J 5 41 ? 163.642 201.888 219.991 1.00 38.58 41 VAL F CA 1
ATOM 7803 C C . VAL J 5 41 ? 162.327 201.752 219.239 1.00 38.58 41 VAL F C 1
ATOM 7804 O O . VAL J 5 41 ? 161.249 201.679 219.844 1.00 38.58 41 VAL F O 1
ATOM 7808 N N . GLY J 5 42 ? 162.409 201.720 217.910 1.00 36.93 42 GLY F N 1
ATOM 7809 C CA . GLY J 5 42 ? 161.246 201.597 217.059 1.00 36.93 42 GLY F CA 1
ATOM 7810 C C . GLY J 5 42 ? 160.653 202.912 216.599 1.00 36.93 42 GLY F C 1
ATOM 7811 O O . GLY J 5 42 ? 159.708 202.897 215.800 1.00 36.93 42 GLY F O 1
ATOM 7812 N N . GLU J 5 43 ? 161.178 204.052 217.079 1.00 37.76 43 GLU F N 1
ATOM 7813 C CA . GLU J 5 43 ? 160.665 205.355 216.692 1.00 37.76 43 GLU F CA 1
ATOM 7814 C C . GLU J 5 43 ? 161.538 205.979 215.608 1.00 37.76 43 GLU F C 1
ATOM 7815 O O . GLU J 5 43 ? 162.739 205.705 215.536 1.00 37.76 43 GLU F O 1
ATOM 7821 N N . PRO J 5 44 ? 160.966 206.821 214.748 1.00 34.39 44 PRO F N 1
ATOM 7822 C CA . PRO J 5 44 ? 161.770 207.442 213.688 1.00 34.39 44 PRO F CA 1
ATOM 7823 C C . PRO J 5 44 ? 162.839 208.360 214.258 1.00 34.39 44 PRO F C 1
ATOM 7824 O O . PRO J 5 44 ? 162.640 209.018 215.282 1.00 34.39 44 PRO F O 1
ATOM 7828 N N . VAL J 5 45 ? 163.982 208.402 213.579 1.00 32.54 45 VAL F N 1
ATOM 7829 C CA . VAL J 5 45 ? 165.085 209.275 213.965 1.00 32.54 45 VAL F CA 1
ATOM 7830 C C . VAL J 5 45 ? 165.912 209.578 212.725 1.00 32.54 45 VAL F C 1
ATOM 7831 O O . VAL J 5 45 ? 166.111 208.713 211.868 1.00 32.54 45 VAL F O 1
ATOM 7835 N N . THR J 5 46 ? 166.393 210.815 212.634 1.00 30.11 46 THR F N 1
ATOM 7836 C CA . THR J 5 46 ? 167.217 211.270 211.522 1.00 30.11 46 THR F CA 1
ATOM 7837 C C . THR J 5 46 ? 168.615 211.589 212.031 1.00 30.11 46 THR F C 1
ATOM 7838 O O . THR J 5 46 ? 168.771 212.351 212.991 1.00 30.11 46 THR F O 1
ATOM 7842 N N . LEU J 5 47 ? 169.624 211.007 211.389 1.00 31.87 47 LEU F N 1
ATOM 7843 C CA . LEU J 5 47 ? 171.018 211.227 211.741 1.00 31.87 47 LEU F CA 1
ATOM 7844 C C . LEU J 5 47 ? 171.767 211.780 210.538 1.00 31.87 47 LEU F C 1
ATOM 7845 O O . LEU J 5 47 ? 171.571 211.321 209.409 1.00 31.87 47 LEU F O 1
ATOM 7850 N N . HIS J 5 48 ? 172.622 212.770 210.787 1.00 32.79 48 HIS F N 1
ATOM 7851 C CA . HIS J 5 48 ? 173.479 213.341 209.749 1.00 32.79 48 HIS F CA 1
ATOM 7852 C C . HIS J 5 48 ? 174.796 212.579 209.785 1.00 32.79 48 HIS F C 1
ATOM 7853 O O . HIS J 5 48 ? 175.728 212.933 210.507 1.00 32.79 48 HIS F O 1
ATOM 7860 N N . THR J 5 49 ? 174.871 211.516 208.992 1.00 30.15 49 THR F N 1
ATOM 7861 C CA . THR J 5 49 ? 175.978 210.581 209.084 1.00 30.15 49 THR F CA 1
ATOM 7862 C C . THR J 5 49 ? 177.171 211.052 208.258 1.00 30.15 49 THR F C 1
ATOM 7863 O O . THR J 5 49 ? 177.058 211.901 207.371 1.00 30.15 49 THR F O 1
ATOM 7867 N N . HIS J 5 50 ? 178.332 210.482 208.575 1.00 33.07 50 HIS F N 1
ATOM 7868 C CA . HIS J 5 50 ? 179.560 210.696 207.821 1.00 33.07 50 HIS F CA 1
ATOM 7869 C C . HIS J 5 50 ? 180.187 209.337 207.556 1.00 33.07 50 HIS F C 1
ATOM 7870 O O . HIS J 5 50 ? 180.424 208.569 208.495 1.00 33.07 50 HIS F O 1
ATOM 7877 N N . LEU J 5 51 ? 180.456 209.042 206.288 1.00 33.02 51 LEU F N 1
ATOM 7878 C CA . LEU J 5 51 ? 180.961 207.736 205.886 1.00 33.02 51 LEU F CA 1
ATOM 7879 C C . LEU J 5 51 ? 182.484 207.773 205.846 1.00 33.02 51 LEU F C 1
ATOM 7880 O O . LEU J 5 51 ? 183.072 208.549 205.086 1.00 33.02 51 LEU F O 1
ATOM 7885 N N . VAL J 5 52 ? 183.116 206.932 206.659 1.00 36.65 52 VAL F N 1
ATOM 7886 C CA . VAL J 5 52 ? 184.568 206.800 206.691 1.00 36.65 52 VAL F CA 1
ATOM 7887 C C . VAL J 5 52 ? 184.933 205.526 205.944 1.00 36.65 52 VAL F C 1
ATOM 7888 O O . VAL J 5 52 ? 184.543 204.425 206.350 1.00 36.65 52 VAL F O 1
ATOM 7892 N N . VAL J 5 53 ? 185.683 205.672 204.856 1.00 42.36 53 VAL F N 1
ATOM 7893 C CA . VAL J 5 53 ? 186.037 204.563 203.980 1.00 42.36 53 VAL F CA 1
ATOM 7894 C C . VAL J 5 53 ? 187.518 204.268 204.165 1.00 42.36 53 VAL F C 1
ATOM 7895 O O . VAL J 5 53 ? 188.362 205.160 204.008 1.00 42.36 53 VAL F O 1
ATOM 7899 N N . ARG J 5 54 ? 187.830 203.023 204.498 1.00 50.73 54 ARG F N 1
ATOM 7900 C CA . ARG J 5 54 ? 189.197 202.548 204.646 1.00 50.73 54 ARG F CA 1
ATOM 7901 C C . ARG J 5 54 ? 189.460 201.452 203.619 1.00 50.73 54 ARG F C 1
ATOM 7902 O O . ARG J 5 54 ? 188.573 201.049 202.863 1.00 50.73 54 ARG F O 1
ATOM 7910 N N . GLU J 5 55 ? 190.702 200.967 203.598 1.00 61.74 55 GLU F N 1
ATOM 7911 C CA . GLU J 5 55 ? 191.056 199.901 202.668 1.00 61.74 55 GLU F CA 1
ATOM 7912 C C . GLU J 5 55 ? 190.295 198.618 202.971 1.00 61.74 55 GLU F C 1
ATOM 7913 O O . GLU J 5 55 ? 190.067 197.808 202.065 1.00 61.74 55 GLU F O 1
ATOM 7919 N N . ASP J 5 56 ? 189.894 198.412 204.229 1.00 54.94 56 ASP F N 1
ATOM 7920 C CA . ASP J 5 56 ? 189.242 197.170 204.627 1.00 54.94 56 ASP F CA 1
ATOM 7921 C C . ASP J 5 56 ? 188.085 197.420 205.589 1.00 54.94 56 ASP F C 1
ATOM 7922 O O . ASP J 5 56 ? 187.797 196.578 206.447 1.00 54.94 56 ASP F O 1
ATOM 7927 N N . ALA J 5 57 ? 187.408 198.560 205.469 1.00 46.69 57 ALA F N 1
ATOM 7928 C CA . ALA J 5 57 ? 186.283 198.842 206.349 1.00 46.69 57 ALA F CA 1
ATOM 7929 C C . ALA J 5 57 ? 185.524 200.057 205.842 1.00 46.69 57 ALA F C 1
ATOM 7930 O O . ALA J 5 57 ? 186.133 201.052 205.442 1.00 46.69 57 ALA F O 1
ATOM 7932 N N . HIS J 5 58 ? 184.196 199.963 205.862 1.00 39.63 58 HIS F N 1
ATOM 7933 C CA . HIS J 5 58 ? 183.308 201.097 205.637 1.00 39.63 58 HIS F CA 1
ATOM 7934 C C . HIS J 5 58 ? 182.572 201.375 206.940 1.00 39.63 58 HIS F C 1
ATOM 7935 O O . HIS J 5 58 ? 181.938 200.475 207.500 1.00 39.63 58 HIS F O 1
ATOM 7942 N N . LEU J 5 59 ? 182.654 202.615 207.417 1.00 35.29 59 LEU F N 1
ATOM 7943 C CA . LEU J 5 59 ? 182.124 202.984 208.720 1.00 35.29 59 LEU F CA 1
ATOM 7944 C C . LEU J 5 59 ? 181.223 204.203 208.589 1.00 35.29 59 LEU F C 1
ATOM 7945 O O . LEU J 5 59 ? 181.447 205.073 207.744 1.00 35.29 59 LEU F O 1
ATOM 7950 N N . LEU J 5 60 ? 180.203 204.255 209.441 1.00 31.13 60 LEU F N 1
ATOM 7951 C CA . LEU J 5 60 ? 179.249 205.353 209.476 1.00 31.13 60 LEU F CA 1
ATOM 7952 C C . LEU J 5 60 ? 179.244 205.974 210.865 1.00 31.13 60 LEU F C 1
ATOM 7953 O O . LEU J 5 60 ? 179.288 205.261 211.873 1.00 31.13 60 LEU F O 1
ATOM 7958 N N . TYR J 5 61 ? 179.190 207.304 210.914 1.00 34.95 61 TYR F N 1
ATOM 7959 C CA . TYR J 5 61 ? 179.185 208.051 212.168 1.00 34.95 61 TYR F CA 1
ATOM 7960 C C . TYR J 5 61 ? 178.045 209.058 212.121 1.00 34.95 61 TYR F C 1
ATOM 7961 O O . TYR J 5 61 ? 178.112 210.040 211.375 1.00 34.95 61 TYR F O 1
ATOM 7970 N N . GLY J 5 62 ? 177.008 208.821 212.922 1.00 33.00 62 GLY F N 1
ATOM 7971 C CA . GLY J 5 62 ? 175.823 209.648 212.916 1.00 33.00 62 GLY F CA 1
ATOM 7972 C C . GLY J 5 62 ? 175.862 210.737 213.970 1.00 33.00 62 GLY F C 1
ATOM 7973 O O . GLY J 5 62 ? 176.546 210.628 214.984 1.00 33.00 62 GLY F O 1
ATOM 7974 N N . PHE J 5 63 ? 175.108 211.804 213.712 1.00 36.06 63 PHE F N 1
ATOM 7975 C CA . PHE J 5 63 ? 175.024 212.934 214.624 1.00 36.06 63 PHE F CA 1
ATOM 7976 C C . PHE J 5 63 ? 173.617 213.510 214.575 1.00 36.06 63 PHE F C 1
ATOM 7977 O O . PHE J 5 63 ? 172.913 213.404 213.568 1.00 36.06 63 PHE F O 1
ATOM 7985 N N . ALA J 5 64 ? 173.214 214.129 215.686 1.00 41.45 64 ALA F N 1
ATOM 7986 C CA . ALA J 5 64 ? 171.859 214.660 215.784 1.00 41.45 64 ALA F CA 1
ATOM 7987 C C . ALA J 5 64 ? 171.682 215.923 214.951 1.00 41.45 64 ALA F C 1
ATOM 7988 O O . ALA J 5 64 ? 170.572 216.201 214.484 1.00 41.45 64 ALA F O 1
ATOM 7990 N N . GLU J 5 65 ? 172.750 216.694 214.754 1.00 44.80 65 GLU F N 1
ATOM 7991 C CA . GLU J 5 65 ? 172.671 217.957 214.037 1.00 44.80 65 GLU F CA 1
ATOM 7992 C C . GLU J 5 65 ? 173.840 218.069 213.068 1.00 44.80 65 GLU F C 1
ATOM 7993 O O . GLU J 5 65 ? 174.894 217.459 213.257 1.00 44.80 65 GLU F O 1
ATOM 7999 N N . LYS J 5 66 ? 173.633 218.866 212.017 1.00 41.16 66 LYS F N 1
ATOM 8000 C CA . LYS J 5 66 ? 174.609 218.945 210.934 1.00 41.16 66 LYS F CA 1
ATOM 8001 C C . LYS J 5 66 ? 175.936 219.526 211.408 1.00 41.16 66 LYS F C 1
ATOM 8002 O O . LYS J 5 66 ? 177.004 219.025 211.036 1.00 41.16 66 LYS F O 1
ATOM 8008 N N . ARG J 5 67 ? 175.893 220.587 212.218 1.00 50.65 67 ARG F N 1
ATOM 8009 C CA . ARG J 5 67 ? 177.131 221.228 212.650 1.00 50.65 67 ARG F CA 1
ATOM 8010 C C . ARG J 5 67 ? 178.037 220.254 213.390 1.00 50.65 67 ARG F C 1
ATOM 8011 O O . ARG J 5 67 ? 179.266 220.343 213.279 1.00 50.65 67 ARG F O 1
ATOM 8019 N N . GLU J 5 68 ? 177.458 219.313 214.138 1.00 44.93 68 GLU F N 1
ATOM 8020 C CA . GLU J 5 68 ? 178.270 218.284 214.778 1.00 44.93 68 GLU F CA 1
ATOM 8021 C C . GLU J 5 68 ? 178.980 217.426 213.740 1.00 44.93 68 GLU F C 1
ATOM 8022 O O . GLU J 5 68 ? 180.154 217.077 213.910 1.00 44.93 68 GLU F O 1
ATOM 8028 N N . ARG J 5 69 ? 178.286 217.073 212.655 1.00 39.21 69 ARG F N 1
ATOM 8029 C CA . ARG J 5 69 ? 178.922 216.298 211.594 1.00 39.21 69 ARG F CA 1
ATOM 8030 C C . ARG J 5 69 ? 180.048 217.087 210.937 1.00 39.21 69 ARG F C 1
ATOM 8031 O O . ARG J 5 69 ? 181.113 216.531 210.637 1.00 39.21 69 ARG F O 1
ATOM 8039 N N . GLU J 5 70 ? 179.831 218.381 210.699 1.00 45.38 70 GLU F N 1
ATOM 8040 C CA . GLU J 5 70 ? 180.889 219.209 210.129 1.00 45.38 70 GLU F CA 1
ATOM 8041 C C . GLU J 5 70 ? 182.102 219.239 211.049 1.00 45.38 70 GLU F C 1
ATOM 8042 O O . GLU J 5 70 ? 183.245 219.080 210.600 1.00 45.38 70 GLU F O 1
ATOM 8048 N N . LEU J 5 71 ? 181.867 219.432 212.349 1.00 49.82 71 LEU F N 1
ATOM 8049 C CA . LEU J 5 71 ? 182.964 219.461 213.310 1.00 49.82 71 LEU F CA 1
ATOM 8050 C C . LEU J 5 71 ? 183.705 218.132 213.324 1.00 49.82 71 LEU F C 1
ATOM 8051 O O . LEU J 5 71 ? 184.937 218.095 213.409 1.00 49.82 71 LEU F O 1
ATOM 8056 N N . PHE J 5 72 ? 182.966 217.023 213.256 1.00 42.81 72 PHE F N 1
ATOM 8057 C CA . PHE J 5 72 ? 183.603 215.712 213.216 1.00 42.81 72 PHE F CA 1
ATOM 8058 C C . PHE J 5 72 ? 184.477 215.571 211.978 1.00 42.81 72 PHE F C 1
ATOM 8059 O O . PHE J 5 72 ? 185.583 215.022 212.048 1.00 42.81 72 PHE F O 1
ATOM 8067 N N . ARG J 5 73 ? 183.991 216.048 210.831 1.00 44.95 73 ARG F N 1
ATOM 8068 C CA . ARG J 5 73 ? 184.796 215.974 209.616 1.00 44.95 73 ARG F CA 1
ATOM 8069 C C . ARG J 5 73 ? 186.079 216.782 209.760 1.00 44.95 73 ARG F C 1
ATOM 8070 O O . ARG J 5 73 ? 187.165 216.304 209.406 1.00 44.95 73 ARG F O 1
ATOM 8078 N N . GLU J 5 74 ? 185.982 218.003 210.295 1.00 51.83 74 GLU F N 1
ATOM 8079 C CA . GLU J 5 74 ? 187.193 218.798 210.496 1.00 51.83 74 GLU F CA 1
ATOM 8080 C C . GLU J 5 74 ? 188.150 218.095 211.450 1.00 51.83 74 GLU F C 1
ATOM 8081 O O . GLU J 5 74 ? 189.364 218.062 211.216 1.00 51.83 74 GLU F O 1
ATOM 8087 N N . LEU J 5 75 ? 187.620 217.527 212.534 1.00 50.72 75 LEU F N 1
ATOM 8088 C CA . LEU J 5 75 ? 188.469 216.868 213.521 1.00 50.72 75 LEU F CA 1
ATOM 8089 C C . LEU J 5 75 ? 189.214 215.690 212.907 1.00 50.72 75 LEU F C 1
ATOM 8090 O O . LEU J 5 75 ? 190.438 215.578 213.040 1.00 50.72 75 LEU F O 1
ATOM 8095 N N . ILE J 5 76 ? 188.491 214.797 212.226 1.00 46.67 76 ILE F N 1
ATOM 8096 C CA . ILE J 5 76 ? 189.137 213.618 211.662 1.00 46.67 76 ILE F CA 1
ATOM 8097 C C . ILE J 5 76 ? 190.031 213.973 210.482 1.00 46.67 76 ILE F C 1
ATOM 8098 O O . ILE J 5 76 ? 190.931 213.197 210.143 1.00 46.67 76 ILE F O 1
ATOM 8103 N N . ARG J 5 77 ? 189.814 215.123 209.840 1.00 54.91 77 ARG F N 1
ATOM 8104 C CA . ARG J 5 77 ? 190.694 215.516 208.746 1.00 54.91 77 ARG F CA 1
ATOM 8105 C C . ARG J 5 77 ? 192.095 215.863 209.232 1.00 54.91 77 ARG F C 1
ATOM 8106 O O . ARG J 5 77 ? 193.011 215.976 208.411 1.00 54.91 77 ARG F O 1
ATOM 8114 N N . LEU J 5 78 ? 192.285 216.027 210.539 1.00 59.85 78 LEU F N 1
ATOM 8115 C CA . LEU J 5 78 ? 193.601 216.345 211.068 1.00 59.85 78 LEU F CA 1
ATOM 8116 C C . LEU J 5 78 ? 194.551 215.165 210.876 1.00 59.85 78 LEU F C 1
ATOM 8117 O O . LEU J 5 78 ? 194.138 214.031 210.617 1.00 59.85 78 LEU F O 1
ATOM 8122 N N . ASN J 5 79 ? 195.846 215.449 211.008 1.00 65.52 79 ASN F N 1
ATOM 8123 C CA . ASN J 5 79 ? 196.885 214.461 210.755 1.00 65.52 79 ASN F CA 1
ATOM 8124 C C . ASN J 5 79 ? 197.170 213.562 211.951 1.00 65.52 79 ASN F C 1
ATOM 8125 O O . ASN J 5 79 ? 197.944 212.609 211.814 1.00 65.52 79 ASN F O 1
ATOM 8130 N N . GLY J 5 80 ? 196.573 213.835 213.109 1.00 62.01 80 GLY F N 1
ATOM 8131 C CA . GLY J 5 80 ? 196.828 213.037 214.292 1.00 62.01 80 GLY F CA 1
ATOM 8132 C C . GLY J 5 80 ? 195.577 212.681 215.069 1.00 62.01 80 GLY F C 1
ATOM 8133 O O . GLY J 5 80 ? 195.661 212.074 216.141 1.00 62.01 80 GLY F O 1
ATOM 8134 N N . VAL J 5 81 ? 194.412 213.051 214.544 1.00 56.70 81 VAL F N 1
ATOM 8135 C CA . VAL J 5 81 ? 193.129 212.804 215.192 1.00 56.70 81 VAL F CA 1
ATOM 8136 C C . VAL J 5 81 ? 192.341 211.823 214.337 1.00 56.70 81 VAL F C 1
ATOM 8137 O O . VAL J 5 81 ? 192.191 212.027 213.126 1.00 56.70 81 VAL F O 1
ATOM 8141 N N . GLY J 5 82 ? 191.843 210.761 214.965 1.00 53.87 82 GLY F N 1
ATOM 8142 C CA . GLY J 5 82 ? 191.053 209.767 214.280 1.00 53.87 82 GLY F CA 1
ATOM 8143 C C . GLY J 5 82 ? 189.600 209.811 214.705 1.00 53.87 82 GLY F C 1
ATOM 8144 O O . GLY J 5 82 ? 189.208 210.588 215.582 1.00 53.87 82 GLY F O 1
ATOM 8145 N N . PRO J 5 83 ? 188.765 208.974 214.084 1.00 48.00 83 PRO F N 1
ATOM 8146 C CA . PRO J 5 83 ? 187.340 208.967 214.454 1.00 48.00 83 PRO F CA 1
ATOM 8147 C C . PRO J 5 83 ? 187.099 208.703 215.930 1.00 48.00 83 PRO F C 1
ATOM 8148 O O . PRO J 5 83 ? 186.187 209.296 216.516 1.00 48.00 83 PRO F O 1
ATOM 8152 N N . LYS J 5 84 ? 187.891 207.827 216.552 1.00 51.88 84 LYS F N 1
ATOM 8153 C CA . LYS J 5 84 ? 187.694 207.533 217.968 1.00 51.88 84 LYS F CA 1
ATOM 8154 C C . LYS J 5 84 ? 187.999 208.753 218.830 1.00 51.88 84 LYS F C 1
ATOM 8155 O O . LYS J 5 84 ? 187.228 209.097 219.735 1.00 51.88 84 LYS F O 1
ATOM 8161 N N . LEU J 5 85 ? 189.123 209.422 218.563 1.00 55.15 85 LEU F N 1
ATOM 8162 C CA . LEU J 5 85 ? 189.473 210.610 219.334 1.00 55.15 85 LEU F CA 1
ATOM 8163 C C . LEU J 5 85 ? 188.464 211.728 219.106 1.00 55.15 85 LEU F C 1
ATOM 8164 O O . LEU J 5 85 ? 188.090 212.438 220.047 1.00 55.15 85 LEU F O 1
ATOM 8169 N N . ALA J 5 86 ? 188.018 211.907 217.861 1.00 48.51 86 ALA F N 1
ATOM 8170 C CA . ALA J 5 86 ? 187.013 212.926 217.579 1.00 48.51 86 ALA F CA 1
ATOM 8171 C C . ALA J 5 86 ? 185.711 212.627 218.311 1.00 48.51 86 ALA F C 1
ATOM 8172 O O . ALA J 5 86 ? 185.075 213.535 218.860 1.00 48.51 86 ALA F O 1
ATOM 8174 N N . LEU J 5 87 ? 185.296 211.360 218.325 1.00 45.42 87 LEU F N 1
ATOM 8175 C CA . LEU J 5 87 ? 184.086 210.985 219.046 1.00 45.42 87 LEU F CA 1
ATOM 8176 C C . LEU J 5 87 ? 184.238 211.239 220.539 1.00 45.42 87 LEU F C 1
ATOM 8177 O O . LEU J 5 87 ? 183.301 211.708 221.194 1.00 45.42 87 LEU F O 1
ATOM 8182 N N . ALA J 5 88 ? 185.410 210.929 221.096 1.00 52.38 88 ALA F N 1
ATOM 8183 C CA . ALA J 5 88 ? 185.643 211.198 222.511 1.00 52.38 88 ALA F CA 1
ATOM 8184 C C . ALA J 5 88 ? 185.569 212.691 222.804 1.00 52.38 88 ALA F C 1
ATOM 8185 O O . ALA J 5 88 ? 184.962 213.109 223.798 1.00 52.38 88 ALA F O 1
ATOM 8187 N N . LEU J 5 89 ? 186.177 213.513 221.945 1.00 55.96 89 LEU F N 1
ATOM 8188 C CA . LEU J 5 89 ? 186.117 214.959 222.136 1.00 55.96 89 LEU F CA 1
ATOM 8189 C C . LEU J 5 89 ? 184.682 215.464 222.067 1.00 55.96 89 LEU F C 1
ATOM 8190 O O . LEU J 5 89 ? 184.269 216.297 222.883 1.00 55.96 89 LEU F O 1
ATOM 8195 N N . MET J 5 90 ? 183.907 214.973 221.099 1.00 48.97 90 MET F N 1
ATOM 8196 C CA . MET J 5 90 ? 182.537 215.448 220.944 1.00 48.97 90 MET F CA 1
ATOM 8197 C C . MET J 5 90 ? 181.644 214.973 222.083 1.00 48.97 90 MET F C 1
ATOM 8198 O O . MET J 5 90 ? 180.705 215.680 222.467 1.00 48.97 90 MET F O 1
ATOM 8203 N N . SER J 5 91 ? 181.911 213.787 222.632 1.00 51.48 91 SER F N 1
ATOM 8204 C CA . SER J 5 91 ? 181.134 213.312 223.771 1.00 51.48 91 SER F CA 1
ATOM 8205 C C . SER J 5 91 ? 181.482 214.088 225.035 1.00 51.48 91 SER F C 1
ATOM 8206 O O . SER J 5 91 ? 180.593 214.440 225.818 1.00 51.48 91 SER F O 1
ATOM 8209 N N . GLY J 5 92 ? 182.770 214.363 225.250 1.00 57.71 92 GLY F N 1
ATOM 8210 C CA . GLY J 5 92 ? 183.166 215.101 226.438 1.00 57.71 92 GLY F CA 1
ATOM 8211 C C . GLY J 5 92 ? 182.656 216.529 226.439 1.00 57.71 92 GLY F C 1
ATOM 8212 O O . GLY J 5 92 ? 182.166 217.021 227.460 1.00 57.71 92 GLY F O 1
ATOM 8213 N N . LEU J 5 93 ? 182.761 217.212 225.302 1.00 62.29 93 LEU F N 1
ATOM 8214 C CA . LEU J 5 93 ? 182.352 218.603 225.176 1.00 62.29 93 LEU F CA 1
ATOM 8215 C C . LEU J 5 93 ? 181.514 218.776 223.919 1.00 62.29 93 LEU F C 1
ATOM 8216 O O . LEU J 5 93 ? 181.797 218.162 222.886 1.00 62.29 93 LEU F O 1
ATOM 8221 N N . GLU J 5 94 ? 180.486 219.615 224.011 1.00 62.71 94 GLU F N 1
ATOM 8222 C CA . GLU J 5 94 ? 179.662 219.911 222.851 1.00 62.71 94 GLU F CA 1
ATOM 8223 C C . GLU J 5 94 ? 180.404 220.855 221.906 1.00 62.71 94 GLU F C 1
ATOM 8224 O O . GLU J 5 94 ? 181.468 221.393 222.223 1.00 62.71 94 GLU F O 1
ATOM 8230 N N . VAL J 5 95 ? 179.820 221.054 220.723 1.00 59.68 95 VAL F N 1
ATOM 8231 C CA . VAL J 5 95 ? 180.507 221.802 219.673 1.00 59.68 95 VAL F CA 1
ATOM 8232 C C . VAL J 5 95 ? 180.792 223.230 220.121 1.00 59.68 95 VAL F C 1
ATOM 8233 O O . VAL J 5 95 ? 181.898 223.747 219.923 1.00 59.68 95 VAL F O 1
ATOM 8237 N N . ASP J 5 96 ? 179.804 223.895 220.726 1.00 65.13 96 ASP F N 1
ATOM 8238 C CA . ASP J 5 96 ? 179.986 225.301 221.072 1.00 65.13 96 ASP F CA 1
ATOM 8239 C C . ASP J 5 96 ? 181.034 225.473 222.167 1.00 65.13 96 ASP F C 1
ATOM 8240 O O . ASP J 5 96 ? 181.909 226.341 222.060 1.00 65.13 96 ASP F O 1
ATOM 8245 N N . GLU J 5 97 ? 180.980 224.651 223.221 1.00 66.23 97 GLU F N 1
ATOM 8246 C CA . GLU J 5 97 ? 182.027 224.715 224.238 1.00 66.23 97 GLU F CA 1
ATOM 8247 C C . GLU J 5 97 ? 183.383 224.352 223.648 1.00 66.23 97 GLU F C 1
ATOM 8248 O O . GLU J 5 97 ? 184.403 224.947 224.010 1.00 66.23 97 GLU F O 1
ATOM 8254 N N . LEU J 5 98 ? 183.418 223.366 222.750 1.00 63.36 98 LEU F N 1
ATOM 8255 C CA . LEU J 5 98 ? 184.682 222.968 222.139 1.00 63.36 98 LEU F CA 1
ATOM 8256 C C . LEU J 5 98 ? 185.315 224.133 221.388 1.00 63.36 98 LEU F C 1
ATOM 8257 O O . LEU J 5 98 ? 186.501 224.435 221.568 1.00 63.36 98 LEU F O 1
ATOM 8262 N N . VAL J 5 99 ? 184.536 224.804 220.537 1.00 67.52 99 VAL F N 1
ATOM 8263 C CA . VAL J 5 99 ? 185.087 225.912 219.764 1.00 67.52 99 VAL F CA 1
ATOM 8264 C C . VAL J 5 99 ? 185.429 227.087 220.673 1.00 67.52 99 VAL F C 1
ATOM 8265 O O . VAL J 5 99 ? 186.430 227.778 220.449 1.00 67.52 99 VAL F O 1
ATOM 8269 N N . ARG J 5 100 ? 184.624 227.333 221.711 1.00 72.06 100 ARG F N 1
ATOM 8270 C CA . ARG J 5 100 ? 184.952 228.397 222.654 1.00 72.06 100 ARG F CA 1
ATOM 8271 C C . ARG J 5 100 ? 186.287 228.125 223.336 1.00 72.06 100 ARG F C 1
ATOM 8272 O O . ARG J 5 100 ? 187.110 229.034 223.495 1.00 72.06 100 ARG F O 1
ATOM 8280 N N . CYS J 5 101 ? 186.520 226.875 223.741 1.00 71.74 101 CYS F N 1
ATOM 8281 C CA . CYS J 5 101 ? 187.783 226.520 224.375 1.00 71.74 101 CYS F CA 1
ATOM 8282 C C . CYS J 5 101 ? 188.945 226.613 223.397 1.00 71.74 101 CYS F C 1
ATOM 8283 O O . CYS J 5 101 ? 190.047 227.018 223.783 1.00 71.74 101 CYS F O 1
ATOM 8286 N N . VAL J 5 102 ? 188.723 226.244 222.133 1.00 72.05 102 VAL F N 1
ATOM 8287 C CA . VAL J 5 102 ? 189.779 226.377 221.133 1.00 72.05 102 VAL F CA 1
ATOM 8288 C C . VAL J 5 102 ? 190.145 227.843 220.934 1.00 72.05 102 VAL F C 1
ATOM 8289 O O . VAL J 5 102 ? 191.325 228.189 220.807 1.00 72.05 102 VAL F O 1
ATOM 8293 N N . GLN J 5 103 ? 189.144 228.727 220.896 1.00 74.70 103 GLN F N 1
ATOM 8294 C CA . GLN J 5 103 ? 189.435 230.151 220.754 1.00 74.70 103 GLN F CA 1
ATOM 8295 C C . GLN J 5 103 ? 190.288 230.653 221.911 1.00 74.70 103 GLN F C 1
ATOM 8296 O O . GLN J 5 103 ? 191.238 231.417 221.706 1.00 74.70 103 GLN F O 1
ATOM 8302 N N . ALA J 5 104 ? 189.966 230.235 223.135 1.00 74.32 104 ALA F N 1
ATOM 8303 C CA . ALA J 5 104 ? 190.763 230.599 224.299 1.00 74.32 104 ALA F CA 1
ATOM 8304 C C . ALA J 5 104 ? 192.088 229.851 224.368 1.00 74.32 104 ALA F C 1
ATOM 8305 O O . ALA J 5 104 ? 192.936 230.207 225.195 1.00 74.32 104 ALA F O 1
ATOM 8307 N N . GLN J 5 105 ? 192.289 228.836 223.528 1.00 75.00 105 GLN F N 1
ATOM 8308 C CA . GLN J 5 105 ? 193.516 228.039 223.545 1.00 75.00 105 GLN F CA 1
ATOM 8309 C C . GLN J 5 105 ? 193.763 227.448 224.931 1.00 75.00 105 GLN F C 1
ATOM 8310 O O . GLN J 5 105 ? 194.885 227.462 225.442 1.00 75.00 105 GLN F O 1
ATOM 8316 N N . ASP J 5 106 ? 192.704 226.924 225.543 1.00 76.13 106 ASP F N 1
ATOM 8317 C CA . ASP J 5 106 ? 192.765 226.352 226.882 1.00 76.13 106 ASP F CA 1
ATOM 8318 C C . ASP J 5 106 ? 192.891 224.837 226.773 1.00 76.13 106 ASP F C 1
ATOM 8319 O O . ASP J 5 106 ? 192.068 224.187 226.119 1.00 76.13 106 ASP F O 1
ATOM 8324 N N . THR J 5 107 ? 193.919 224.281 227.413 1.00 73.31 107 THR F N 1
ATOM 8325 C CA . THR J 5 107 ? 194.157 222.844 227.405 1.00 73.31 107 THR F CA 1
ATOM 8326 C C . THR J 5 107 ? 193.624 222.140 228.647 1.00 73.31 107 THR F C 1
ATOM 8327 O O . THR J 5 107 ? 193.493 220.910 228.633 1.00 73.31 107 THR F O 1
ATOM 8331 N N . SER J 5 108 ? 193.313 222.880 229.714 1.00 74.59 108 SER F N 1
ATOM 8332 C CA . SER J 5 108 ? 192.852 222.242 230.944 1.00 74.59 108 SER F CA 1
ATOM 8333 C C . SER J 5 108 ? 191.555 221.474 230.717 1.00 74.59 108 SER F C 1
ATOM 8334 O O . SER J 5 108 ? 191.392 220.356 231.218 1.00 74.59 108 SER F O 1
ATOM 8337 N N . THR J 5 109 ? 190.617 222.059 229.968 1.00 70.99 109 THR F N 1
ATOM 8338 C CA . THR J 5 109 ? 189.353 221.384 229.693 1.00 70.99 109 THR F CA 1
ATOM 8339 C C . THR J 5 109 ? 189.506 220.246 228.691 1.00 70.99 109 THR F C 1
ATOM 8340 O O . THR J 5 109 ? 188.749 219.272 228.758 1.00 70.99 109 THR F O 1
ATOM 8344 N N . LEU J 5 110 ? 190.453 220.350 227.758 1.00 68.86 110 LEU F N 1
ATOM 8345 C CA . LEU J 5 110 ? 190.653 219.278 226.789 1.00 68.86 110 LEU F CA 1
ATOM 8346 C C . LEU J 5 110 ? 191.313 218.064 227.430 1.00 68.86 110 LEU F C 1
ATOM 8347 O O . LEU J 5 110 ? 190.975 216.924 227.095 1.00 68.86 110 LEU F O 1
ATOM 8352 N N . VAL J 5 111 ? 192.250 218.286 228.354 1.00 71.77 111 VAL F N 1
ATOM 8353 C CA . VAL J 5 111 ? 192.907 217.161 229.012 1.00 71.77 111 VAL F CA 1
ATOM 8354 C C . VAL J 5 111 ? 191.912 216.366 229.847 1.00 71.77 111 VAL F C 1
ATOM 8355 O O . VAL J 5 111 ? 192.027 215.139 229.957 1.00 71.77 111 VAL F O 1
ATOM 8359 N N . LYS J 5 112 ? 190.929 217.037 230.451 1.00 71.20 112 LYS F N 1
ATOM 8360 C CA . LYS J 5 112 ? 189.945 216.332 231.265 1.00 71.20 112 LYS F CA 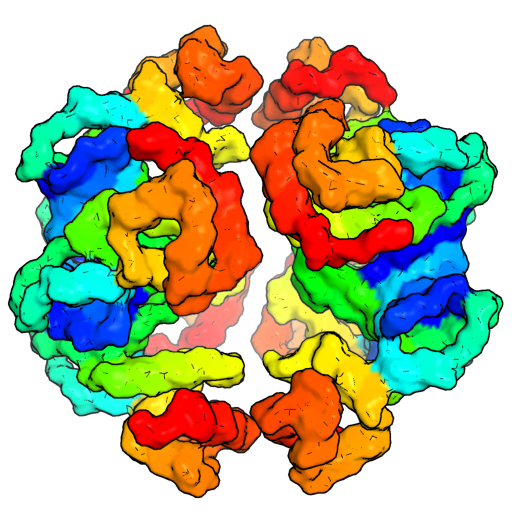1
ATOM 8361 C C . LYS J 5 112 ? 189.196 215.268 230.475 1.00 71.20 112 LYS F C 1
ATOM 8362 O O . LYS J 5 112 ? 188.736 214.284 231.066 1.00 71.20 112 LYS F O 1
ATOM 8368 N N . ILE J 5 113 ? 189.062 215.435 229.166 1.00 64.62 113 ILE F N 1
ATOM 8369 C CA . ILE J 5 113 ? 188.343 214.445 228.357 1.00 64.62 113 ILE F CA 1
ATOM 8370 C C . ILE J 5 113 ? 189.123 213.134 228.365 1.00 64.62 113 ILE F C 1
ATOM 8371 O O . ILE J 5 113 ? 190.343 213.144 228.119 1.00 64.62 113 ILE F O 1
ATOM 8376 N N . PRO J 5 114 ? 188.489 211.993 228.643 1.00 66.94 114 PRO F N 1
ATOM 8377 C CA . PRO J 5 114 ? 189.228 210.724 228.614 1.00 66.94 114 PRO F CA 1
ATOM 8378 C C . PRO J 5 114 ? 189.865 210.485 227.253 1.00 66.94 114 PRO F C 1
ATOM 8379 O O . PRO J 5 114 ? 189.285 210.791 226.210 1.00 66.94 114 PRO F O 1
ATOM 8383 N N . GLY J 5 115 ? 191.075 209.929 227.275 1.00 68.91 115 GLY F N 1
ATOM 8384 C CA . GLY J 5 115 ? 191.794 209.617 226.059 1.00 68.91 115 GLY F CA 1
ATOM 8385 C C . GLY J 5 115 ? 192.553 210.772 225.445 1.00 68.91 115 GLY F C 1
ATOM 8386 O O . GLY J 5 115 ? 193.189 210.584 224.400 1.00 68.91 115 GLY F O 1
ATOM 8387 N N . VAL J 5 116 ? 192.512 211.956 226.051 1.00 66.82 116 VAL F N 1
ATOM 8388 C CA . VAL J 5 116 ? 193.184 213.141 225.530 1.00 66.82 116 VAL F CA 1
ATOM 8389 C C . VAL J 5 116 ? 194.263 213.545 226.523 1.00 66.82 116 VAL F C 1
ATOM 8390 O O . VAL J 5 116 ? 193.970 213.795 227.699 1.00 66.82 116 VAL F O 1
ATOM 8394 N N . GLY J 5 117 ? 195.501 213.607 226.054 1.00 72.73 117 GLY F N 1
ATOM 8395 C CA . GLY J 5 117 ? 196.621 214.064 226.851 1.00 72.73 117 GLY F CA 1
ATOM 8396 C C . GLY J 5 117 ? 196.876 215.544 226.681 1.00 72.73 117 GLY F C 1
ATOM 8397 O O . GLY J 5 117 ? 196.002 216.307 226.258 1.00 72.73 117 GLY F O 1
ATOM 8398 N N . LYS J 5 118 ? 198.097 215.959 227.016 1.00 76.07 118 LYS F N 1
ATOM 8399 C CA . LYS J 5 118 ? 198.489 217.358 226.897 1.00 76.07 118 LYS F CA 1
ATOM 8400 C C . LYS J 5 118 ? 199.073 217.667 225.522 1.00 76.07 118 LYS F C 1
ATOM 8401 O O . LYS J 5 118 ? 198.720 218.677 224.904 1.00 76.07 118 LYS F O 1
ATOM 8407 N N . LYS J 5 119 ? 199.967 216.805 225.033 1.00 78.03 119 LYS F N 1
ATOM 8408 C CA . LYS J 5 119 ? 200.577 217.036 223.728 1.00 78.03 119 LYS F CA 1
ATOM 8409 C C . LYS J 5 119 ? 199.532 217.019 222.620 1.00 78.03 119 LYS F C 1
ATOM 8410 O O . LYS J 5 119 ? 199.532 217.891 221.742 1.00 78.03 119 LYS F O 1
ATOM 8416 N N . THR J 5 120 ? 198.624 216.041 222.648 1.00 72.29 120 THR F N 1
ATOM 8417 C CA . THR J 5 120 ? 197.584 215.977 221.627 1.00 72.29 120 THR F CA 1
ATOM 8418 C C . THR J 5 120 ? 196.643 217.170 221.730 1.00 72.29 120 THR F C 1
ATOM 8419 O O . THR J 5 120 ? 196.200 217.706 220.709 1.00 72.29 120 THR F O 1
ATOM 8423 N N . ALA J 5 121 ? 196.321 217.596 222.953 1.00 71.24 121 ALA F N 1
ATOM 8424 C CA . ALA J 5 121 ? 195.458 218.760 223.120 1.00 71.24 121 ALA F CA 1
ATOM 8425 C C . ALA J 5 121 ? 196.104 220.008 222.534 1.00 71.24 121 ALA F C 1
ATOM 8426 O O . ALA J 5 121 ? 195.455 220.773 221.811 1.00 71.24 121 ALA F O 1
ATOM 8428 N N . GLU J 5 122 ? 197.389 220.226 222.820 1.00 74.27 122 GLU F N 1
ATOM 8429 C CA . GLU J 5 122 ? 198.072 221.388 222.263 1.00 74.27 122 GLU F CA 1
ATOM 8430 C C . GLU J 5 122 ? 198.145 221.305 220.743 1.00 74.27 122 GLU F C 1
ATOM 8431 O O . GLU J 5 122 ? 197.927 222.306 220.047 1.00 74.27 122 GLU F O 1
ATOM 8437 N N . ARG J 5 123 ? 198.445 220.119 220.208 1.00 72.83 123 ARG F N 1
ATOM 8438 C CA . ARG J 5 123 ? 198.547 219.971 218.761 1.00 72.83 123 ARG F CA 1
ATOM 8439 C C . ARG J 5 123 ? 197.209 220.233 218.080 1.00 72.83 123 ARG F C 1
ATOM 8440 O O . ARG J 5 123 ? 197.156 220.914 217.049 1.00 72.83 123 ARG F O 1
ATOM 8448 N N . LEU J 5 124 ? 196.114 219.712 218.639 1.00 69.46 124 LEU F N 1
ATOM 8449 C CA . LEU J 5 124 ? 194.814 219.942 218.021 1.00 69.46 124 LEU F CA 1
ATOM 8450 C C . LEU J 5 124 ? 194.368 221.389 218.189 1.00 69.46 124 LEU F C 1
ATOM 8451 O O . LEU J 5 124 ? 193.673 221.919 217.318 1.00 69.46 124 LEU F O 1
ATOM 8456 N N . LEU J 5 125 ? 194.760 222.050 219.282 1.00 72.18 125 LEU F N 1
ATOM 8457 C CA . LEU J 5 125 ? 194.506 223.483 219.392 1.00 72.18 125 LEU F CA 1
ATOM 8458 C C . LEU J 5 125 ? 195.232 224.251 218.295 1.00 72.18 125 LEU F C 1
ATOM 8459 O O . LEU J 5 125 ? 194.657 225.146 217.663 1.00 72.18 125 LEU F O 1
ATOM 8464 N N . VAL J 5 126 ? 196.498 223.912 218.047 1.00 74.08 126 VAL F N 1
ATOM 8465 C CA . VAL J 5 126 ? 197.231 224.573 216.970 1.00 74.08 126 VAL F CA 1
ATOM 8466 C C . VAL J 5 126 ? 196.549 224.315 215.633 1.00 74.08 126 VAL F C 1
ATOM 8467 O O . VAL J 5 126 ? 196.407 225.223 214.805 1.00 74.08 126 VAL F O 1
ATOM 8471 N N . GLU J 5 127 ? 196.118 223.074 215.399 1.00 72.20 127 GLU F N 1
ATOM 8472 C CA . GLU J 5 127 ? 195.457 222.747 214.138 1.00 72.20 127 GLU F CA 1
ATOM 8473 C C . GLU J 5 127 ? 194.158 223.528 213.967 1.00 72.20 127 GLU F C 1
ATOM 8474 O O . GLU J 5 127 ? 193.896 224.075 212.890 1.00 72.20 127 GLU F O 1
ATOM 8480 N N . LEU J 5 128 ? 193.333 223.595 215.014 1.00 70.41 128 LEU F N 1
ATOM 8481 C CA . LEU J 5 128 ? 192.043 224.267 214.957 1.00 70.41 128 LEU F CA 1
ATOM 8482 C C . LEU J 5 128 ? 192.125 225.731 215.372 1.00 70.41 128 LEU F C 1
ATOM 8483 O O . LEU J 5 128 ? 191.098 226.328 215.716 1.00 70.41 128 LEU F O 1
ATOM 8488 N N . LYS J 5 129 ? 193.321 226.317 215.354 1.00 77.31 129 LYS F N 1
ATOM 8489 C CA . LYS J 5 129 ? 193.467 227.755 215.541 1.00 77.31 129 LYS F CA 1
ATOM 8490 C C . LYS J 5 129 ? 192.507 228.490 214.613 1.00 77.31 129 LYS F C 1
ATOM 8491 O O . LYS J 5 129 ? 192.010 227.910 213.642 1.00 77.31 129 LYS F O 1
ATOM 8497 N N . ASP J 5 130 ? 192.246 229.767 214.890 1.00 82.38 130 ASP F N 1
ATOM 8498 C CA . ASP J 5 130 ? 191.092 230.461 214.319 1.00 82.38 130 ASP F CA 1
ATOM 8499 C C . ASP J 5 130 ? 191.312 230.668 212.823 1.00 82.38 130 ASP F C 1
ATOM 8500 O O . ASP J 5 130 ? 191.712 231.736 212.353 1.00 82.38 130 ASP F O 1
ATOM 8505 N N . ARG J 5 131 ? 191.038 229.607 212.065 1.00 82.21 131 ARG F N 1
ATOM 8506 C CA . ARG J 5 131 ? 190.987 229.655 210.609 1.00 82.21 131 ARG F CA 1
ATOM 8507 C C . ARG J 5 131 ? 189.559 229.812 210.101 1.00 82.21 131 ARG F C 1
ATOM 8508 O O . ARG J 5 131 ? 189.289 230.664 209.251 1.00 82.21 131 ARG F O 1
ATOM 8516 N N . PHE J 5 132 ? 188.640 228.999 210.614 1.00 84.34 132 PHE F N 1
ATOM 8517 C CA . PHE J 5 132 ? 187.243 229.060 210.219 1.00 84.34 132 PHE F CA 1
ATOM 8518 C C . PHE J 5 132 ? 186.541 230.232 210.899 1.00 84.34 132 PHE F C 1
ATOM 8519 O O . PHE J 5 132 ? 187.028 230.804 211.878 1.00 84.34 132 PHE F O 1
ATOM 8527 N N . LYS J 5 133 ? 185.378 230.587 210.361 1.00 84.45 133 LYS F N 1
ATOM 8528 C CA . LYS J 5 133 ? 184.563 231.639 210.944 1.00 84.45 133 LYS F CA 1
ATOM 8529 C C . LYS J 5 133 ? 183.839 231.127 212.187 1.00 84.45 133 LYS F C 1
ATOM 8530 O O . LYS J 5 133 ? 183.541 229.938 212.323 1.00 84.45 133 LYS F O 1
ATOM 8536 N N . ALA J 5 134 ? 183.557 232.051 213.102 1.00 82.70 134 ALA F N 1
ATOM 8537 C CA . ALA J 5 134 ? 182.864 231.694 214.332 1.00 82.70 134 ALA F CA 1
ATOM 8538 C C . ALA J 5 134 ? 181.438 231.249 214.031 1.00 82.70 134 ALA F C 1
ATOM 8539 O O . ALA J 5 134 ? 180.722 231.885 213.252 1.00 82.70 134 ALA F O 1
ATOM 8541 N N . TRP J 5 135 ? 181.025 230.154 214.660 1.00 73.95 135 TRP F N 1
ATOM 8542 C CA . TRP J 5 135 ? 179.688 229.609 214.454 1.00 73.95 135 TRP F CA 1
ATOM 8543 C C . TRP J 5 135 ? 178.621 230.629 214.838 1.00 73.95 135 TRP F C 1
ATOM 8544 O O . TRP J 5 135 ? 177.831 230.401 215.754 1.00 73.95 135 TRP F O 1
ATOM 8555 N N . MET K 5 1 ? 179.131 198.581 208.678 1.00 31.30 1 MET G N 1
ATOM 8556 C CA . MET K 5 1 ? 178.205 199.572 208.059 1.00 31.30 1 MET G CA 1
ATOM 8557 C C . MET K 5 1 ? 176.788 199.017 207.992 1.00 31.30 1 MET G C 1
ATOM 8558 O O . MET K 5 1 ? 175.831 199.691 208.367 1.00 31.30 1 MET G O 1
ATOM 8563 N N . ILE K 5 2 ? 176.662 197.783 207.511 1.00 29.39 2 ILE G N 1
ATOM 8564 C CA . ILE K 5 2 ? 175.381 197.093 207.406 1.00 29.39 2 ILE G CA 1
ATOM 8565 C C . ILE K 5 2 ? 175.347 196.027 208.491 1.00 29.39 2 ILE G C 1
ATOM 8566 O O . ILE K 5 2 ? 176.189 195.120 208.506 1.00 29.39 2 ILE G O 1
ATOM 8571 N N . GLY K 5 3 ? 174.377 196.134 209.397 1.00 28.50 3 GLY G N 1
ATOM 8572 C CA . GLY K 5 3 ? 174.298 195.232 210.528 1.00 28.50 3 GLY G CA 1
ATOM 8573 C C . GLY K 5 3 ? 173.007 194.446 210.604 1.00 28.50 3 GLY G C 1
ATOM 8574 O O . GLY K 5 3 ? 172.802 193.679 211.548 1.00 28.50 3 GLY G O 1
ATOM 8575 N N . ARG K 5 4 ? 172.125 194.625 209.624 1.00 27.43 4 ARG G N 1
ATOM 8576 C CA . ARG K 5 4 ? 170.865 193.898 209.607 1.00 27.43 4 ARG G CA 1
ATOM 8577 C C . ARG K 5 4 ? 170.214 194.059 208.243 1.00 27.43 4 ARG G C 1
ATOM 8578 O O . ARG K 5 4 ? 170.264 195.139 207.649 1.00 27.43 4 ARG G O 1
ATOM 8586 N N . LEU K 5 5 ? 169.607 192.979 207.756 1.00 26.81 5 LEU G N 1
ATOM 8587 C CA . LEU K 5 5 ? 168.848 192.989 206.511 1.00 26.81 5 LEU G CA 1
ATOM 8588 C C . LEU K 5 5 ? 167.480 192.388 206.784 1.00 26.81 5 LEU G C 1
ATOM 8589 O O . LEU K 5 5 ? 167.379 191.215 207.156 1.00 26.81 5 LEU G O 1
ATOM 8594 N N . ARG K 5 6 ? 166.434 193.187 206.600 1.00 25.69 6 ARG G N 1
ATOM 8595 C CA . ARG K 5 6 ? 165.053 192.766 206.820 1.00 25.69 6 ARG G CA 1
ATOM 8596 C C . ARG K 5 6 ? 164.339 192.813 205.472 1.00 25.69 6 ARG G C 1
ATOM 8597 O O . ARG K 5 6 ? 163.836 193.860 205.059 1.00 25.69 6 ARG G O 1
ATOM 8605 N N . GLY K 5 7 ? 164.298 191.672 204.788 1.00 29.41 7 GLY G N 1
ATOM 8606 C CA . GLY K 5 7 ? 163.664 191.595 203.488 1.00 29.41 7 GLY G CA 1
ATOM 8607 C C . GLY K 5 7 ? 162.899 190.306 203.279 1.00 29.41 7 GLY G C 1
ATOM 8608 O O . GLY K 5 7 ? 162.285 189.781 204.212 1.00 29.41 7 GLY G O 1
ATOM 8609 N N . THR K 5 8 ? 162.928 189.788 202.053 1.00 32.88 8 THR G N 1
ATOM 8610 C CA . THR K 5 8 ? 162.236 188.558 201.694 1.00 32.88 8 THR G CA 1
ATOM 8611 C C . THR K 5 8 ? 163.236 187.588 201.085 1.00 32.88 8 THR G C 1
ATOM 8612 O O . THR K 5 8 ? 164.032 187.974 200.224 1.00 32.88 8 THR G O 1
ATOM 8616 N N . LEU K 5 9 ? 163.193 186.336 201.532 1.00 34.44 9 LEU G N 1
ATOM 8617 C CA . LEU K 5 9 ? 164.088 185.310 201.009 1.00 34.44 9 LEU G CA 1
ATOM 8618 C C . LEU K 5 9 ? 163.718 185.017 199.560 1.00 34.44 9 LEU G C 1
ATOM 8619 O O . LEU K 5 9 ? 162.703 184.370 199.289 1.00 34.44 9 LEU G O 1
ATOM 8624 N N . ALA K 5 10 ? 164.542 185.492 198.627 1.00 32.59 10 ALA G N 1
ATOM 8625 C CA . ALA K 5 10 ? 164.260 185.335 197.206 1.00 32.59 10 ALA G CA 1
ATOM 8626 C C . ALA K 5 10 ? 164.820 184.035 196.643 1.00 32.59 10 ALA G C 1
ATOM 8627 O O . ALA K 5 10 ? 164.128 183.340 195.891 1.00 32.59 10 ALA G O 1
ATOM 8629 N N . GLU K 5 11 ? 166.058 183.693 196.989 1.00 35.53 11 GLU G N 1
ATOM 8630 C CA . GLU K 5 11 ? 166.703 182.491 196.484 1.00 35.53 11 GLU G CA 1
ATOM 8631 C C . GLU K 5 11 ? 167.405 181.783 197.632 1.00 35.53 11 GLU G C 1
ATOM 8632 O O . GLU K 5 11 ? 167.811 182.411 198.613 1.00 35.53 11 GLU G O 1
ATOM 8638 N N . LYS K 5 12 ? 167.545 180.464 197.499 1.00 38.38 12 LYS G N 1
ATOM 8639 C CA . LYS K 5 12 ? 168.150 179.625 198.537 1.00 38.38 12 LYS G CA 1
ATOM 8640 C C . LYS K 5 12 ? 169.149 178.689 197.858 1.00 38.38 12 LYS G C 1
ATOM 8641 O O . LYS K 5 12 ? 168.796 177.589 197.426 1.00 38.38 12 LYS G O 1
ATOM 8647 N N . GLN K 5 13 ? 170.397 179.139 197.765 1.00 40.36 13 GLN G N 1
ATOM 8648 C CA . GLN K 5 13 ? 171.494 178.336 197.224 1.00 40.36 13 GLN G CA 1
ATOM 8649 C C . GLN K 5 13 ? 172.540 178.174 198.316 1.00 40.36 13 GLN G C 1
ATOM 8650 O O . GLN K 5 13 ? 173.417 179.043 198.471 1.00 40.36 13 GLN G O 1
ATOM 8656 N N . PRO K 5 14 ? 172.500 177.096 199.095 1.00 39.40 14 PRO G N 1
ATOM 8657 C CA . PRO K 5 14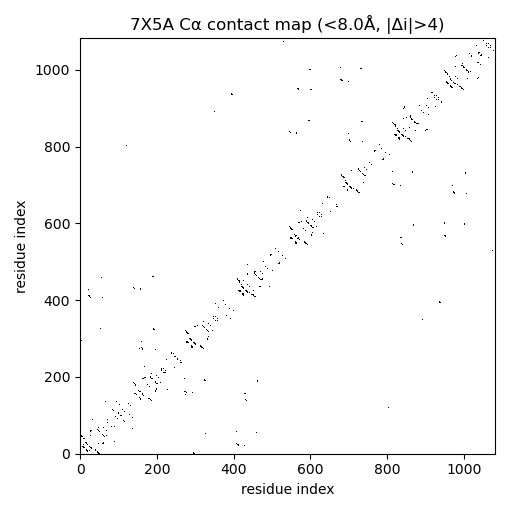 ? 173.401 176.981 200.246 1.00 39.40 14 PRO G CA 1
ATOM 8658 C C . PRO K 5 14 ? 174.854 177.037 199.812 1.00 39.40 14 PRO G C 1
ATOM 8659 O O . PRO K 5 14 ? 175.213 176.499 198.754 1.00 39.40 14 PRO G O 1
ATOM 8663 N N . PRO K 5 15 ? 175.731 177.680 200.602 1.00 36.54 15 PRO G N 1
ATOM 8664 C CA . PRO K 5 15 ? 175.451 178.389 201.855 1.00 36.54 15 PRO G CA 1
ATOM 8665 C C . PRO K 5 15 ? 175.116 179.865 201.642 1.00 36.54 15 PRO G C 1
ATOM 8666 O O . PRO K 5 15 ? 175.421 180.688 202.502 1.00 36.54 15 PRO G O 1
ATOM 8670 N N . HIS K 5 16 ? 174.489 180.188 200.514 1.00 33.42 16 HIS G N 1
ATOM 8671 C CA . HIS K 5 16 ? 174.220 181.564 200.129 1.00 33.42 16 HIS G CA 1
ATOM 8672 C C . HIS K 5 16 ? 172.720 181.805 200.021 1.00 33.42 16 HIS G C 1
ATOM 8673 O O . HIS K 5 16 ? 171.938 180.892 199.743 1.00 33.42 16 HIS G O 1
ATOM 8680 N N . LEU K 5 17 ? 172.331 183.058 200.243 1.00 33.12 17 LEU G N 1
ATOM 8681 C CA . LEU K 5 17 ? 170.944 183.490 200.173 1.00 33.12 17 LEU G CA 1
ATOM 8682 C C . LEU K 5 17 ? 170.856 184.778 199.368 1.00 33.12 17 LEU G C 1
ATOM 8683 O O . LEU K 5 17 ? 171.863 185.429 199.078 1.00 33.12 17 LEU G O 1
ATOM 8688 N N . ILE K 5 18 ? 169.628 185.143 199.005 1.00 29.94 18 ILE G N 1
ATOM 8689 C CA . ILE K 5 18 ? 169.333 186.416 198.356 1.00 29.94 18 ILE G CA 1
ATOM 8690 C C . ILE K 5 18 ? 168.185 187.055 199.125 1.00 29.94 18 ILE G C 1
ATOM 8691 O O . ILE K 5 18 ? 167.066 186.529 199.125 1.00 29.94 18 ILE G O 1
ATOM 8696 N N . LEU K 5 19 ? 168.458 188.181 199.781 1.00 29.76 19 LEU G N 1
ATOM 8697 C CA . LEU K 5 19 ? 167.436 188.933 200.501 1.00 29.76 19 LEU G CA 1
ATOM 8698 C C . LEU K 5 19 ? 166.973 190.086 199.619 1.00 29.76 19 LEU G C 1
ATOM 8699 O O . LEU K 5 19 ? 167.727 191.033 199.377 1.00 29.76 19 LEU G O 1
ATOM 8704 N N . ASP K 5 20 ? 165.734 190.010 199.143 1.00 28.98 20 ASP G N 1
ATOM 8705 C CA . ASP K 5 20 ? 165.162 191.061 198.305 1.00 28.98 20 ASP G CA 1
ATOM 8706 C C . ASP K 5 20 ? 164.684 192.182 199.217 1.00 28.98 20 ASP G C 1
ATOM 8707 O O . ASP K 5 20 ? 163.543 192.195 199.682 1.00 28.98 20 ASP G O 1
ATOM 8712 N N . VAL K 5 21 ? 165.573 193.137 199.479 1.00 27.20 21 VAL G N 1
ATOM 8713 C CA . VAL K 5 21 ? 165.267 194.271 200.354 1.00 27.20 21 VAL G CA 1
ATOM 8714 C C . VAL K 5 21 ? 164.816 195.410 199.444 1.00 27.20 21 VAL G C 1
ATOM 8715 O O . VAL K 5 21 ? 165.617 196.217 198.973 1.00 27.20 21 VAL G O 1
ATOM 8719 N N . ASN K 5 22 ? 163.508 195.476 199.201 1.00 29.69 22 ASN G N 1
ATOM 8720 C CA . ASN K 5 22 ? 162.911 196.534 198.387 1.00 29.69 22 ASN G CA 1
ATOM 8721 C C . ASN K 5 22 ? 163.543 196.590 196.997 1.00 29.69 22 ASN G C 1
ATOM 8722 O O . ASN K 5 22 ? 163.794 197.666 196.451 1.00 29.69 22 ASN G O 1
ATOM 8727 N N . GLY K 5 23 ? 163.803 195.420 196.420 1.00 26.08 23 GLY G N 1
ATOM 8728 C CA . GLY K 5 23 ? 164.300 195.342 195.060 1.00 26.08 23 GLY G CA 1
ATOM 8729 C C . GLY K 5 23 ? 165.727 194.847 194.956 1.00 26.08 23 GLY G C 1
ATOM 8730 O O . GLY K 5 23 ? 166.053 194.067 194.057 1.00 26.08 23 GLY G O 1
ATOM 8731 N N . VAL K 5 24 ? 166.588 195.289 195.866 1.00 25.94 24 VAL G N 1
ATOM 8732 C CA . VAL K 5 24 ? 167.999 194.920 195.828 1.00 25.94 24 VAL G CA 1
ATOM 8733 C C . VAL K 5 24 ? 168.169 193.558 196.489 1.00 25.94 24 VAL G C 1
ATOM 8734 O O . VAL K 5 24 ? 167.797 193.370 197.652 1.00 25.94 24 VAL G O 1
ATOM 8738 N N . GLY K 5 25 ? 168.731 192.608 195.747 1.00 26.84 25 GLY G N 1
ATOM 8739 C CA . GLY K 5 25 ? 169.005 191.288 196.279 1.00 26.84 25 GLY G CA 1
ATOM 8740 C C . GLY K 5 25 ? 170.424 191.174 196.789 1.00 26.84 25 GLY G C 1
ATOM 8741 O O . GLY K 5 25 ? 171.379 191.280 196.014 1.00 26.84 25 GLY G O 1
ATOM 8742 N N . TYR K 5 26 ? 170.578 190.957 198.092 1.00 26.49 26 TYR G N 1
ATOM 8743 C CA . TYR K 5 26 ? 171.898 190.924 198.705 1.00 26.49 26 TYR G CA 1
ATOM 8744 C C . TYR K 5 26 ? 172.398 189.489 198.810 1.00 26.49 26 TYR G C 1
ATOM 8745 O O . TYR K 5 26 ? 171.694 188.612 199.319 1.00 26.49 26 TYR G O 1
ATOM 8754 N N . GLU K 5 27 ? 173.616 189.255 198.330 1.00 30.14 27 GLU G N 1
ATOM 8755 C CA . GLU K 5 27 ? 174.253 187.947 198.442 1.00 30.14 27 GLU G CA 1
ATOM 8756 C C . GLU K 5 27 ? 174.772 187.783 199.864 1.00 30.14 27 GLU G C 1
ATOM 8757 O O . GLU K 5 27 ? 175.748 188.431 200.256 1.00 30.14 27 GLU G O 1
ATOM 8763 N N . VAL K 5 28 ? 174.124 186.916 200.637 1.00 30.56 28 VAL G N 1
ATOM 8764 C CA . VAL K 5 28 ? 174.446 186.705 202.043 1.00 30.56 28 VAL G CA 1
ATOM 8765 C C . VAL K 5 28 ? 174.830 185.246 202.233 1.00 30.56 28 VAL G C 1
ATOM 8766 O O . VAL K 5 28 ? 174.093 184.346 201.816 1.00 30.56 28 VAL G O 1
ATOM 8770 N N . GLU K 5 29 ? 175.978 185.016 202.863 1.00 35.49 29 GLU G N 1
ATOM 8771 C CA . GLU K 5 29 ? 176.454 183.675 203.173 1.00 35.49 29 GLU G CA 1
ATOM 8772 C C . GLU K 5 29 ? 176.194 183.384 204.644 1.00 35.49 29 GLU G C 1
ATOM 8773 O O . GLU K 5 29 ? 176.598 184.160 205.515 1.00 35.49 29 GLU G O 1
ATOM 8779 N N . VAL K 5 30 ? 175.529 182.265 204.916 1.00 35.41 30 VAL G N 1
ATOM 8780 C CA . VAL K 5 30 ? 175.071 181.952 206.268 1.00 35.41 30 VAL G CA 1
ATOM 8781 C C . VAL K 5 30 ? 175.633 180.602 206.700 1.00 35.41 30 VAL G C 1
ATOM 8782 O O . VAL K 5 30 ? 175.909 179.747 205.846 1.00 35.41 30 VAL G O 1
ATOM 8786 N N . PRO K 5 31 ? 175.822 180.364 207.996 1.00 40.63 31 PRO G N 1
ATOM 8787 C CA . PRO K 5 31 ? 176.224 179.027 208.450 1.00 40.63 31 PRO G CA 1
ATOM 8788 C C . PRO K 5 31 ? 175.072 178.040 208.338 1.00 40.63 31 PRO G C 1
ATOM 8789 O O . PRO K 5 31 ? 173.924 178.396 208.068 1.00 40.63 31 PRO G O 1
ATOM 8793 N N . MET K 5 32 ? 175.402 176.765 208.553 1.00 45.08 32 MET G N 1
ATOM 8794 C CA . MET K 5 32 ? 174.383 175.721 208.493 1.00 45.08 32 MET G CA 1
ATOM 8795 C C . MET K 5 32 ? 173.347 175.901 209.595 1.00 45.08 32 MET G C 1
ATOM 8796 O O . MET K 5 32 ? 172.157 175.641 209.383 1.00 45.08 32 MET G O 1
ATOM 8801 N N . THR K 5 33 ? 173.779 176.338 210.780 1.00 44.43 33 THR G N 1
ATOM 8802 C CA . THR K 5 33 ? 172.832 176.573 211.864 1.00 44.43 33 THR G CA 1
ATOM 8803 C C . THR K 5 33 ? 171.815 177.639 211.478 1.00 44.43 33 THR G C 1
ATOM 8804 O O . THR K 5 33 ? 170.615 177.486 211.735 1.00 44.43 33 THR G O 1
ATOM 8808 N N . THR K 5 34 ? 172.276 178.729 210.862 1.00 39.68 34 THR G N 1
ATOM 8809 C CA . THR K 5 34 ? 171.352 179.745 210.370 1.00 39.68 34 THR G CA 1
ATOM 8810 C C . THR K 5 34 ? 170.555 179.229 209.180 1.00 39.68 34 THR G C 1
ATOM 8811 O O . THR K 5 34 ? 169.369 179.547 209.033 1.00 39.68 34 THR G O 1
ATOM 8815 N N . LEU K 5 35 ? 171.189 178.428 208.322 1.00 41.36 35 LEU G N 1
ATOM 8816 C CA . LEU K 5 35 ? 170.508 177.919 207.136 1.00 41.36 35 LEU G CA 1
ATOM 8817 C C . LEU K 5 35 ? 169.295 177.080 207.514 1.00 41.36 35 LEU G C 1
ATOM 8818 O O . LEU K 5 35 ? 168.231 177.198 206.896 1.00 41.36 35 LEU G O 1
ATOM 8823 N N . TYR K 5 36 ? 169.437 176.223 208.527 1.00 46.60 36 TYR G N 1
ATOM 8824 C CA . TYR K 5 36 ? 168.347 175.333 208.909 1.00 46.60 36 TYR G CA 1
ATOM 8825 C C . TYR K 5 36 ? 167.144 176.084 209.465 1.00 46.60 36 TYR G C 1
ATOM 8826 O O . TYR K 5 36 ? 166.023 175.570 209.389 1.00 46.60 36 TYR G O 1
ATOM 8835 N N . ARG K 5 37 ? 167.344 177.279 210.016 1.00 45.21 37 ARG G N 1
ATOM 8836 C CA . ARG K 5 37 ? 166.268 178.033 210.646 1.00 45.21 37 ARG G CA 1
ATOM 8837 C C . ARG K 5 37 ? 165.572 178.999 209.696 1.00 45.21 37 ARG G C 1
ATOM 8838 O O . ARG K 5 37 ? 164.625 179.675 210.113 1.00 45.21 37 ARG G O 1
ATOM 8846 N N . LEU K 5 38 ? 166.007 179.085 208.442 1.00 38.29 38 LEU G N 1
ATOM 8847 C CA . LEU K 5 38 ? 165.385 180.019 207.520 1.00 38.29 38 LEU G CA 1
ATOM 8848 C C . LEU K 5 38 ? 164.012 179.511 207.083 1.00 38.29 38 LEU G C 1
ATOM 8849 O O . LEU K 5 38 ? 163.763 178.302 207.077 1.00 38.29 38 LEU G O 1
ATOM 8854 N N . PRO K 5 39 ? 163.096 180.415 206.709 1.00 38.03 39 PRO G N 1
ATOM 8855 C CA . PRO K 5 39 ? 161.798 179.963 206.192 1.00 38.03 39 PRO G CA 1
ATOM 8856 C C . PRO K 5 39 ? 161.878 179.563 204.728 1.00 38.03 39 PRO G C 1
ATOM 8857 O O . PRO K 5 39 ? 162.963 179.555 204.138 1.00 38.03 39 PRO G O 1
ATOM 8861 N N . SER K 5 40 ? 160.737 179.228 204.133 1.00 40.33 40 SER G N 1
ATOM 8862 C CA . SER K 5 40 ? 160.706 178.883 202.721 1.00 40.33 40 SER G CA 1
ATOM 8863 C C . SER K 5 40 ? 160.917 180.128 201.864 1.00 40.33 40 SER G C 1
ATOM 8864 O O . SER K 5 40 ? 160.714 181.263 202.304 1.00 40.33 40 SER G O 1
ATOM 8867 N N . VAL K 5 41 ? 161.334 179.901 200.619 1.00 37.80 41 VAL G N 1
ATOM 8868 C CA . VAL K 5 41 ? 161.583 181.001 199.696 1.00 37.80 41 VAL G CA 1
ATOM 8869 C C . VAL K 5 41 ? 160.312 181.821 199.533 1.00 37.80 41 VAL G C 1
ATOM 8870 O O . VAL K 5 41 ? 159.207 181.272 199.424 1.00 37.80 41 VAL G O 1
ATOM 8874 N N . GLY K 5 42 ? 160.462 183.144 199.516 1.00 37.70 42 GLY G N 1
ATOM 8875 C CA . GLY K 5 42 ? 159.344 184.055 199.408 1.00 37.70 42 GLY G CA 1
ATOM 8876 C C . GLY K 5 42 ? 158.812 184.562 200.731 1.00 37.70 42 GLY G C 1
ATOM 8877 O O . GLY K 5 42 ? 157.962 185.461 200.732 1.00 37.70 42 GLY G O 1
ATOM 8878 N N . GLU K 5 43 ? 159.283 184.018 201.851 1.00 39.52 43 GLU G N 1
ATOM 8879 C CA . GLU K 5 43 ? 158.827 184.455 203.163 1.00 39.52 43 GLU G CA 1
ATOM 8880 C C . GLU K 5 43 ? 159.778 185.494 203.743 1.00 39.52 43 GLU G C 1
ATOM 8881 O O . GLU K 5 43 ? 160.988 185.433 203.496 1.00 39.52 43 GLU G O 1
ATOM 8887 N N . PRO K 5 44 ? 159.276 186.459 204.515 1.00 35.75 44 PRO G N 1
ATOM 8888 C CA . PRO K 5 44 ? 160.172 187.451 205.119 1.00 35.75 44 PRO G CA 1
ATOM 8889 C C . PRO K 5 44 ? 161.136 186.806 206.102 1.00 35.75 44 PRO G C 1
ATOM 8890 O O . PRO K 5 44 ? 160.812 185.824 206.773 1.00 35.75 44 PRO G O 1
ATOM 8894 N N . VAL K 5 45 ? 162.339 187.375 206.183 1.00 32.07 45 VAL G N 1
ATOM 8895 C CA . VAL K 5 45 ? 163.361 186.894 207.104 1.00 32.07 45 VAL G CA 1
ATOM 8896 C C . VAL K 5 45 ? 164.296 188.048 207.435 1.00 32.07 45 VAL G C 1
ATOM 8897 O O . VAL K 5 45 ? 164.617 188.876 206.579 1.00 32.07 45 VAL G O 1
ATOM 8901 N N . THR K 5 46 ? 164.733 188.096 208.690 1.00 29.15 46 THR G N 1
ATOM 8902 C CA . THR K 5 46 ? 165.652 189.115 209.177 1.00 29.15 46 THR G CA 1
ATOM 8903 C C . THR K 5 46 ? 166.973 188.460 209.552 1.00 29.15 46 THR G C 1
ATOM 8904 O O . THR K 5 46 ? 166.995 187.500 210.329 1.00 29.15 46 THR G O 1
ATOM 8908 N N . LEU K 5 47 ? 168.067 188.981 209.003 1.00 30.11 47 LEU G N 1
ATOM 8909 C CA . LEU K 5 47 ? 169.404 188.471 209.267 1.00 30.11 47 LEU G CA 1
ATOM 8910 C C . LEU K 5 47 ? 170.278 189.590 209.811 1.00 30.11 47 LEU G C 1
ATOM 8911 O O . LEU K 5 47 ? 170.228 190.723 209.322 1.00 30.11 47 LEU G O 1
ATOM 8916 N N . HIS K 5 48 ? 171.078 189.267 210.824 1.00 30.26 48 HIS G N 1
ATOM 8917 C CA . HIS K 5 48 ? 172.033 190.206 211.409 1.00 30.26 48 HIS G CA 1
ATOM 8918 C C . HIS K 5 48 ? 173.353 190.012 210.671 1.00 30.26 48 HIS G C 1
ATOM 8919 O O . HIS K 5 48 ? 174.155 189.142 211.008 1.00 30.26 48 HIS G O 1
ATOM 8926 N N . THR K 5 49 ? 173.574 190.837 209.655 1.00 28.87 49 THR G N 1
ATOM 8927 C CA . THR K 5 49 ? 174.686 190.646 208.740 1.00 28.87 49 THR G CA 1
ATOM 8928 C C . THR K 5 49 ? 175.939 191.364 209.231 1.00 28.87 49 THR G C 1
ATOM 8929 O O . THR K 5 49 ? 175.883 192.297 210.035 1.00 28.87 49 THR G O 1
ATOM 8933 N N . HIS K 5 50 ? 177.084 190.902 208.731 1.00 33.13 50 HIS G N 1
ATOM 8934 C CA . HIS K 5 50 ? 178.376 191.530 208.980 1.00 33.13 50 HIS G CA 1
ATOM 8935 C C . HIS K 5 50 ? 179.071 191.718 207.642 1.00 33.13 50 HIS G C 1
ATOM 8936 O O . HIS K 5 50 ? 179.303 190.744 206.919 1.00 33.13 50 HIS G O 1
ATOM 8943 N N . LEU K 5 51 ? 179.404 192.963 207.314 1.00 33.76 51 LEU G N 1
ATOM 8944 C CA . LEU K 5 51 ? 179.986 193.297 206.021 1.00 33.76 51 LEU G CA 1
ATOM 8945 C C . LEU K 5 51 ? 181.505 193.203 206.109 1.00 33.76 51 LEU G C 1
ATOM 8946 O O . LEU K 5 51 ? 182.134 193.937 206.878 1.00 33.76 51 LEU G O 1
ATOM 8951 N N . VAL K 5 52 ? 182.087 192.305 205.320 1.00 37.29 52 VAL G N 1
ATOM 8952 C CA . VAL K 5 52 ? 183.534 192.146 205.231 1.00 37.29 52 VAL G CA 1
ATOM 8953 C C . VAL K 5 52 ? 183.998 192.835 203.956 1.00 37.29 52 VAL G C 1
ATOM 8954 O O . VAL K 5 52 ? 183.528 192.510 202.859 1.00 37.29 52 VAL G O 1
ATOM 8958 N N . VAL K 5 53 ? 184.919 193.783 204.096 1.00 43.25 53 VAL G N 1
ATOM 8959 C CA . VAL K 5 53 ? 185.406 194.591 202.984 1.00 43.25 53 VAL G CA 1
ATOM 8960 C C . VAL K 5 53 ? 186.869 194.251 202.745 1.00 43.25 53 VAL G C 1
ATOM 8961 O O . VAL K 5 53 ? 187.680 194.273 203.679 1.00 43.25 53 VAL G O 1
ATOM 8965 N N . ARG K 5 54 ? 187.201 193.937 201.500 1.00 51.79 54 ARG G N 1
ATOM 8966 C CA . ARG K 5 54 ? 188.566 193.668 201.074 1.00 51.79 54 ARG G CA 1
ATOM 8967 C C . ARG K 5 54 ? 188.927 194.607 199.928 1.00 51.79 54 ARG G C 1
ATOM 8968 O O . ARG K 5 54 ? 188.102 195.388 199.448 1.00 51.79 54 ARG G O 1
ATOM 8976 N N . GLU K 5 55 ? 190.183 194.524 199.488 1.00 58.79 55 GLU G N 1
ATOM 8977 C CA . GLU K 5 55 ? 190.640 195.366 198.390 1.00 58.79 55 GLU G CA 1
ATOM 8978 C C . GLU K 5 55 ? 189.969 195.012 197.069 1.00 58.79 55 GLU G C 1
ATOM 8979 O O . GLU K 5 55 ? 190.016 195.817 196.133 1.00 58.79 55 GLU G O 1
ATOM 8985 N N . ASP K 5 56 ? 189.348 193.832 196.970 1.00 51.89 56 ASP G N 1
ATOM 8986 C CA . ASP K 5 56 ? 188.774 193.391 195.705 1.00 51.89 56 ASP G CA 1
ATOM 8987 C C . ASP K 5 56 ? 187.426 192.694 195.858 1.00 51.89 56 ASP G C 1
ATOM 8988 O O . ASP K 5 56 ? 186.986 192.028 194.912 1.00 51.89 56 ASP G O 1
ATOM 8993 N N . ALA K 5 57 ? 186.755 192.815 197.001 1.00 45.25 57 ALA G N 1
ATOM 8994 C CA . ALA K 5 57 ? 185.476 192.142 197.177 1.00 45.25 57 ALA G CA 1
ATOM 8995 C C . ALA K 5 57 ? 184.752 192.716 198.385 1.00 45.25 57 ALA G C 1
ATOM 8996 O O . ALA K 5 57 ? 185.377 193.118 199.369 1.00 45.25 57 ALA G O 1
ATOM 8998 N N . HIS K 5 58 ? 183.424 192.745 198.291 1.00 37.27 58 HIS G N 1
ATOM 8999 C CA . HIS K 5 58 ? 182.545 193.102 199.398 1.00 37.27 58 HIS G CA 1
ATOM 9000 C C . HIS K 5 58 ? 181.664 191.899 199.698 1.00 37.27 58 HIS G C 1
ATOM 9001 O O . HIS K 5 58 ? 180.927 191.435 198.822 1.00 37.27 58 HIS G O 1
ATOM 9008 N N . LEU K 5 59 ? 181.736 191.399 200.929 1.00 34.89 59 LEU G N 1
ATOM 9009 C CA . LEU K 5 59 ? 181.069 190.164 201.315 1.00 34.89 59 LEU G CA 1
ATOM 9010 C C . LEU K 5 59 ? 180.147 190.410 202.500 1.00 34.89 59 LEU G C 1
ATOM 9011 O O . LEU K 5 59 ? 180.484 191.165 203.416 1.00 34.89 59 LEU G O 1
ATOM 9016 N N . LEU K 5 60 ? 178.983 189.765 202.473 1.00 30.71 60 LEU G N 1
ATOM 9017 C CA . LEU K 5 60 ? 178.000 189.843 203.544 1.00 30.71 60 LEU G CA 1
ATOM 9018 C C . LEU K 5 60 ? 177.835 188.466 204.167 1.00 30.71 60 LEU G C 1
ATOM 9019 O O . LEU K 5 60 ? 177.727 187.466 203.450 1.00 30.71 60 LEU G O 1
ATOM 9024 N N . TYR K 5 61 ? 177.817 188.417 205.498 1.00 34.23 61 TYR G N 1
ATOM 9025 C CA . TYR K 5 61 ? 177.617 187.178 206.240 1.00 34.23 61 TYR G CA 1
ATOM 9026 C C . TYR K 5 61 ? 176.466 187.385 207.211 1.00 34.23 61 TYR G C 1
ATOM 9027 O O . TYR K 5 61 ? 176.566 188.210 208.124 1.00 34.23 61 TYR G O 1
ATOM 9036 N N . GLY K 5 62 ? 175.386 186.632 207.022 1.00 31.63 62 GLY G N 1
ATOM 9037 C CA . GLY K 5 62 ? 174.168 186.802 207.793 1.00 31.63 62 GLY G CA 1
ATOM 9038 C C . GLY K 5 62 ? 173.984 185.692 208.809 1.00 31.63 62 GLY G C 1
ATOM 9039 O O . GLY K 5 62 ? 174.354 184.542 208.566 1.00 31.63 62 GLY G O 1
ATOM 9040 N N . PHE K 5 63 ? 173.405 186.047 209.954 1.00 35.05 63 PHE G N 1
ATOM 9041 C CA . PHE K 5 63 ? 173.144 185.100 211.027 1.00 35.05 63 PHE G CA 1
ATOM 9042 C C . PHE K 5 63 ? 171.755 185.353 211.592 1.00 35.05 63 PHE G C 1
ATOM 9043 O O . PHE K 5 63 ? 171.240 186.472 211.537 1.00 35.05 63 PHE G O 1
ATOM 9051 N N . ALA K 5 64 ? 171.152 184.296 212.137 1.00 39.32 64 ALA G N 1
ATOM 9052 C CA . ALA K 5 64 ? 169.802 184.394 212.676 1.00 39.32 64 ALA G CA 1
ATOM 9053 C C . ALA K 5 64 ? 169.757 185.075 214.037 1.00 39.32 64 ALA G C 1
ATOM 9054 O O . ALA K 5 64 ? 168.680 185.511 214.458 1.00 39.32 64 ALA G O 1
ATOM 9056 N N . GLU K 5 65 ? 170.889 185.177 214.730 1.00 41.26 65 GLU G N 1
ATOM 9057 C CA . GLU K 5 65 ? 170.951 185.793 216.046 1.00 41.26 65 GLU G CA 1
ATOM 9058 C C . GLU K 5 65 ? 172.099 186.790 216.088 1.00 41.26 65 GLU G C 1
ATOM 9059 O O . GLU K 5 65 ? 173.110 186.626 215.400 1.00 41.26 65 GLU G O 1
ATOM 9065 N N . LYS K 5 66 ? 171.933 187.831 216.907 1.00 37.31 66 LYS G N 1
ATOM 9066 C CA . LYS K 5 66 ? 172.969 188.852 217.016 1.00 37.31 66 LYS G CA 1
ATOM 9067 C C . LYS K 5 66 ? 174.221 188.300 217.686 1.00 37.31 66 LYS G C 1
ATOM 9068 O O . LYS K 5 66 ? 175.342 188.672 217.318 1.00 37.31 66 LYS G O 1
ATOM 9074 N N . ARG K 5 67 ? 174.054 187.424 218.679 1.00 47.26 67 ARG G N 1
ATOM 9075 C CA . ARG K 5 67 ? 175.216 186.842 219.341 1.00 47.26 67 ARG G CA 1
ATOM 9076 C C . ARG K 5 67 ? 176.070 186.064 218.351 1.00 47.26 67 ARG G C 1
ATOM 9077 O O . ARG K 5 67 ? 177.302 186.054 218.455 1.00 47.26 67 ARG G O 1
ATOM 9085 N N . GLU K 5 68 ? 175.433 185.407 217.380 1.00 42.84 68 GLU G N 1
ATOM 9086 C CA . GLU K 5 68 ? 176.187 184.721 216.337 1.00 42.84 68 GLU G CA 1
ATOM 9087 C C . GLU K 5 68 ? 177.032 185.703 215.536 1.00 42.84 68 GLU G C 1
ATOM 9088 O O . GLU K 5 68 ? 178.198 185.428 215.235 1.00 42.84 68 GLU G O 1
ATOM 9094 N N . ARG K 5 69 ? 176.460 186.855 215.180 1.00 36.39 69 ARG G N 1
ATOM 9095 C CA . ARG K 5 69 ? 177.215 187.860 214.438 1.00 36.39 69 ARG G CA 1
ATOM 9096 C C . ARG K 5 69 ? 178.384 188.389 215.260 1.00 36.39 69 ARG G C 1
ATOM 9097 O O . ARG K 5 69 ? 179.491 188.572 214.738 1.00 36.39 69 ARG G O 1
ATOM 9105 N N . GLU K 5 70 ? 178.153 188.651 216.549 1.00 41.38 70 GLU G N 1
ATOM 9106 C CA . GLU K 5 70 ? 179.233 189.132 217.404 1.00 41.38 70 GLU G CA 1
ATOM 9107 C C . GLU K 5 70 ? 180.344 188.097 217.517 1.00 41.38 70 GLU G C 1
ATOM 9108 O O . GLU K 5 70 ? 181.531 188.437 217.450 1.00 41.38 70 GLU G O 1
ATOM 9114 N N . LEU K 5 71 ? 179.978 186.824 217.686 1.00 48.73 71 LEU G N 1
ATOM 9115 C CA . LEU K 5 71 ? 180.986 185.774 217.765 1.00 48.73 71 LEU G CA 1
ATOM 9116 C C . LEU K 5 71 ? 181.751 185.652 216.455 1.00 48.73 71 LEU G C 1
ATOM 9117 O O . LEU K 5 71 ? 182.964 185.422 216.457 1.00 48.73 71 LEU G O 1
ATOM 9122 N N . PHE K 5 72 ? 181.058 185.788 215.323 1.00 41.76 72 PHE G N 1
ATOM 9123 C CA . PHE K 5 72 ? 181.739 185.726 214.034 1.00 41.76 72 PHE G CA 1
ATOM 9124 C C . PHE K 5 72 ? 182.738 186.864 213.887 1.00 41.76 72 PHE G C 1
ATOM 9125 O O . PHE K 5 72 ? 183.861 186.657 213.410 1.00 41.76 72 PHE G O 1
ATOM 9133 N N . ARG K 5 73 ? 182.345 188.077 214.281 1.00 42.99 73 ARG G N 1
ATOM 9134 C CA . ARG K 5 73 ? 183.273 189.203 214.232 1.00 42.99 73 ARG G CA 1
ATOM 9135 C C . ARG K 5 73 ? 184.478 188.949 215.130 1.00 42.99 73 ARG G C 1
ATOM 9136 O O . ARG K 5 73 ? 185.628 189.173 214.730 1.00 42.99 73 ARG G O 1
ATOM 9144 N N . GLU K 5 74 ? 184.231 188.456 216.347 1.00 52.82 74 GLU G N 1
ATOM 9145 C CA . GLU K 5 74 ? 185.326 188.150 217.262 1.00 52.82 74 GLU G CA 1
ATOM 9146 C C . GLU K 5 74 ? 186.266 187.109 216.673 1.00 52.82 74 GLU G C 1
ATOM 9147 O O . GLU K 5 74 ? 187.489 187.231 216.805 1.00 52.82 74 GLU G O 1
ATOM 9153 N N . LEU K 5 75 ? 185.715 186.082 216.026 1.00 51.18 75 LEU G N 1
ATOM 9154 C CA . LEU K 5 75 ? 186.540 185.019 215.467 1.00 51.18 75 LEU G CA 1
ATOM 9155 C C . LEU K 5 75 ? 187.378 185.530 214.303 1.00 51.18 75 LEU G C 1
ATOM 9156 O O . LEU K 5 75 ? 188.587 185.281 214.240 1.00 51.18 75 LEU G O 1
ATOM 9161 N N . ILE K 5 76 ? 186.755 186.253 213.368 1.00 46.99 76 ILE G N 1
ATOM 9162 C CA . ILE K 5 76 ? 187.490 186.703 212.194 1.00 46.99 76 ILE G CA 1
ATOM 9163 C C . ILE K 5 76 ? 188.483 187.804 212.538 1.00 46.99 76 ILE G C 1
ATOM 9164 O O . ILE K 5 76 ? 189.444 188.014 211.789 1.00 46.99 76 ILE G O 1
ATOM 9169 N N . ARG K 5 77 ? 188.287 188.520 213.649 1.00 56.75 77 ARG G N 1
ATOM 9170 C CA . ARG K 5 77 ? 189.293 189.498 214.042 1.00 56.75 77 ARG G CA 1
ATOM 9171 C C . ARG K 5 77 ? 190.603 188.839 214.453 1.00 56.75 77 ARG G C 1
ATOM 9172 O O . ARG K 5 77 ? 191.631 189.522 214.508 1.00 56.75 77 ARG G O 1
ATOM 9180 N N . LEU K 5 78 ? 190.595 187.535 214.722 1.00 60.69 78 LEU G N 1
ATOM 9181 C CA . LEU K 5 78 ? 191.785 186.842 215.186 1.00 60.69 78 LEU G CA 1
ATOM 9182 C C . LEU K 5 78 ? 192.871 186.878 214.111 1.00 60.69 78 LEU G C 1
ATOM 9183 O O . LEU K 5 78 ? 192.680 187.390 213.004 1.00 60.69 78 LEU G O 1
ATOM 9188 N N . ASN K 5 79 ? 194.031 186.317 214.450 1.00 67.75 79 ASN G N 1
ATOM 9189 C CA . ASN K 5 79 ? 195.192 186.393 213.570 1.00 67.75 79 ASN G CA 1
ATOM 9190 C C . ASN K 5 79 ? 195.054 185.456 212.375 1.00 67.75 79 ASN G C 1
ATOM 9191 O O . ASN K 5 79 ? 195.041 185.899 211.222 1.00 67.75 79 ASN G O 1
ATOM 9196 N N . GLY K 5 80 ? 194.949 184.154 212.633 1.00 61.93 80 GLY G N 1
ATOM 9197 C CA . GLY K 5 80 ? 194.937 183.170 211.568 1.00 61.93 80 GLY G CA 1
ATOM 9198 C C . GLY K 5 80 ? 193.560 182.643 211.219 1.00 61.93 80 GLY G C 1
ATOM 9199 O O . GLY K 5 80 ? 193.442 181.592 210.583 1.00 61.93 80 GLY G O 1
ATOM 9200 N N . VAL K 5 81 ? 192.513 183.358 211.622 1.00 56.85 81 VAL G N 1
ATOM 9201 C CA . VAL K 5 81 ? 191.134 182.940 211.398 1.00 56.85 81 VAL G CA 1
ATOM 9202 C C . VAL K 5 81 ? 190.513 183.859 210.357 1.00 56.85 81 VAL G C 1
ATOM 9203 O O . VAL K 5 81 ? 190.552 185.087 210.501 1.00 56.85 81 VAL G O 1
ATOM 9207 N N . GLY K 5 82 ? 189.944 183.265 209.312 1.00 51.17 82 GLY G N 1
ATOM 9208 C CA . GLY K 5 82 ? 189.252 184.010 208.290 1.00 51.17 82 GLY G CA 1
ATOM 9209 C C . GLY K 5 82 ? 187.768 183.711 208.294 1.00 51.17 82 GLY G C 1
ATOM 9210 O O . GLY K 5 82 ? 187.273 182.918 209.101 1.00 51.17 82 GLY G O 1
ATOM 9211 N N . PRO K 5 83 ? 187.023 184.346 207.387 1.00 47.18 83 PRO G N 1
ATOM 9212 C CA . PRO K 5 83 ? 185.576 184.089 207.329 1.00 47.18 83 PRO G CA 1
ATOM 9213 C C . PRO K 5 83 ? 185.227 182.628 207.108 1.00 47.18 83 PRO G C 1
ATOM 9214 O O . PRO K 5 83 ? 184.225 182.154 207.653 1.00 47.18 83 PRO G O 1
ATOM 9218 N N . LYS K 5 84 ? 186.024 181.897 206.327 1.00 53.93 84 LYS G N 1
ATOM 9219 C CA . LYS K 5 84 ? 185.703 180.502 206.040 1.00 53.93 84 LYS G CA 1
ATOM 9220 C C . LYS K 5 84 ? 185.846 179.633 207.285 1.00 53.93 84 LYS G C 1
ATOM 9221 O O . LYS K 5 84 ? 184.958 178.834 207.602 1.00 53.93 84 LYS G O 1
ATOM 9227 N N . LEU K 5 85 ? 186.963 179.773 208.003 1.00 55.57 85 LEU G N 1
ATOM 9228 C CA . LEU K 5 85 ? 187.153 178.991 209.220 1.00 55.57 85 LEU G CA 1
ATOM 9229 C C . LEU K 5 85 ? 186.124 179.366 210.280 1.00 55.57 85 LEU G C 1
ATOM 9230 O O . LEU K 5 85 ? 185.602 178.494 210.985 1.00 55.57 85 LEU G O 1
ATOM 9235 N N . ALA K 5 86 ? 185.824 180.660 210.411 1.00 47.99 86 ALA G N 1
ATOM 9236 C CA . ALA K 5 86 ? 184.810 181.085 211.368 1.00 47.99 86 ALA G CA 1
ATOM 9237 C C . ALA K 5 86 ? 183.448 180.501 211.019 1.00 47.99 86 ALA G C 1
ATOM 9238 O O . ALA K 5 86 ? 182.717 180.039 211.902 1.00 47.99 86 ALA G O 1
ATOM 9240 N N . LEU K 5 87 ? 183.086 180.513 209.734 1.00 44.28 87 LEU G N 1
ATOM 9241 C CA . LEU K 5 87 ? 181.811 179.937 209.323 1.00 44.28 87 LEU G CA 1
ATOM 9242 C C . LEU K 5 87 ? 181.779 178.438 209.581 1.00 44.28 87 LEU G C 1
ATOM 9243 O O . LEU K 5 87 ? 180.747 177.896 209.992 1.00 44.28 87 LEU G O 1
ATOM 9248 N N . ALA K 5 88 ? 182.894 177.748 209.335 1.00 52.09 88 ALA G N 1
ATOM 9249 C CA . ALA K 5 88 ? 182.955 176.321 209.633 1.00 52.09 88 ALA G CA 1
ATOM 9250 C C . ALA K 5 88 ? 182.752 176.066 211.120 1.00 52.09 88 ALA G C 1
ATOM 9251 O O . ALA K 5 88 ? 182.019 175.149 211.508 1.00 52.09 88 ALA G O 1
ATOM 9253 N N . LEU K 5 89 ? 183.392 176.872 211.970 1.00 54.67 89 LEU G N 1
ATOM 9254 C CA . LEU K 5 89 ? 183.205 176.725 213.410 1.00 54.67 89 LEU G CA 1
ATOM 9255 C C . LEU K 5 89 ? 181.752 176.963 213.802 1.00 54.67 89 LEU G C 1
ATOM 9256 O O . LEU K 5 89 ? 181.181 176.204 214.594 1.00 54.67 89 LEU G O 1
ATOM 9261 N N . MET K 5 90 ? 181.138 178.015 213.258 1.00 46.73 90 MET G N 1
ATOM 9262 C CA . MET K 5 90 ? 179.754 178.325 213.604 1.00 46.73 90 MET G CA 1
ATOM 9263 C C . MET K 5 90 ? 178.814 177.210 213.165 1.00 46.73 90 MET G C 1
ATOM 9264 O O . MET K 5 90 ? 177.890 176.841 213.899 1.00 46.73 90 MET G O 1
ATOM 9269 N N . SER K 5 91 ? 179.032 176.664 211.968 1.00 48.67 91 SER G N 1
ATOM 9270 C CA . SER K 5 91 ? 178.178 175.587 211.478 1.00 48.67 91 SER G CA 1
ATOM 9271 C C . SER K 5 91 ? 178.386 174.308 212.278 1.00 48.67 91 SER G C 1
ATOM 9272 O O . SER K 5 91 ? 177.436 173.551 212.507 1.00 48.67 91 SER G O 1
ATOM 9275 N N . GLY K 5 92 ? 179.621 174.050 212.710 1.00 56.92 92 GLY G N 1
ATOM 9276 C CA . GLY K 5 92 ? 179.906 172.804 213.402 1.00 56.92 92 GLY G CA 1
ATOM 9277 C C . GLY K 5 92 ? 179.175 172.677 214.724 1.00 56.92 92 GLY G C 1
ATOM 9278 O O . GLY K 5 92 ? 178.649 171.609 215.051 1.00 56.92 92 GLY G O 1
ATOM 9279 N N . LEU K 5 93 ? 179.129 173.755 215.502 1.00 60.87 93 LEU G N 1
ATOM 9280 C CA . LEU K 5 93 ? 178.556 173.691 216.839 1.00 60.87 93 LEU G CA 1
ATOM 9281 C C . LEU K 5 93 ? 178.019 175.060 217.232 1.00 60.87 93 LEU G C 1
ATOM 9282 O O . LEU K 5 93 ? 178.379 176.084 216.647 1.00 60.87 93 LEU G O 1
ATOM 9287 N N . GLU K 5 94 ? 177.148 175.055 218.240 1.00 62.64 94 GLU G N 1
ATOM 9288 C CA . GLU K 5 94 ? 176.437 176.252 218.656 1.00 62.64 94 GLU G CA 1
ATOM 9289 C C . GLU K 5 94 ? 177.380 177.231 219.356 1.00 62.64 94 GLU G C 1
ATOM 9290 O O . GLU K 5 94 ? 178.493 176.890 219.766 1.00 62.64 94 GLU G O 1
ATOM 9296 N N . VAL K 5 95 ? 176.911 178.475 219.487 1.00 57.65 95 VAL G N 1
ATOM 9297 C CA . VAL K 5 95 ? 177.691 179.504 220.171 1.00 57.65 95 VAL G CA 1
ATOM 9298 C C . VAL K 5 95 ? 177.941 179.103 221.620 1.00 57.65 95 VAL G C 1
ATOM 9299 O O . VAL K 5 95 ? 179.063 179.214 222.131 1.00 57.65 95 VAL G O 1
ATOM 9303 N N . ASP K 5 96 ? 176.897 178.633 222.304 1.00 62.79 96 ASP G N 1
ATOM 9304 C CA . ASP K 5 96 ? 177.059 178.207 223.690 1.00 62.79 96 ASP G CA 1
ATOM 9305 C C . ASP K 5 96 ? 178.050 177.057 223.792 1.00 62.79 96 ASP G C 1
ATOM 9306 O O . ASP K 5 96 ? 178.884 177.021 224.704 1.00 62.79 96 ASP G O 1
ATOM 9311 N N . GLU K 5 97 ? 177.975 176.105 222.859 1.00 64.19 97 GLU G N 1
ATOM 9312 C CA . GLU K 5 97 ? 178.921 174.996 222.861 1.00 64.19 97 GLU G CA 1
ATOM 9313 C C . GLU K 5 97 ? 180.341 175.485 222.608 1.00 64.19 97 GLU G C 1
ATOM 9314 O O . GLU K 5 97 ? 181.293 174.983 223.214 1.00 64.19 97 GLU G O 1
ATOM 9320 N N . LEU K 5 98 ? 180.507 176.463 221.714 1.00 61.79 98 LEU G N 1
ATOM 9321 C CA . LEU K 5 98 ? 181.838 177.011 221.465 1.00 61.79 98 LEU G CA 1
ATOM 9322 C C . LEU K 5 98 ? 182.400 177.676 222.715 1.00 61.79 98 LEU G C 1
ATOM 9323 O O . LEU K 5 98 ? 183.580 177.499 223.047 1.00 61.79 98 LEU G O 1
ATOM 9328 N N . VAL K 5 99 ? 181.573 178.454 223.415 1.00 67.18 99 VAL G N 1
ATOM 9329 C CA . VAL K 5 99 ? 182.027 179.105 224.641 1.00 67.18 99 VAL G CA 1
ATOM 9330 C C . VAL K 5 99 ? 182.388 178.063 225.691 1.00 67.18 99 VAL G C 1
ATOM 9331 O O . VAL K 5 99 ? 183.401 178.188 226.390 1.00 67.18 99 VAL G O 1
ATOM 9335 N N . ARG K 5 100 ? 181.565 177.022 225.823 1.00 69.75 100 ARG G N 1
ATOM 9336 C CA . ARG K 5 100 ? 181.868 175.962 226.778 1.00 69.75 100 ARG G CA 1
ATOM 9337 C C . ARG K 5 100 ? 183.188 175.281 226.435 1.00 69.75 100 ARG G C 1
ATOM 9338 O O . ARG K 5 100 ? 184.002 175.002 227.323 1.00 69.75 100 ARG G O 1
ATOM 9346 N N . CYS K 5 101 ? 183.419 175.008 225.149 1.00 69.71 101 CYS G N 1
ATOM 9347 C CA . CYS K 5 101 ? 184.647 174.338 224.737 1.00 69.71 101 CYS G CA 1
ATOM 9348 C C . CYS K 5 101 ? 185.869 175.204 225.016 1.00 69.71 101 CYS G C 1
ATOM 9349 O O . CYS K 5 101 ? 186.878 174.719 225.540 1.00 69.71 101 CYS G O 1
ATOM 9352 N N . VAL K 5 102 ? 185.799 176.491 224.673 1.00 69.40 102 VAL G N 1
ATOM 9353 C CA . VAL K 5 102 ? 186.960 177.357 224.856 1.00 69.40 102 VAL G CA 1
ATOM 9354 C C . VAL K 5 102 ? 187.231 177.583 226.339 1.00 69.40 102 VAL G C 1
ATOM 9355 O O . VAL K 5 102 ? 188.389 177.613 226.772 1.00 69.40 102 VAL G O 1
ATOM 9359 N N . GLN K 5 103 ? 186.176 177.749 227.141 1.00 71.41 103 GLN G N 1
ATOM 9360 C CA . GLN K 5 103 ? 186.371 177.940 228.574 1.00 71.41 103 GLN G CA 1
ATOM 9361 C C . GLN K 5 103 ? 186.996 176.706 229.214 1.00 71.41 103 GLN G C 1
ATOM 9362 O O . GLN K 5 103 ? 187.860 176.824 230.090 1.00 71.41 103 GLN G O 1
ATOM 9368 N N . ALA K 5 104 ? 186.574 175.518 228.791 1.00 71.75 104 ALA G N 1
ATOM 9369 C CA . ALA K 5 104 ? 187.104 174.267 229.315 1.00 71.75 104 ALA G CA 1
ATOM 9370 C C . ALA K 5 104 ? 188.378 173.821 228.609 1.00 71.75 104 ALA G C 1
ATOM 9371 O O . ALA K 5 104 ? 188.939 172.784 228.976 1.00 71.75 104 ALA G O 1
ATOM 9373 N N . GLN K 5 105 ? 188.845 174.572 227.611 1.00 72.14 105 GLN G N 1
ATOM 9374 C CA . GLN K 5 105 ? 190.058 174.222 226.872 1.00 72.14 105 GLN G CA 1
ATOM 9375 C C . GLN K 5 105 ? 189.943 172.830 226.257 1.00 72.14 105 GLN G C 1
ATOM 9376 O O . GLN K 5 105 ? 190.905 172.060 226.232 1.00 72.14 105 GLN G O 1
ATOM 9382 N N . ASP K 5 106 ? 188.753 172.503 225.758 1.00 72.91 106 ASP G N 1
ATOM 9383 C CA . ASP K 5 106 ? 188.495 171.208 225.138 1.00 72.91 106 ASP G CA 1
ATOM 9384 C C . ASP K 5 106 ? 188.850 171.297 223.658 1.00 72.91 106 ASP G C 1
ATOM 9385 O O . ASP K 5 106 ? 188.067 171.814 222.855 1.00 72.91 106 ASP G O 1
ATOM 9390 N N . THR K 5 107 ? 190.029 170.792 223.299 1.00 71.89 107 THR G N 1
ATOM 9391 C CA . THR K 5 107 ? 190.466 170.792 221.909 1.00 71.89 107 THR G CA 1
ATOM 9392 C C . THR K 5 107 ? 189.831 169.676 221.091 1.00 71.89 107 THR G C 1
ATOM 9393 O O . THR K 5 107 ? 189.662 169.831 219.876 1.00 71.89 107 THR G O 1
ATOM 9397 N N . SER K 5 108 ? 189.473 168.559 221.728 1.00 72.03 108 SER G N 1
ATOM 9398 C CA . SER K 5 108 ? 188.964 167.412 220.982 1.00 72.03 108 SER G CA 1
ATOM 9399 C C . SER K 5 108 ? 187.692 167.763 220.223 1.00 72.03 108 SER G C 1
ATOM 9400 O O . SER K 5 108 ? 187.527 167.373 219.061 1.00 72.03 108 SER G O 1
ATOM 9403 N N . THR K 5 109 ? 186.777 168.493 220.862 1.00 70.21 109 THR G N 1
ATOM 9404 C CA . THR K 5 109 ? 185.541 168.873 220.187 1.00 70.21 109 THR G CA 1
ATOM 9405 C C . THR K 5 109 ? 185.826 169.750 218.975 1.00 70.21 109 THR G C 1
ATOM 9406 O O . THR K 5 109 ? 185.205 169.584 217.919 1.00 70.21 109 THR G O 1
ATOM 9410 N N . LEU K 5 110 ? 186.763 170.691 219.107 1.00 68.43 110 LEU G N 1
ATOM 9411 C CA . LEU K 5 110 ? 187.093 171.563 217.984 1.00 68.43 110 LEU G CA 1
ATOM 9412 C C . LEU K 5 110 ? 187.758 170.794 216.849 1.00 68.43 110 LEU G C 1
ATOM 9413 O O . LEU K 5 110 ? 187.531 171.110 215.676 1.00 68.43 110 LEU G O 1
ATOM 9418 N N . VAL K 5 111 ? 188.579 169.792 217.170 1.00 72.69 111 VAL G N 1
ATOM 9419 C CA . VAL K 5 111 ? 189.255 169.031 216.121 1.00 72.69 111 VAL G CA 1
ATOM 9420 C C . VAL K 5 111 ? 188.239 168.288 215.262 1.00 72.69 111 VAL G C 1
ATOM 9421 O O . VAL K 5 111 ? 188.422 168.140 214.048 1.00 72.69 111 VAL G O 1
ATOM 9425 N N . LYS K 5 112 ? 187.154 167.809 215.874 1.00 71.73 112 LYS G N 1
ATOM 9426 C CA . LYS K 5 112 ? 186.143 167.079 215.119 1.00 71.73 112 LYS G CA 1
ATOM 9427 C C . LYS K 5 112 ? 185.513 167.925 214.022 1.00 71.73 112 LYS G C 1
ATOM 9428 O O . LYS K 5 112 ? 185.013 167.369 213.038 1.00 71.73 112 LYS G O 1
ATOM 9434 N N . ILE K 5 113 ? 185.524 169.243 214.162 1.00 65.47 113 ILE G N 1
ATOM 9435 C CA . ILE K 5 113 ? 184.946 170.106 213.125 1.00 65.47 113 ILE G CA 1
ATOM 9436 C C . ILE K 5 113 ? 185.768 169.968 211.847 1.00 65.47 113 ILE G C 1
ATOM 9437 O O . ILE K 5 113 ? 187.005 170.082 211.898 1.00 65.47 113 ILE G O 1
ATOM 9442 N N . PRO K 5 114 ? 185.150 169.723 210.692 1.00 68.19 114 PRO G N 1
ATOM 9443 C CA . PRO K 5 114 ? 185.935 169.627 209.454 1.00 68.19 114 PRO G CA 1
ATOM 9444 C C . PRO K 5 114 ? 186.662 170.932 209.164 1.00 68.19 114 PRO G C 1
ATOM 9445 O O . PRO K 5 114 ? 186.128 172.022 209.378 1.00 68.19 114 PRO G O 1
ATOM 9449 N N . GLY K 5 115 ? 187.891 170.811 208.670 1.00 70.64 115 GLY G N 1
ATOM 9450 C CA . GLY K 5 115 ? 188.710 171.963 208.365 1.00 70.64 115 GLY G CA 1
ATOM 9451 C C . GLY K 5 115 ? 189.435 172.563 209.549 1.00 70.64 115 GLY G C 1
ATOM 9452 O O . GLY K 5 115 ? 190.165 173.546 209.372 1.00 70.64 115 GLY G O 1
ATOM 9453 N N . VAL K 5 116 ? 189.262 172.007 210.746 1.00 68.67 116 VAL G N 1
ATOM 9454 C CA . VAL K 5 116 ? 189.901 172.504 211.959 1.00 68.67 116 VAL G CA 1
ATOM 9455 C C . VAL K 5 116 ? 190.884 171.445 212.437 1.00 68.67 116 VAL G C 1
ATOM 9456 O O . VAL K 5 116 ? 190.484 170.329 212.790 1.00 68.67 116 VAL G O 1
ATOM 9460 N N . GLY K 5 117 ? 192.171 171.796 212.449 1.00 75.07 117 GLY G N 1
ATOM 9461 C CA . GLY K 5 117 ? 193.213 170.903 212.902 1.00 75.07 117 GLY G CA 1
ATOM 9462 C C . GLY K 5 117 ? 193.632 171.178 214.340 1.00 75.07 117 GLY G C 1
ATOM 9463 O O . GLY K 5 117 ? 193.130 172.073 215.015 1.00 75.07 117 GLY G O 1
ATOM 9464 N N . LYS K 5 118 ? 194.583 170.366 214.805 1.00 76.30 118 LYS G N 1
ATOM 9465 C CA . LYS K 5 118 ? 195.081 170.516 216.168 1.00 76.30 118 LYS G CA 1
ATOM 9466 C C . LYS K 5 118 ? 195.797 171.849 216.351 1.00 76.30 118 LYS G C 1
ATOM 9467 O O . LYS K 5 118 ? 195.610 172.528 217.367 1.00 76.30 118 LYS G O 1
ATOM 9473 N N . LYS K 5 119 ? 196.623 172.240 215.379 1.00 74.15 119 LYS G N 1
ATOM 9474 C CA . LYS K 5 119 ? 197.387 173.477 215.507 1.00 74.15 119 LYS G CA 1
ATOM 9475 C C . LYS K 5 119 ? 196.462 174.688 215.559 1.00 74.15 119 LYS G C 1
ATOM 9476 O O . LYS K 5 119 ? 196.562 175.529 216.463 1.00 74.15 119 LYS G O 1
ATOM 9482 N N . THR K 5 120 ? 195.544 174.790 214.595 1.00 71.32 120 THR G N 1
ATOM 9483 C CA . THR K 5 120 ? 194.621 175.918 214.586 1.00 71.32 120 THR G CA 1
ATOM 9484 C C . THR K 5 120 ? 193.683 175.877 215.783 1.00 71.32 120 THR G C 1
ATOM 9485 O O . THR K 5 120 ? 193.321 176.929 216.316 1.00 71.32 120 THR G O 1
ATOM 9489 N N . ALA K 5 121 ? 193.277 174.682 216.220 1.00 70.53 121 ALA G N 1
ATOM 9490 C CA . ALA K 5 121 ? 192.434 174.586 217.406 1.00 70.53 121 ALA G CA 1
ATOM 9491 C C . ALA K 5 121 ? 193.159 175.117 218.636 1.00 70.53 121 ALA G C 1
ATOM 9492 O O . ALA K 5 121 ? 192.574 175.853 219.441 1.00 70.53 121 ALA G O 1
ATOM 9494 N N . GLU K 5 122 ? 194.436 174.760 218.794 1.00 73.32 122 GLU G N 1
ATOM 9495 C CA . GLU K 5 122 ? 195.221 175.301 219.897 1.00 73.32 122 GLU G CA 1
ATOM 9496 C C . GLU K 5 122 ? 195.340 176.814 219.781 1.00 73.32 122 GLU G C 1
ATOM 9497 O O . GLU K 5 122 ? 195.285 177.529 220.789 1.00 73.32 122 GLU G O 1
ATOM 9503 N N . ARG K 5 123 ? 195.512 177.319 218.557 1.00 72.67 123 ARG G N 1
ATOM 9504 C CA . ARG K 5 123 ? 195.559 178.765 218.361 1.00 72.67 123 ARG G CA 1
ATOM 9505 C C . ARG K 5 123 ? 194.267 179.428 218.828 1.00 72.67 123 ARG G C 1
ATOM 9506 O O . ARG K 5 123 ? 194.299 180.443 219.534 1.00 72.67 123 ARG G O 1
ATOM 9514 N N . LEU K 5 124 ? 193.118 178.869 218.442 1.00 67.30 124 LEU G N 1
ATOM 9515 C CA . LEU K 5 124 ? 191.842 179.438 218.868 1.00 67.30 124 LEU G CA 1
ATOM 9516 C C . LEU K 5 124 ? 191.707 179.406 220.384 1.00 67.30 124 LEU G C 1
ATOM 9517 O O . LEU K 5 124 ? 191.276 180.387 221.000 1.00 67.30 124 LEU G O 1
ATOM 9522 N N . LEU K 5 125 ? 192.061 178.280 221.006 1.00 70.82 125 LEU G N 1
ATOM 9523 C CA . LEU K 5 125 ? 191.940 178.187 222.458 1.00 70.82 125 LEU G CA 1
ATOM 9524 C C . LEU K 5 125 ? 192.816 179.228 223.143 1.00 70.82 125 LEU G C 1
ATOM 9525 O O . LEU K 5 125 ? 192.362 179.944 224.044 1.00 70.82 125 LEU G O 1
ATOM 9530 N N . VAL K 5 126 ? 194.075 179.344 222.715 1.00 72.01 126 VAL G N 1
ATOM 9531 C CA . VAL K 5 126 ? 194.982 180.281 223.369 1.00 72.01 126 VAL G CA 1
ATOM 9532 C C . VAL K 5 126 ? 194.532 181.719 223.144 1.00 72.01 126 VAL G C 1
ATOM 9533 O O . VAL K 5 126 ? 194.693 182.568 224.029 1.00 72.01 126 VAL G O 1
ATOM 9537 N N . GLU K 5 127 ? 193.967 182.025 221.973 1.00 70.89 127 GLU G N 1
ATOM 9538 C CA . GLU K 5 127 ? 193.584 183.403 221.684 1.00 70.89 127 GLU G CA 1
ATOM 9539 C C . GLU K 5 127 ? 192.242 183.786 222.301 1.00 70.89 127 GLU G C 1
ATOM 9540 O O . GLU K 5 127 ? 191.993 184.976 222.522 1.00 70.89 127 GLU G O 1
ATOM 9546 N N . LEU K 5 128 ? 191.369 182.816 222.581 1.00 69.24 128 LEU G N 1
ATOM 9547 C CA . LEU K 5 128 ? 190.036 183.100 223.098 1.00 69.24 128 LEU G CA 1
ATOM 9548 C C . LEU K 5 128 ? 189.822 182.607 224.525 1.00 69.24 128 LEU G C 1
ATOM 9549 O O . LEU K 5 128 ? 188.686 182.634 225.010 1.00 69.24 128 LEU G O 1
ATOM 9554 N N . LYS K 5 129 ? 190.874 182.154 225.211 1.00 74.39 129 LYS G N 1
ATOM 9555 C CA . LYS K 5 129 ? 190.700 181.708 226.590 1.00 74.39 129 LYS G CA 1
ATOM 9556 C C . LYS K 5 129 ? 190.158 182.824 227.476 1.00 74.39 129 LYS G C 1
ATOM 9557 O O . LYS K 5 129 ? 189.282 182.586 228.316 1.00 74.39 129 LYS G O 1
ATOM 9563 N N . ASP K 5 130 ? 190.663 184.047 227.308 1.00 77.71 130 ASP G N 1
ATOM 9564 C CA . ASP K 5 130 ? 190.274 185.168 228.152 1.00 77.71 130 ASP G CA 1
ATOM 9565 C C . ASP K 5 130 ? 189.444 186.217 227.426 1.00 77.71 130 ASP G C 1
ATOM 9566 O O . ASP K 5 130 ? 189.033 187.199 228.055 1.00 77.71 130 ASP G O 1
ATOM 9571 N N . ARG K 5 131 ? 189.183 186.045 226.129 1.00 73.88 131 ARG G N 1
ATOM 9572 C CA . ARG K 5 131 ? 188.438 187.060 225.390 1.00 73.88 131 ARG G CA 1
ATOM 9573 C C . ARG K 5 131 ? 186.984 187.121 225.841 1.00 73.88 131 ARG G C 1
ATOM 9574 O O . ARG K 5 131 ? 186.442 188.211 226.060 1.00 73.88 131 ARG G O 1
ATOM 9582 N N . PHE K 5 132 ? 186.335 185.965 225.986 1.00 71.08 132 PHE G N 1
ATOM 9583 C CA . PHE K 5 132 ? 184.914 185.955 226.318 1.00 71.08 132 PHE G CA 1
ATOM 9584 C C . PHE K 5 132 ? 184.672 186.420 227.749 1.00 71.08 132 PHE G C 1
ATOM 9585 O O . PHE K 5 132 ? 183.689 187.120 228.017 1.00 71.08 132 PHE G O 1
ATOM 9593 N N . LYS K 5 133 ? 185.550 186.037 228.674 1.00 77.73 133 LYS G N 1
ATOM 9594 C CA . LYS K 5 133 ? 185.425 186.377 230.093 1.00 77.73 133 LYS G CA 1
ATOM 9595 C C . LYS K 5 133 ? 183.972 186.268 230.555 1.00 77.73 133 LYS G C 1
ATOM 9596 O O . LYS K 5 133 ? 183.418 187.157 231.206 1.00 77.73 133 LYS G O 1
ATOM 9602 N N . ALA K 5 134 ? 183.355 185.133 230.223 1.00 76.58 134 ALA G N 1
ATOM 9603 C CA . ALA K 5 134 ? 181.948 184.885 230.532 1.00 76.58 134 ALA G CA 1
ATOM 9604 C C . ALA K 5 134 ? 181.061 185.965 229.914 1.00 76.58 134 ALA G C 1
ATOM 9605 O O . ALA K 5 134 ? 180.178 186.529 230.564 1.00 76.58 134 ALA G O 1
ATOM 9607 N N . TRP K 5 135 ? 181.309 186.251 228.640 1.00 70.46 135 TRP G N 1
ATOM 9608 C CA . TRP K 5 135 ? 180.545 187.252 227.904 1.00 70.46 135 TRP G CA 1
ATOM 9609 C C . TRP K 5 135 ? 180.582 188.599 228.619 1.00 70.46 135 TRP G C 1
ATOM 9610 O O . TRP K 5 135 ? 181.521 188.895 229.358 1.00 70.46 135 TRP G O 1
ATOM 9621 N N . MET L 5 1 ? 178.656 202.184 189.245 1.00 29.67 1 MET H N 1
ATOM 9622 C CA . MET L 5 1 ? 177.556 201.349 189.806 1.00 29.67 1 MET H CA 1
ATOM 9623 C C . MET L 5 1 ? 176.271 202.160 189.914 1.00 29.67 1 MET H C 1
ATOM 9624 O O . MET L 5 1 ? 175.195 201.681 189.562 1.00 29.67 1 MET H O 1
ATOM 9629 N N . ILE L 5 2 ? 176.391 203.391 190.402 1.00 28.89 2 ILE H N 1
ATOM 9630 C CA . ILE L 5 2 ? 175.261 204.301 190.546 1.00 28.89 2 ILE H CA 1
ATOM 9631 C C . ILE L 5 2 ? 175.319 205.298 189.399 1.00 28.89 2 ILE H C 1
ATOM 9632 O O . ILE L 5 2 ? 176.311 206.021 189.245 1.00 28.89 2 ILE H O 1
ATOM 9637 N N . GLY L 5 3 ? 174.260 205.339 188.595 1.00 29.13 3 GLY H N 1
ATOM 9638 C CA . GLY L 5 3 ? 174.241 206.183 187.417 1.00 29.13 3 GLY H CA 1
ATOM 9639 C C . GLY L 5 3 ? 173.133 207.214 187.415 1.00 29.13 3 GLY H C 1
ATOM 9640 O O . GLY L 5 3 ? 173.065 208.053 186.512 1.00 29.13 3 GLY H O 1
ATOM 9641 N N . ARG L 5 4 ? 172.256 207.166 188.414 1.00 29.17 4 ARG H N 1
ATOM 9642 C CA . ARG L 5 4 ? 171.160 208.119 188.500 1.00 29.17 4 ARG H CA 1
ATOM 9643 C C . ARG L 5 4 ? 170.531 208.029 189.881 1.00 29.17 4 ARG H C 1
ATOM 9644 O O . ARG L 5 4 ? 170.414 206.939 190.445 1.00 29.17 4 ARG H O 1
ATOM 9652 N N . LEU L 5 5 ? 170.132 209.181 190.416 1.00 26.95 5 LEU H N 1
ATOM 9653 C CA . LEU L 5 5 ? 169.416 209.260 191.681 1.00 26.95 5 LEU H CA 1
ATOM 9654 C C . LEU L 5 5 ? 168.124 210.027 191.457 1.00 26.95 5 LEU H C 1
ATOM 9655 O O . LEU L 5 5 ? 168.146 211.142 190.927 1.00 26.95 5 LEU H O 1
ATOM 9660 N N . ARG L 5 6 ? 167.005 209.432 191.859 1.00 27.26 6 ARG H N 1
ATOM 9661 C CA . ARG L 5 6 ? 165.680 210.028 191.706 1.00 27.26 6 ARG H CA 1
ATOM 9662 C C . ARG L 5 6 ? 165.031 210.064 193.085 1.00 27.26 6 ARG H C 1
ATOM 9663 O O . ARG L 5 6 ? 164.359 209.113 193.493 1.00 27.26 6 ARG H O 1
ATOM 9671 N N . GLY L 5 7 ? 165.233 211.167 193.801 1.00 29.14 7 GLY H N 1
ATOM 9672 C CA . GLY L 5 7 ? 164.690 211.312 195.136 1.00 29.14 7 GLY H CA 1
ATOM 9673 C C . GLY L 5 7 ? 164.093 212.679 195.387 1.00 29.14 7 GLY H C 1
ATOM 9674 O O . GLY L 5 7 ? 163.470 213.267 194.497 1.00 29.14 7 GLY H O 1
ATOM 9675 N N . THR L 5 8 ? 164.277 213.195 196.600 1.00 32.52 8 THR H N 1
ATOM 9676 C CA . THR L 5 8 ? 163.747 214.490 197.000 1.00 32.52 8 THR H CA 1
ATOM 9677 C C . THR L 5 8 ? 164.890 215.357 197.502 1.00 32.52 8 THR H C 1
ATOM 9678 O O . THR L 5 8 ? 165.773 214.873 198.216 1.00 32.52 8 THR H O 1
ATOM 9682 N N . LEU L 5 9 ? 164.873 216.632 197.124 1.00 35.24 9 LEU H N 1
ATOM 9683 C CA . LEU L 5 9 ? 165.895 217.576 197.564 1.00 35.24 9 LEU H CA 1
ATOM 9684 C C . LEU L 5 9 ? 165.674 217.902 199.036 1.00 35.24 9 LEU H C 1
ATOM 9685 O O . LEU L 5 9 ? 164.728 218.615 199.386 1.00 35.24 9 LEU H O 1
ATOM 9690 N N . ALA L 5 10 ? 166.543 217.383 199.903 1.00 33.24 10 ALA H N 1
ATOM 9691 C CA . ALA L 5 10 ? 166.396 217.572 201.341 1.00 33.24 10 ALA H CA 1
ATOM 9692 C C . ALA L 5 10 ? 167.181 218.779 201.842 1.00 33.24 10 ALA H C 1
ATOM 9693 O O . ALA L 5 10 ? 166.627 219.638 202.535 1.00 33.24 10 ALA H O 1
ATOM 9695 N N . GLU L 5 11 ? 168.467 218.855 201.508 1.00 35.69 11 GLU H N 1
ATOM 9696 C CA . GLU L 5 11 ? 169.316 219.962 201.918 1.00 35.69 11 GLU H CA 1
ATOM 9697 C C . GLU L 5 11 ? 170.095 220.461 200.711 1.00 35.69 11 GLU H C 1
ATOM 9698 O O . GLU L 5 11 ? 170.463 219.684 199.827 1.00 35.69 11 GLU H O 1
ATOM 9704 N N . LYS L 5 12 ? 170.343 221.771 200.682 1.00 40.35 12 LYS H N 1
ATOM 9705 C CA . LYS L 5 12 ? 171.038 222.412 199.563 1.00 40.35 12 LYS H CA 1
ATOM 9706 C C . LYS L 5 12 ? 171.948 223.504 200.122 1.00 40.35 12 LYS H C 1
ATOM 9707 O O . LYS L 5 12 ? 171.517 224.642 200.322 1.00 40.35 12 LYS H O 1
ATOM 9713 N N . GLN L 5 13 ? 173.202 223.149 200.373 1.00 41.97 13 GLN H N 1
ATOM 9714 C CA . GLN L 5 13 ? 174.248 224.132 200.648 1.00 41.97 13 GLN H CA 1
ATOM 9715 C C . GLN L 5 13 ? 175.310 223.971 199.568 1.00 41.97 13 GLN H C 1
ATOM 9716 O O . GLN L 5 13 ? 175.942 222.901 199.482 1.00 41.97 13 GLN H O 1
ATOM 9722 N N . PRO L 5 14 ? 175.518 224.961 198.693 1.00 41.95 14 PRO H N 1
ATOM 9723 C CA . PRO L 5 14 ? 176.388 224.735 197.541 1.00 41.95 14 PRO H CA 1
ATOM 9724 C C . PRO L 5 14 ? 177.809 224.435 197.979 1.00 41.95 14 PRO H C 1
ATOM 9725 O O . PRO L 5 14 ? 178.248 224.874 199.056 1.00 41.95 14 PRO H O 1
ATOM 9729 N N . PRO L 5 15 ? 178.577 223.686 197.168 1.00 38.36 15 PRO H N 1
ATOM 9730 C CA . PRO L 5 15 ? 178.172 223.077 195.897 1.00 38.36 15 PRO H CA 1
ATOM 9731 C C . PRO L 5 15 ? 177.616 221.661 196.052 1.00 38.36 15 PRO H C 1
ATOM 9732 O O . PRO L 5 15 ? 177.555 220.921 195.071 1.00 38.36 15 PRO H O 1
ATOM 9736 N N . HIS L 5 16 ? 177.206 221.298 197.264 1.00 36.22 16 HIS H N 1
ATOM 9737 C CA . HIS L 5 16 ? 176.771 219.947 197.582 1.00 36.22 16 HIS H CA 1
ATOM 9738 C C . HIS L 5 16 ? 175.264 219.892 197.790 1.00 36.22 16 HIS H C 1
ATOM 9739 O O . HIS L 5 16 ? 174.616 220.896 198.098 1.00 36.22 16 HIS H O 1
ATOM 9746 N N . LEU L 5 17 ? 174.720 218.687 197.634 1.00 34.67 17 LEU H N 1
ATOM 9747 C CA . LEU L 5 17 ? 173.297 218.438 197.803 1.00 34.67 17 LEU H CA 1
ATOM 9748 C C . LEU L 5 17 ? 173.100 217.210 198.676 1.00 34.67 17 LEU H C 1
ATOM 9749 O O . LEU L 5 17 ? 173.992 216.372 198.813 1.00 34.67 17 LEU H O 1
ATOM 9754 N N . ILE L 5 18 ? 171.912 217.113 199.268 1.00 30.80 18 ILE H N 1
ATOM 9755 C CA . ILE L 5 18 ? 171.447 215.897 199.927 1.00 30.80 18 ILE H CA 1
ATOM 9756 C C . ILE L 5 18 ? 170.178 215.469 199.204 1.00 30.80 18 ILE H C 1
ATOM 9757 O O . ILE L 5 18 ? 169.157 216.165 199.265 1.00 30.80 18 ILE H O 1
ATOM 9762 N N . LEU L 5 19 ? 170.235 214.325 198.528 1.00 29.50 19 LEU H N 1
ATOM 9763 C CA . LEU L 5 19 ? 169.122 213.810 197.736 1.00 29.50 19 LEU H CA 1
ATOM 9764 C C . LEU L 5 19 ? 168.530 212.621 198.486 1.00 29.50 19 LEU H C 1
ATOM 9765 O O . LEU L 5 19 ? 169.059 211.508 198.420 1.00 29.50 19 LEU H O 1
ATOM 9770 N N . ASP L 5 20 ? 167.432 212.863 199.196 1.00 28.47 20 ASP H N 1
ATOM 9771 C CA . ASP L 5 20 ? 166.805 211.845 200.036 1.00 28.47 20 ASP H CA 1
ATOM 9772 C C . ASP L 5 20 ? 166.113 210.818 199.150 1.00 28.47 20 ASP H C 1
ATOM 9773 O O . ASP L 5 20 ? 165.037 211.071 198.605 1.00 28.47 20 ASP H O 1
ATOM 9778 N N . VAL L 5 21 ? 166.732 209.647 199.005 1.00 27.06 21 VAL H N 1
ATOM 9779 C CA . VAL L 5 21 ? 166.160 208.560 198.219 1.00 27.06 21 VAL H CA 1
ATOM 9780 C C . VAL L 5 21 ? 165.627 207.491 199.164 1.00 27.06 21 VAL H C 1
ATOM 9781 O O . VAL L 5 21 ? 166.370 206.607 199.603 1.00 27.06 21 VAL H O 1
ATOM 9785 N N . ASN L 5 22 ? 164.334 207.565 199.479 1.00 29.24 22 ASN H N 1
ATOM 9786 C CA . ASN L 5 22 ? 163.681 206.589 200.351 1.00 29.24 22 ASN H CA 1
ATOM 9787 C C . ASN L 5 22 ? 164.384 206.497 201.704 1.00 29.24 22 ASN H C 1
ATOM 9788 O O . ASN L 5 22 ? 164.557 205.412 202.263 1.00 29.24 22 ASN H O 1
ATOM 9793 N N . GLY L 5 23 ? 164.792 207.646 202.236 1.00 25.09 23 GLY H N 1
ATOM 9794 C CA . GLY L 5 23 ? 165.401 207.696 203.551 1.00 25.09 23 GLY H CA 1
ATOM 9795 C C . GLY L 5 23 ? 166.898 207.919 203.515 1.00 25.09 23 GLY H C 1
ATOM 9796 O O . GLY L 5 23 ? 167.442 208.644 204.353 1.00 25.09 23 GLY H O 1
ATOM 9797 N N . VAL L 5 24 ? 167.577 207.304 202.552 1.00 25.51 24 VAL H N 1
ATOM 9798 C CA . VAL L 5 24 ? 169.027 207.420 202.437 1.00 25.51 24 VAL H CA 1
ATOM 9799 C C . VAL L 5 24 ? 169.341 208.726 201.717 1.00 25.51 24 VAL H C 1
ATOM 9800 O O . VAL L 5 24 ? 169.063 208.872 200.525 1.00 25.51 24 VAL H O 1
ATOM 9804 N N . GLY L 5 25 ? 169.921 209.679 202.442 1.00 26.99 25 GLY H N 1
ATOM 9805 C CA . GLY L 5 25 ? 170.305 210.945 201.854 1.00 26.99 25 GLY H CA 1
ATOM 9806 C C . GLY L 5 25 ? 171.694 210.897 201.256 1.00 26.99 25 GLY H C 1
ATOM 9807 O O . GLY L 5 25 ? 172.689 210.847 201.984 1.00 26.99 25 GLY H O 1
ATOM 9808 N N . TYR L 5 26 ? 171.775 210.909 199.929 1.00 26.81 26 TYR H N 1
ATOM 9809 C CA . TYR L 5 26 ? 173.050 210.846 199.232 1.00 26.81 26 TYR H CA 1
ATOM 9810 C C . TYR L 5 26 ? 173.626 212.248 199.093 1.00 26.81 26 TYR H C 1
ATOM 9811 O O . TYR L 5 26 ? 172.967 213.147 198.561 1.00 26.81 26 TYR H O 1
ATOM 9820 N N . GLU L 5 27 ? 174.855 212.430 199.568 1.00 30.01 27 GLU H N 1
ATOM 9821 C CA . GLU L 5 27 ? 175.526 213.721 199.482 1.00 30.01 27 GLU H CA 1
ATOM 9822 C C . GLU L 5 27 ? 176.182 213.831 198.112 1.00 30.01 27 GLU H C 1
ATOM 9823 O O . GLU L 5 27 ? 177.154 213.126 197.821 1.00 30.01 27 GLU H O 1
ATOM 9829 N N . VAL L 5 28 ? 175.653 214.716 197.270 1.00 31.53 28 VAL H N 1
ATOM 9830 C CA . VAL L 5 28 ? 176.045 214.820 195.870 1.00 31.53 28 VAL H CA 1
ATOM 9831 C C . VAL L 5 28 ? 176.593 216.218 195.619 1.00 31.53 28 VAL H C 1
ATOM 9832 O O . VAL L 5 28 ? 175.989 217.211 196.040 1.00 31.53 28 VAL H O 1
ATOM 9836 N N . GLU L 5 29 ? 177.733 216.290 194.938 1.00 37.12 29 GLU H N 1
ATOM 9837 C CA . GLU L 5 29 ? 178.332 217.554 194.529 1.00 37.12 29 GLU H CA 1
ATOM 9838 C C . GLU L 5 29 ? 177.932 217.854 193.091 1.00 37.12 29 GLU H C 1
ATOM 9839 O O . GLU L 5 29 ? 178.043 216.988 192.218 1.00 37.12 29 GLU H O 1
ATOM 9845 N N . VAL L 5 30 ? 177.475 219.078 192.848 1.00 38.04 30 VAL H N 1
ATOM 9846 C CA . VAL L 5 30 ? 176.943 219.455 191.541 1.00 38.04 30 VAL H CA 1
ATOM 9847 C C . VAL L 5 30 ? 177.628 220.728 191.055 1.00 38.04 30 VAL H C 1
ATOM 9848 O O . VAL L 5 30 ? 178.092 221.531 191.878 1.00 38.04 30 VAL H O 1
ATOM 9852 N N . PRO L 5 31 ? 177.718 220.959 189.746 1.00 43.44 31 PRO H N 1
ATOM 9853 C CA . PRO L 5 31 ? 178.257 222.233 189.256 1.00 43.44 31 PRO H CA 1
ATOM 9854 C C . PRO L 5 31 ? 177.261 223.367 189.455 1.00 43.44 31 PRO H C 1
ATOM 9855 O O . PRO L 5 31 ? 176.092 223.165 189.789 1.00 43.44 31 PRO H O 1
ATOM 9859 N N . MET L 5 32 ? 177.752 224.590 189.241 1.00 50.07 32 MET H N 1
ATOM 9860 C CA . MET L 5 32 ? 176.892 225.762 189.365 1.00 50.07 32 MET H CA 1
ATOM 9861 C C . MET L 5 32 ? 175.767 225.744 188.338 1.00 50.07 32 MET H C 1
ATOM 9862 O O . MET L 5 32 ? 174.658 226.212 188.625 1.00 50.07 32 MET H O 1
ATOM 9867 N N . THR L 5 33 ? 176.031 225.221 187.139 1.00 49.79 33 THR H N 1
ATOM 9868 C CA . THR L 5 33 ? 174.983 225.133 186.127 1.00 49.79 33 THR H CA 1
ATOM 9869 C C . THR L 5 33 ? 173.834 224.256 186.607 1.00 49.79 33 THR H C 1
ATOM 9870 O O . THR L 5 33 ? 172.661 224.597 186.418 1.00 49.79 33 THR H O 1
ATOM 9874 N N . THR L 5 34 ? 174.153 223.117 187.225 1.00 42.97 34 THR H N 1
ATOM 9875 C CA . THR L 5 34 ? 173.114 222.280 187.814 1.00 42.97 34 THR H CA 1
ATOM 9876 C C . THR L 5 34 ? 172.428 222.993 188.971 1.00 42.97 34 THR H C 1
ATOM 9877 O O . THR L 5 34 ? 171.210 222.876 189.148 1.00 42.97 34 THR H O 1
ATOM 9881 N N . LEU L 5 35 ? 173.196 223.739 189.769 1.00 44.09 35 LEU H N 1
ATOM 9882 C CA . LEU L 5 35 ? 172.615 224.447 190.904 1.00 44.09 35 LEU H CA 1
ATOM 9883 C C . LEU L 5 35 ? 171.559 225.443 190.447 1.00 44.09 35 LEU H C 1
ATOM 9884 O O . LEU L 5 35 ? 170.493 225.558 191.063 1.00 44.09 35 LEU H O 1
ATOM 9889 N N . TYR L 5 36 ? 171.837 226.173 189.367 1.00 50.58 36 TYR H N 1
ATOM 9890 C CA . TYR L 5 36 ? 170.909 227.189 188.884 1.00 50.58 36 TYR H CA 1
ATOM 9891 C C . TYR L 5 36 ? 169.624 226.598 188.320 1.00 50.58 36 TYR H C 1
ATOM 9892 O O . TYR L 5 36 ? 168.671 227.349 188.087 1.00 50.58 36 TYR H O 1
ATOM 9901 N N . ARG L 5 37 ? 169.568 225.284 188.100 1.00 47.71 37 ARG H N 1
ATOM 9902 C CA . ARG L 5 37 ? 168.380 224.625 187.574 1.00 47.71 37 ARG H CA 1
ATOM 9903 C C . ARG L 5 37 ? 167.648 223.786 188.612 1.00 47.71 37 ARG H C 1
ATOM 9904 O O . ARG L 5 37 ? 166.569 223.264 188.314 1.00 47.71 37 ARG H O 1
ATOM 9912 N N . LEU L 5 38 ? 168.197 223.635 189.814 1.00 39.93 38 LEU H N 1
ATOM 9913 C CA . LEU L 5 38 ? 167.564 222.779 190.801 1.00 39.93 38 LEU H CA 1
ATOM 9914 C C . LEU L 5 38 ? 166.242 223.380 191.276 1.00 39.93 38 LEU H C 1
ATOM 9915 O O . LEU L 5 38 ? 166.079 224.603 191.301 1.00 39.93 38 LEU H O 1
ATOM 9920 N N . PRO L 5 39 ? 165.281 222.539 191.678 1.00 38.72 39 PRO H N 1
ATOM 9921 C CA . PRO L 5 39 ? 164.065 223.068 192.310 1.00 38.72 39 PRO H CA 1
ATOM 9922 C C . PRO L 5 39 ? 164.320 223.538 193.733 1.00 38.72 39 PRO H C 1
ATOM 9923 O O . PRO L 5 39 ? 165.463 223.525 194.202 1.00 38.72 39 PRO H O 1
ATOM 9927 N N . SER L 5 40 ? 163.266 223.960 194.428 1.00 41.47 40 SER H N 1
ATOM 9928 C CA . SER L 5 40 ? 163.401 224.356 195.820 1.00 41.47 40 SER H CA 1
ATOM 9929 C C . SER L 5 40 ? 163.547 223.121 196.708 1.00 41.47 40 SER H C 1
ATOM 9930 O O . SER L 5 40 ? 163.238 221.994 196.314 1.00 41.47 40 SER H O 1
ATOM 9933 N N . VAL L 5 41 ? 164.029 223.348 197.930 1.00 38.42 41 VAL H N 1
ATOM 9934 C CA . VAL L 5 41 ? 164.227 222.253 198.872 1.00 38.42 41 VAL H CA 1
ATOM 9935 C C . VAL L 5 41 ? 162.891 221.582 199.153 1.00 38.42 41 VAL H C 1
ATOM 9936 O O . VAL L 5 41 ? 161.873 222.252 199.372 1.00 38.42 41 VAL H O 1
ATOM 9940 N N . GLY L 5 42 ? 162.888 220.250 199.147 1.00 38.51 42 GLY H N 1
ATOM 9941 C CA . GLY L 5 42 ? 161.694 219.470 199.382 1.00 38.51 42 GLY H CA 1
ATOM 9942 C C . GLY L 5 42 ? 161.015 218.958 198.130 1.00 38.51 42 GLY H C 1
ATOM 9943 O O . GLY L 5 42 ? 160.132 218.098 198.234 1.00 38.51 42 GLY H O 1
ATOM 9944 N N . GLU L 5 43 ? 161.399 219.461 196.945 1.00 39.23 43 GLU H N 1
ATOM 9945 C CA . GLU L 5 43 ? 160.783 219.012 195.706 1.00 39.23 43 GLU H CA 1
ATOM 9946 C C . GLU L 5 43 ? 161.587 217.870 195.090 1.00 39.23 43 GLU H C 1
ATOM 9947 O O . GLU L 5 43 ? 162.802 217.780 195.288 1.00 39.23 43 GLU H O 1
ATOM 9953 N N . PRO L 5 44 ? 160.936 216.984 194.338 1.00 33.99 44 PRO H N 1
ATOM 9954 C CA . PRO L 5 44 ? 161.671 215.879 193.711 1.00 33.99 44 PRO H CA 1
ATOM 9955 C C . PRO L 5 44 ? 162.630 216.379 192.642 1.00 33.99 44 PRO H C 1
ATOM 9956 O O . PRO L 5 44 ? 162.384 217.394 191.986 1.00 33.99 44 PRO H O 1
ATOM 9960 N N . VAL L 5 45 ? 163.732 215.652 192.472 1.00 32.59 45 VAL H N 1
ATOM 9961 C CA . VAL L 5 45 ? 164.729 215.969 191.458 1.00 32.59 45 VAL H CA 1
ATOM 9962 C C . VAL L 5 45 ? 165.437 214.689 191.042 1.00 32.59 45 VAL H C 1
ATOM 9963 O O . VAL L 5 45 ? 165.643 213.778 191.848 1.00 32.59 45 VAL H O 1
ATOM 9967 N N . THR L 5 46 ? 165.812 214.629 189.767 1.00 30.97 46 THR H N 1
ATOM 9968 C CA . THR L 5 46 ? 166.561 213.512 189.209 1.00 30.97 46 THR H CA 1
ATOM 9969 C C . THR L 5 46 ? 167.935 214.002 188.776 1.00 30.97 46 THR H C 1
ATOM 9970 O O . THR L 5 46 ? 168.042 214.964 188.008 1.00 30.97 46 THR H O 1
ATOM 9974 N N . LEU L 5 47 ? 168.979 213.341 189.268 1.00 31.78 47 LEU H N 1
ATOM 9975 C CA . LEU L 5 47 ? 170.356 213.680 188.944 1.00 31.78 47 LEU H CA 1
ATOM 9976 C C . LEU L 5 47 ? 171.042 212.478 188.316 1.00 31.78 47 LEU H C 1
ATOM 9977 O O . LEU L 5 47 ? 170.920 211.354 188.811 1.00 31.78 47 LEU H O 1
ATOM 9982 N N . HIS L 5 48 ? 171.765 212.719 187.224 1.00 32.98 48 HIS H N 1
ATOM 9983 C CA . HIS L 5 48 ? 172.550 211.680 186.561 1.00 32.98 48 HIS H CA 1
ATOM 9984 C C . HIS L 5 48 ? 173.945 211.716 187.167 1.00 32.98 48 HIS H C 1
ATOM 9985 O O . HIS L 5 48 ? 174.822 212.458 186.724 1.00 32.98 48 HIS H O 1
ATOM 9992 N N . THR L 5 49 ? 174.152 210.901 188.194 1.00 30.23 49 THR H N 1
ATOM 9993 C CA . THR L 5 49 ? 175.358 210.972 189.001 1.00 30.23 49 THR H CA 1
ATOM 9994 C C . THR L 5 49 ? 176.455 210.073 188.440 1.00 30.23 49 THR H C 1
ATOM 9995 O O . THR L 5 49 ? 176.200 209.109 187.716 1.00 30.23 49 THR H O 1
ATOM 9999 N N . HIS L 5 50 ? 177.693 210.414 188.790 1.00 32.90 50 HIS H N 1
ATOM 10000 C CA . HIS L 5 50 ? 178.864 209.605 188.475 1.00 32.90 50 HIS H CA 1
ATOM 10001 C C . HIS L 5 50 ? 179.583 209.299 189.778 1.00 32.90 50 HIS H C 1
ATOM 10002 O O . HIS L 5 50 ? 179.958 210.219 190.512 1.00 32.90 50 HIS H O 1
ATOM 10009 N N . LEU L 5 51 ? 179.776 208.016 190.064 1.00 32.52 51 LEU H N 1
ATOM 10010 C CA . LEU L 5 51 ? 180.367 207.582 191.323 1.00 32.52 51 LEU H CA 1
ATOM 10011 C C . LEU L 5 51 ? 181.878 207.475 191.159 1.00 32.52 51 LEU H C 1
ATOM 10012 O O . LEU L 5 51 ? 182.367 206.644 190.386 1.00 32.52 51 LEU H O 1
ATOM 10017 N N . VAL L 5 52 ? 182.610 208.310 191.888 1.00 36.00 52 VAL H N 1
ATOM 10018 C CA . VAL L 5 52 ? 184.067 208.277 191.907 1.00 36.00 52 VAL H CA 1
ATOM 10019 C C . VAL L 5 52 ? 184.495 207.514 193.152 1.00 36.00 52 VAL H C 1
ATOM 10020 O O . VAL L 5 52 ? 184.105 207.868 194.271 1.00 36.00 52 VAL H O 1
ATOM 10024 N N . VAL L 5 53 ? 185.295 206.470 192.961 1.00 41.62 53 VAL H N 1
ATOM 10025 C CA . VAL L 5 53 ? 185.737 205.599 194.043 1.00 41.62 53 VAL H CA 1
ATOM 10026 C C . VAL L 5 53 ? 187.242 205.748 194.194 1.00 41.62 53 VAL H C 1
ATOM 10027 O O . VAL L 5 53 ? 187.986 205.623 193.214 1.00 41.62 53 VAL H O 1
ATOM 10031 N N . ARG L 5 54 ? 187.685 206.018 195.418 1.00 53.22 54 ARG H N 1
ATOM 10032 C CA . ARG L 5 54 ? 189.096 206.131 195.750 1.00 53.22 54 ARG H CA 1
ATOM 10033 C C . ARG L 5 54 ? 189.383 205.196 196.921 1.00 53.22 54 ARG H C 1
ATOM 10034 O O . ARG L 5 54 ? 188.468 204.668 197.560 1.00 53.22 54 ARG H O 1
ATOM 10042 N N . GLU L 5 55 ? 190.669 204.986 197.203 1.00 61.46 55 GLU H N 1
ATOM 10043 C CA . GLU L 5 55 ? 191.057 204.077 198.273 1.00 61.46 55 GLU H CA 1
ATOM 10044 C C . GLU L 5 55 ? 190.522 204.515 199.631 1.00 61.46 55 GLU H C 1
ATOM 10045 O O . GLU L 5 55 ? 190.453 203.688 200.547 1.00 61.46 55 GLU H O 1
ATOM 10051 N N . ASP L 5 56 ? 190.137 205.786 199.783 1.00 54.20 56 ASP H N 1
ATOM 10052 C CA . ASP L 5 56 ? 189.707 206.285 201.083 1.00 54.20 56 ASP H CA 1
ATOM 10053 C C . ASP L 5 56 ? 188.444 207.138 201.023 1.00 54.20 56 ASP H C 1
ATOM 10054 O O . ASP L 5 56 ? 188.172 207.871 201.983 1.00 54.20 56 ASP H O 1
ATOM 10059 N N . ALA L 5 57 ? 187.664 207.077 199.945 1.00 46.85 57 ALA H N 1
ATOM 10060 C CA . ALA L 5 57 ? 186.441 207.863 199.875 1.00 46.85 57 ALA H CA 1
ATOM 10061 C C . ALA L 5 57 ? 185.629 207.454 198.655 1.00 46.85 57 ALA H C 1
ATOM 10062 O O . ALA L 5 57 ? 186.192 207.144 197.602 1.00 46.85 57 ALA H O 1
ATOM 10064 N N . HIS L 5 58 ? 184.307 207.459 198.811 1.00 38.57 58 HIS H N 1
ATOM 10065 C CA . HIS L 5 58 ? 183.366 207.308 197.708 1.00 38.57 58 HIS H CA 1
ATOM 10066 C C . HIS L 5 58 ? 182.639 208.633 197.529 1.00 38.57 58 HIS H C 1
ATOM 10067 O O . HIS L 5 58 ? 182.055 209.155 198.485 1.00 38.57 58 HIS H O 1
ATOM 10074 N N . LEU L 5 59 ? 182.673 209.172 196.314 1.00 35.34 59 LEU H N 1
ATOM 10075 C CA . LEU L 5 59 ? 182.127 210.490 196.023 1.00 35.34 59 LEU H CA 1
ATOM 10076 C C . LEU L 5 59 ? 181.122 210.402 194.884 1.00 35.34 59 LEU H C 1
ATOM 10077 O O . LEU L 5 59 ? 181.293 209.611 193.951 1.00 35.34 59 LEU H O 1
ATOM 10082 N N . LEU L 5 60 ? 180.078 211.221 194.967 1.00 30.41 60 LEU H N 1
ATOM 10083 C CA . LEU L 5 60 ? 179.044 211.304 193.948 1.00 30.41 60 LEU H CA 1
ATOM 10084 C C . LEU L 5 60 ? 179.069 212.685 193.309 1.00 30.41 60 LEU H C 1
ATOM 10085 O O . LEU L 5 60 ? 179.277 213.692 193.993 1.00 30.41 60 LEU H O 1
ATOM 10090 N N . TYR L 5 61 ? 178.858 212.728 191.995 1.00 33.68 61 TYR H N 1
ATOM 10091 C CA . TYR L 5 61 ? 178.834 213.977 191.238 1.00 33.68 61 TYR H CA 1
ATOM 10092 C C . TYR L 5 61 ? 177.588 213.977 190.365 1.00 33.68 61 TYR H C 1
ATOM 10093 O O . TYR L 5 61 ? 177.533 213.262 189.360 1.00 33.68 61 TYR H O 1
ATOM 10102 N N . GLY L 5 62 ? 176.600 214.781 190.741 1.00 33.39 62 GLY H N 1
ATOM 10103 C CA . GLY L 5 62 ? 175.323 214.815 190.056 1.00 33.39 62 GLY H CA 1
ATOM 10104 C C . GLY L 5 62 ? 175.260 215.910 189.007 1.00 33.39 62 GLY H C 1
ATOM 10105 O O . GLY L 5 62 ? 175.895 216.953 189.136 1.00 33.39 62 GLY H O 1
ATOM 10106 N N . PHE L 5 63 ? 174.480 215.654 187.958 1.00 36.67 63 PHE H N 1
ATOM 10107 C CA . PHE L 5 63 ? 174.316 216.598 186.864 1.00 36.67 63 PHE H CA 1
ATOM 10108 C C . PHE L 5 63 ? 172.860 216.609 186.424 1.00 36.67 63 PHE H C 1
ATOM 10109 O O . PHE L 5 63 ? 172.127 215.634 186.603 1.00 36.67 63 PHE H O 1
ATOM 10117 N N . ALA L 5 64 ? 172.449 217.735 185.841 1.00 42.26 64 ALA H N 1
ATOM 10118 C CA . ALA L 5 64 ? 171.070 217.884 185.394 1.00 42.26 64 ALA H CA 1
ATOM 10119 C C . ALA L 5 64 ? 170.790 217.103 184.117 1.00 42.26 64 ALA H C 1
ATOM 10120 O O . ALA L 5 64 ? 169.641 216.717 183.874 1.00 42.26 64 ALA H O 1
ATOM 10122 N N . GLU L 5 65 ? 171.810 216.860 183.296 1.00 45.43 65 GLU H N 1
ATOM 10123 C CA . GLU L 5 65 ? 171.643 216.187 182.018 1.00 45.43 65 GLU H CA 1
ATOM 10124 C C . GLU L 5 65 ? 172.640 215.042 181.903 1.00 45.43 65 GLU H C 1
ATOM 10125 O O . GLU L 5 65 ? 173.723 215.070 182.494 1.00 45.43 65 GLU H O 1
ATOM 10131 N N . LYS L 5 66 ? 172.255 214.025 181.129 1.00 42.78 66 LYS H N 1
ATOM 10132 C CA . LYS L 5 66 ? 173.129 212.874 180.923 1.00 42.78 66 LYS H CA 1
ATOM 10133 C C . LYS L 5 66 ? 174.403 213.270 180.188 1.00 42.78 66 LYS H C 1
ATOM 10134 O O . LYS L 5 66 ? 175.498 212.807 180.533 1.00 42.78 66 LYS H O 1
ATOM 10140 N N . ARG L 5 67 ? 174.280 214.123 179.168 1.00 52.52 67 ARG H N 1
ATOM 10141 C CA . ARG L 5 67 ? 175.452 214.549 178.411 1.00 52.52 67 ARG H CA 1
ATOM 10142 C C . ARG L 5 67 ? 176.466 215.251 179.303 1.00 52.52 67 ARG H C 1
ATOM 10143 O O . ARG L 5 67 ? 177.677 215.114 179.093 1.00 52.52 67 ARG H O 1
ATOM 10151 N N . GLU L 5 68 ? 175.997 215.997 180.305 1.00 46.40 68 GLU H N 1
ATOM 10152 C CA . GLU L 5 68 ? 176.918 216.615 181.251 1.00 46.40 68 GLU H CA 1
ATOM 10153 C C . GLU L 5 68 ? 177.710 215.559 182.010 1.00 46.40 68 GLU H C 1
ATOM 10154 O O . GLU L 5 68 ? 178.921 215.704 182.210 1.00 46.40 68 GLU H O 1
ATOM 10160 N N . ARG L 5 69 ? 177.043 214.486 182.442 1.00 39.22 69 ARG H N 1
ATOM 10161 C CA . ARG L 5 69 ? 177.744 213.415 183.143 1.00 39.22 69 ARG H CA 1
ATOM 10162 C C . ARG L 5 69 ? 178.751 212.727 182.230 1.00 39.22 69 ARG H C 1
ATOM 10163 O O . ARG L 5 69 ? 179.862 212.390 182.659 1.00 39.22 69 ARG H O 1
ATOM 10171 N N . GLU L 5 70 ? 178.377 212.496 180.970 1.00 44.71 70 GLU H N 1
ATOM 10172 C CA . GLU L 5 70 ? 179.314 211.889 180.029 1.00 44.71 70 GLU H CA 1
ATOM 10173 C C . GLU L 5 70 ? 180.541 212.771 179.835 1.00 44.71 70 GLU H C 1
ATOM 10174 O O . GLU L 5 70 ? 181.678 212.280 179.825 1.00 44.71 70 GLU H O 1
ATOM 10180 N N . LEU L 5 71 ? 180.330 214.081 179.685 1.00 49.93 71 LEU H N 1
ATOM 10181 C CA . LEU L 5 71 ? 181.456 214.993 179.522 1.00 49.93 71 LEU H CA 1
ATOM 10182 C C . LEU L 5 71 ? 182.326 215.015 180.771 1.00 49.93 71 LEU H C 1
ATOM 10183 O O . LEU L 5 71 ? 183.556 215.081 180.677 1.00 49.93 71 LEU H O 1
ATOM 10188 N N . PHE L 5 72 ? 181.708 214.973 181.953 1.00 42.90 72 PHE H N 1
ATOM 10189 C CA . PHE L 5 72 ? 182.484 214.936 183.188 1.00 42.90 72 PHE H CA 1
ATOM 10190 C C . PHE L 5 72 ? 183.338 213.679 183.263 1.00 42.90 72 PHE H C 1
ATOM 10191 O O . PHE L 5 72 ? 184.508 213.736 183.661 1.00 42.90 72 PHE H O 1
ATOM 10199 N N . ARG L 5 73 ? 182.765 212.529 182.902 1.00 45.94 73 ARG H N 1
ATOM 10200 C CA . ARG L 5 73 ? 183.539 211.292 182.914 1.00 45.94 73 ARG H CA 1
ATOM 10201 C C . ARG L 5 73 ? 184.701 211.369 181.933 1.00 45.94 73 ARG H C 1
ATOM 10202 O O . ARG L 5 73 ? 185.828 210.975 182.259 1.00 45.94 73 ARG H O 1
ATOM 10210 N N . GLU L 5 74 ? 184.451 211.891 180.730 1.00 53.31 74 GLU H N 1
ATOM 10211 C CA . GLU L 5 74 ? 185.530 212.036 179.758 1.00 53.31 74 GLU H CA 1
ATOM 10212 C C . GLU L 5 74 ? 186.621 212.962 180.283 1.00 53.31 74 GLU H C 1
ATOM 10213 O O . GLU L 5 74 ? 187.815 212.685 180.118 1.00 53.31 74 GLU H O 1
ATOM 10219 N N . LEU L 5 75 ? 186.230 214.068 180.919 1.00 52.47 75 LEU H N 1
ATOM 10220 C CA . LEU L 5 75 ? 187.207 215.024 181.425 1.00 52.47 75 LEU H CA 1
ATOM 10221 C C . LEU L 5 75 ? 188.061 214.409 182.527 1.00 52.47 75 LEU H C 1
ATOM 10222 O O . LEU L 5 75 ? 189.292 214.521 182.506 1.00 52.47 75 LEU H O 1
ATOM 10227 N N . ILE L 5 76 ? 187.426 213.757 183.504 1.00 47.80 76 ILE H N 1
ATOM 10228 C CA . ILE L 5 76 ? 188.192 213.168 184.596 1.00 47.80 76 ILE H CA 1
ATOM 10229 C C . ILE L 5 76 ? 188.995 211.964 184.126 1.00 47.80 76 ILE H C 1
ATOM 10230 O O . ILE L 5 76 ? 189.955 211.566 184.795 1.00 47.80 76 ILE H O 1
ATOM 10235 N N . ARG L 5 77 ? 188.629 211.368 182.988 1.00 55.23 77 ARG H N 1
ATOM 10236 C CA . ARG L 5 77 ? 189.418 210.271 182.442 1.00 55.23 77 ARG 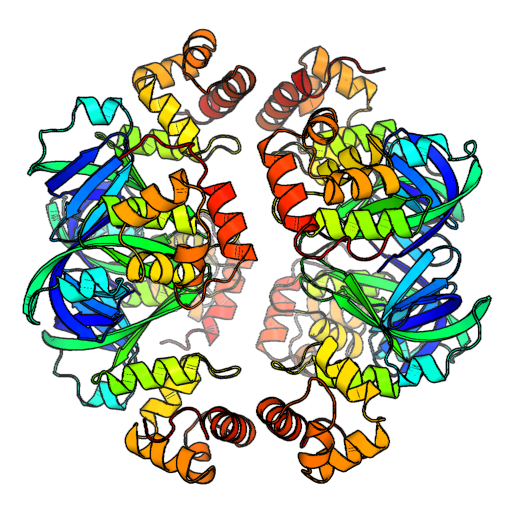H CA 1
ATOM 10237 C C . ARG L 5 77 ? 190.808 210.719 182.012 1.00 55.23 77 ARG H C 1
ATOM 10238 O O . ARG L 5 77 ? 191.687 209.872 181.824 1.00 55.23 77 ARG H O 1
ATOM 10246 N N . LEU L 5 78 ? 191.027 212.022 181.853 1.00 59.66 78 LEU H N 1
ATOM 10247 C CA . LEU L 5 78 ? 192.330 212.523 181.449 1.00 59.66 78 LEU H CA 1
ATOM 10248 C C . LEU L 5 78 ? 193.344 212.354 182.578 1.00 59.66 78 LEU H C 1
ATOM 10249 O O . LEU L 5 78 ? 192.994 212.192 183.751 1.00 59.66 78 LEU H O 1
ATOM 10254 N N . ASN L 5 79 ? 194.625 212.395 182.205 1.00 66.32 79 ASN H N 1
ATOM 10255 C CA . ASN L 5 79 ? 195.685 212.101 183.164 1.00 66.32 79 ASN H CA 1
ATOM 10256 C C . ASN L 5 79 ? 195.870 213.237 184.163 1.00 66.32 79 ASN H C 1
ATOM 10257 O O . ASN L 5 79 ? 196.066 212.992 185.359 1.00 66.32 79 ASN H O 1
ATOM 10262 N N . GLY L 5 80 ? 195.813 214.482 183.698 1.00 61.73 80 GLY H N 1
ATOM 10263 C CA . GLY L 5 80 ? 196.056 215.639 184.533 1.00 61.73 80 GLY H CA 1
ATOM 10264 C C . GLY L 5 80 ? 194.823 216.386 184.992 1.00 61.73 80 GLY H C 1
ATOM 10265 O O . GLY L 5 80 ? 194.956 217.500 185.513 1.00 61.73 80 GLY H O 1
ATOM 10266 N N . VAL L 5 81 ? 193.631 215.818 184.825 1.00 55.94 81 VAL H N 1
ATOM 10267 C CA . VAL L 5 81 ? 192.379 216.473 185.184 1.00 55.94 81 VAL H CA 1
ATOM 10268 C C . VAL L 5 81 ? 191.693 215.644 186.260 1.00 55.94 81 VAL H C 1
ATOM 10269 O O . VAL L 5 81 ? 191.549 214.425 186.114 1.00 55.94 81 VAL H O 1
ATOM 10273 N N . GLY L 5 82 ? 191.275 216.307 187.335 1.00 50.88 82 GLY H N 1
ATOM 10274 C CA . GLY L 5 82 ? 190.580 215.654 188.418 1.00 50.88 82 GLY H CA 1
ATOM 10275 C C . GLY L 5 82 ? 189.147 216.131 188.536 1.00 50.88 82 GLY H C 1
ATOM 10276 O O . GLY L 5 82 ? 188.695 217.003 187.787 1.00 50.88 82 GLY H O 1
ATOM 10277 N N . PRO L 5 83 ? 188.397 215.559 189.481 1.00 46.94 83 PRO H N 1
ATOM 10278 C CA . PRO L 5 83 ? 186.993 215.974 189.639 1.00 46.94 83 PRO H CA 1
ATOM 10279 C C . PRO L 5 83 ? 186.827 217.462 189.890 1.00 46.94 83 PRO H C 1
ATOM 10280 O O . PRO L 5 83 ? 185.882 218.069 189.372 1.00 46.94 83 PRO H O 1
ATOM 10284 N N . LYS L 5 84 ? 187.721 218.073 190.670 1.00 52.75 84 LYS H N 1
ATOM 10285 C CA . LYS L 5 84 ? 187.593 219.498 190.961 1.00 52.75 84 LYS H CA 1
ATOM 10286 C C . LYS L 5 84 ? 187.796 220.340 189.708 1.00 52.75 84 LYS H C 1
ATOM 10287 O O . LYS L 5 84 ? 187.016 221.263 189.439 1.00 52.75 84 LYS H O 1
ATOM 10293 N N . LEU L 5 85 ? 188.837 220.041 188.929 1.00 54.92 85 LEU H N 1
ATOM 10294 C CA . LEU L 5 85 ? 189.081 220.794 187.704 1.00 54.92 85 LEU H CA 1
ATOM 10295 C C . LEU L 5 85 ? 187.947 220.600 186.706 1.00 54.92 85 LEU H C 1
ATOM 10296 O O . LEU L 5 85 ? 187.520 221.556 186.047 1.00 54.92 85 LEU H O 1
ATOM 10301 N N . ALA L 5 86 ? 187.447 219.369 186.579 1.00 49.17 86 ALA H N 1
ATOM 10302 C CA . ALA L 5 86 ? 186.332 219.116 185.674 1.00 49.17 86 ALA H CA 1
ATOM 10303 C C . ALA L 5 86 ? 185.089 219.881 186.106 1.00 49.17 86 ALA H C 1
ATOM 10304 O O . ALA L 5 86 ? 184.380 220.453 185.270 1.00 49.17 86 ALA H O 1
ATOM 10306 N N . LEU L 5 87 ? 184.803 219.899 187.409 1.00 44.75 87 LEU H N 1
ATOM 10307 C CA . LEU L 5 87 ? 183.647 220.642 187.897 1.00 44.75 87 LEU H CA 1
ATOM 10308 C C . LEU L 5 87 ? 183.809 222.133 187.640 1.00 44.75 87 LEU H C 1
ATOM 10309 O O . LEU L 5 87 ? 182.846 222.810 187.266 1.00 44.75 87 LEU H O 1
ATOM 10314 N N . ALA L 5 88 ? 185.017 222.663 187.836 1.00 52.31 88 ALA H N 1
ATOM 10315 C CA . ALA L 5 88 ? 185.256 224.069 187.527 1.00 52.31 88 ALA H CA 1
ATOM 10316 C C . ALA L 5 88 ? 185.022 224.348 186.048 1.00 52.31 88 ALA H C 1
ATOM 10317 O O . ALA L 5 88 ? 184.412 225.362 185.688 1.00 52.31 88 ALA H O 1
ATOM 10319 N N . LEU L 5 89 ? 185.499 223.457 185.177 1.00 55.38 89 LEU H N 1
ATOM 10320 C CA . LEU L 5 89 ? 185.295 223.642 183.744 1.00 55.38 89 LEU H CA 1
ATOM 10321 C C . LEU L 5 89 ? 183.814 223.634 183.393 1.00 55.38 89 LEU H C 1
ATOM 10322 O O . LEU L 5 89 ? 183.346 224.477 182.618 1.00 55.38 89 LEU H O 1
ATOM 10327 N N . MET L 5 90 ? 183.058 222.688 183.954 1.00 48.24 90 MET H N 1
ATOM 10328 C CA . MET L 5 90 ? 181.641 222.586 183.622 1.00 48.24 90 MET H CA 1
ATOM 10329 C C . MET L 5 90 ? 180.834 223.728 184.226 1.00 48.24 90 MET H C 1
ATOM 10330 O O . MET L 5 90 ? 179.787 224.097 183.683 1.00 48.24 90 MET H O 1
ATOM 10335 N N . SER L 5 91 ? 181.289 224.289 185.346 1.00 50.42 91 SER H N 1
ATOM 10336 C CA . SER L 5 91 ? 180.600 225.432 185.933 1.00 50.42 91 SER H CA 1
ATOM 10337 C C . SER L 5 91 ? 180.898 226.716 185.169 1.00 50.42 91 SER H C 1
ATOM 10338 O O . SER L 5 91 ? 180.011 227.559 184.996 1.00 50.42 91 SER H O 1
ATOM 10341 N N . GLY L 5 92 ? 182.138 226.882 184.703 1.00 56.47 92 GLY H N 1
ATOM 10342 C CA . GLY L 5 92 ? 182.498 228.097 183.995 1.00 56.47 92 GLY H CA 1
ATOM 10343 C C . GLY L 5 92 ? 181.957 228.155 182.581 1.00 56.47 92 GLY H C 1
ATOM 10344 O O . GLY L 5 92 ? 181.815 229.242 182.014 1.00 56.47 92 GLY H O 1
ATOM 10345 N N . LEU L 5 93 ? 181.647 227.001 181.994 1.00 61.70 93 LEU H N 1
ATOM 10346 C CA . LEU L 5 93 ? 181.185 226.931 180.617 1.00 61.70 93 LEU H CA 1
ATOM 10347 C C . LEU L 5 93 ? 180.161 225.816 180.474 1.00 61.70 93 LEU H C 1
ATOM 10348 O O . LEU L 5 93 ? 180.180 224.833 181.219 1.00 61.70 93 LEU H O 1
ATOM 10353 N N . GLU L 5 94 ? 179.266 225.980 179.504 1.00 63.47 94 GLU H N 1
ATOM 10354 C CA . GLU L 5 94 ? 178.320 224.934 179.156 1.00 63.47 94 GLU H CA 1
ATOM 10355 C C . GLU L 5 94 ? 178.999 223.875 178.291 1.00 63.47 94 GLU H C 1
ATOM 10356 O O . GLU L 5 94 ? 180.114 224.056 177.795 1.00 63.47 94 GLU H O 1
ATOM 10362 N N . VAL L 5 95 ? 178.308 222.748 178.115 1.00 58.98 95 VAL H N 1
ATOM 10363 C CA . VAL L 5 95 ? 178.863 221.661 177.314 1.00 58.98 95 VAL H CA 1
ATOM 10364 C C . VAL L 5 95 ? 179.056 222.110 175.870 1.00 58.98 95 VAL H C 1
ATOM 10365 O O . VAL L 5 95 ? 180.088 221.826 175.250 1.00 58.98 95 VAL H O 1
ATOM 10369 N N . ASP L 5 96 ? 178.069 222.815 175.312 1.00 66.07 96 ASP H N 1
ATOM 10370 C CA . ASP L 5 96 ? 178.183 223.294 173.939 1.00 66.07 96 ASP H CA 1
ATOM 10371 C C . ASP L 5 96 ? 179.363 224.246 173.791 1.00 66.07 96 ASP H C 1
ATOM 10372 O O . ASP L 5 96 ? 180.151 224.141 172.843 1.00 66.07 96 ASP H O 1
ATOM 10377 N N . GLU L 5 97 ? 179.504 225.187 174.728 1.00 65.63 97 GLU H N 1
ATOM 10378 C CA . GLU L 5 97 ? 180.623 226.118 174.669 1.00 65.63 97 GLU H CA 1
ATOM 10379 C C . GLU L 5 97 ? 181.955 225.396 174.814 1.00 65.63 97 GLU H C 1
ATOM 10380 O O . GLU L 5 97 ? 182.910 225.710 174.095 1.00 65.63 97 GLU H O 1
ATOM 10386 N N . LEU L 5 98 ? 182.037 224.427 175.728 1.00 62.33 98 LEU H N 1
ATOM 10387 C CA . LEU L 5 98 ? 183.285 223.696 175.923 1.00 62.33 98 LEU H CA 1
ATOM 10388 C C . LEU L 5 98 ? 183.669 222.929 174.664 1.00 62.33 98 LEU H C 1
ATOM 10389 O O . LEU L 5 98 ? 184.833 222.942 174.246 1.00 62.33 98 LEU H O 1
ATOM 10394 N N . VAL L 5 99 ? 182.701 222.255 174.037 1.00 68.69 99 VAL H N 1
ATOM 10395 C CA . VAL L 5 99 ? 183.022 221.481 172.843 1.00 68.69 99 VAL H CA 1
ATOM 10396 C C . VAL L 5 99 ? 183.384 222.402 171.684 1.00 68.69 99 VAL H C 1
ATOM 10397 O O . VAL L 5 99 ? 184.286 222.089 170.897 1.00 68.69 99 VAL H O 1
ATOM 10401 N N . ARG L 5 100 ? 182.705 223.546 171.551 1.00 69.56 100 ARG H N 1
ATOM 10402 C CA . ARG L 5 100 ? 183.070 224.482 170.492 1.00 69.56 100 ARG H CA 1
ATOM 10403 C C . ARG L 5 100 ? 184.478 225.022 170.706 1.00 69.56 100 ARG H C 1
ATOM 10404 O O . ARG L 5 100 ? 185.248 225.164 169.748 1.00 69.56 100 ARG H O 1
ATOM 10412 N N . CYS L 5 101 ? 184.835 225.329 171.955 1.00 69.00 101 CYS H N 1
ATOM 10413 C CA . CYS L 5 101 ? 186.196 225.764 172.245 1.00 69.00 101 CYS H CA 1
ATOM 10414 C C . CYS L 5 101 ? 187.209 224.673 171.925 1.00 69.00 101 CYS H C 1
ATOM 10415 O O . CYS L 5 101 ? 188.283 224.964 171.386 1.00 69.00 101 CYS H O 1
ATOM 10418 N N . VAL L 5 102 ? 186.889 223.419 172.249 1.00 70.05 102 VAL H N 1
ATOM 10419 C CA . VAL L 5 102 ? 187.793 222.315 171.937 1.00 70.05 102 VAL H CA 1
ATOM 10420 C C . VAL L 5 102 ? 188.004 222.218 170.431 1.00 70.05 102 VAL H C 1
ATOM 10421 O O . VAL L 5 102 ? 189.135 222.082 169.950 1.00 70.05 102 VAL H O 1
ATOM 10425 N N . GLN L 5 103 ? 186.914 222.283 169.664 1.00 72.41 103 GLN H N 1
ATOM 10426 C CA . GLN L 5 103 ? 187.029 222.192 168.212 1.00 72.41 103 GLN H CA 1
ATOM 10427 C C . GLN L 5 103 ? 187.800 223.377 167.643 1.00 72.41 103 GLN H C 1
ATOM 10428 O O . GLN L 5 103 ? 188.634 223.209 166.745 1.00 72.41 103 GLN H O 1
ATOM 10434 N N . ALA L 5 104 ? 187.539 224.582 168.151 1.00 72.88 104 ALA H N 1
ATOM 10435 C CA . ALA L 5 104 ? 188.199 225.781 167.653 1.00 72.88 104 ALA H CA 1
ATOM 10436 C C . ALA L 5 104 ? 189.583 225.994 168.250 1.00 72.88 104 ALA H C 1
ATOM 10437 O O . ALA L 5 104 ? 190.300 226.893 167.798 1.00 72.88 104 ALA H O 1
ATOM 10439 N N . GLN L 5 105 ? 189.978 225.197 169.242 1.00 72.67 105 GLN H N 1
ATOM 10440 C CA . GLN L 5 105 ? 191.282 225.340 169.889 1.00 72.67 105 GLN H CA 1
ATOM 10441 C C . GLN L 5 105 ? 191.433 226.736 170.492 1.00 72.67 105 GLN H C 1
ATOM 10442 O O . GLN L 5 105 ? 192.390 227.461 170.213 1.00 72.67 105 GLN H O 1
ATOM 10448 N N . ASP L 5 106 ? 190.470 227.111 171.329 1.00 73.69 106 ASP H N 1
ATOM 10449 C CA . ASP L 5 106 ? 190.449 228.419 171.973 1.00 73.69 106 ASP H CA 1
ATOM 10450 C C . ASP L 5 106 ? 190.938 228.261 173.408 1.00 73.69 106 ASP H C 1
ATOM 10451 O O . ASP L 5 106 ? 190.329 227.536 174.201 1.00 73.69 106 ASP H O 1
ATOM 10456 N N . THR L 5 107 ? 192.036 228.942 173.734 1.00 73.33 107 THR H N 1
ATOM 10457 C CA . THR L 5 107 ? 192.581 228.942 175.086 1.00 73.33 107 THR H CA 1
ATOM 10458 C C . THR L 5 107 ? 192.195 230.178 175.883 1.00 73.33 107 THR H C 1
ATOM 10459 O O . THR L 5 107 ? 192.153 230.118 177.116 1.00 73.33 107 THR H O 1
ATOM 10463 N N . SER L 5 108 ? 191.916 231.295 175.208 1.00 74.33 108 SER H N 1
ATOM 10464 C CA . SER L 5 108 ? 191.521 232.506 175.918 1.00 74.33 108 SER H CA 1
ATOM 10465 C C . SER L 5 108 ? 190.234 232.285 176.703 1.00 74.33 108 SER H C 1
ATOM 10466 O O . SER L 5 108 ? 190.112 232.733 177.848 1.00 74.33 108 SER H O 1
ATOM 10469 N N . THR L 5 109 ? 189.261 231.599 176.101 1.00 70.66 109 THR H N 1
ATOM 10470 C CA . THR L 5 109 ? 188.016 231.316 176.805 1.00 70.66 109 THR H CA 1
ATOM 10471 C C . THR L 5 109 ? 188.253 230.408 178.006 1.00 70.66 109 THR H C 1
ATOM 10472 O O . THR L 5 109 ? 187.662 230.613 179.072 1.00 70.66 109 THR H O 1
ATOM 10476 N N . LEU L 5 110 ? 189.114 229.399 177.852 1.00 68.47 110 LEU H N 1
ATOM 10477 C CA . LEU L 5 110 ? 189.324 228.439 178.931 1.00 68.47 110 LEU H CA 1
ATOM 10478 C C . LEU L 5 110 ? 190.067 229.067 180.104 1.00 68.47 110 LEU H C 1
ATOM 10479 O O . LEU L 5 110 ? 189.709 228.836 181.264 1.00 68.47 110 LEU H O 1
ATOM 10484 N N . VAL L 5 111 ? 191.104 229.863 179.828 1.00 70.75 111 VAL H N 1
ATOM 10485 C CA . VAL L 5 111 ? 191.890 230.442 180.912 1.00 70.75 111 VAL H CA 1
ATOM 10486 C C . VAL L 5 111 ? 191.056 231.370 181.786 1.00 70.75 111 VAL H C 1
ATOM 10487 O O . VAL L 5 111 ? 191.397 231.580 182.955 1.00 70.75 111 VAL H O 1
ATOM 10491 N N . LYS L 5 112 ? 189.970 231.935 181.254 1.00 70.45 112 LYS H N 1
ATOM 10492 C CA . LYS L 5 112 ? 189.094 232.764 182.075 1.00 70.45 112 LYS H CA 1
ATOM 10493 C C . LYS L 5 112 ? 188.499 231.987 183.241 1.00 70.45 112 LYS H C 1
ATOM 10494 O O . LYS L 5 112 ? 188.107 232.596 184.242 1.00 70.45 112 LYS H O 1
ATOM 10500 N N . ILE L 5 113 ? 188.421 230.667 183.135 1.00 63.98 113 ILE H N 1
ATOM 10501 C CA . ILE L 5 113 ? 187.852 229.854 184.216 1.00 63.98 113 ILE H CA 1
ATOM 10502 C C . ILE L 5 113 ? 188.814 229.853 185.400 1.00 63.98 113 ILE H C 1
ATOM 10503 O O . ILE L 5 113 ? 190.005 229.538 185.223 1.00 63.98 113 ILE H O 1
ATOM 10508 N N . PRO L 5 114 ? 188.368 230.192 186.611 1.00 65.37 114 PRO H N 1
ATOM 10509 C CA . PRO L 5 114 ? 189.279 230.144 187.760 1.00 65.37 114 PRO H CA 1
ATOM 10510 C C . PRO L 5 114 ? 189.795 228.732 187.992 1.00 65.37 114 PRO H C 1
ATOM 10511 O O . PRO L 5 114 ? 189.075 227.748 187.807 1.00 65.37 114 PRO H O 1
ATOM 10515 N N . GLY L 5 115 ? 191.058 228.639 188.400 1.00 64.60 115 GLY H N 1
ATOM 10516 C CA . GLY L 5 115 ? 191.695 227.360 188.611 1.00 64.60 115 GLY H CA 1
ATOM 10517 C C . GLY L 5 115 ? 192.198 226.686 187.355 1.00 64.60 115 GLY H C 1
ATOM 10518 O O . GLY L 5 115 ? 192.743 225.579 187.444 1.00 64.60 115 GLY H O 1
ATOM 10519 N N . VAL L 5 116 ? 192.039 227.314 186.193 1.00 65.69 116 VAL H N 1
ATOM 10520 C CA . VAL L 5 116 ? 192.502 226.770 184.922 1.00 65.69 116 VAL H CA 1
ATOM 10521 C C . VAL L 5 116 ? 193.644 227.648 184.437 1.00 65.69 116 VAL H C 1
ATOM 10522 O O . VAL L 5 116 ? 193.456 228.847 184.194 1.00 65.69 116 VAL H O 1
ATOM 10526 N N . GLY L 5 117 ? 194.830 227.054 184.301 1.00 70.99 117 GLY H N 1
ATOM 10527 C CA . GLY L 5 117 ? 195.982 227.746 183.773 1.00 70.99 117 GLY H CA 1
ATOM 10528 C C . GLY L 5 117 ? 196.153 227.493 182.283 1.00 70.99 117 GLY H C 1
ATOM 10529 O O . GLY L 5 117 ? 195.385 226.776 181.645 1.00 70.99 117 GLY H O 1
ATOM 10530 N N . LYS L 5 118 ? 197.193 228.113 181.725 1.00 75.20 118 LYS H N 1
ATOM 10531 C CA . LYS L 5 118 ? 197.462 227.931 180.304 1.00 75.20 118 LYS H CA 1
ATOM 10532 C C . LYS L 5 118 ? 197.839 226.487 180.006 1.00 75.20 118 LYS H C 1
ATOM 10533 O O . LYS L 5 118 ? 197.117 225.781 179.288 1.00 75.20 118 LYS H O 1
ATOM 10539 N N . LYS L 5 119 ? 198.945 226.016 180.591 1.00 73.89 119 LYS H N 1
ATOM 10540 C CA . LYS L 5 119 ? 199.396 224.649 180.350 1.00 73.89 119 LYS H CA 1
ATOM 10541 C C . LYS L 5 119 ? 198.222 223.682 180.363 1.00 73.89 119 LYS H C 1
ATOM 10542 O O . LYS L 5 119 ? 198.067 222.860 179.451 1.00 73.89 119 LYS H O 1
ATOM 10548 N N . THR L 5 120 ? 197.370 223.782 181.385 1.00 69.80 120 THR H N 1
ATOM 10549 C CA . THR L 5 120 ? 196.146 222.991 181.401 1.00 69.80 120 THR H CA 1
ATOM 10550 C C . THR L 5 120 ? 195.289 223.282 180.179 1.00 69.80 120 THR H C 1
ATOM 10551 O O . THR L 5 120 ? 194.622 222.381 179.665 1.00 69.80 120 THR H O 1
ATOM 10555 N N . ALA L 5 121 ? 195.296 224.527 179.693 1.00 71.82 121 ALA H N 1
ATOM 10556 C CA . ALA L 5 121 ? 194.489 224.865 178.525 1.00 71.82 121 ALA H CA 1
ATOM 10557 C C . ALA L 5 121 ? 194.930 224.076 177.297 1.00 71.82 121 ALA H C 1
ATOM 10558 O O . ALA L 5 121 ? 194.111 223.412 176.647 1.00 71.82 121 ALA H O 1
ATOM 10560 N N . GLU L 5 122 ? 196.226 224.119 176.959 1.00 73.77 122 GLU H N 1
ATOM 10561 C CA . GLU L 5 122 ? 196.626 223.378 175.761 1.00 73.77 122 GLU H CA 1
ATOM 10562 C C . GLU L 5 122 ? 196.613 221.872 175.994 1.00 73.77 122 GLU H C 1
ATOM 10563 O O . GLU L 5 122 ? 196.387 221.113 175.046 1.00 73.77 122 GLU H O 1
ATOM 10569 N N . ARG L 5 123 ? 196.818 221.408 177.230 1.00 72.08 123 ARG H N 1
ATOM 10570 C CA . ARG L 5 123 ? 196.644 219.981 177.491 1.00 72.08 123 ARG H CA 1
ATOM 10571 C C . ARG L 5 123 ? 195.208 219.541 177.231 1.00 72.08 123 ARG H C 1
ATOM 10572 O O . ARG L 5 123 ? 194.972 218.517 176.575 1.00 72.08 123 ARG H O 1
ATOM 10580 N N . LEU L 5 124 ? 194.235 220.300 177.740 1.00 67.18 124 LEU H N 1
ATOM 10581 C CA . LEU L 5 124 ? 192.837 219.962 177.507 1.00 67.18 124 LEU H CA 1
ATOM 10582 C C . LEU L 5 124 ? 192.516 220.001 176.023 1.00 67.18 124 LEU H C 1
ATOM 10583 O O . LEU L 5 124 ? 191.824 219.117 175.508 1.00 67.18 124 LEU H O 1
ATOM 10588 N N . LEU L 5 125 ? 193.011 221.018 175.315 1.00 71.05 125 LEU H N 1
ATOM 10589 C CA . LEU L 5 125 ? 192.774 221.086 173.877 1.00 71.05 125 LEU H CA 1
ATOM 10590 C C . LEU L 5 125 ? 193.338 219.857 173.174 1.00 71.05 125 LEU H C 1
ATOM 10591 O O . LEU L 5 125 ? 192.646 219.208 172.380 1.00 71.05 125 LEU H O 1
ATOM 10596 N N . VAL L 5 126 ? 194.593 219.509 173.470 1.00 73.19 126 VAL H N 1
ATOM 10597 C CA . VAL L 5 126 ? 195.243 218.393 172.789 1.00 73.19 126 VAL H CA 1
ATOM 10598 C C . VAL L 5 126 ? 194.490 217.097 173.051 1.00 73.19 126 VAL H C 1
ATOM 10599 O O . VAL L 5 126 ? 194.266 216.297 172.134 1.00 73.19 126 VAL H O 1
ATOM 10603 N N . GLU L 5 127 ? 194.098 216.858 174.303 1.00 69.90 127 GLU H N 1
ATOM 10604 C CA . GLU L 5 127 ? 193.405 215.614 174.622 1.00 69.90 127 GLU H CA 1
ATOM 10605 C C . GLU L 5 127 ? 192.019 215.573 173.986 1.00 69.90 127 GLU H C 1
ATOM 10606 O O . GLU L 5 127 ? 191.644 214.581 173.348 1.00 69.90 127 GLU H O 1
ATOM 10612 N N . LEU L 5 128 ? 191.247 216.653 174.127 1.00 68.44 128 LEU H N 1
ATOM 10613 C CA . LEU L 5 128 ? 189.846 216.618 173.733 1.00 68.44 128 LEU H CA 1
ATOM 10614 C C . LEU L 5 128 ? 189.659 216.693 172.223 1.00 68.44 128 LEU H C 1
ATOM 10615 O O . LEU L 5 128 ? 188.694 216.123 171.703 1.00 68.44 128 LEU H O 1
ATOM 10620 N N . LYS L 5 129 ? 190.554 217.373 171.496 1.00 74.01 129 LYS H N 1
ATOM 10621 C CA . LYS L 5 129 ? 190.410 217.422 170.045 1.00 74.01 129 LYS H CA 1
ATOM 10622 C C . LYS L 5 129 ? 190.446 216.026 169.440 1.00 74.01 129 LYS H C 1
ATOM 10623 O O . LYS L 5 129 ? 189.746 215.757 168.457 1.00 74.01 129 LYS H O 1
ATOM 10629 N N . ASP L 5 130 ? 191.247 215.128 170.011 1.00 76.28 130 ASP H N 1
ATOM 10630 C CA . ASP L 5 130 ? 191.290 213.746 169.554 1.00 76.28 130 ASP H CA 1
ATOM 10631 C C . ASP L 5 130 ? 190.244 212.874 170.233 1.00 76.28 130 ASP H C 1
ATOM 10632 O O . ASP L 5 130 ? 189.770 211.906 169.627 1.00 76.28 130 ASP H O 1
ATOM 10637 N N . ARG L 5 131 ? 189.868 213.191 171.476 1.00 73.36 131 ARG H N 1
ATOM 10638 C CA . ARG L 5 131 ? 188.811 212.431 172.133 1.00 73.36 131 ARG H CA 1
ATOM 10639 C C . ARG L 5 131 ? 187.480 212.578 171.406 1.00 73.36 131 ARG H C 1
ATOM 10640 O O . ARG L 5 131 ? 186.745 211.595 171.258 1.00 73.36 131 ARG H O 1
ATOM 10648 N N . PHE L 5 132 ? 187.154 213.785 170.947 1.00 71.96 132 PHE H N 1
ATOM 10649 C CA . PHE L 5 132 ? 185.900 214.042 170.239 1.00 71.96 132 PHE H CA 1
ATOM 10650 C C . PHE L 5 132 ? 186.078 213.631 168.784 1.00 71.96 132 PHE H C 1
ATOM 10651 O O . PHE L 5 132 ? 186.746 214.306 167.999 1.00 71.96 132 PHE H O 1
ATOM 10659 N N . LYS L 5 133 ? 185.467 212.504 168.418 1.00 76.47 133 LYS H N 1
ATOM 10660 C CA . LYS L 5 133 ? 185.508 212.021 167.042 1.00 76.47 133 LYS H CA 1
ATOM 10661 C C . LYS L 5 133 ? 184.188 212.271 166.319 1.00 76.47 133 LYS H C 1
ATOM 10662 O O . LYS L 5 133 ? 184.182 212.782 165.194 1.00 76.47 133 LYS H O 1
ATOM 10668 N N . ALA L 5 134 ? 183.068 211.920 166.949 1.00 75.36 134 ALA H N 1
ATOM 10669 C CA . ALA L 5 134 ? 181.742 212.110 166.375 1.00 75.36 134 ALA H CA 1
ATOM 10670 C C . ALA L 5 134 ? 180.930 213.163 167.112 1.00 75.36 134 ALA H C 1
ATOM 10671 O O . ALA L 5 134 ? 180.457 214.123 166.495 1.00 75.36 134 ALA H O 1
ATOM 10673 N N . TRP L 5 135 ? 180.759 213.010 168.421 1.00 71.85 135 TRP H N 1
ATOM 10674 C CA . TRP L 5 135 ? 180.018 213.976 169.225 1.00 71.85 135 TRP H CA 1
ATOM 10675 C C . TRP L 5 135 ? 178.617 214.198 168.663 1.00 71.85 135 TRP H C 1
ATOM 10676 O O . TRP L 5 135 ? 177.839 213.255 168.516 1.00 71.85 135 TRP H O 1
#

B-factor: mean 57.93, std 24.17, range [20.0, 129.33]

InterPro domains:
  IPR000085 Holliday junction branch migration complex subunit RuvA [MF_00031] (1-201)
  IPR000085 Holliday junction branch migration complex subunit RuvA [TIGR00084] (1-198)
  IPR003583 Helix-hairpin-helix DNA-binding motif, class 1 [SM00278] (73-92)
  IPR003583 Helix-hairpin-helix DNA-binding motif, class 1 [SM00278] (108-127)
  IPR010994 RuvA domain 2-like [SSF47781] (66-137)
  IPR011114 Holliday junction DNA helicase RuvA, C-terminal [PF07499] (157-200)
  IPR011114 Holliday junction DNA helicase RuvA, C-terminal [cd14332] (156-198)
  IPR012340 Nucleic acid-binding, OB-fold [G3DSA:2.40.50.140] (1-66)
  IPR012340 Nucleic acid-binding, OB-fold [SSF50249] (1-63)
  IPR013849 DNA helicase, Holliday junction RuvA type, domain I, bacterial [PF01330] (1-62)
  IPR036267 RuvA, C-terminal domain superfamily [SSF46929] (156-200)
  IPR060101 SAM-like helix-hairpin-helix tandem [PF14520] (72-130)

Foldseek 3Di:
DQFKAKAFWADDDPQWTFGQHPNHTATEGEAVVQVVPDDDGGHIAMWGWDWDDDPPDIYIYTDRDNVLVVQLVLQCPADPGHNVNSSQQCNLDPQVVVLVCLVVVDCVSVCVGPPAHDVNSVSVSVSCVVPPCPDRD/DQFKAKAFFADDDPQWTFGCRVNHTAIEGEAPVQVVPDDDGGGIAMWGWDWDDDPPDIHIYTHRDVVLVVQLVLQCVAPPGHNVNSSLVCNLDPPVVVVVCLCVVPQVSQCPRPPAHRVNSVSCSVSPNVPPPVD/DQFKAKAFFADDDPQWTFGCRPNHTATAGEAPVQVVPDDDHGGIAMWGWDWDDDPPDIYIYTYRDNVLVVQLVLQCVDPVGHNVNSSLQCNLDPPLVVLVCLCVVPLPSVCVRPPGHRVVSVVVSVSVNPPDDND/DAFKAKAFFADDDPQWTFGCRVNHTAIEGEAPVQVVPDDDGGHIAMWGWDWDDDPPDIHIYTDRDVLLVVQQVLQCVDPPGHNVNSSLQCNLDPPVVVLVCLCVVPQVSRCVRPPAHDVNSVSVSVSVVPSDDDDD/DQFKAKAFFADDDPQWTFGCRPNHTAIEGEAPVQSVPDDDGGGIAMWGWDWDDDPPDIHIYTDRDSVLVVQLVLQCVDDPGHNVNSSLVVNQDPPVRVVVCLVVVVLVSVCPRPPDHRVNSVVCSPVVCVSDVSD/DQFKAKAFFADDDPQWTFGQRPNHTATEGEAVVVVVPDDDHGGIAMWGWDWDDDPPDIYIYTDRDNVLVVQLVLQCVDPPGHNVNSSQQCNLDPPLVVVVCLAVLDCPSVCPRPPGHRVNSNVVSVSVYPPDDDD/DQFKAKAFFADQDPQWTFGCRVNHTDTEGEAPVQSVPDDDGGHIAMWGWDWDDDPPDIYIYTHRDSVLVVQLVVQCVDDPGHNVNSSLQVNLDPPVVVVVCLCVVPLVSQCPRPPGHSVNSNVCSVVCNPVPVVD/DQFKAKAFFADDDPQWTFGQRVNHTAIEGEAVVQVVVDDDHGGIAMWGWDWDDDPPDIHIYTYRDNVLVVQLVLQCPDDPGHNVNSSLQCNLDPPVVVLVCLCVVPQVSVCVRPPADRVNSVVCSVSVVVVDDDD